Protein AF-A0A1V6FIC2-F1 (afdb_monomer_lite)

pLDDT: mean 84.52, std 10.53, range [38.22, 96.31]

Secondary structure (DSSP, 8-state):
-PPPHHHHHHHHHHHHH-SSGGGSPPPHHHHHHHHHHHHHHHHHHHTT-SSS--S-HHHHHHHHHHHHHT----S--TT-HHHHHHHHHHHHH--SS--HHHHHHHHHHHHHHHHTTSS----SSSHHHHHHHHHHT-SHHHHHHHHHHHHHHHHHTSTT---GGGHHHHHHHHHHHHHHHHS-S------HHHHHHHHS-HHHHHHHHSTTTHHHHHHHHHHHHHHHHHHHTT------SHHHHHHHHHHHHHHHHHHHHHHHS-S-PPPPB-GGG---EEEEETTEEEEEEPPBEESSSS--EEEEEEETTTTEEEEEEEPPEEE-SS-EEEPPEEEEHHHHSTT-SSEEEEEEEEETTEEEEEEEEEESEEEEETTEEE--SEEESS-EEEEES-STTSB--S-EEE-SSSEEEE-PPTT-EEE-SS-EEEEE-TTS--S-TTS-EEEEEEEEEEEEETTEEEEEEEEEEEEEEETTS--TTEEEEETTEEEEGGGS-EEE-SSEEEEE-GGGSPBTSEEEEEEEETTTTEEEEEEEEEE-TTEEEEESSSSB-TT---EEEEEETTEEEEEE--TT-SEEEEEETTEEEEEE--B-EEEETT---BSS-EEEEEEHHHH--TT-EEEEE-SS---S-EEEEEETTEEEEE---TTS-EEHHHHHHHTTTS-EEEEEEE-TTS--EEEEEEESS-EESS-SEEEETTEEEE--TTTEES-TT--EEEEEEETTSPPEEEEEE-SS-EEE-SPPSEEEEEEEEEE---TT---EEEEEEEEEEES-HHHHTTTTEEEEEEEEEEE--SSS--PEEEEEEEEEEEEEEEEEEEETTEEEEEEEEEEE-TT--EEE--EEE-TTS-EEE-PSEEEEEEETTEEEEEES--SS-TT---EE-EEETTTTEEE-----TTTTTTSPBEEEEEEEEEE--

Structure (mmCIF, N/CA/C/O backbone):
data_AF-A0A1V6FIC2-F1
#
_entry.id   AF-A0A1V6FIC2-F1
#
loop_
_atom_site.group_PDB
_atom_site.id
_atom_site.type_symbol
_atom_site.label_atom_id
_atom_site.label_alt_id
_atom_site.label_comp_id
_atom_site.label_asym_id
_atom_site.label_entity_id
_atom_site.label_seq_id
_atom_site.pdbx_PDB_ins_code
_atom_site.Cartn_x
_atom_site.Cartn_y
_atom_site.Cartn_z
_atom_site.occupancy
_atom_site.B_iso_or_equiv
_atom_site.auth_seq_id
_atom_site.auth_comp_id
_atom_site.auth_asym_id
_atom_site.auth_atom_id
_atom_site.pdbx_PDB_model_num
ATOM 1 N N . MET A 1 1 ? -20.358 25.275 -36.453 1.00 49.97 1 MET A N 1
ATOM 2 C CA . MET A 1 1 ? -19.365 24.511 -35.671 1.00 49.97 1 MET A CA 1
ATOM 3 C C . MET A 1 1 ? -20.076 23.957 -34.456 1.00 49.97 1 MET A C 1
ATOM 5 O O . MET A 1 1 ? -20.764 24.723 -33.791 1.00 49.97 1 MET A O 1
ATOM 9 N N . GLY A 1 2 ? -20.021 22.642 -34.256 1.00 59.41 2 GLY A N 1
ATOM 10 C CA . GLY A 1 2 ? -20.566 21.998 -33.062 1.00 59.41 2 GLY A CA 1
ATOM 11 C C . GLY A 1 2 ? -19.506 21.984 -31.970 1.00 59.41 2 GLY A C 1
ATOM 12 O O . GLY A 1 2 ? -18.333 21.806 -32.282 1.00 59.41 2 GLY A O 1
ATOM 13 N N . ILE A 1 3 ? -19.917 22.208 -30.724 1.00 74.62 3 ILE A N 1
ATOM 14 C CA . ILE A 1 3 ? -19.103 21.819 -29.572 1.00 74.62 3 ILE A CA 1
ATOM 15 C C . ILE A 1 3 ? -18.966 20.292 -29.580 1.00 74.62 3 ILE A C 1
ATOM 17 O O . ILE A 1 3 ? -19.874 19.606 -30.063 1.00 74.62 3 ILE A O 1
ATOM 21 N N . ASP A 1 4 ? -17.853 19.779 -29.066 1.00 79.81 4 ASP A N 1
ATOM 22 C CA . ASP A 1 4 ? -17.671 18.345 -28.866 1.00 79.81 4 ASP A CA 1
ATOM 23 C C . ASP A 1 4 ? -18.867 17.745 -28.097 1.00 79.81 4 ASP A C 1
ATOM 25 O O . ASP A 1 4 ? -19.362 18.316 -27.118 1.00 79.81 4 ASP A O 1
ATOM 29 N N . THR A 1 5 ? -19.372 16.611 -28.583 1.00 81.75 5 THR A N 1
ATOM 30 C CA . THR A 1 5 ? -20.510 15.892 -28.003 1.00 81.75 5 THR A CA 1
ATOM 31 C C . THR A 1 5 ? -20.245 15.454 -26.568 1.00 81.75 5 THR A C 1
ATOM 33 O O . THR A 1 5 ? -21.174 15.489 -25.755 1.00 81.75 5 THR A O 1
ATOM 36 N N . ASP A 1 6 ? -18.998 15.117 -26.236 1.00 85.31 6 ASP A N 1
ATOM 37 C CA . ASP A 1 6 ? -18.624 14.697 -24.885 1.00 85.31 6 ASP A CA 1
ATOM 38 C C . ASP A 1 6 ? -18.575 15.891 -23.923 1.00 85.31 6 ASP A C 1
ATOM 40 O O . ASP A 1 6 ? -19.150 15.833 -22.832 1.00 85.31 6 ASP A O 1
ATOM 44 N N . LEU A 1 7 ? -18.031 17.030 -24.364 1.00 87.19 7 LEU A N 1
ATOM 45 C CA . LEU A 1 7 ? -18.052 18.282 -23.599 1.00 87.19 7 LEU A CA 1
ATOM 46 C C . LEU A 1 7 ? -19.482 18.802 -23.366 1.00 87.19 7 LEU A C 1
ATOM 48 O O . LEU A 1 7 ? -19.816 19.236 -22.262 1.00 87.19 7 LEU A O 1
ATOM 52 N N . LEU A 1 8 ? -20.363 18.714 -24.370 1.00 86.50 8 LEU A N 1
ATOM 53 C CA . LEU A 1 8 ? -21.784 19.063 -24.227 1.00 86.50 8 LEU A CA 1
ATOM 54 C C . LEU A 1 8 ? -22.483 18.177 -23.191 1.00 86.50 8 LEU A C 1
ATOM 56 O O . LEU A 1 8 ? -23.294 18.668 -22.401 1.00 86.50 8 LEU A O 1
ATOM 60 N N . LYS A 1 9 ? -22.193 16.873 -23.207 1.00 89.12 9 LYS A N 1
ATOM 61 C CA . LYS A 1 9 ? -22.736 15.922 -22.237 1.00 89.12 9 LYS A CA 1
ATOM 62 C C . LYS A 1 9 ? -22.251 16.263 -20.829 1.00 89.12 9 LYS A C 1
ATOM 64 O O . LYS A 1 9 ? -23.088 16.454 -19.950 1.00 89.12 9 LYS A O 1
ATOM 69 N N . LYS A 1 10 ? -20.943 16.457 -20.642 1.00 91.44 10 LYS A N 1
ATOM 70 C CA . LYS A 1 10 ? -20.334 16.849 -19.362 1.00 91.44 10 LYS A CA 1
ATOM 71 C C . LYS A 1 10 ? -20.922 18.152 -18.816 1.00 91.44 10 LYS A C 1
ATOM 73 O O . LYS A 1 10 ? -21.268 18.230 -17.641 1.00 91.44 10 LYS A O 1
ATOM 78 N N . ALA A 1 11 ? -21.119 19.156 -19.670 1.00 87.12 11 ALA A N 1
ATOM 79 C CA . ALA A 1 11 ? -21.748 20.421 -19.298 1.00 87.12 11 ALA A CA 1
ATOM 80 C C . ALA A 1 11 ? -23.202 20.240 -18.813 1.00 87.12 11 ALA A C 1
ATOM 82 O O . ALA A 1 11 ? -23.622 20.829 -17.818 1.00 87.12 11 ALA A O 1
ATOM 83 N N . LYS A 1 12 ? -23.983 19.384 -19.478 1.00 87.31 12 LYS A N 1
ATOM 84 C CA . LYS A 1 12 ? -25.364 19.087 -19.062 1.00 87.31 12 LYS A CA 1
ATOM 85 C C . LYS A 1 12 ? -25.421 18.304 -17.757 1.00 87.31 12 LYS A C 1
ATOM 87 O O . LYS A 1 12 ? -26.247 18.612 -16.901 1.00 87.31 12 LYS A O 1
ATOM 92 N N . GLU A 1 13 ? -24.536 17.328 -17.592 1.00 89.88 13 GLU A N 1
ATOM 93 C CA . GLU A 1 13 ? -24.397 16.558 -16.356 1.00 89.88 13 GLU A CA 1
ATOM 94 C C . GLU A 1 13 ? -23.968 17.449 -15.182 1.00 89.88 13 GLU A C 1
ATOM 96 O O . GLU A 1 13 ? -24.482 17.283 -14.077 1.00 89.88 13 GLU A O 1
ATOM 101 N N . ALA A 1 14 ? -23.115 18.452 -15.423 1.00 90.12 14 ALA A N 1
ATOM 102 C CA . ALA A 1 14 ? -22.710 19.418 -14.407 1.00 90.12 14 ALA A CA 1
ATOM 103 C C . ALA A 1 14 ? -23.915 20.169 -13.816 1.00 90.12 14 ALA A C 1
ATOM 105 O O . ALA A 1 14 ? -24.054 20.212 -12.598 1.00 90.12 14 ALA A O 1
ATOM 106 N N . ILE A 1 15 ? -24.820 20.687 -14.655 1.00 89.81 15 ILE A N 1
ATOM 107 C CA . ILE A 1 15 ? -26.046 21.367 -14.194 1.00 89.81 15 ILE A CA 1
ATOM 108 C C . ILE A 1 15 ? -27.036 20.390 -13.548 1.00 89.81 15 ILE A C 1
ATOM 110 O O . ILE A 1 15 ? -27.720 20.750 -12.596 1.00 89.81 15 ILE A O 1
ATOM 114 N N . LEU A 1 16 ? -27.139 19.161 -14.061 1.00 87.06 16 LEU A N 1
ATOM 115 C CA . LEU A 1 16 ? -28.135 18.201 -13.585 1.00 87.06 16 LEU A CA 1
ATOM 116 C C . LEU A 1 16 ? -27.791 17.615 -12.210 1.00 87.06 16 LEU A C 1
ATOM 118 O O . LEU A 1 16 ? -28.689 17.413 -11.394 1.00 87.06 16 LEU A O 1
ATOM 122 N N . TYR A 1 17 ? -26.514 17.315 -11.969 1.00 86.50 17 TYR A N 1
ATOM 123 C CA . TYR A 1 17 ? -26.084 16.549 -10.798 1.00 86.50 17 TYR A CA 1
ATOM 124 C C . TYR A 1 17 ? -25.347 17.375 -9.739 1.00 86.50 17 TYR A C 1
ATOM 126 O O . TYR A 1 17 ? -25.217 16.902 -8.612 1.00 86.50 17 TYR A O 1
ATOM 134 N N . ASN A 1 18 ? -24.891 18.595 -10.050 1.00 87.62 18 ASN A N 1
ATOM 135 C CA . ASN A 1 18 ? -24.134 19.418 -9.104 1.00 87.62 18 ASN A CA 1
ATOM 136 C C . ASN A 1 18 ? -24.910 20.672 -8.718 1.00 87.62 18 ASN A C 1
ATOM 138 O O . ASN A 1 18 ? -25.251 21.507 -9.554 1.00 87.62 18 ASN A O 1
ATOM 142 N N . LYS A 1 19 ? -25.111 20.847 -7.411 1.00 87.31 19 LYS A N 1
ATOM 143 C CA . LYS A 1 19 ? -25.746 22.044 -6.851 1.00 87.31 19 LYS A CA 1
ATOM 144 C C . LYS A 1 19 ? -24.909 23.303 -7.096 1.00 87.31 19 LYS A C 1
ATOM 146 O O . LYS A 1 19 ? -25.444 24.345 -7.468 1.00 87.31 19 LYS A O 1
ATOM 151 N N . LEU A 1 20 ? -23.587 23.188 -6.953 1.00 92.38 20 LEU A N 1
ATOM 152 C CA . LEU A 1 20 ? -22.613 24.211 -7.324 1.00 92.38 20 LEU A CA 1
ATOM 153 C C . LEU A 1 20 ? -21.838 23.746 -8.556 1.00 92.38 20 LEU A C 1
ATOM 155 O O . LEU A 1 20 ? -20.833 23.056 -8.461 1.00 92.38 20 LEU A O 1
ATOM 159 N N . VAL A 1 21 ? -22.335 24.137 -9.728 1.00 92.25 21 VAL A N 1
ATOM 160 C CA . VAL A 1 21 ? -21.797 23.750 -11.046 1.00 92.25 21 VAL A CA 1
ATOM 161 C C . VAL A 1 21 ? -20.274 23.910 -11.184 1.00 92.25 21 VAL A C 1
ATOM 163 O O . VAL A 1 21 ? -19.641 23.079 -11.829 1.00 92.25 21 VAL A O 1
ATOM 166 N N . GLY A 1 22 ? -19.665 24.928 -10.564 1.00 90.06 22 GLY A N 1
ATOM 167 C CA . GLY A 1 22 ? -18.217 25.131 -10.637 1.00 90.06 22 GLY A CA 1
ATOM 168 C C . GLY A 1 22 ? -17.389 24.114 -9.850 1.00 90.06 22 GLY A C 1
ATOM 169 O O . GLY A 1 22 ? -16.169 24.153 -9.959 1.00 90.06 22 GLY A O 1
ATOM 170 N N . ASP A 1 23 ? -17.995 23.190 -9.101 1.00 93.38 23 ASP A N 1
ATOM 171 C CA . ASP A 1 23 ? -17.264 22.084 -8.470 1.00 93.38 23 ASP A CA 1
ATOM 172 C C . ASP A 1 23 ? -16.769 21.041 -9.491 1.00 93.38 23 ASP A C 1
ATOM 174 O O . ASP A 1 23 ? -15.808 20.308 -9.249 1.00 93.38 23 ASP A O 1
ATOM 178 N N . VAL A 1 24 ? -17.374 21.010 -10.682 1.00 92.94 24 VAL A N 1
ATOM 179 C CA . VAL A 1 24 ? -16.908 20.168 -11.786 1.00 92.94 24 VAL A CA 1
ATOM 180 C C . VAL A 1 24 ? -15.586 20.708 -12.335 1.00 92.94 24 VAL A C 1
ATOM 182 O O . VAL A 1 24 ? -15.445 21.899 -12.629 1.00 92.94 24 VAL A O 1
ATOM 185 N N . SER A 1 25 ? -14.612 19.811 -12.488 1.00 89.62 25 SER A N 1
ATOM 186 C CA . SER A 1 25 ? -13.312 20.119 -13.082 1.00 89.62 25 SER A CA 1
ATOM 187 C C . SER A 1 25 ? -13.376 20.035 -14.606 1.00 89.62 25 SER A C 1
ATOM 189 O O . SER A 1 25 ? -13.639 18.965 -15.168 1.00 89.62 25 SER A O 1
ATOM 191 N N . PHE A 1 26 ? -13.079 21.150 -15.265 1.00 90.06 26 PHE A N 1
ATOM 192 C CA . PHE A 1 26 ? -12.814 21.213 -16.700 1.00 90.06 26 PHE A CA 1
ATOM 193 C C . PHE A 1 26 ? -11.303 21.344 -16.927 1.00 90.06 26 PHE A C 1
ATOM 195 O O . PHE A 1 26 ? -10.626 22.046 -16.173 1.00 90.06 26 PHE A O 1
ATOM 202 N N . SER A 1 27 ? -10.762 20.618 -17.907 1.00 90.00 27 SER A N 1
ATOM 203 C CA . SER A 1 27 ? -9.370 20.770 -18.341 1.00 90.00 27 SER A CA 1
ATOM 204 C C . SER A 1 27 ? -9.163 22.123 -19.029 1.00 90.00 27 SER A C 1
ATOM 206 O O . SER A 1 27 ? -10.129 22.770 -19.434 1.00 90.00 27 SER A O 1
ATOM 208 N N . ASP A 1 28 ? -7.908 22.542 -19.198 1.00 90.31 28 ASP A N 1
ATOM 209 C CA . ASP A 1 28 ? -7.597 23.801 -19.888 1.00 90.31 28 ASP A CA 1
ATOM 210 C C . ASP A 1 28 ? -8.136 23.802 -21.335 1.00 90.31 28 ASP A C 1
ATOM 212 O O . ASP A 1 28 ? -8.700 24.796 -21.785 1.00 90.31 28 ASP A O 1
ATOM 216 N N . GLU A 1 29 ? -8.071 22.659 -22.028 1.00 91.88 29 GLU A N 1
ATOM 217 C CA . GLU A 1 29 ? -8.642 22.483 -23.371 1.00 91.88 29 GLU A CA 1
ATOM 218 C C . GLU A 1 29 ? -10.179 22.559 -23.364 1.00 91.88 29 GLU A C 1
ATOM 220 O O . GLU A 1 29 ? -10.789 23.223 -24.204 1.00 91.88 29 GLU A O 1
ATOM 225 N N . GLU A 1 30 ? -10.838 21.907 -22.401 1.00 93.00 30 GLU A N 1
ATOM 226 C CA . GLU A 1 30 ? -12.295 21.987 -22.253 1.00 93.00 30 GLU A CA 1
ATOM 227 C C . GLU A 1 30 ? -12.745 23.420 -21.934 1.00 93.00 30 GLU A C 1
ATOM 229 O O . GLU A 1 30 ? -13.739 23.891 -22.489 1.00 93.00 30 GLU A O 1
ATOM 2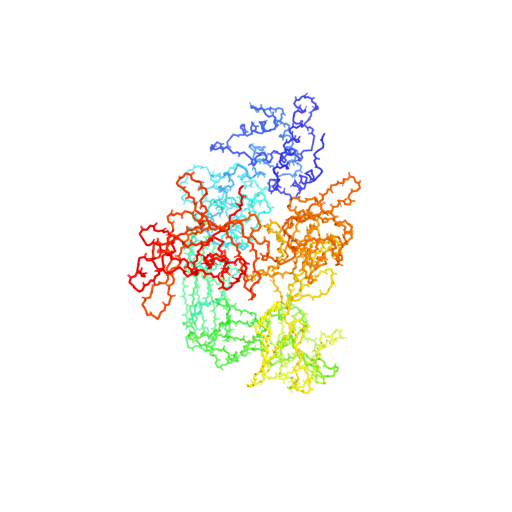34 N N . TYR A 1 31 ? -12.004 24.134 -21.082 1.00 93.19 31 TYR A N 1
ATOM 235 C CA . TYR A 1 31 ? -12.235 25.543 -20.775 1.00 93.19 31 TYR A CA 1
ATOM 236 C C . TYR A 1 31 ? -12.124 26.421 -22.025 1.00 93.19 31 TYR A C 1
ATOM 238 O O . TYR A 1 31 ? -13.046 27.190 -22.313 1.00 93.19 31 TYR A O 1
ATOM 246 N N . GLU A 1 32 ? -11.043 26.284 -22.797 1.00 92.56 32 GLU A N 1
ATOM 247 C CA . GLU A 1 32 ? -10.861 27.019 -24.051 1.00 92.56 32 GLU A CA 1
ATOM 248 C C . GLU A 1 32 ? -12.020 26.758 -25.021 1.00 92.56 32 GLU A C 1
ATOM 250 O O . GLU A 1 32 ? -12.569 27.702 -25.592 1.00 92.56 32 GLU A O 1
ATOM 255 N N . ASN A 1 33 ? -12.479 25.509 -25.130 1.00 92.88 33 ASN A N 1
ATOM 256 C CA . ASN A 1 33 ? -13.618 25.138 -25.969 1.00 92.88 33 ASN A CA 1
ATOM 257 C C . ASN A 1 33 ? -14.950 25.748 -25.492 1.00 92.88 33 ASN A C 1
ATOM 259 O O . ASN A 1 33 ? -15.752 26.201 -26.316 1.00 92.88 33 ASN A O 1
ATOM 263 N N . LEU A 1 34 ? -15.204 25.798 -24.179 1.00 93.50 34 LEU A N 1
ATOM 264 C CA . LEU A 1 34 ? -16.390 26.445 -23.597 1.00 93.50 34 LEU A CA 1
ATOM 265 C C . LEU A 1 34 ? -16.396 27.959 -23.864 1.00 93.50 34 LEU A C 1
ATOM 267 O O . LEU A 1 34 ? -17.427 28.534 -24.240 1.00 93.50 34 LEU A O 1
ATOM 271 N N . VAL A 1 35 ? -15.238 28.601 -23.692 1.00 93.69 35 VAL A N 1
ATOM 272 C CA . VAL A 1 35 ? -15.037 30.033 -23.950 1.00 93.69 35 VAL A CA 1
ATOM 273 C C . VAL A 1 35 ? -15.201 30.333 -25.435 1.00 93.69 35 VAL A C 1
ATOM 275 O O . VAL A 1 35 ? -15.936 31.253 -25.789 1.00 93.69 35 VAL A O 1
ATOM 278 N N . GLU A 1 36 ? -14.588 29.537 -26.309 1.00 93.38 36 GLU A N 1
ATOM 279 C CA . GLU A 1 36 ? -14.662 29.687 -27.762 1.00 93.38 36 GLU A CA 1
ATOM 280 C C . GLU A 1 36 ? -16.094 29.523 -28.278 1.00 93.38 36 GLU A C 1
ATOM 282 O O . GLU A 1 36 ? -16.580 30.353 -29.051 1.00 93.38 36 GLU A O 1
ATOM 287 N N . TYR A 1 37 ? -16.817 28.506 -27.800 1.00 93.50 37 TYR A N 1
ATOM 288 C CA . TYR A 1 37 ? -18.229 28.318 -28.129 1.00 93.50 37 TYR A CA 1
ATOM 289 C C . TYR A 1 37 ? -19.045 29.562 -27.763 1.00 93.50 37 TYR A C 1
ATOM 291 O O . TYR A 1 37 ? -19.743 30.137 -28.603 1.00 93.50 37 TYR A O 1
ATOM 299 N N . THR A 1 38 ? -18.908 30.023 -26.521 1.00 94.56 38 THR A N 1
ATOM 300 C CA . THR A 1 38 ? -19.624 31.199 -26.013 1.00 94.56 38 THR A CA 1
ATOM 301 C C . THR A 1 38 ? -19.240 32.459 -26.790 1.00 94.56 38 THR A C 1
ATOM 303 O O . THR A 1 38 ? -20.106 33.271 -27.134 1.00 94.56 38 THR A O 1
ATOM 306 N N . ARG A 1 39 ? -17.961 32.608 -27.155 1.00 93.69 39 ARG A N 1
ATOM 307 C CA . ARG A 1 39 ? -17.435 33.707 -27.971 1.00 93.69 39 ARG A CA 1
ATOM 308 C C . ARG A 1 39 ? -18.065 33.751 -29.357 1.00 93.69 39 ARG A C 1
ATOM 310 O O . ARG A 1 39 ? -18.512 34.819 -29.773 1.00 93.69 39 ARG A O 1
ATOM 317 N N . VAL A 1 40 ? -18.121 32.629 -30.075 1.00 92.25 40 VAL A N 1
ATOM 318 C CA . VAL A 1 40 ? -18.668 32.569 -31.444 1.00 92.25 40 VAL A CA 1
ATOM 319 C C . VAL A 1 40 ? -20.124 33.032 -31.476 1.00 92.25 40 VAL A C 1
ATOM 321 O O . VAL A 1 40 ? -20.498 33.856 -32.319 1.00 92.25 40 VAL A O 1
ATOM 324 N N . TYR A 1 41 ? -20.945 32.560 -30.536 1.00 92.75 41 TYR A N 1
ATOM 325 C CA . TYR A 1 41 ? -22.339 32.995 -30.435 1.00 92.75 41 TYR A CA 1
ATOM 326 C C . TYR A 1 41 ? -22.461 34.449 -29.974 1.00 92.75 41 TYR A C 1
ATOM 328 O O . TYR A 1 41 ? -23.287 35.183 -30.516 1.00 92.75 41 TYR A O 1
ATOM 336 N N . SER A 1 42 ? -21.599 34.899 -29.058 1.00 92.50 42 SER A N 1
ATOM 337 C CA . SER A 1 42 ? -21.566 36.294 -28.602 1.00 92.50 42 SER A CA 1
ATOM 338 C C . SER A 1 42 ? -21.244 37.265 -29.743 1.00 92.50 42 SER A C 1
ATOM 340 O O . SER A 1 42 ? -21.942 38.262 -29.920 1.00 92.50 42 SER A O 1
ATOM 342 N N . LEU A 1 43 ? -20.236 36.958 -30.568 1.00 90.50 43 LEU A N 1
ATOM 343 C CA . LEU A 1 43 ? -19.875 37.760 -31.742 1.00 90.50 43 LEU A CA 1
ATOM 344 C C . LEU A 1 43 ? -20.977 37.743 -32.806 1.00 90.50 43 LEU A C 1
ATOM 346 O O . LEU A 1 43 ? -21.287 38.781 -33.386 1.00 90.50 43 LEU A O 1
ATOM 350 N N . SER A 1 44 ? -21.600 36.585 -33.043 1.00 88.50 44 SER A N 1
ATOM 351 C CA . SER A 1 44 ? -22.717 36.462 -33.990 1.00 88.50 44 SER A CA 1
ATOM 352 C C . SER A 1 44 ? -23.905 37.331 -33.569 1.00 88.50 44 SER A C 1
ATOM 354 O O . SER A 1 44 ? -24.446 38.083 -34.381 1.00 88.50 44 SER A O 1
ATOM 356 N N . TYR A 1 45 ? -24.255 37.294 -32.282 1.00 90.06 45 TYR A N 1
ATOM 357 C CA . TYR A 1 45 ? -25.318 38.112 -31.708 1.00 90.06 45 TYR A CA 1
ATOM 358 C C . TYR A 1 45 ? -25.008 39.616 -31.800 1.00 90.06 45 TYR A C 1
ATOM 360 O O . TYR A 1 45 ? -25.865 40.402 -32.207 1.00 90.06 45 TYR A O 1
ATOM 368 N N . LEU A 1 46 ? -23.766 40.028 -31.518 1.00 88.19 46 LEU A N 1
ATOM 369 C CA . LEU A 1 46 ? -23.341 41.426 -31.663 1.00 88.19 46 LEU A CA 1
ATOM 370 C C . LEU A 1 46 ? -23.372 41.923 -33.116 1.00 88.19 46 LEU A C 1
ATOM 372 O O . LEU A 1 46 ? -23.734 43.075 -33.355 1.00 88.19 46 LEU A O 1
ATOM 376 N N . HIS A 1 47 ? -23.063 41.060 -34.087 1.00 86.81 47 HIS A N 1
ATOM 377 C CA . HIS A 1 47 ? -23.186 41.363 -35.518 1.00 86.81 47 HIS A CA 1
ATOM 378 C C . HIS A 1 47 ? -24.638 41.347 -36.036 1.00 86.81 47 HIS A C 1
ATOM 380 O O . HIS A 1 47 ? -24.863 41.521 -37.233 1.00 86.81 47 HIS A O 1
ATOM 386 N N . GLY A 1 48 ? -25.632 41.167 -35.158 1.00 80.44 48 GLY A N 1
ATOM 387 C CA . GLY A 1 48 ? -27.054 41.196 -35.509 1.00 80.44 48 GLY A CA 1
ATOM 388 C C . GLY A 1 48 ? -27.576 39.900 -36.131 1.00 80.44 48 GLY A C 1
ATOM 389 O O . GLY A 1 48 ? -28.650 39.898 -36.734 1.00 80.44 48 GLY A O 1
ATOM 390 N N . ILE A 1 49 ? -26.838 38.794 -36.002 1.00 74.94 49 ILE A N 1
ATOM 391 C CA . ILE A 1 49 ? -27.267 37.473 -36.466 1.00 74.94 49 ILE A CA 1
ATOM 392 C C . ILE A 1 49 ? -28.158 36.854 -35.377 1.00 74.94 49 ILE A C 1
ATOM 394 O O . ILE A 1 49 ? -27.681 36.147 -34.493 1.00 74.94 49 ILE A O 1
ATOM 398 N N . GLY A 1 50 ? -29.462 37.145 -35.441 1.00 72.25 50 GLY A N 1
ATOM 399 C CA . GLY A 1 50 ? -30.487 36.643 -34.513 1.00 72.25 50 GLY A CA 1
ATOM 400 C C . GLY A 1 50 ? -31.016 37.696 -33.530 1.00 72.25 50 GLY A C 1
ATOM 401 O O . GLY A 1 50 ? -30.389 38.726 -33.301 1.00 72.25 50 GLY A O 1
ATOM 402 N N . SER A 1 51 ? -32.201 37.448 -32.956 1.00 74.81 51 SER A N 1
ATOM 403 C CA . SER A 1 51 ? -32.841 38.343 -31.973 1.00 74.81 51 SER A CA 1
ATOM 404 C C . SER A 1 51 ? -32.505 38.010 -30.513 1.00 74.81 51 SER A C 1
ATOM 406 O O . SER A 1 51 ? -32.907 38.747 -29.620 1.00 74.81 51 SER A O 1
ATOM 408 N N . PHE A 1 52 ? -31.792 36.908 -30.270 1.00 82.00 52 PHE A N 1
ATOM 409 C CA . PHE A 1 52 ? -31.329 36.441 -28.961 1.00 82.00 52 PHE A CA 1
ATOM 410 C C . PHE A 1 52 ? -29.973 35.734 -29.111 1.00 82.00 52 PHE A C 1
ATOM 412 O O . PHE A 1 52 ? -29.587 35.364 -30.224 1.00 82.00 52 PHE A O 1
ATOM 419 N N . LEU A 1 53 ? -29.254 35.541 -28.000 1.00 88.12 53 LEU A N 1
ATOM 420 C CA . LEU A 1 53 ? -27.997 34.792 -27.991 1.00 88.12 53 LEU A CA 1
ATOM 421 C C . LEU A 1 53 ? -28.274 33.312 -28.308 1.00 88.12 53 LEU A C 1
ATOM 423 O O . LEU A 1 53 ? -28.883 32.609 -27.507 1.00 88.12 53 LEU A O 1
ATOM 427 N N . GLY A 1 54 ? -27.863 32.852 -29.493 1.00 84.44 54 GLY A N 1
ATOM 428 C CA . GLY A 1 54 ? -28.013 31.450 -29.901 1.00 84.44 54 GLY A CA 1
ATOM 429 C C . GLY A 1 54 ? -27.086 30.494 -29.137 1.00 84.44 54 GLY A C 1
ATOM 430 O O . GLY A 1 54 ? -26.187 30.932 -28.424 1.00 84.44 54 GLY A O 1
ATOM 431 N N . GLY A 1 55 ? -27.269 29.185 -29.321 1.00 87.50 55 GLY A N 1
ATOM 432 C CA . GLY A 1 55 ? -26.485 28.135 -28.649 1.00 87.50 55 GLY A CA 1
ATOM 433 C C . GLY A 1 55 ? -27.189 27.531 -27.425 1.00 87.50 55 GLY A C 1
ATOM 434 O O . GLY A 1 55 ? -28.341 27.857 -27.149 1.00 87.50 55 GLY A O 1
ATOM 435 N N . ASP A 1 56 ? -26.522 26.611 -26.721 1.00 90.19 56 ASP A N 1
ATOM 436 C CA . ASP A 1 56 ? -27.056 25.961 -25.512 1.00 90.19 56 ASP A CA 1
ATOM 437 C C . ASP A 1 56 ? -26.828 26.844 -24.271 1.00 90.19 56 ASP A C 1
ATOM 439 O O . ASP A 1 56 ? -25.691 27.178 -23.930 1.00 90.19 56 ASP A O 1
ATOM 443 N N . GLU A 1 57 ? -27.913 27.200 -23.578 1.00 90.50 57 GLU A N 1
ATOM 444 C CA . GLU A 1 57 ? -27.905 28.031 -22.363 1.00 90.50 57 GLU A CA 1
ATOM 445 C C . GLU A 1 57 ? -26.992 27.476 -21.258 1.00 90.50 57 GLU A C 1
ATOM 447 O O . GLU A 1 57 ? -26.362 28.243 -20.528 1.00 90.50 57 GLU A O 1
ATOM 452 N N . SER A 1 58 ? -26.885 26.146 -21.161 1.00 90.12 58 SER A N 1
ATOM 453 C CA . SER A 1 58 ? -26.069 25.455 -20.156 1.00 90.12 58 SER A CA 1
ATOM 454 C C . SER A 1 58 ? -24.584 25.733 -20.363 1.00 90.12 58 SER A C 1
ATOM 456 O O . SER A 1 58 ? -23.855 25.983 -19.406 1.00 90.12 58 SER A O 1
ATOM 458 N N . ILE A 1 59 ? -24.146 25.722 -21.626 1.00 92.12 59 ILE A N 1
ATOM 459 C CA . ILE A 1 59 ? -22.750 25.968 -21.993 1.00 92.12 59 ILE A CA 1
ATOM 460 C C . ILE A 1 59 ? -22.385 27.419 -21.710 1.00 92.12 59 ILE A C 1
ATOM 462 O O . ILE A 1 59 ? -21.351 27.670 -21.097 1.00 92.12 59 ILE A O 1
ATOM 466 N N . HIS A 1 60 ? -23.250 28.361 -22.095 1.00 94.31 60 HIS A N 1
ATOM 467 C CA . HIS A 1 60 ? -23.022 29.782 -21.827 1.00 94.31 60 HIS A CA 1
ATOM 468 C C . HIS A 1 60 ? -22.892 30.049 -20.328 1.00 94.31 60 HIS A C 1
ATOM 470 O O . HIS A 1 60 ? -21.993 30.770 -19.906 1.00 94.31 60 HIS A O 1
ATOM 476 N N . PHE A 1 61 ? -23.752 29.440 -19.505 1.00 95.62 61 PHE A N 1
ATOM 477 C CA . PHE A 1 61 ? -23.665 29.575 -18.053 1.00 95.62 61 PHE A CA 1
ATOM 478 C C . PHE A 1 61 ? -22.367 28.987 -17.485 1.00 95.62 61 PHE A C 1
ATOM 480 O O . PHE A 1 61 ? -21.686 29.658 -16.712 1.00 95.62 61 PHE A O 1
ATOM 487 N N . ILE A 1 62 ? -21.994 27.770 -17.890 1.00 95.12 62 ILE A N 1
ATOM 488 C CA . ILE A 1 62 ? -20.761 27.119 -17.427 1.00 95.12 62 ILE A CA 1
ATOM 489 C C . ILE A 1 62 ? -19.531 27.922 -17.838 1.00 95.12 62 ILE A C 1
ATOM 491 O O . ILE A 1 62 ? -18.667 28.160 -17.002 1.00 95.12 62 ILE A O 1
ATOM 495 N N . ALA A 1 63 ? -19.473 28.417 -19.073 1.00 95.00 63 ALA A N 1
ATOM 496 C CA . ALA A 1 63 ? -18.374 29.264 -19.521 1.00 95.00 63 ALA A CA 1
ATOM 497 C C . ALA A 1 63 ? -18.237 30.523 -18.648 1.00 95.00 63 ALA A C 1
ATOM 499 O O . ALA A 1 63 ? -17.128 30.885 -18.265 1.00 95.00 63 ALA A O 1
ATOM 500 N N . LEU A 1 64 ? -19.348 31.165 -18.264 1.00 96.31 64 LEU A N 1
ATOM 501 C CA . LEU A 1 64 ? -19.318 32.309 -17.344 1.00 96.31 64 LEU A CA 1
ATOM 502 C C . LEU A 1 64 ? -18.809 31.928 -15.945 1.00 96.31 64 LEU A C 1
ATOM 504 O O . LEU A 1 64 ? -18.071 32.709 -15.344 1.00 96.31 64 LEU A O 1
ATOM 508 N N . VAL A 1 65 ? -19.179 30.750 -15.431 1.00 95.69 65 VAL A N 1
ATOM 509 C CA . VAL A 1 65 ? -18.683 30.216 -14.149 1.00 95.69 65 VAL A CA 1
ATOM 510 C C . VAL A 1 65 ? -17.183 29.910 -14.225 1.00 95.69 65 VAL A C 1
ATOM 512 O O . VAL A 1 65 ? -16.436 30.303 -13.330 1.00 95.69 65 VAL A O 1
ATOM 515 N N . GLU A 1 66 ? -16.706 29.294 -15.307 1.00 94.19 66 GLU A N 1
ATOM 516 C CA . GLU A 1 66 ? -15.279 29.017 -15.502 1.00 94.19 66 GLU A CA 1
ATOM 517 C C . GLU A 1 66 ? -14.454 30.300 -15.672 1.00 94.19 66 GLU A C 1
ATOM 519 O O . GLU A 1 66 ? -13.374 30.432 -15.095 1.00 94.19 66 GLU A O 1
ATOM 524 N N . ILE A 1 67 ? -14.971 31.303 -16.389 1.00 93.69 67 ILE A N 1
ATOM 525 C CA . ILE A 1 67 ? -14.337 32.629 -16.465 1.00 93.69 67 ILE A CA 1
ATOM 526 C C . ILE A 1 67 ? -14.268 33.259 -15.067 1.00 93.69 67 ILE A C 1
ATOM 528 O O . ILE A 1 67 ? -13.249 33.841 -14.692 1.00 93.69 67 ILE A O 1
ATOM 532 N N . ALA A 1 68 ? -15.322 33.112 -14.262 1.00 92.25 68 ALA A N 1
ATOM 533 C CA . ALA A 1 68 ? -15.359 33.587 -12.884 1.00 92.25 68 ALA A CA 1
ATOM 534 C C . ALA A 1 68 ? -14.278 32.956 -11.988 1.00 92.25 68 ALA A C 1
ATOM 536 O O . ALA A 1 68 ? -13.685 33.677 -11.183 1.00 92.25 68 ALA A O 1
ATOM 537 N N . LYS A 1 69 ? -13.941 31.670 -12.165 1.00 91.31 69 LYS A N 1
ATOM 538 C CA . LYS A 1 69 ? -12.818 31.018 -11.454 1.00 91.31 69 LYS A CA 1
ATOM 539 C C . LYS A 1 69 ? -11.472 31.709 -11.711 1.00 91.31 69 LYS A C 1
ATOM 541 O O . LYS A 1 69 ? -10.605 31.739 -10.840 1.00 91.31 69 LYS A O 1
ATOM 546 N N . HIS A 1 70 ? -11.307 32.309 -12.891 1.00 87.38 70 HIS A N 1
ATOM 547 C CA . HIS A 1 70 ? -10.087 33.001 -13.312 1.00 87.38 70 HIS A CA 1
ATOM 548 C C . HIS A 1 70 ? -10.049 34.486 -12.916 1.00 87.38 70 HIS A C 1
ATOM 550 O O . HIS A 1 70 ? -9.061 35.176 -13.186 1.00 87.38 70 HIS A O 1
ATOM 556 N N . TRP A 1 71 ? -11.086 34.997 -12.247 1.00 85.06 71 TRP A N 1
ATOM 557 C CA . TRP A 1 71 ? -11.141 36.389 -11.817 1.00 85.06 71 TRP A CA 1
ATOM 558 C C . TRP A 1 71 ? -10.233 36.648 -10.604 1.00 85.06 71 TRP A C 1
ATOM 560 O O . TRP A 1 71 ? -10.547 36.299 -9.464 1.00 85.06 71 TRP A O 1
ATOM 570 N N . LYS A 1 72 ? -9.086 37.295 -10.853 1.00 66.94 72 LYS A N 1
ATOM 571 C CA . LYS A 1 72 ? -8.035 37.590 -9.862 1.00 66.94 72 LYS A CA 1
ATOM 572 C C . LYS A 1 72 ? -7.936 39.093 -9.565 1.00 66.94 72 LYS A C 1
ATOM 574 O O . LYS A 1 72 ? -6.913 39.707 -9.861 1.00 66.94 72 LYS A O 1
ATOM 579 N N . ARG A 1 73 ? -8.976 39.725 -9.007 1.00 63.31 73 ARG A N 1
ATOM 580 C CA . ARG A 1 73 ? -8.853 41.129 -8.561 1.00 63.31 73 ARG A CA 1
ATOM 581 C C . ARG A 1 73 ? -8.204 41.209 -7.173 1.00 63.31 73 ARG A C 1
ATOM 583 O O . ARG A 1 73 ? -8.560 40.454 -6.272 1.00 63.31 73 ARG A O 1
ATOM 590 N N . ILE A 1 74 ? -7.217 42.098 -7.043 1.00 47.66 74 ILE A N 1
ATOM 591 C CA . ILE A 1 74 ? -6.315 42.228 -5.883 1.00 47.66 74 ILE A CA 1
ATOM 592 C C . ILE A 1 74 ? -6.851 43.216 -4.825 1.00 47.66 74 ILE A C 1
ATOM 594 O O . ILE A 1 74 ? -6.440 43.108 -3.671 1.00 47.66 74 ILE A O 1
ATOM 598 N N . ASP A 1 75 ? -7.802 44.094 -5.168 1.00 51.50 75 ASP A N 1
ATOM 599 C CA . ASP A 1 75 ? -8.270 45.181 -4.289 1.00 51.50 75 ASP A CA 1
ATOM 600 C C . ASP A 1 75 ? -9.677 44.948 -3.700 1.00 51.50 75 ASP A C 1
ATOM 602 O O . ASP A 1 75 ? -10.562 44.398 -4.357 1.00 51.50 75 ASP A O 1
ATOM 606 N N . ASP A 1 76 ? -9.855 45.409 -2.456 1.00 48.75 76 ASP A N 1
ATOM 607 C CA . ASP A 1 76 ? -10.934 45.140 -1.481 1.00 48.75 76 ASP A CA 1
ATOM 608 C C . ASP A 1 76 ? -12.352 45.646 -1.815 1.00 48.75 76 ASP A C 1
ATOM 610 O O . ASP A 1 76 ? -13.237 45.614 -0.955 1.00 48.75 76 ASP A O 1
ATOM 614 N N . ASP A 1 77 ? -12.616 46.108 -3.035 1.00 57.75 77 ASP A N 1
ATOM 615 C CA . ASP A 1 77 ? -13.931 46.665 -3.350 1.00 57.75 77 ASP A CA 1
ATOM 616 C C . ASP A 1 77 ? -14.948 45.535 -3.589 1.00 57.75 77 ASP A C 1
ATOM 618 O O . ASP A 1 77 ? -14.995 44.934 -4.667 1.00 57.75 77 ASP A O 1
ATOM 622 N N . GLU A 1 78 ? -15.786 45.243 -2.581 1.00 54.69 78 GLU A N 1
ATOM 623 C CA . GLU A 1 78 ? -16.865 44.230 -2.626 1.00 54.69 78 GLU A CA 1
ATOM 624 C C . GLU A 1 78 ? -17.847 44.432 -3.793 1.00 54.69 78 GLU A C 1
ATOM 626 O O . GLU A 1 78 ? -18.697 43.579 -4.061 1.00 54.69 78 GLU A O 1
ATOM 631 N N . ASN A 1 79 ? -17.743 45.559 -4.500 1.00 56.34 79 ASN A N 1
ATOM 632 C CA . ASN A 1 79 ? -18.740 46.061 -5.417 1.00 56.34 79 ASN A CA 1
ATOM 633 C C . ASN A 1 79 ? -18.306 46.221 -6.884 1.00 56.34 79 ASN A C 1
ATOM 635 O O . ASN A 1 79 ? -19.083 46.790 -7.658 1.00 56.34 79 ASN A O 1
ATOM 639 N N . ASP A 1 80 ? -17.181 45.652 -7.316 1.00 71.88 80 ASP A N 1
ATOM 640 C CA . ASP A 1 80 ? -16.753 45.695 -8.727 1.00 71.88 80 ASP A CA 1
ATOM 641 C C . ASP A 1 80 ? -17.422 44.617 -9.597 1.00 71.88 80 ASP A C 1
ATOM 643 O O . ASP A 1 80 ? -16.798 43.681 -10.092 1.00 71.88 80 ASP A O 1
ATOM 647 N N . GLU A 1 81 ? -18.744 44.744 -9.749 1.00 79.44 81 GLU A N 1
ATOM 648 C CA . GLU A 1 81 ? -19.544 43.943 -10.689 1.00 79.44 81 GLU A CA 1
ATOM 649 C C . GLU A 1 81 ? -19.316 44.383 -12.146 1.00 79.44 81 GLU A C 1
ATOM 651 O O . GLU A 1 81 ? -19.031 43.571 -13.028 1.00 79.44 81 GLU A O 1
ATOM 656 N N . LYS A 1 82 ? -19.358 45.700 -12.400 1.00 81.38 82 LYS A N 1
ATOM 657 C CA . LYS A 1 82 ? -18.620 46.298 -13.534 1.00 81.38 82 LYS A CA 1
ATOM 658 C C . LYS A 1 82 ? -17.142 45.900 -13.357 1.00 81.38 82 LYS A C 1
ATOM 660 O O . LYS A 1 82 ? -16.813 45.467 -12.290 1.00 81.38 82 LYS A O 1
ATOM 665 N N . GLY A 1 83 ? -16.205 45.959 -14.284 1.00 84.50 83 GLY A N 1
ATOM 666 C CA . GLY A 1 83 ? -14.875 45.381 -13.983 1.00 84.50 83 GLY A CA 1
ATOM 667 C C . GLY A 1 83 ? -14.876 43.848 -14.068 1.00 84.50 83 GLY A C 1
ATOM 668 O O . GLY A 1 83 ? -14.278 43.356 -15.018 1.00 84.50 83 GLY A O 1
ATOM 669 N N . PHE A 1 84 ? -15.628 43.085 -13.256 1.00 88.31 84 PHE A N 1
ATOM 670 C CA . PHE A 1 84 ? -15.835 41.651 -13.550 1.00 88.31 84 PHE A CA 1
ATOM 671 C C . PHE A 1 84 ? -16.480 41.447 -14.924 1.00 88.31 84 PHE A C 1
ATOM 673 O O . PHE A 1 84 ? -15.948 40.733 -15.769 1.00 88.31 84 PHE A O 1
ATOM 680 N N . TRP A 1 85 ? -17.603 42.113 -15.202 1.00 90.69 85 TRP A N 1
ATOM 681 C CA . TRP A 1 85 ? -18.237 41.991 -16.518 1.00 90.69 85 TRP A CA 1
ATOM 682 C C . TRP A 1 85 ? -17.341 42.527 -17.639 1.00 90.69 85 TRP A C 1
ATOM 684 O O . TRP A 1 85 ? -17.363 41.989 -18.739 1.00 90.69 85 TRP A O 1
ATOM 694 N N . GLN A 1 86 ? -16.500 43.532 -17.365 1.00 89.56 86 GLN A N 1
ATOM 695 C CA . GLN A 1 86 ? -15.500 43.987 -18.341 1.00 89.56 86 GLN A CA 1
ATOM 696 C C . GLN A 1 86 ? -14.458 42.900 -18.618 1.00 89.56 86 GLN A C 1
ATOM 698 O O . GLN A 1 86 ? -14.074 42.704 -19.764 1.00 89.56 86 GLN A O 1
ATOM 703 N N . PHE A 1 87 ? -14.038 42.159 -17.596 1.00 89.94 87 PHE A N 1
ATOM 704 C CA . PHE A 1 87 ? -13.161 41.008 -17.750 1.00 89.94 87 PHE A CA 1
ATOM 705 C C . PHE A 1 87 ? -13.821 39.875 -18.528 1.00 89.94 87 PHE A C 1
ATOM 707 O O . PHE A 1 87 ? -13.192 39.333 -19.428 1.00 89.94 87 PHE A O 1
ATOM 714 N N . VAL A 1 88 ? -15.096 39.576 -18.272 1.00 92.50 88 VAL A N 1
ATOM 715 C CA . VAL A 1 88 ? -15.861 38.611 -19.075 1.00 92.50 88 VAL A CA 1
ATOM 716 C C . VAL A 1 88 ? -15.855 39.011 -20.553 1.00 92.50 88 VAL A C 1
ATOM 718 O O . VAL A 1 88 ? -15.539 38.186 -21.407 1.00 92.50 88 VAL A O 1
ATOM 721 N N . PHE A 1 89 ? -16.146 40.274 -20.878 1.00 93.25 89 PHE A N 1
ATOM 722 C CA . PHE A 1 89 ? -16.163 40.735 -22.272 1.00 93.25 89 PHE A CA 1
ATOM 723 C C . PHE A 1 89 ? -14.772 40.794 -22.900 1.00 93.25 89 PHE A C 1
ATOM 725 O O . PHE A 1 89 ? -14.614 40.440 -24.068 1.00 93.25 89 PHE A O 1
ATOM 732 N N . LYS A 1 90 ? -13.748 41.163 -22.133 1.00 90.75 90 LYS A N 1
ATOM 733 C CA . LYS A 1 90 ? -12.362 41.092 -22.588 1.00 90.75 90 LYS A CA 1
ATOM 734 C C . LYS A 1 90 ? -11.968 39.656 -22.933 1.00 90.75 90 LYS A C 1
ATOM 736 O O . LYS A 1 90 ? -11.407 39.431 -23.999 1.00 90.75 90 LYS A O 1
ATOM 741 N N . THR A 1 91 ? -12.306 38.697 -22.074 1.00 90.88 91 THR A N 1
ATOM 742 C CA . THR A 1 91 ? -11.992 37.275 -22.262 1.00 90.88 91 THR A CA 1
ATOM 743 C C . THR A 1 91 ? -12.765 36.671 -23.432 1.00 90.88 91 THR A C 1
ATOM 745 O O . THR A 1 91 ? -12.182 35.965 -24.245 1.00 90.88 91 THR A O 1
ATOM 748 N N . LEU A 1 92 ? -14.060 36.972 -23.561 1.00 91.56 92 LEU A N 1
ATOM 749 C CA . LEU A 1 92 ? -14.889 36.397 -24.619 1.00 91.56 92 LEU A CA 1
ATOM 750 C C . LEU A 1 92 ? -14.642 37.042 -25.979 1.00 91.56 92 LEU A C 1
ATOM 752 O O . LEU A 1 92 ? -14.557 36.334 -26.965 1.00 91.56 92 LEU A O 1
ATOM 756 N N . ILE A 1 93 ? -14.573 38.367 -26.079 1.00 89.44 93 ILE A N 1
ATOM 757 C CA . ILE A 1 93 ? -14.619 39.064 -27.378 1.00 89.44 93 ILE A CA 1
ATOM 758 C C . ILE A 1 93 ? -13.488 40.075 -27.579 1.00 89.44 93 ILE A C 1
ATOM 760 O O . ILE A 1 93 ? -13.483 40.788 -28.580 1.00 89.44 93 ILE A O 1
ATOM 764 N N . GLY A 1 94 ? -12.523 40.145 -26.658 1.00 84.69 94 GLY A N 1
ATOM 765 C CA . GLY A 1 94 ? -11.361 41.028 -26.775 1.00 84.69 94 GLY A CA 1
ATOM 766 C C . GLY A 1 94 ? -11.678 42.517 -26.614 1.00 84.69 94 GLY A C 1
ATOM 767 O O . GLY A 1 94 ? -10.870 43.350 -27.015 1.00 84.69 94 GLY A O 1
ATOM 768 N N . ILE A 1 95 ? -12.843 42.872 -26.058 1.00 81.81 95 ILE A N 1
ATOM 769 C CA . ILE A 1 95 ? -13.255 44.271 -25.884 1.00 81.81 95 ILE A CA 1
ATOM 770 C C . ILE A 1 95 ? -12.872 44.767 -24.487 1.00 81.81 95 ILE A C 1
ATOM 772 O O . ILE A 1 95 ? -13.376 44.271 -23.480 1.00 81.81 95 ILE A O 1
ATOM 776 N N . ASP A 1 96 ? -12.049 45.815 -24.433 1.00 74.38 96 ASP A N 1
ATOM 777 C CA . ASP A 1 96 ? -11.774 46.582 -23.215 1.00 74.38 96 ASP A CA 1
ATOM 778 C C . ASP A 1 96 ? -12.936 47.560 -22.941 1.00 74.38 96 ASP A C 1
ATOM 780 O O . ASP A 1 96 ? -12.873 48.754 -23.236 1.00 74.38 96 ASP A O 1
ATOM 784 N N . GLY A 1 97 ? -14.059 47.043 -22.431 1.00 79.88 97 GLY A N 1
ATOM 785 C CA . GLY A 1 97 ? -15.273 47.835 -22.229 1.00 79.88 97 GLY A CA 1
ATOM 786 C C . GLY A 1 97 ? -16.448 47.049 -21.651 1.00 79.88 97 GLY A C 1
ATOM 787 O O . GLY A 1 97 ? -16.368 45.847 -21.427 1.00 79.88 97 GLY A O 1
ATOM 788 N N . TYR A 1 98 ? -17.546 47.750 -21.363 1.00 84.50 98 TYR A N 1
ATOM 789 C CA . TYR A 1 98 ? -18.782 47.134 -20.874 1.00 84.50 98 TYR A CA 1
ATOM 790 C C . TYR A 1 98 ? -19.801 47.050 -22.011 1.00 84.50 98 TYR A C 1
ATOM 792 O O . TYR A 1 98 ? -20.222 48.092 -22.513 1.00 84.50 98 TYR A O 1
ATOM 800 N N . GLU A 1 99 ? -20.214 45.837 -22.388 1.00 89.50 99 GLU A N 1
ATOM 801 C CA . GLU A 1 99 ? -21.145 45.626 -23.497 1.00 89.50 99 GLU A CA 1
ATOM 802 C C . GLU A 1 99 ? -22.564 45.315 -23.007 1.00 89.50 99 GLU A C 1
ATOM 804 O O . GLU A 1 99 ? -22.867 44.234 -22.499 1.00 89.50 99 GLU A O 1
ATOM 809 N N . THR A 1 100 ? -23.460 46.290 -23.171 1.00 88.56 100 THR A N 1
ATOM 810 C CA . THR A 1 100 ? -24.793 46.263 -22.547 1.00 88.56 100 THR A CA 1
ATOM 811 C C . THR A 1 100 ? -25.693 45.181 -23.144 1.00 88.56 100 THR A C 1
ATOM 813 O O . THR A 1 100 ? -26.455 44.553 -22.407 1.00 88.56 100 THR A O 1
ATOM 816 N N . ARG A 1 101 ? -25.603 44.917 -24.457 1.00 88.69 101 ARG A N 1
ATOM 817 C CA . ARG A 1 101 ? -26.456 43.912 -25.115 1.00 88.69 101 ARG A CA 1
ATOM 818 C C . ARG A 1 101 ? -26.101 42.490 -24.689 1.00 88.69 101 ARG A C 1
ATOM 820 O O . ARG A 1 101 ? -26.995 41.673 -24.459 1.00 88.69 101 ARG A O 1
ATOM 827 N N . LEU A 1 102 ? -24.807 42.193 -24.566 1.00 90.44 102 LEU A N 1
ATOM 828 C CA . LEU A 1 102 ? -24.346 40.888 -24.089 1.00 90.44 102 LEU A CA 1
ATOM 829 C C . LEU A 1 102 ? -24.614 40.701 -22.603 1.00 90.44 102 LEU A C 1
ATOM 831 O O . LEU A 1 102 ? -25.085 39.635 -22.220 1.00 90.44 102 LEU A O 1
ATOM 835 N N . TYR A 1 103 ? -24.401 41.736 -21.783 1.00 92.62 103 TYR A N 1
ATOM 836 C CA . TYR A 1 103 ? -24.776 41.691 -20.370 1.00 92.62 103 TYR A CA 1
ATOM 837 C C . TYR A 1 103 ? -26.244 41.288 -20.198 1.00 92.62 103 TYR A C 1
ATOM 839 O O . TYR A 1 103 ? -26.533 40.319 -19.502 1.00 92.62 103 TYR A O 1
ATOM 847 N N . GLN A 1 104 ? -27.168 41.977 -20.880 1.00 91.44 104 GLN A N 1
ATOM 848 C CA . GLN A 1 104 ? -28.598 41.657 -20.808 1.00 91.44 104 GLN A CA 1
ATOM 849 C C . GLN A 1 104 ? -28.857 40.190 -21.166 1.00 91.44 104 GLN A C 1
ATOM 851 O O . GLN A 1 104 ? -29.460 39.472 -20.372 1.00 91.44 104 GLN A O 1
ATOM 856 N N . SER A 1 105 ? -28.280 39.721 -22.273 1.00 92.19 105 SER A N 1
ATOM 857 C CA . SER A 1 105 ? -28.458 38.346 -22.755 1.00 92.19 105 SER A CA 1
ATOM 858 C C . SER A 1 105 ? -27.946 37.295 -21.764 1.00 92.19 105 SER A C 1
ATOM 860 O O . SER A 1 105 ? -28.660 36.346 -21.448 1.00 92.19 105 SER A O 1
ATOM 862 N N . PHE A 1 106 ? -26.745 37.476 -21.207 1.00 95.25 106 PHE A N 1
ATOM 863 C CA . PHE A 1 106 ? -26.209 36.565 -20.193 1.00 95.25 106 PHE A CA 1
ATOM 864 C C . PHE A 1 106 ? -27.029 36.585 -18.906 1.00 95.25 106 PHE A C 1
ATOM 866 O O . PHE A 1 106 ? -27.300 35.532 -18.329 1.00 95.25 106 PHE A O 1
ATOM 873 N N . THR A 1 107 ? -27.477 37.762 -18.460 1.00 94.44 107 THR A N 1
ATOM 874 C CA . THR A 1 107 ? -28.341 37.828 -17.278 1.00 94.44 107 THR A CA 1
ATOM 875 C C . THR A 1 107 ? -29.696 37.175 -17.519 1.00 94.44 107 THR A C 1
ATOM 877 O O . THR A 1 107 ? -30.253 36.620 -16.580 1.00 94.44 107 THR A O 1
ATOM 880 N N . ASP A 1 108 ? -30.237 37.209 -18.737 1.00 93.00 108 ASP A N 1
ATOM 881 C CA . ASP A 1 108 ? -31.501 36.549 -19.070 1.00 93.00 108 ASP A CA 1
ATOM 882 C C . ASP A 1 108 ? -31.362 35.024 -19.073 1.00 93.00 108 ASP A C 1
ATOM 884 O O . ASP A 1 108 ? -32.231 34.351 -18.522 1.00 93.00 108 ASP A O 1
ATOM 888 N N . ILE A 1 109 ? -30.231 34.489 -19.548 1.00 94.31 109 ILE A N 1
ATOM 889 C CA . ILE A 1 109 ? -29.888 33.063 -19.405 1.00 94.31 109 ILE A CA 1
ATOM 890 C C . ILE A 1 109 ? -29.828 32.668 -17.925 1.00 94.31 109 ILE A C 1
ATOM 892 O O . ILE A 1 109 ? -30.478 31.708 -17.513 1.00 94.31 109 ILE A O 1
ATOM 896 N N . ILE A 1 110 ? -29.107 33.433 -17.095 1.00 95.06 110 ILE A N 1
ATOM 897 C CA . ILE A 1 110 ? -29.002 33.144 -15.656 1.00 95.06 110 ILE A CA 1
ATOM 898 C C . ILE A 1 110 ? -30.387 33.201 -14.986 1.00 95.06 110 ILE A C 1
ATOM 900 O O . ILE A 1 110 ? -30.724 32.305 -14.212 1.00 95.06 110 ILE A O 1
ATOM 904 N N . LYS A 1 111 ? -31.218 34.211 -15.299 1.00 94.19 111 LYS A N 1
ATOM 905 C CA . LYS A 1 111 ? -32.600 34.298 -14.786 1.00 94.19 111 LYS A CA 1
ATOM 906 C C . LYS A 1 111 ? -33.425 33.079 -15.202 1.00 94.19 111 LYS A C 1
ATOM 908 O O . LYS A 1 111 ? -34.148 32.537 -14.372 1.00 94.19 111 LYS A O 1
ATOM 913 N N . ALA A 1 112 ? -33.348 32.668 -16.469 1.00 92.75 112 ALA A N 1
ATOM 914 C CA . ALA A 1 112 ? -34.121 31.549 -16.999 1.00 92.75 112 ALA A CA 1
ATOM 915 C C . ALA A 1 112 ? -33.754 30.233 -16.299 1.00 92.75 112 ALA A C 1
ATOM 917 O O . ALA A 1 112 ? -34.642 29.516 -15.833 1.00 92.75 112 ALA A O 1
ATOM 918 N N . LEU A 1 113 ? -32.455 29.957 -16.143 1.00 92.31 113 LEU A N 1
ATOM 919 C CA . LEU A 1 113 ? -31.961 28.781 -15.423 1.00 92.31 113 LEU A CA 1
ATOM 920 C C . LEU A 1 113 ? -32.351 28.810 -13.937 1.00 92.31 113 LEU A C 1
ATOM 922 O O . LEU A 1 113 ? -32.789 27.788 -13.402 1.00 92.31 113 LEU A O 1
ATOM 926 N N . GLY A 1 114 ? -32.248 29.974 -13.288 1.00 90.69 114 GLY A N 1
ATOM 927 C CA . GLY A 1 114 ? -32.633 30.165 -11.888 1.00 90.69 114 GLY A CA 1
ATOM 928 C C . GLY A 1 114 ? -34.132 29.972 -11.645 1.00 90.69 114 GLY A C 1
ATOM 929 O O . GLY A 1 114 ? -34.524 29.206 -10.770 1.00 90.69 114 GLY A O 1
ATOM 930 N N . HIS A 1 115 ? -34.997 30.586 -12.460 1.00 88.94 115 HIS A N 1
ATOM 931 C CA . HIS A 1 115 ? -36.455 30.420 -12.355 1.00 88.94 115 HIS A CA 1
ATOM 932 C C . HIS A 1 115 ? -36.911 28.986 -12.651 1.00 88.94 115 HIS A C 1
ATOM 934 O O . HIS A 1 115 ? -37.884 28.515 -12.065 1.00 88.94 115 HIS A O 1
ATOM 940 N N . ALA A 1 116 ? -36.196 28.277 -13.528 1.00 89.06 116 ALA A N 1
ATOM 941 C CA . ALA A 1 116 ? -36.417 26.858 -13.779 1.00 89.06 116 ALA A CA 1
ATOM 942 C C . ALA A 1 116 ? -35.883 25.947 -12.654 1.00 89.06 116 ALA A C 1
ATOM 944 O O . ALA A 1 116 ? -36.000 24.729 -12.773 1.00 89.06 116 ALA A O 1
ATOM 945 N N . LYS A 1 117 ? -35.288 26.513 -11.591 1.00 87.94 117 LYS A N 1
ATOM 946 C CA . LYS A 1 117 ? -34.629 25.802 -10.481 1.00 87.94 117 LYS A CA 1
ATOM 947 C C . LYS A 1 117 ? -33.551 24.814 -10.940 1.00 87.94 117 LYS A C 1
ATOM 949 O O . LYS A 1 117 ? -33.309 23.808 -10.283 1.00 87.94 117 LYS A O 1
ATOM 954 N N . LYS A 1 118 ? -32.909 25.096 -12.078 1.00 88.44 118 LYS A N 1
ATOM 955 C CA . LYS A 1 118 ? -31.797 24.287 -12.602 1.00 88.44 118 LYS A CA 1
ATOM 956 C C . LYS A 1 118 ? -30.464 24.625 -11.938 1.00 88.44 118 LYS A C 1
ATOM 958 O O . LYS A 1 118 ? -29.551 23.816 -11.977 1.00 88.44 118 LYS A O 1
ATOM 963 N N . ILE A 1 119 ? -30.349 25.823 -11.372 1.00 91.75 119 ILE A N 1
ATOM 964 C CA . ILE A 1 119 ? -29.162 26.315 -10.669 1.00 91.75 119 ILE A CA 1
ATOM 965 C C . ILE A 1 119 ? -29.595 27.014 -9.383 1.00 91.75 119 ILE A C 1
ATOM 967 O O . ILE A 1 119 ? -30.731 27.491 -9.290 1.00 91.75 119 ILE A O 1
ATOM 971 N N . PHE A 1 120 ? -28.685 27.137 -8.420 1.00 91.44 120 PHE A N 1
ATOM 972 C CA . PHE A 1 120 ? -28.891 28.059 -7.313 1.00 91.44 120 PHE A CA 1
ATOM 973 C C . PHE A 1 120 ? -28.814 29.497 -7.815 1.00 91.44 120 PHE A C 1
ATOM 975 O O . PHE A 1 120 ? -27.911 29.880 -8.553 1.00 91.44 120 PHE A O 1
ATOM 982 N N . PHE A 1 121 ? -29.795 30.301 -7.427 1.00 91.12 121 PHE A N 1
ATOM 983 C CA . PHE A 1 121 ? -29.943 31.658 -7.920 1.00 91.12 121 PHE A CA 1
ATOM 984 C C . PHE A 1 121 ? -30.120 32.612 -6.752 1.00 91.12 121 PHE A C 1
ATOM 986 O O . PHE A 1 121 ? -30.999 32.437 -5.912 1.00 91.12 121 PHE A O 1
ATOM 993 N N . VAL A 1 122 ? -29.277 33.639 -6.710 1.00 88.06 122 VAL A N 1
ATOM 994 C CA . VAL A 1 122 ? -29.446 34.746 -5.770 1.00 88.06 122 VAL A CA 1
ATOM 995 C C . VAL A 1 122 ? -30.543 35.648 -6.329 1.00 88.06 122 VAL A C 1
ATOM 997 O O . VAL A 1 122 ? -30.450 36.072 -7.473 1.00 88.06 122 VAL A O 1
ATOM 1000 N N . ASP A 1 123 ? -31.589 35.954 -5.567 1.00 82.19 123 ASP A N 1
ATOM 1001 C CA . ASP A 1 123 ? -32.754 36.707 -6.059 1.00 82.19 123 ASP A CA 1
ATOM 1002 C C . ASP A 1 123 ? -32.764 38.193 -5.647 1.00 82.19 123 ASP A C 1
ATOM 1004 O O . ASP A 1 123 ? -33.523 38.992 -6.208 1.00 82.19 123 ASP A O 1
ATOM 1008 N N . HIS A 1 124 ? -31.854 38.595 -4.757 1.00 79.44 124 HIS A N 1
ATOM 1009 C CA . HIS A 1 124 ? -31.715 39.946 -4.211 1.00 79.44 124 HIS A CA 1
ATOM 1010 C C . HIS A 1 124 ? -30.319 40.555 -4.459 1.00 79.44 124 HIS A C 1
ATOM 1012 O O . HIS A 1 124 ? -29.369 39.882 -4.857 1.00 79.44 124 HIS A O 1
ATOM 1018 N N . GLY A 1 125 ? -30.189 41.873 -4.265 1.00 80.31 125 GLY A N 1
ATOM 1019 C CA . GLY A 1 125 ? -28.922 42.596 -4.439 1.00 80.31 125 GLY A CA 1
ATOM 1020 C C . GLY A 1 125 ? -28.308 42.446 -5.841 1.00 80.31 125 GLY A C 1
ATOM 1021 O O . GLY A 1 125 ? -29.008 42.488 -6.856 1.00 80.31 125 GLY A O 1
ATOM 1022 N N . LYS A 1 126 ? -26.983 42.260 -5.904 1.00 84.00 126 LYS A N 1
ATOM 1023 C CA . LYS A 1 126 ? -26.212 42.029 -7.144 1.00 84.00 126 LYS A CA 1
ATOM 1024 C C . LYS A 1 126 ? -26.329 40.583 -7.631 1.00 84.00 126 LYS A C 1
ATOM 1026 O O . LYS A 1 126 ? -25.336 39.873 -7.779 1.00 84.00 126 LYS A O 1
ATOM 1031 N N . LYS A 1 127 ? -27.563 40.140 -7.858 1.00 88.69 127 LYS A N 1
ATOM 1032 C CA . LYS A 1 127 ? -27.935 38.736 -8.070 1.00 88.69 127 LYS A CA 1
ATOM 1033 C C . LYS A 1 127 ? -27.125 37.963 -9.107 1.00 88.69 127 LYS A C 1
ATOM 1035 O O . LYS A 1 127 ? -26.686 36.856 -8.819 1.00 88.69 127 LYS A O 1
ATOM 1040 N N . PHE A 1 128 ? -26.905 38.514 -10.301 1.00 91.88 128 PHE A N 1
ATOM 1041 C CA . PHE A 1 128 ? -26.206 37.791 -11.378 1.00 91.88 128 PHE A CA 1
ATOM 1042 C C . PHE A 1 128 ? -24.732 37.587 -11.062 1.00 91.88 128 PHE A C 1
ATOM 1044 O O . PHE A 1 128 ? -24.207 36.486 -11.198 1.00 91.88 128 PHE A O 1
ATOM 1051 N N . TRP A 1 129 ? -24.094 38.647 -10.576 1.00 89.25 129 TRP A N 1
ATOM 1052 C CA . TRP A 1 129 ? -22.721 38.607 -10.106 1.00 89.25 129 TRP A CA 1
ATOM 1053 C C . TRP A 1 129 ? -22.547 37.635 -8.935 1.00 89.25 129 TRP A C 1
ATOM 1055 O O . TRP A 1 129 ? -21.696 36.750 -8.983 1.00 89.25 129 TRP A O 1
ATOM 1065 N N . ALA A 1 130 ? -23.401 37.754 -7.917 1.00 89.75 130 ALA A N 1
ATOM 1066 C CA . ALA A 1 130 ? -23.381 36.887 -6.745 1.00 89.75 130 ALA A CA 1
ATOM 1067 C C . ALA A 1 130 ? -23.610 35.414 -7.113 1.00 89.75 130 ALA A C 1
ATOM 1069 O O . ALA A 1 130 ? -22.916 34.549 -6.587 1.00 89.75 130 ALA A O 1
ATOM 1070 N N . THR A 1 131 ? -24.517 35.137 -8.057 1.00 93.62 131 THR A N 1
ATOM 1071 C CA . THR A 1 131 ? -24.786 33.783 -8.562 1.00 93.62 131 THR A CA 1
ATOM 1072 C C . THR A 1 131 ? -23.538 33.176 -9.206 1.00 93.62 131 THR A C 1
ATOM 1074 O O . THR A 1 131 ? -23.140 32.073 -8.841 1.00 93.62 131 THR A O 1
ATOM 1077 N N . LEU A 1 132 ? -22.865 33.903 -10.106 1.00 94.50 132 LEU A N 1
ATOM 1078 C CA . LEU A 1 132 ? -21.641 33.411 -10.750 1.00 94.50 132 LEU A CA 1
ATOM 1079 C C . LEU A 1 132 ? -20.505 33.187 -9.740 1.00 94.50 132 LEU A C 1
ATOM 1081 O O . LEU A 1 132 ? -19.844 32.153 -9.784 1.00 94.50 132 LEU A O 1
ATOM 1085 N N . MET A 1 133 ? -20.313 34.112 -8.795 1.00 91.81 133 MET A N 1
ATOM 1086 C CA . MET A 1 133 ? -19.306 33.980 -7.733 1.00 91.81 133 MET A CA 1
ATOM 1087 C C . MET A 1 133 ? -19.561 32.792 -6.808 1.00 91.81 133 MET A C 1
ATOM 1089 O O . MET A 1 133 ? -18.627 32.064 -6.479 1.00 91.81 133 MET A O 1
ATOM 1093 N N . MET A 1 134 ? -20.817 32.579 -6.414 1.00 92.94 134 MET A N 1
ATOM 1094 C CA . MET A 1 134 ? -21.234 31.447 -5.587 1.00 92.94 134 MET A CA 1
ATOM 1095 C C . MET A 1 134 ? -20.925 30.119 -6.281 1.00 92.94 134 MET A C 1
ATOM 1097 O O . MET A 1 134 ? -20.281 29.259 -5.689 1.00 92.94 134 MET A O 1
ATOM 1101 N N . HIS A 1 135 ? -21.321 29.977 -7.549 1.00 94.88 135 HIS A N 1
ATOM 1102 C CA . HIS A 1 135 ? -21.075 28.761 -8.321 1.00 94.88 135 HIS A CA 1
ATOM 1103 C C . HIS A 1 135 ? -19.590 28.500 -8.592 1.00 94.88 135 HIS A C 1
ATOM 1105 O O . HIS A 1 135 ? -19.200 27.342 -8.673 1.00 94.88 135 HIS A O 1
ATOM 1111 N N . ALA A 1 136 ? -18.774 29.546 -8.732 1.00 93.31 136 ALA A N 1
ATOM 1112 C CA . ALA A 1 136 ? -17.350 29.435 -9.047 1.00 93.31 136 ALA A CA 1
ATOM 1113 C C . ALA A 1 136 ? -16.432 29.310 -7.817 1.00 93.31 136 ALA A C 1
ATOM 1115 O O . ALA A 1 136 ? -15.219 29.224 -7.990 1.00 93.31 136 ALA A O 1
ATOM 1116 N N . PHE A 1 137 ? -16.967 29.364 -6.589 1.00 92.56 137 PHE A N 1
ATOM 1117 C CA . PHE A 1 137 ? -16.176 29.548 -5.358 1.00 92.56 137 PHE A CA 1
ATOM 1118 C C . PHE A 1 137 ? -15.233 30.764 -5.430 1.00 92.56 137 PHE A C 1
ATOM 1120 O O . PHE A 1 137 ? -14.144 30.781 -4.855 1.00 92.56 137 PHE A O 1
ATOM 1127 N N . ALA A 1 138 ? -15.650 31.793 -6.166 1.00 88.50 138 ALA A N 1
ATOM 1128 C CA . ALA A 1 138 ? -14.831 32.945 -6.499 1.00 88.50 138 ALA A CA 1
ATOM 1129 C C . ALA A 1 138 ? -15.245 34.186 -5.681 1.00 88.50 138 ALA A C 1
ATOM 1131 O O . ALA A 1 138 ? -16.388 34.294 -5.228 1.00 88.50 138 ALA A O 1
ATOM 1132 N N . PRO A 1 139 ? -14.336 35.160 -5.495 1.00 85.62 139 PRO A N 1
ATOM 1133 C CA . PRO A 1 139 ? -12.913 35.117 -5.850 1.00 85.62 139 PRO A CA 1
ATOM 1134 C C . PRO A 1 139 ? -12.117 34.158 -4.949 1.00 85.62 139 PRO A C 1
ATOM 1136 O O . PRO A 1 139 ? -12.519 33.896 -3.818 1.00 85.62 139 PRO A O 1
ATOM 1139 N N . ILE A 1 140 ? -10.941 33.705 -5.403 1.00 86.69 140 ILE A N 1
ATOM 1140 C CA . ILE A 1 140 ? -10.109 32.723 -4.673 1.00 86.69 140 ILE A CA 1
ATOM 1141 C C . ILE A 1 140 ? -9.797 33.138 -3.219 1.00 86.69 140 ILE A C 1
ATOM 1143 O O . ILE A 1 140 ? -9.779 32.315 -2.311 1.00 86.69 140 ILE A O 1
ATOM 1147 N N . ARG A 1 141 ? -9.632 34.442 -2.956 1.00 83.81 141 ARG A N 1
ATOM 1148 C CA . ARG A 1 141 ? -9.422 34.962 -1.592 1.00 83.81 141 ARG A CA 1
ATOM 1149 C C . ARG A 1 141 ? -10.633 34.761 -0.680 1.00 83.81 141 ARG A C 1
ATOM 1151 O O . ARG A 1 141 ? -10.459 34.545 0.510 1.00 83.81 141 ARG A O 1
ATOM 1158 N N . SER A 1 142 ? -11.845 34.823 -1.235 1.00 87.12 142 SER A N 1
ATOM 1159 C CA . SER A 1 142 ? -13.082 34.595 -0.485 1.00 87.12 142 SER A CA 1
ATOM 1160 C C . SER A 1 142 ? -13.171 33.152 -0.010 1.00 87.12 142 SER A C 1
ATOM 1162 O O . SER A 1 142 ? -13.536 32.913 1.139 1.00 87.12 142 SER A O 1
ATOM 1164 N N . ILE A 1 143 ? -12.858 32.193 -0.886 1.00 90.56 143 ILE A N 1
ATOM 1165 C CA . ILE A 1 143 ? -12.877 30.782 -0.503 1.00 90.56 143 ILE A CA 1
ATOM 1166 C C . ILE A 1 143 ? -11.720 30.457 0.442 1.00 90.56 143 ILE A C 1
ATOM 1168 O O . ILE A 1 143 ? -11.942 29.748 1.410 1.00 90.56 143 ILE A O 1
ATOM 1172 N N . TYR A 1 144 ? -10.538 31.061 0.280 1.00 90.69 144 TYR A N 1
ATOM 1173 C CA . TYR A 1 144 ? -9.441 30.900 1.246 1.00 90.69 144 TYR A CA 1
ATOM 1174 C C . TYR A 1 144 ? -9.795 31.447 2.633 1.00 90.69 144 TYR A C 1
ATOM 1176 O O . TYR A 1 144 ? -9.537 30.769 3.618 1.00 90.69 144 TYR A O 1
ATOM 1184 N N . ALA A 1 145 ? -10.470 32.599 2.725 1.00 88.62 145 ALA A N 1
ATOM 1185 C CA . ALA A 1 145 ? -10.965 33.113 4.005 1.00 88.62 145 ALA A CA 1
ATOM 1186 C C . ALA A 1 145 ? -11.972 32.153 4.668 1.00 88.62 145 ALA A C 1
ATOM 1188 O O . ALA A 1 145 ? -11.951 31.965 5.883 1.00 88.62 145 ALA A O 1
ATOM 1189 N N . PHE A 1 146 ? -12.825 31.503 3.869 1.00 92.25 146 PHE A N 1
ATOM 1190 C CA . PHE A 1 146 ? -13.707 30.440 4.350 1.00 92.25 146 PHE A CA 1
ATOM 1191 C C . PHE A 1 146 ? -12.921 29.204 4.825 1.00 92.25 146 PHE A C 1
ATOM 1193 O O . PHE A 1 146 ? -13.248 28.637 5.865 1.00 92.25 146 PHE A O 1
ATOM 1200 N N . LEU A 1 147 ? -11.861 28.794 4.124 1.00 93.88 147 LEU A N 1
ATOM 1201 C CA . LEU A 1 147 ? -11.006 27.682 4.559 1.00 93.88 147 LEU A CA 1
ATOM 1202 C C . LEU A 1 147 ? -10.243 28.012 5.850 1.00 93.88 147 LEU A C 1
ATOM 1204 O O . LEU A 1 147 ? -10.201 27.184 6.755 1.00 93.88 147 LEU A O 1
ATOM 1208 N N . ASP A 1 148 ? -9.723 29.234 5.985 1.00 90.38 148 ASP A N 1
ATOM 1209 C CA . ASP A 1 148 ? -9.072 29.705 7.212 1.00 90.38 148 ASP A CA 1
ATOM 1210 C C . ASP A 1 148 ? -10.054 29.752 8.394 1.00 90.38 148 ASP A C 1
ATOM 1212 O O . ASP A 1 148 ? -9.689 29.403 9.516 1.00 90.38 148 ASP A O 1
ATOM 1216 N N . LEU A 1 149 ? -11.315 30.138 8.162 1.00 89.94 149 LEU A N 1
ATOM 1217 C CA . LEU A 1 149 ? -12.379 30.043 9.167 1.00 89.94 149 LEU A CA 1
ATOM 1218 C C . LEU A 1 149 ? -12.566 28.592 9.645 1.00 89.94 149 LEU A C 1
ATOM 1220 O O . LEU A 1 149 ? -12.562 28.342 10.849 1.00 89.94 149 LEU A O 1
ATOM 1224 N N . ASN A 1 150 ? -12.687 27.636 8.719 1.00 92.12 150 ASN A N 1
ATOM 1225 C CA . ASN A 1 150 ? -12.842 26.218 9.062 1.00 92.12 150 ASN A CA 1
ATOM 1226 C C . ASN A 1 150 ? -11.602 25.663 9.777 1.00 92.12 150 ASN A C 1
ATOM 1228 O O . ASN A 1 150 ? -11.738 24.897 10.726 1.00 92.12 150 ASN A O 1
ATOM 1232 N N . TYR A 1 151 ? -10.395 26.071 9.379 1.00 90.25 151 TYR A N 1
ATOM 1233 C CA . TYR A 1 151 ? -9.161 25.671 10.056 1.00 90.25 151 TYR A CA 1
ATOM 1234 C C . TYR A 1 151 ? -9.082 26.197 11.491 1.00 90.25 151 TYR A C 1
ATOM 1236 O O . TYR A 1 151 ? -8.665 25.469 12.387 1.00 90.25 151 TYR A O 1
ATOM 1244 N N . ASN A 1 152 ? -9.524 27.432 11.737 1.00 87.50 152 ASN A N 1
ATOM 1245 C CA . ASN A 1 152 ? -9.569 27.980 13.091 1.00 87.50 152 ASN A CA 1
ATOM 1246 C C . ASN A 1 152 ? -10.543 27.204 13.982 1.00 87.50 152 ASN A C 1
ATOM 1248 O O . ASN A 1 152 ? -10.189 26.892 15.114 1.00 87.50 152 ASN A O 1
ATOM 1252 N N . ILE A 1 153 ? -11.715 26.823 13.465 1.00 87.94 153 ILE A N 1
ATOM 1253 C CA . ILE A 1 153 ? -12.644 25.929 14.176 1.00 87.94 153 ILE A CA 1
ATOM 1254 C C . ILE A 1 153 ? -11.970 24.571 14.424 1.00 87.94 153 ILE A C 1
ATOM 1256 O O . ILE A 1 153 ? -11.980 24.056 15.540 1.00 87.94 153 ILE A O 1
ATOM 1260 N N . TYR A 1 154 ? -11.311 24.013 13.406 1.00 87.75 154 TYR A N 1
ATOM 1261 C CA . TYR A 1 154 ? -10.593 22.745 13.516 1.00 87.75 154 TYR A CA 1
ATOM 1262 C C . TYR A 1 154 ? -9.521 22.762 14.621 1.00 87.75 154 TYR A C 1
ATOM 1264 O O . TYR A 1 154 ? -9.378 21.809 15.384 1.00 87.75 154 TYR A O 1
ATOM 1272 N N . ARG A 1 155 ? -8.795 23.872 14.744 1.00 84.75 155 ARG A N 1
ATOM 1273 C CA . ARG A 1 155 ? -7.730 24.080 15.729 1.00 84.75 155 ARG A CA 1
ATOM 1274 C C . ARG A 1 155 ? -8.253 24.399 17.130 1.00 84.75 155 ARG A C 1
ATOM 1276 O O . ARG A 1 155 ? -7.831 23.777 18.101 1.00 84.75 155 ARG A O 1
ATOM 1283 N N . ASN A 1 156 ? -9.120 25.402 17.246 1.00 80.88 156 ASN A N 1
ATOM 1284 C CA . ASN A 1 156 ? -9.494 25.997 18.531 1.00 80.88 156 ASN A CA 1
ATOM 1285 C C . ASN A 1 156 ? -10.616 25.217 19.223 1.00 80.88 156 ASN A C 1
ATOM 1287 O O . ASN A 1 156 ? -10.619 25.118 20.449 1.00 80.88 156 ASN A O 1
ATOM 1291 N N . ASP A 1 157 ? -11.541 24.651 18.446 1.00 80.62 157 ASP A N 1
ATOM 1292 C CA . ASP A 1 157 ? -12.727 23.961 18.954 1.00 80.62 157 ASP A CA 1
ATOM 1293 C C . ASP A 1 157 ? -12.610 22.449 18.842 1.00 80.62 157 ASP A C 1
ATOM 1295 O O . ASP A 1 157 ? -12.912 21.710 19.778 1.00 80.62 157 ASP A O 1
ATOM 1299 N N . LEU A 1 158 ? -12.127 21.976 17.699 1.00 81.75 158 LEU A N 1
ATOM 1300 C CA . LEU A 1 158 ? -12.103 20.550 17.406 1.00 81.75 158 LEU A CA 1
ATOM 1301 C C . LEU A 1 158 ? -10.815 19.850 17.857 1.00 81.75 158 LEU A C 1
ATOM 1303 O O . LEU A 1 158 ? -10.750 18.627 17.813 1.00 81.75 158 LEU A O 1
ATOM 1307 N N . ASP A 1 159 ? -9.828 20.609 18.334 1.00 78.12 159 ASP A N 1
ATOM 1308 C CA . ASP A 1 159 ? -8.522 20.118 18.792 1.00 78.12 159 ASP A CA 1
ATOM 1309 C C . ASP A 1 159 ? -7.821 19.211 17.772 1.00 78.12 159 ASP A C 1
ATOM 1311 O O . ASP A 1 159 ? -7.297 18.147 18.092 1.00 78.12 159 ASP A O 1
ATOM 1315 N N . PHE A 1 160 ? -7.850 19.640 16.510 1.00 83.06 160 PHE A N 1
ATOM 1316 C CA . PHE A 1 160 ? -7.297 18.913 15.373 1.00 83.06 160 PHE A CA 1
ATOM 1317 C C . PHE A 1 160 ? -7.897 17.516 15.173 1.00 83.06 160 PHE A C 1
ATOM 1319 O O . PHE A 1 160 ? -7.230 16.617 14.661 1.00 83.06 160 PHE A O 1
ATOM 1326 N N . ASN A 1 161 ? -9.167 17.320 15.533 1.00 81.75 161 ASN A N 1
ATOM 1327 C CA . ASN A 1 161 ? -9.863 16.072 15.261 1.00 81.75 161 ASN A CA 1
ATOM 1328 C C . ASN A 1 161 ? -11.327 16.302 14.879 1.00 81.75 161 ASN A C 1
ATOM 1330 O O . ASN A 1 161 ? -12.062 16.985 15.582 1.00 81.75 161 ASN A O 1
ATOM 1334 N N . TYR A 1 162 ? -11.752 15.730 13.755 1.00 85.19 162 TYR A N 1
ATOM 1335 C CA . TYR A 1 162 ? -13.111 15.890 13.245 1.00 85.19 162 TYR A CA 1
ATOM 1336 C C . TYR A 1 162 ? -13.716 14.549 12.846 1.00 85.19 162 TYR A C 1
ATOM 1338 O O . TYR A 1 162 ? -13.109 13.783 12.091 1.00 85.19 162 TYR A O 1
ATOM 1346 N N . THR A 1 163 ? -14.931 14.292 13.322 1.00 80.62 163 THR A N 1
ATOM 1347 C CA . THR A 1 163 ? -15.699 13.075 13.052 1.00 80.62 163 THR A CA 1
ATOM 1348 C C . THR A 1 163 ? -17.121 13.401 12.597 1.00 80.62 163 THR A C 1
ATOM 1350 O O . THR A 1 163 ? -17.600 14.523 12.743 1.00 80.62 163 THR A O 1
ATOM 1353 N N . ASP A 1 164 ? -17.854 12.401 12.104 1.00 77.06 164 ASP A N 1
ATOM 1354 C CA . ASP A 1 164 ? -19.280 12.550 11.779 1.00 77.06 164 ASP A CA 1
ATOM 1355 C C . ASP A 1 164 ? -20.138 13.013 12.968 1.00 77.06 164 ASP A C 1
ATOM 1357 O O . ASP A 1 164 ? -21.179 13.642 12.772 1.00 77.06 164 ASP A O 1
ATOM 1361 N N . SER A 1 165 ? -19.700 12.735 14.201 1.00 69.50 165 SER A N 1
ATOM 1362 C CA . SER A 1 165 ? -20.400 13.182 15.410 1.00 69.50 165 SER A CA 1
ATOM 1363 C C . SER A 1 165 ? -20.310 14.699 15.633 1.00 69.50 165 SER A C 1
ATOM 1365 O O . SER A 1 165 ? -21.147 15.270 16.328 1.00 69.50 165 SER A O 1
ATOM 1367 N N . ASP A 1 166 ? -19.370 15.370 14.962 1.00 78.38 166 ASP A N 1
ATOM 1368 C CA . ASP A 1 166 ? -19.142 16.814 15.028 1.00 78.38 166 ASP A CA 1
ATOM 1369 C C . ASP A 1 166 ? -19.943 17.595 13.960 1.00 78.38 166 ASP A C 1
ATOM 1371 O O . ASP A 1 166 ? -19.782 18.809 13.815 1.00 78.38 166 ASP A O 1
ATOM 1375 N N . LYS A 1 167 ? -20.837 16.944 13.195 1.00 82.19 167 LYS A N 1
ATOM 1376 C CA . LYS A 1 167 ? -21.682 17.607 12.175 1.00 82.19 167 LYS A CA 1
ATOM 1377 C C . LYS A 1 167 ? -22.492 18.782 12.729 1.00 82.19 167 LYS A C 1
ATOM 1379 O O . LYS A 1 167 ? -22.565 19.821 12.076 1.00 82.19 167 LYS A O 1
ATOM 1384 N N . GLY A 1 168 ? -23.016 18.663 13.952 1.00 82.19 168 GLY A N 1
ATOM 1385 C CA . GLY A 1 168 ? -23.760 19.744 14.615 1.00 82.19 168 GLY A CA 1
ATOM 1386 C C . GLY A 1 168 ? -22.934 21.020 14.836 1.00 82.19 168 GLY A C 1
ATOM 1387 O O . GLY A 1 168 ? -23.481 22.121 14.860 1.00 82.19 168 GLY A O 1
ATOM 1388 N N . ILE A 1 169 ? -21.601 20.916 14.900 1.00 84.44 169 ILE A N 1
ATOM 1389 C CA . ILE A 1 169 ? -20.713 22.082 15.024 1.00 84.44 169 ILE A CA 1
ATOM 1390 C C . ILE A 1 169 ? -20.732 22.920 13.740 1.00 84.44 169 ILE A C 1
ATOM 1392 O O . ILE A 1 169 ? -20.623 24.141 13.814 1.00 84.44 169 ILE A O 1
ATOM 1396 N N . CYS A 1 170 ? -20.951 22.312 12.570 1.00 89.19 170 CYS A N 1
ATOM 1397 C CA . CYS A 1 170 ? -21.095 23.052 11.311 1.00 89.19 170 CYS A CA 1
ATOM 1398 C C . CYS A 1 170 ? -22.371 23.909 11.302 1.00 89.19 170 CYS A 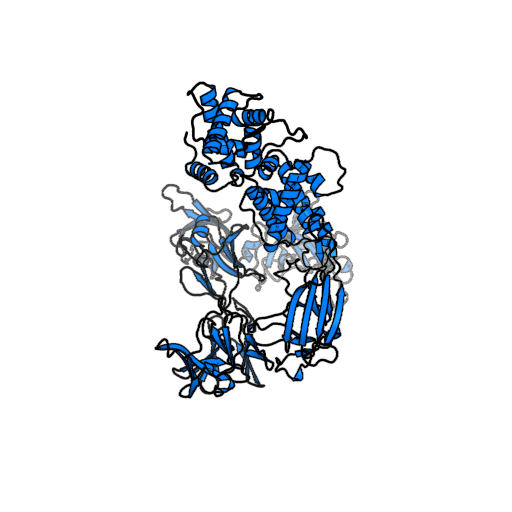C 1
ATOM 1400 O O . CYS A 1 170 ? -22.369 25.029 10.787 1.00 89.19 170 CYS A O 1
ATOM 1402 N N . GLU A 1 171 ? -23.456 23.421 11.905 1.00 88.25 171 GLU A N 1
ATOM 1403 C CA . GLU A 1 171 ? -24.696 24.188 12.064 1.00 88.25 171 GLU A CA 1
ATOM 1404 C C . GLU A 1 171 ? -24.478 25.374 13.011 1.00 88.25 171 GLU A C 1
ATOM 1406 O O . GLU A 1 171 ? -24.770 26.515 12.650 1.00 88.25 171 GLU A O 1
ATOM 1411 N N . LEU A 1 172 ? -23.864 25.132 14.175 1.00 84.38 172 LEU A N 1
ATOM 1412 C CA . LEU A 1 172 ? -23.514 26.182 15.139 1.00 84.38 172 LEU A CA 1
ATOM 1413 C C . LEU A 1 172 ? -22.579 27.237 14.532 1.00 84.38 172 LEU A C 1
ATOM 1415 O O . LEU A 1 172 ? -22.814 28.437 14.688 1.00 84.38 172 LEU A O 1
ATOM 1419 N N . ALA A 1 173 ? -21.555 26.806 13.793 1.00 86.56 173 ALA A N 1
ATOM 1420 C CA . ALA A 1 173 ? -20.645 27.693 13.080 1.00 86.56 173 ALA A CA 1
ATOM 1421 C C . ALA A 1 173 ? -21.383 28.535 12.028 1.00 86.56 173 ALA A C 1
ATOM 1423 O O . ALA A 1 173 ? -21.129 29.734 11.925 1.00 86.56 173 ALA A O 1
ATOM 1424 N N . THR A 1 174 ? -22.341 27.948 11.297 1.00 88.06 174 THR A N 1
ATOM 1425 C CA . THR A 1 174 ? -23.170 28.672 10.315 1.00 88.06 174 THR A CA 1
ATOM 1426 C C . THR A 1 174 ? -24.017 29.736 10.993 1.00 88.06 174 THR A C 1
ATOM 1428 O O . THR A 1 174 ? -24.056 30.872 10.528 1.00 88.06 174 THR A O 1
ATOM 1431 N N . ILE A 1 175 ? -24.671 29.396 12.107 1.00 85.81 175 ILE A N 1
ATOM 1432 C CA . ILE A 1 175 ? -25.496 30.338 12.872 1.00 85.81 175 ILE A CA 1
ATOM 1433 C C . ILE A 1 175 ? -24.644 31.529 13.315 1.00 85.81 175 ILE A C 1
ATOM 1435 O O . ILE A 1 175 ? -25.001 32.672 13.035 1.00 85.81 175 ILE A O 1
ATOM 1439 N N . ARG A 1 176 ? -23.472 31.277 13.916 1.00 82.62 176 ARG A N 1
ATOM 1440 C CA . ARG A 1 176 ? -22.541 32.341 14.330 1.00 82.62 176 ARG A CA 1
ATOM 1441 C C . ARG A 1 176 ? -22.040 33.177 13.158 1.00 82.62 176 ARG A C 1
ATOM 1443 O O . ARG A 1 176 ? -21.973 34.399 13.264 1.00 82.62 176 ARG A O 1
ATOM 1450 N N . PHE A 1 177 ? -21.724 32.539 12.037 1.00 85.44 177 PHE A N 1
ATOM 1451 C CA . PHE A 1 177 ? -21.322 33.223 10.814 1.00 85.44 177 PHE A CA 1
ATOM 1452 C C . PHE A 1 177 ? -22.425 34.173 10.314 1.00 85.44 177 PHE A C 1
ATOM 1454 O O . PHE A 1 177 ? -22.158 35.343 10.038 1.00 85.44 177 PHE A O 1
ATOM 1461 N N . CYS A 1 178 ? -23.679 33.713 10.265 1.00 84.81 178 CYS A N 1
ATOM 1462 C CA . CYS A 1 178 ? -24.829 34.532 9.880 1.00 84.81 178 CYS A CA 1
ATOM 1463 C C . CYS A 1 178 ? -25.084 35.688 10.860 1.00 84.81 178 CYS A C 1
ATOM 1465 O O . CYS A 1 178 ? -25.324 36.808 10.410 1.00 84.81 178 CYS A O 1
ATOM 1467 N N . GLU A 1 179 ? -24.991 35.451 12.173 1.00 83.25 179 GLU A N 1
ATOM 1468 C CA . GLU A 1 179 ? -25.128 36.491 13.205 1.00 83.25 179 GLU A CA 1
ATOM 1469 C C . GLU A 1 179 ? -24.101 37.616 13.017 1.00 83.25 179 GLU A C 1
ATOM 1471 O O . GLU A 1 179 ? -24.455 38.795 13.072 1.00 83.25 179 GLU A O 1
ATOM 1476 N N . ILE A 1 180 ? -22.838 37.266 12.745 1.00 81.31 180 ILE A N 1
ATOM 1477 C CA . ILE A 1 180 ? -21.766 38.242 12.508 1.00 81.31 180 ILE A CA 1
ATOM 1478 C C . ILE A 1 180 ? -22.071 39.079 11.262 1.00 81.31 180 ILE A C 1
ATOM 1480 O O . ILE A 1 180 ? -21.977 40.304 11.316 1.00 81.31 180 ILE A O 1
ATOM 1484 N N . LEU A 1 181 ? -22.496 38.445 10.165 1.00 77.62 181 LEU A N 1
ATOM 1485 C CA . LEU A 1 181 ? -22.827 39.144 8.918 1.00 77.62 181 LEU A CA 1
ATOM 1486 C C . LEU A 1 181 ? -24.056 40.059 9.028 1.00 77.62 181 LEU A C 1
ATOM 1488 O O . LEU A 1 181 ? -24.153 41.034 8.284 1.00 77.62 181 LEU A O 1
ATOM 1492 N N . GLN A 1 182 ? -24.999 39.740 9.915 1.00 74.56 182 GLN A N 1
ATOM 1493 C CA . GLN A 1 182 ? -26.214 40.528 10.139 1.00 74.56 182 GLN A CA 1
ATOM 1494 C C . GLN A 1 182 ? -26.031 41.631 11.191 1.00 74.56 182 GLN A C 1
ATOM 1496 O O . GLN A 1 182 ? -26.851 42.549 11.264 1.00 74.56 182 GLN A O 1
ATOM 1501 N N . SER A 1 183 ? -24.965 41.576 11.995 1.00 68.38 183 SER A N 1
ATOM 1502 C CA . SER A 1 183 ? -24.667 42.606 12.988 1.00 68.38 183 SER A CA 1
ATOM 1503 C C . SER A 1 183 ? -24.180 43.905 12.326 1.00 68.38 183 SER A C 1
ATOM 1505 O O . SER A 1 183 ? -23.219 43.927 11.557 1.00 68.38 183 SER A O 1
ATOM 1507 N N . SER A 1 184 ? -24.855 45.023 12.603 1.00 46.38 184 SER A N 1
ATOM 1508 C CA . SER A 1 184 ? -24.415 46.352 12.172 1.00 46.38 184 SER A CA 1
ATOM 1509 C C . SER A 1 184 ? -23.208 46.783 13.010 1.00 46.38 184 SER A C 1
ATOM 1511 O O . SER A 1 184 ? -23.367 47.003 14.206 1.00 46.38 184 SER A O 1
ATOM 1513 N N . VAL A 1 185 ? -22.033 46.865 12.374 1.00 46.50 185 VAL A N 1
ATOM 1514 C CA . VAL A 1 185 ? -20.739 47.409 12.848 1.00 46.50 185 VAL A CA 1
ATOM 1515 C C . VAL A 1 185 ? -20.787 48.086 14.227 1.00 46.50 185 VAL A C 1
ATOM 1517 O O . VAL A 1 185 ? -21.395 49.150 14.355 1.00 46.50 185 VAL A O 1
ATOM 1520 N N . GLY A 1 186 ? -20.057 47.550 15.218 1.00 43.09 186 GLY A N 1
ATOM 1521 C CA . GLY A 1 186 ? -19.706 48.367 16.385 1.00 43.09 186 GLY A CA 1
ATOM 1522 C C . GLY A 1 186 ? -19.357 47.720 17.723 1.00 43.09 186 GLY A C 1
ATOM 1523 O O . GLY A 1 186 ? -19.170 48.496 18.648 1.00 43.09 186 GLY A O 1
ATOM 1524 N N . ASP A 1 187 ? -19.227 46.399 17.868 1.00 38.56 187 ASP A N 1
ATOM 1525 C CA . ASP A 1 187 ? -18.661 45.834 19.105 1.00 38.56 187 ASP A CA 1
ATOM 1526 C C . ASP A 1 187 ? -17.363 45.088 18.802 1.00 38.56 187 ASP A C 1
ATOM 1528 O O . ASP A 1 187 ? -17.358 44.102 18.060 1.00 38.56 187 ASP A O 1
ATOM 1532 N N . ASP A 1 188 ? -16.268 45.578 19.391 1.00 45.00 188 ASP A N 1
ATOM 1533 C CA . ASP A 1 188 ? -14.983 44.891 19.513 1.00 45.00 188 ASP A CA 1
ATOM 1534 C C . ASP A 1 188 ? -15.218 43.475 20.055 1.00 45.00 188 ASP A C 1
ATOM 1536 O O . ASP A 1 188 ? -15.346 43.250 21.260 1.00 45.00 188 ASP A O 1
ATOM 1540 N N . LYS A 1 189 ? -15.294 42.492 19.158 1.00 43.78 189 LYS A N 1
ATOM 1541 C CA . LYS A 1 189 ? -15.290 41.079 19.523 1.00 43.78 189 LYS A CA 1
ATOM 1542 C C . LYS A 1 189 ? -13.998 40.461 19.029 1.00 43.78 189 LYS A C 1
ATOM 1544 O O . LYS A 1 189 ? -13.823 40.160 17.853 1.00 43.78 189 LYS A O 1
ATOM 1549 N N . THR A 1 190 ? -13.109 40.272 19.992 1.00 43.56 190 THR A N 1
ATOM 1550 C CA . THR A 1 190 ? -11.855 39.515 19.992 1.00 43.56 190 THR A CA 1
ATOM 1551 C C . THR A 1 190 ? -12.069 38.018 19.688 1.00 43.56 190 THR A C 1
ATOM 1553 O O . THR A 1 190 ? -11.662 37.167 20.472 1.00 43.56 190 THR A O 1
ATOM 1556 N N . ILE A 1 191 ? -12.756 37.677 18.590 1.00 48.34 191 ILE A N 1
ATOM 1557 C CA . ILE A 1 191 ? -13.085 36.297 18.183 1.00 48.34 191 ILE A CA 1
ATOM 1558 C C . ILE A 1 191 ? -12.453 36.021 16.809 1.00 48.34 191 ILE A C 1
ATOM 1560 O O . ILE A 1 191 ? -12.622 36.824 15.888 1.00 48.34 191 ILE A O 1
ATOM 1564 N N . SER A 1 192 ? -11.751 34.892 16.639 1.00 50.78 192 SER A N 1
ATOM 1565 C CA . SER A 1 192 ? -11.053 34.559 15.382 1.00 50.78 192 SER A CA 1
ATOM 1566 C C . SER A 1 192 ? -12.011 34.253 14.221 1.00 50.78 192 SER A C 1
ATOM 1568 O O . SER A 1 192 ? -11.697 34.536 13.062 1.00 50.78 192 SER A O 1
ATOM 1570 N N . ILE A 1 193 ? -13.227 33.778 14.526 1.00 58.69 193 ILE A N 1
ATOM 1571 C CA . ILE A 1 193 ? -14.332 33.663 13.561 1.00 58.69 193 ILE A CA 1
ATOM 1572 C C . ILE A 1 193 ? -14.645 35.031 12.932 1.00 58.69 193 ILE A C 1
ATOM 1574 O O . ILE A 1 193 ? -14.884 35.111 11.727 1.00 58.69 193 ILE A O 1
ATOM 1578 N N . GLY A 1 194 ? -14.586 36.125 13.700 1.00 54.59 194 GLY A N 1
ATOM 1579 C CA . GLY A 1 194 ? -14.909 37.471 13.223 1.00 54.59 194 GLY A CA 1
ATOM 1580 C C . GLY A 1 194 ? -13.973 37.968 12.119 1.00 54.59 194 GLY A C 1
ATOM 1581 O O . GLY A 1 194 ? -14.449 38.427 11.084 1.00 54.59 194 GLY A O 1
ATOM 1582 N N . SER A 1 195 ? -12.652 37.830 12.284 1.00 65.38 195 SER A N 1
ATOM 1583 C CA . SER A 1 195 ? -11.670 38.372 11.328 1.00 65.38 195 SER A CA 1
ATOM 1584 C C . SER A 1 195 ? -11.724 37.696 9.955 1.00 65.38 195 SER A C 1
ATOM 1586 O O . SER A 1 195 ? -11.647 38.380 8.935 1.00 65.38 195 SER A O 1
ATOM 1588 N N . ASN A 1 196 ? -11.917 36.373 9.913 1.00 71.38 196 ASN A N 1
ATOM 1589 C CA . ASN A 1 196 ? -12.013 35.626 8.653 1.00 71.38 196 ASN A CA 1
ATOM 1590 C C . ASN A 1 196 ? -13.398 35.759 8.000 1.00 71.38 196 ASN A C 1
ATOM 1592 O O . ASN A 1 196 ? -13.496 35.775 6.772 1.00 71.38 196 ASN A O 1
ATOM 1596 N N . THR A 1 197 ? -14.461 35.937 8.796 1.00 70.94 197 THR A N 1
ATOM 1597 C CA . THR A 1 197 ? -15.835 36.133 8.293 1.00 70.94 197 THR A CA 1
ATOM 1598 C C . THR A 1 197 ? -15.949 37.363 7.389 1.00 70.94 197 THR A C 1
ATOM 1600 O O . THR A 1 197 ? -16.592 37.296 6.340 1.00 70.94 197 THR A O 1
ATOM 1603 N N . TYR A 1 198 ? -15.264 38.465 7.717 1.00 71.88 198 TYR A N 1
ATOM 1604 C CA . TYR A 1 198 ? -15.244 39.656 6.857 1.00 71.88 198 TYR A CA 1
ATOM 1605 C C . TYR A 1 198 ? -14.525 39.424 5.516 1.00 71.88 198 TYR A C 1
ATOM 1607 O O . TYR A 1 198 ? -14.881 40.053 4.518 1.00 71.88 198 TYR A O 1
ATOM 1615 N N . GLY A 1 199 ? -13.569 38.490 5.459 1.00 75.00 199 GLY A N 1
ATOM 1616 C CA . GLY A 1 199 ? -12.866 38.108 4.230 1.00 75.00 199 GLY A CA 1
ATOM 1617 C C . GLY A 1 199 ? -13.721 37.305 3.240 1.00 75.00 199 GLY A C 1
ATOM 1618 O O . GLY A 1 199 ? -13.445 37.323 2.037 1.00 75.00 199 GLY A O 1
ATOM 1619 N N . VAL A 1 200 ? -14.782 36.644 3.717 1.00 83.50 200 VAL A N 1
ATOM 1620 C CA . VAL A 1 200 ? -15.742 35.914 2.875 1.00 83.50 200 VAL A CA 1
ATOM 1621 C C . VAL A 1 200 ? -16.614 36.915 2.116 1.00 83.50 200 VAL A C 1
ATOM 1623 O O . VAL A 1 200 ? -17.226 37.790 2.718 1.00 83.50 200 VAL A O 1
ATOM 1626 N N . ARG A 1 201 ? -16.681 36.802 0.786 1.00 84.62 201 ARG A N 1
ATOM 1627 C CA . ARG A 1 201 ? -17.327 37.760 -0.128 1.00 84.62 201 ARG A CA 1
ATOM 1628 C C . ARG A 1 201 ? -18.698 37.293 -0.615 1.00 84.62 201 ARG A C 1
ATOM 1630 O O . ARG A 1 201 ? -19.192 36.224 -0.263 1.00 84.62 201 ARG A O 1
ATOM 1637 N N . ILE A 1 202 ? -19.313 38.138 -1.444 1.00 83.56 202 ILE A N 1
ATOM 1638 C CA . ILE A 1 202 ? -20.727 38.100 -1.830 1.00 83.56 202 ILE A CA 1
ATOM 1639 C C . ILE A 1 202 ? -21.250 36.720 -2.265 1.00 83.56 202 ILE A C 1
ATOM 1641 O O . ILE A 1 202 ? -22.355 36.373 -1.866 1.00 83.56 202 ILE A O 1
ATOM 1645 N N . GLY A 1 203 ? -20.487 35.918 -3.018 1.00 86.19 203 GLY A N 1
ATOM 1646 C CA . GLY A 1 203 ? -20.926 34.587 -3.464 1.00 86.19 203 GLY A CA 1
ATOM 1647 C C . GLY A 1 203 ? -21.199 33.630 -2.298 1.00 86.19 203 GLY A C 1
ATOM 1648 O O . GLY A 1 203 ? -22.323 33.171 -2.113 1.00 86.19 203 GLY A O 1
ATOM 1649 N N . LEU A 1 204 ? -20.189 33.390 -1.459 1.00 88.56 204 LEU A N 1
ATOM 1650 C CA . LEU A 1 204 ? -20.299 32.502 -0.294 1.00 88.56 204 LEU A CA 1
ATOM 1651 C C . LEU A 1 204 ? -21.179 33.091 0.820 1.00 88.56 204 LEU A C 1
ATOM 1653 O O . LEU A 1 204 ? -21.877 32.342 1.498 1.00 88.56 204 LEU A O 1
ATOM 1657 N N . ARG A 1 205 ? -21.213 34.425 0.985 1.00 89.19 205 ARG A N 1
ATOM 1658 C CA . ARG A 1 205 ? -22.150 35.075 1.922 1.00 89.19 205 ARG A CA 1
ATOM 1659 C C . ARG A 1 205 ? -23.603 34.771 1.561 1.00 89.19 205 ARG A C 1
ATOM 1661 O O . ARG A 1 205 ? -24.385 34.435 2.442 1.00 89.19 205 ARG A O 1
ATOM 1668 N N . ASN A 1 206 ? -23.961 34.866 0.278 1.00 88.19 206 ASN A N 1
ATOM 1669 C CA . ASN A 1 206 ? -25.316 34.538 -0.172 1.00 88.19 206 ASN A CA 1
ATOM 1670 C C . ASN A 1 206 ? -25.625 33.048 -0.010 1.00 88.19 206 ASN A C 1
ATOM 1672 O O . ASN A 1 206 ? -26.747 32.720 0.364 1.00 88.19 206 ASN A O 1
ATOM 1676 N N . LEU A 1 207 ? -24.631 32.171 -0.209 1.00 90.69 207 LEU A N 1
ATOM 1677 C CA . LEU A 1 207 ? -24.785 30.737 0.044 1.00 90.69 207 LEU A CA 1
ATOM 1678 C C . LEU A 1 207 ? -25.210 30.462 1.498 1.00 90.69 207 LEU A C 1
ATOM 1680 O O . LEU A 1 207 ? -26.103 29.649 1.718 1.00 90.69 207 LEU A O 1
ATOM 1684 N N . ALA A 1 208 ? -24.624 31.173 2.469 1.00 89.19 208 ALA A N 1
ATOM 1685 C CA . ALA A 1 208 ? -24.949 31.037 3.891 1.00 89.19 208 ALA A CA 1
ATOM 1686 C C . ALA A 1 208 ? -26.264 31.724 4.309 1.00 89.19 208 ALA A C 1
ATOM 1688 O O . ALA A 1 208 ? -26.995 31.194 5.140 1.00 89.19 208 ALA A O 1
ATOM 1689 N N . LEU A 1 209 ? -26.549 32.922 3.781 1.00 87.38 209 LEU A N 1
ATOM 1690 C CA . LEU A 1 209 ? -27.664 33.766 4.237 1.00 87.38 209 LEU A CA 1
ATOM 1691 C C . LEU A 1 209 ? -29.021 33.404 3.616 1.00 87.38 209 LEU A C 1
ATOM 1693 O O . LEU A 1 209 ? -30.054 33.732 4.198 1.00 87.38 209 LEU A O 1
ATOM 1697 N N . ASN A 1 210 ? -29.045 32.769 2.442 1.00 84.44 210 ASN A N 1
ATOM 1698 C CA . ASN A 1 210 ? -30.289 32.364 1.794 1.00 84.44 210 ASN A CA 1
ATOM 1699 C C . ASN A 1 210 ? -30.757 31.000 2.331 1.00 84.44 210 ASN A C 1
ATOM 1701 O O . ASN A 1 210 ? -30.027 30.013 2.273 1.00 84.44 210 ASN A O 1
ATOM 1705 N N . SER A 1 211 ? -32.006 30.929 2.801 1.00 81.00 211 SER A N 1
ATOM 1706 C CA . SER A 1 211 ? -32.604 29.712 3.364 1.00 81.00 211 SER A CA 1
ATOM 1707 C C . SER A 1 211 ? -32.634 28.526 2.395 1.00 81.00 211 SER A C 1
ATOM 1709 O O . SER A 1 211 ? -32.570 27.385 2.839 1.00 81.00 211 SER A O 1
ATOM 1711 N N . GLU A 1 212 ? -32.721 28.765 1.080 1.00 82.38 212 GLU A N 1
ATOM 1712 C CA . GLU A 1 212 ? -32.705 27.683 0.082 1.00 82.38 212 GLU A CA 1
ATOM 1713 C C . GLU A 1 212 ? -31.306 27.066 -0.100 1.00 82.38 212 GLU A C 1
ATOM 1715 O O . GLU A 1 212 ? -31.194 25.910 -0.507 1.00 82.38 212 GLU A O 1
ATOM 1720 N N . THR A 1 213 ? -30.239 27.807 0.226 1.00 88.81 213 THR A N 1
ATOM 1721 C CA . THR A 1 213 ? -28.844 27.391 0.007 1.00 88.81 213 THR A CA 1
ATOM 1722 C C . THR A 1 213 ? -28.045 27.165 1.290 1.00 88.81 213 THR A C 1
ATOM 1724 O O . THR A 1 213 ? -26.969 26.577 1.229 1.00 88.81 213 THR A O 1
ATOM 1727 N N . GLN A 1 214 ? -28.553 27.573 2.455 1.00 90.06 214 GLN A N 1
ATOM 1728 C CA . GLN A 1 214 ? -27.844 27.495 3.738 1.00 90.06 214 GLN A CA 1
ATOM 1729 C C . GLN A 1 214 ? -27.395 26.068 4.090 1.00 90.06 214 GLN A C 1
ATOM 1731 O O . GLN A 1 214 ? -26.275 25.865 4.558 1.00 90.06 214 GLN A O 1
ATOM 1736 N N . ASN A 1 215 ? -28.222 25.062 3.790 1.00 90.81 215 ASN A N 1
ATOM 1737 C CA . ASN A 1 215 ? -27.851 23.653 3.965 1.00 90.81 215 ASN A CA 1
ATOM 1738 C C . ASN A 1 215 ? -26.631 23.256 3.121 1.00 90.81 215 ASN A C 1
ATOM 1740 O O . ASN A 1 215 ? -25.838 22.408 3.532 1.00 90.81 215 ASN A O 1
ATOM 1744 N N . GLU A 1 216 ? -26.453 23.874 1.953 1.00 92.00 216 GLU A N 1
ATOM 1745 C CA . GLU A 1 216 ? -25.269 23.649 1.128 1.00 92.00 216 GLU A CA 1
ATOM 1746 C C . GLU A 1 216 ? -24.024 24.283 1.751 1.00 92.00 216 GLU A C 1
ATOM 1748 O O . GLU A 1 216 ? -22.957 23.684 1.712 1.00 92.00 216 GLU A O 1
ATOM 1753 N N . PHE A 1 217 ? -24.154 25.446 2.395 1.00 92.94 217 PHE A N 1
ATOM 1754 C CA . PHE A 1 217 ? -23.051 26.057 3.140 1.00 92.94 217 PHE A CA 1
ATOM 1755 C C . PHE A 1 217 ? -22.602 25.183 4.325 1.00 92.94 217 PHE A C 1
ATOM 1757 O O . PHE A 1 217 ? -21.403 24.974 4.514 1.00 92.94 217 PHE A O 1
ATOM 1764 N N . ILE A 1 218 ? -23.550 24.601 5.071 1.00 93.00 218 ILE A N 1
ATOM 1765 C CA . ILE A 1 218 ? -23.264 23.625 6.142 1.00 93.00 218 ILE A CA 1
ATOM 1766 C C . ILE A 1 218 ? -22.546 22.396 5.567 1.00 93.00 218 ILE A C 1
ATOM 1768 O O . ILE A 1 218 ? -21.521 21.967 6.098 1.00 93.00 218 ILE A O 1
ATOM 1772 N N . THR A 1 219 ? -23.050 21.864 4.449 1.00 92.88 219 THR A N 1
ATOM 1773 C CA . THR A 1 219 ? -22.445 20.720 3.746 1.00 92.88 219 THR A CA 1
ATOM 1774 C C . THR A 1 219 ? -21.017 21.036 3.295 1.00 92.88 219 THR A C 1
ATOM 1776 O O . THR A 1 219 ? -20.125 20.199 3.426 1.00 92.88 219 THR A O 1
ATOM 1779 N N . LEU A 1 220 ? -20.776 22.260 2.818 1.00 93.69 220 LEU A N 1
ATOM 1780 C CA . LEU A 1 220 ? -19.460 22.728 2.400 1.00 93.69 220 LEU A CA 1
ATOM 1781 C C . LEU A 1 220 ? -18.480 22.791 3.581 1.00 93.69 220 LEU A C 1
ATOM 1783 O O . LEU A 1 220 ? -17.343 22.343 3.441 1.00 93.69 220 LEU A O 1
ATOM 1787 N N . MET A 1 221 ? -18.909 23.282 4.750 1.00 93.81 221 MET A N 1
ATOM 1788 C CA . MET A 1 221 ? -18.077 23.285 5.966 1.00 93.81 221 MET A CA 1
ATOM 1789 C C . MET A 1 221 ? -17.746 21.874 6.438 1.00 93.81 221 MET A C 1
ATOM 1791 O O . MET A 1 221 ? -16.580 21.569 6.676 1.00 93.81 221 MET A O 1
ATOM 1795 N N . HIS A 1 222 ? -18.741 20.989 6.488 1.00 93.81 222 HIS A N 1
ATOM 1796 C CA . HIS A 1 222 ? -18.529 19.588 6.839 1.00 93.81 222 HIS A CA 1
ATOM 1797 C C . HIS A 1 222 ? -17.487 18.936 5.918 1.00 93.81 222 HIS A C 1
ATOM 1799 O O . HIS A 1 222 ? -16.468 18.432 6.389 1.00 93.81 222 HIS A O 1
ATOM 1805 N N . ARG A 1 223 ? -17.673 19.058 4.596 1.00 93.25 223 ARG A N 1
ATOM 1806 C CA . ARG A 1 223 ? -16.729 18.553 3.588 1.00 93.25 223 ARG A CA 1
ATOM 1807 C C . ARG A 1 223 ? -15.327 19.151 3.756 1.00 93.25 223 ARG A C 1
ATOM 1809 O O . ARG A 1 223 ? -14.336 18.440 3.612 1.00 93.25 223 ARG A O 1
ATOM 1816 N N . THR A 1 224 ? -15.232 20.440 4.089 1.00 95.00 224 THR A N 1
ATOM 1817 C CA . THR A 1 224 ? -13.953 21.117 4.362 1.00 95.00 224 THR A CA 1
ATOM 1818 C C . THR A 1 224 ? -13.229 20.488 5.541 1.00 95.00 224 THR A C 1
ATOM 1820 O O . THR A 1 224 ? -12.062 20.121 5.417 1.00 95.00 224 THR A O 1
ATOM 1823 N N . LEU A 1 225 ? -13.915 20.356 6.678 1.00 93.94 225 LEU A N 1
ATOM 1824 C CA . LEU A 1 225 ? -13.345 19.822 7.911 1.00 93.94 225 LEU A CA 1
ATOM 1825 C C . LEU A 1 225 ? -12.914 18.364 7.742 1.00 93.94 225 LEU A C 1
ATOM 1827 O O . LEU A 1 225 ? -11.834 18.001 8.199 1.00 93.94 225 LEU A O 1
ATOM 1831 N N . GLU A 1 226 ? -13.679 17.547 7.013 1.00 92.50 226 GLU A N 1
ATOM 1832 C CA . GLU A 1 226 ? -13.276 16.177 6.678 1.00 92.50 226 GLU A CA 1
ATOM 1833 C C . GLU A 1 226 ? -11.970 16.123 5.877 1.00 92.50 226 GLU A C 1
ATOM 1835 O O . GLU A 1 226 ? -11.083 15.318 6.175 1.00 92.50 226 GLU A O 1
ATOM 1840 N N . ILE A 1 227 ? -11.837 16.969 4.851 1.00 92.62 227 ILE A N 1
ATOM 1841 C CA . ILE A 1 227 ? -10.638 17.002 4.006 1.00 92.62 227 ILE A CA 1
ATOM 1842 C C . ILE A 1 227 ? -9.446 17.532 4.805 1.00 92.62 227 ILE A C 1
ATOM 1844 O O . ILE A 1 227 ? -8.381 16.915 4.773 1.00 92.62 227 ILE A O 1
ATOM 1848 N N . ILE A 1 228 ? -9.622 18.617 5.567 1.00 92.31 228 ILE A N 1
ATOM 1849 C CA . ILE A 1 228 ? -8.594 19.145 6.475 1.00 92.31 228 ILE A CA 1
ATOM 1850 C C . ILE A 1 228 ? -8.152 18.061 7.461 1.00 92.31 228 ILE A C 1
ATOM 1852 O O . ILE A 1 228 ? -6.952 17.867 7.645 1.00 92.31 228 ILE A O 1
ATOM 1856 N N . ASN A 1 229 ? -9.087 17.298 8.031 1.00 90.44 229 ASN A N 1
ATOM 1857 C CA . ASN A 1 229 ? -8.778 16.229 8.975 1.00 90.44 229 ASN A CA 1
ATOM 1858 C C . ASN A 1 229 ? -7.939 15.113 8.337 1.00 90.44 229 ASN A C 1
ATOM 1860 O O . ASN A 1 229 ? -6.939 14.679 8.915 1.00 90.44 229 ASN A O 1
ATOM 1864 N N . LYS A 1 230 ? -8.283 14.694 7.112 1.00 88.75 230 LYS A N 1
ATOM 1865 C CA . LYS A 1 230 ? -7.491 13.729 6.328 1.00 88.75 230 LYS A CA 1
ATOM 1866 C C . LYS A 1 230 ? -6.083 14.255 6.041 1.00 88.75 230 LYS A C 1
ATOM 1868 O O . LYS A 1 230 ? -5.105 13.532 6.241 1.00 88.75 230 LYS A O 1
ATOM 1873 N N . LEU A 1 231 ? -5.968 15.517 5.622 1.00 88.19 231 LEU A N 1
ATOM 1874 C CA . LEU A 1 231 ? -4.691 16.172 5.318 1.00 88.19 231 LEU A CA 1
ATOM 1875 C C . LEU A 1 231 ? -3.813 16.343 6.572 1.00 88.19 231 LEU A C 1
ATOM 1877 O O . LEU A 1 231 ? -2.601 16.092 6.527 1.00 88.19 231 LEU A O 1
ATOM 1881 N N . PHE A 1 232 ? -4.405 16.706 7.713 1.00 85.62 232 PHE A N 1
ATOM 1882 C CA . PHE A 1 232 ? -3.704 16.848 8.989 1.00 85.62 232 PHE A CA 1
ATOM 1883 C C . PHE A 1 232 ? -3.162 15.507 9.499 1.00 85.62 232 PHE A C 1
ATOM 1885 O O . PHE A 1 232 ? -2.020 15.455 9.954 1.00 85.62 232 PHE A O 1
ATOM 1892 N N . HIS A 1 233 ? -3.896 14.410 9.316 1.00 80.81 233 HIS A N 1
ATOM 1893 C CA . HIS A 1 233 ? -3.462 13.063 9.706 1.00 80.81 233 HIS A CA 1
ATOM 1894 C C . HIS A 1 233 ? -2.649 12.322 8.629 1.00 80.81 233 HIS A C 1
ATOM 1896 O O . HIS A 1 233 ? -2.350 11.141 8.791 1.00 80.81 233 HIS A O 1
ATOM 1902 N N . LYS A 1 234 ? -2.262 12.998 7.535 1.00 79.06 234 LYS A N 1
ATOM 1903 C CA . LYS A 1 234 ? -1.507 12.420 6.402 1.00 79.06 234 LYS A CA 1
ATOM 1904 C C . LYS A 1 234 ? -2.180 11.185 5.779 1.00 79.06 234 LYS A C 1
ATOM 1906 O O . LYS A 1 234 ? -1.502 10.303 5.252 1.00 79.06 234 LYS A O 1
ATOM 1911 N N . GLN A 1 235 ? -3.508 11.117 5.824 1.00 77.94 235 GLN A N 1
ATOM 1912 C CA . GLN A 1 235 ? -4.261 10.070 5.141 1.00 77.94 235 GLN A CA 1
ATOM 1913 C C . GLN A 1 235 ? -4.203 10.299 3.626 1.00 77.94 235 GLN A C 1
ATOM 1915 O O . GLN A 1 235 ? -4.162 11.440 3.161 1.00 77.94 235 GLN A O 1
ATOM 1920 N N . LYS A 1 236 ? -4.212 9.216 2.838 1.00 74.06 236 LYS A N 1
ATOM 1921 C CA . LYS A 1 236 ? -4.266 9.323 1.375 1.00 74.06 236 LYS A CA 1
ATOM 1922 C C . LYS A 1 236 ? -5.603 9.936 0.960 1.00 74.06 236 LYS A C 1
ATOM 1924 O O . LYS A 1 236 ? -6.661 9.379 1.241 1.00 74.06 236 LYS A O 1
ATOM 1929 N N . CYS A 1 237 ? -5.543 11.072 0.283 1.00 75.94 237 CYS A N 1
ATOM 1930 C CA . CYS A 1 237 ? -6.690 11.753 -0.293 1.00 75.94 237 CYS A CA 1
ATOM 1931 C C . CYS A 1 237 ? -6.227 12.376 -1.614 1.00 75.94 237 CYS A C 1
ATOM 1933 O O . CYS A 1 237 ? -5.172 13.007 -1.645 1.00 75.94 237 CYS A O 1
ATOM 1935 N N . GLU A 1 238 ? -6.983 12.178 -2.690 1.00 79.31 238 GLU A N 1
ATOM 1936 C CA . GLU A 1 238 ? -6.724 12.786 -3.999 1.00 79.31 238 GLU A CA 1
ATOM 1937 C C . GLU A 1 238 ? -7.911 13.683 -4.365 1.00 79.31 238 GLU A C 1
ATOM 1939 O O . GLU A 1 238 ? -9.052 13.266 -4.138 1.00 79.31 238 GLU A O 1
ATOM 1944 N N . PRO A 1 239 ? -7.678 14.893 -4.908 1.00 84.88 239 PRO A N 1
ATOM 1945 C CA . PRO A 1 239 ? -8.753 15.817 -5.240 1.00 84.88 239 PRO A CA 1
ATOM 1946 C C . PRO A 1 239 ? -9.549 15.312 -6.449 1.00 84.88 239 PRO A C 1
ATOM 1948 O O . PRO A 1 239 ? -9.028 15.204 -7.557 1.00 84.88 239 PRO A O 1
ATOM 1951 N N . LYS A 1 240 ? -10.837 15.036 -6.246 1.00 87.06 240 LYS A N 1
ATOM 1952 C CA . LYS A 1 240 ? -11.784 14.549 -7.266 1.00 87.06 240 LYS A CA 1
ATOM 1953 C C . LYS A 1 240 ? -12.618 15.660 -7.902 1.00 87.06 240 LYS A C 1
ATOM 1955 O O . LYS A 1 240 ? -13.369 15.407 -8.838 1.00 87.06 240 LYS A O 1
ATOM 1960 N N . SER A 1 241 ? -12.513 16.880 -7.387 1.00 90.75 241 SER A N 1
ATOM 1961 C CA . SER A 1 241 ? -13.331 18.029 -7.783 1.00 90.75 241 SER A CA 1
ATOM 1962 C C . SER A 1 241 ? -12.528 19.326 -7.747 1.00 90.75 241 SER A C 1
ATOM 1964 O O . SER A 1 241 ? -11.434 19.381 -7.173 1.00 90.75 241 SER A O 1
ATOM 1966 N N . TYR A 1 242 ? -13.071 20.383 -8.351 1.00 91.50 242 TYR A N 1
ATOM 1967 C CA . TYR A 1 242 ? -12.442 21.698 -8.343 1.00 91.50 242 TYR A CA 1
ATOM 1968 C C . TYR A 1 242 ? -12.354 22.262 -6.922 1.00 91.50 242 TYR A C 1
ATOM 1970 O O . TYR A 1 242 ? -11.316 22.805 -6.541 1.00 91.50 242 TYR A O 1
ATOM 1978 N N . TYR A 1 243 ? -13.398 22.083 -6.109 1.00 93.31 243 TYR A N 1
ATOM 1979 C CA . TYR A 1 243 ? -13.394 22.548 -4.729 1.00 93.31 243 TYR A CA 1
ATOM 1980 C C . TYR A 1 243 ? -12.329 21.848 -3.877 1.00 93.31 243 TYR A C 1
ATOM 1982 O O . TYR A 1 243 ? -11.591 22.498 -3.137 1.00 93.31 243 TYR A O 1
ATOM 1990 N N . GLU A 1 244 ? -12.185 20.529 -4.026 1.00 93.50 244 GLU A N 1
ATOM 1991 C CA . GLU A 1 244 ? -11.112 19.786 -3.359 1.00 93.50 244 GLU A CA 1
ATOM 1992 C C . GLU A 1 244 ? -9.739 20.288 -3.799 1.00 93.50 244 GLU A C 1
ATOM 1994 O O . GLU A 1 244 ? -8.888 20.534 -2.950 1.00 93.50 244 GLU A O 1
ATOM 1999 N N . LYS A 1 245 ? -9.529 20.538 -5.096 1.00 92.00 245 LYS A N 1
ATOM 2000 C CA . LYS A 1 245 ? -8.270 21.109 -5.590 1.00 92.00 245 LYS A CA 1
ATOM 2001 C C . LYS A 1 245 ? -7.934 22.445 -4.910 1.00 92.00 245 LYS A C 1
ATOM 2003 O O . LYS A 1 245 ? -6.800 22.618 -4.474 1.00 92.00 245 LYS A O 1
ATOM 2008 N N . ILE A 1 246 ? -8.917 23.335 -4.725 1.00 92.19 246 ILE A N 1
ATOM 2009 C CA . ILE A 1 246 ? -8.744 24.595 -3.974 1.00 92.19 246 ILE A CA 1
ATOM 2010 C C . ILE A 1 246 ? -8.267 24.324 -2.540 1.00 92.19 246 ILE A C 1
ATOM 2012 O O . ILE A 1 246 ? -7.364 25.011 -2.064 1.00 92.19 246 ILE A O 1
ATOM 2016 N N . ILE A 1 247 ? -8.849 23.339 -1.844 1.00 94.25 247 ILE A N 1
ATOM 2017 C CA . ILE A 1 247 ? -8.443 22.991 -0.473 1.00 94.25 247 ILE A CA 1
ATOM 2018 C C . ILE A 1 247 ? -6.997 22.497 -0.446 1.00 94.25 247 ILE A C 1
ATOM 2020 O O . ILE A 1 247 ? -6.236 22.905 0.427 1.00 94.25 247 ILE A O 1
ATOM 2024 N N . PHE A 1 248 ? -6.599 21.651 -1.399 1.00 92.75 248 PHE A N 1
ATOM 2025 C CA . PHE A 1 248 ? -5.222 21.165 -1.494 1.00 92.75 248 PHE A CA 1
ATOM 2026 C C . PHE A 1 248 ? -4.239 22.308 -1.772 1.00 92.75 248 PHE A C 1
ATOM 2028 O O . PHE A 1 248 ? -3.226 22.407 -1.081 1.00 92.75 248 PHE A O 1
ATOM 2035 N N . ASP A 1 249 ? -4.553 23.199 -2.716 1.00 90.94 249 ASP A N 1
ATOM 2036 C CA . ASP A 1 249 ? -3.721 24.363 -3.042 1.00 90.94 249 ASP A CA 1
ATOM 2037 C C . ASP A 1 249 ? -3.588 25.314 -1.839 1.00 90.94 249 ASP A C 1
ATOM 2039 O O . ASP A 1 249 ? -2.492 25.779 -1.513 1.00 90.94 249 ASP A O 1
ATOM 2043 N N . TRP A 1 250 ? -4.687 25.574 -1.124 1.00 93.25 250 TRP A N 1
ATOM 2044 C CA . TRP A 1 250 ? -4.674 26.331 0.129 1.00 93.25 250 TRP A CA 1
ATOM 2045 C C . TRP A 1 250 ? -3.834 25.629 1.207 1.00 93.25 250 TRP A C 1
ATOM 2047 O O . TRP A 1 250 ? -2.987 26.266 1.834 1.00 93.25 250 TRP A O 1
ATOM 2057 N N . TRP A 1 251 ? -3.990 24.313 1.374 1.00 92.38 251 TRP A N 1
ATOM 2058 C CA . TRP A 1 251 ? -3.260 23.525 2.366 1.00 92.38 251 TRP A CA 1
ATOM 2059 C C . TRP A 1 251 ? -1.748 23.579 2.150 1.00 92.38 251 TRP A C 1
ATOM 2061 O O . TRP A 1 251 ? -1.011 23.767 3.117 1.00 92.38 251 TRP A O 1
ATOM 2071 N N . GLN A 1 252 ? -1.279 23.493 0.897 1.00 87.69 252 GLN A N 1
ATOM 2072 C CA . GLN A 1 252 ? 0.147 23.634 0.569 1.00 87.69 252 GLN A CA 1
ATOM 2073 C C . GLN A 1 252 ? 0.713 24.977 1.050 1.00 87.69 252 GLN A C 1
ATOM 2075 O O . GLN A 1 252 ? 1.804 25.019 1.618 1.00 87.69 252 GLN A O 1
ATOM 2080 N N . ASN A 1 253 ? -0.052 26.062 0.900 1.00 85.62 253 ASN A N 1
ATOM 2081 C CA . ASN A 1 253 ? 0.340 27.387 1.388 1.00 85.62 253 ASN A CA 1
ATOM 2082 C C . ASN A 1 253 ? 0.310 27.485 2.927 1.00 85.62 253 ASN A C 1
ATOM 2084 O O . ASN A 1 253 ? 1.070 28.258 3.509 1.00 85.62 253 ASN A O 1
ATOM 2088 N N . LYS A 1 254 ? -0.535 26.687 3.591 1.00 85.06 254 LYS A N 1
ATOM 2089 C CA . LYS A 1 254 ? -0.720 26.657 5.052 1.00 85.06 254 LYS A CA 1
ATOM 2090 C C . LYS A 1 254 ? 0.285 25.753 5.790 1.00 85.06 254 LYS A C 1
ATOM 2092 O O . LYS A 1 254 ? 0.408 25.843 7.010 1.00 85.06 254 LYS A O 1
ATOM 2097 N N . LEU A 1 255 ? 1.045 24.906 5.082 1.00 81.62 255 LEU A N 1
ATOM 2098 C CA . LEU A 1 255 ? 1.914 23.871 5.675 1.00 81.62 255 LEU A CA 1
ATOM 2099 C C . LEU A 1 255 ? 2.899 24.382 6.736 1.00 81.62 255 LEU A C 1
ATOM 2101 O O . LEU A 1 255 ? 3.154 23.677 7.711 1.00 81.62 255 LEU A O 1
ATOM 2105 N N . ALA A 1 256 ? 3.466 25.580 6.566 1.00 73.12 256 ALA A N 1
ATOM 2106 C CA . ALA A 1 256 ? 4.412 26.142 7.533 1.00 73.12 256 ALA A CA 1
ATOM 2107 C C . ALA A 1 256 ? 3.762 26.396 8.908 1.00 73.12 256 ALA A C 1
ATOM 2109 O O . ALA A 1 256 ? 4.362 26.083 9.936 1.00 73.12 256 ALA A O 1
ATOM 2110 N N . GLU A 1 257 ? 2.526 26.902 8.916 1.00 76.50 257 GLU A N 1
ATOM 2111 C CA . GLU A 1 257 ? 1.719 27.129 10.122 1.00 76.50 257 GLU A CA 1
ATOM 2112 C C . GLU A 1 257 ? 1.333 25.787 10.768 1.00 76.50 257 GLU A C 1
ATOM 2114 O O . GLU A 1 257 ? 1.613 25.556 11.945 1.00 76.50 257 GLU A O 1
ATOM 2119 N N . VAL A 1 258 ? 0.842 24.841 9.958 1.00 76.81 258 VAL A N 1
ATOM 2120 C CA . VAL A 1 258 ? 0.463 23.483 10.394 1.00 76.81 258 VAL A CA 1
ATOM 2121 C C . VAL A 1 258 ? 1.641 22.726 11.022 1.00 76.81 258 VAL A C 1
ATOM 2123 O O . VAL A 1 258 ? 1.474 22.001 12.001 1.00 76.81 258 VAL A O 1
ATOM 2126 N N . MET A 1 259 ? 2.856 22.866 10.480 1.00 71.38 259 MET A N 1
ATOM 2127 C CA . MET A 1 259 ? 4.052 22.219 11.036 1.00 71.38 259 MET A CA 1
ATOM 2128 C C . MET A 1 259 ? 4.438 22.763 12.413 1.00 71.38 259 MET A C 1
ATOM 2130 O O . MET A 1 259 ? 5.004 22.016 13.211 1.00 71.38 259 MET A O 1
ATOM 2134 N N . SER A 1 260 ? 4.156 24.036 12.694 1.00 69.12 260 SER A N 1
ATOM 2135 C CA . SER A 1 260 ? 4.333 24.605 14.030 1.00 69.12 260 SER A CA 1
ATOM 2136 C C . SER A 1 260 ? 3.298 24.032 14.995 1.00 69.12 260 SER A C 1
ATOM 2138 O O . SER A 1 260 ? 3.671 23.534 16.055 1.00 69.12 260 SER A O 1
ATOM 2140 N N . ASP A 1 261 ? 2.025 24.014 14.591 1.00 68.06 261 ASP A N 1
ATOM 2141 C CA . ASP A 1 261 ? 0.922 23.489 15.404 1.00 68.06 261 ASP A CA 1
ATOM 2142 C C . ASP A 1 261 ? 1.105 21.998 15.744 1.00 68.06 261 ASP A C 1
ATOM 2144 O O . ASP A 1 261 ? 0.924 21.593 16.892 1.00 68.06 261 ASP A O 1
ATOM 2148 N N . ARG A 1 262 ? 1.591 21.189 14.790 1.00 64.94 262 ARG A N 1
ATOM 2149 C CA . ARG A 1 262 ? 1.916 19.767 15.010 1.00 64.94 262 ARG A CA 1
ATOM 2150 C C . ARG A 1 262 ? 3.008 19.530 16.052 1.00 64.94 262 ARG A C 1
ATOM 2152 O O . ARG A 1 262 ? 3.001 18.495 16.707 1.00 64.94 262 ARG A O 1
ATOM 2159 N N . LYS A 1 263 ? 3.979 20.442 16.182 1.00 60.00 263 LYS A N 1
ATOM 2160 C CA . LYS A 1 263 ? 5.048 20.318 17.190 1.00 60.00 263 LYS A CA 1
ATOM 2161 C C . LYS A 1 263 ? 4.531 20.583 18.600 1.00 60.00 263 LYS A C 1
ATOM 2163 O O . LYS A 1 263 ? 5.092 20.050 19.550 1.00 60.00 263 LYS A O 1
ATOM 2168 N N . THR A 1 264 ? 3.490 21.402 18.736 1.00 55.66 264 THR A N 1
ATOM 2169 C CA . THR A 1 264 ? 2.861 21.697 20.029 1.00 55.66 264 THR A CA 1
ATOM 2170 C C . THR A 1 264 ? 1.860 20.629 20.471 1.00 55.66 264 THR A C 1
ATOM 2172 O O . THR A 1 264 ? 1.729 20.396 21.667 1.00 55.66 264 THR A O 1
ATOM 2175 N N . THR A 1 265 ? 1.201 19.926 19.546 1.00 55.50 265 THR A N 1
ATOM 2176 C CA . THR A 1 265 ? 0.215 18.864 19.835 1.00 55.50 265 THR A CA 1
ATOM 2177 C C . THR A 1 265 ? 0.858 17.480 19.991 1.00 55.50 265 THR A C 1
ATOM 2179 O O . THR A 1 265 ? 0.353 16.504 19.451 1.00 55.50 265 THR A O 1
ATOM 2182 N N . GLY A 1 266 ? 2.011 17.393 20.659 1.00 45.25 266 GLY A N 1
ATOM 2183 C CA . GLY A 1 266 ? 2.953 16.264 20.602 1.00 45.25 266 GLY A CA 1
ATOM 2184 C C . GLY A 1 266 ? 2.459 14.851 20.965 1.00 45.25 266 GLY A C 1
ATOM 2185 O O . GLY A 1 266 ? 3.273 13.942 20.873 1.00 45.25 266 GLY A O 1
ATOM 2186 N N . ASN A 1 267 ? 1.183 14.630 21.299 1.00 50.81 267 ASN A N 1
ATOM 2187 C CA . ASN A 1 267 ? 0.621 13.311 21.607 1.00 50.81 267 ASN A CA 1
ATOM 2188 C C . ASN A 1 267 ? -0.644 13.031 20.777 1.00 50.81 267 ASN A C 1
ATOM 2190 O O . ASN A 1 267 ? -1.431 13.936 20.498 1.00 50.81 267 ASN A O 1
ATOM 2194 N N . LYS A 1 268 ? -0.849 11.759 20.409 1.00 55.81 268 LYS A N 1
ATOM 2195 C CA . LYS A 1 268 ? -2.085 11.236 19.802 1.00 55.81 268 LYS A CA 1
ATOM 2196 C C . LYS A 1 268 ? -3.246 11.327 20.817 1.00 55.81 268 LYS A C 1
ATOM 2198 O O . LYS A 1 268 ? -3.617 10.318 21.400 1.00 55.81 268 LYS A O 1
ATOM 2203 N N . SER A 1 269 ? -3.806 12.511 21.060 1.00 60.84 269 SER A N 1
ATOM 2204 C CA . SER A 1 269 ? -5.025 12.625 21.877 1.00 60.84 269 SER A CA 1
ATOM 2205 C C . SER A 1 269 ? -6.186 11.937 21.157 1.00 60.84 269 SER A C 1
ATOM 2207 O O . SER A 1 269 ? -6.343 12.064 19.936 1.00 60.84 269 SER A O 1
ATOM 2209 N N . MET A 1 270 ? -7.021 11.219 21.901 1.00 69.50 270 MET A N 1
ATOM 2210 C CA . MET A 1 270 ? -8.259 10.652 21.388 1.00 69.50 270 MET A CA 1
ATOM 2211 C C . MET A 1 270 ? -9.197 11.755 20.872 1.00 69.50 270 MET A C 1
ATOM 2213 O O . MET A 1 270 ? -9.219 12.857 21.429 1.00 69.50 270 MET A O 1
ATOM 2217 N N . PRO A 1 271 ? -10.006 11.471 19.829 1.00 73.44 271 PRO A N 1
ATOM 2218 C CA . PRO A 1 271 ? -11.074 12.370 19.409 1.00 73.44 271 PRO A CA 1
ATOM 2219 C C . PRO A 1 271 ? -12.032 12.630 20.565 1.00 73.44 271 PRO A C 1
ATOM 2221 O O . PRO A 1 271 ? -12.406 11.707 21.294 1.00 73.44 271 PRO A O 1
ATOM 2224 N N . ALA A 1 272 ? -12.475 13.877 20.677 1.00 80.19 272 ALA A N 1
ATOM 2225 C CA . ALA A 1 272 ? -13.562 14.205 21.575 1.00 80.19 272 ALA A CA 1
ATOM 2226 C C . ALA A 1 272 ? -14.864 13.531 21.129 1.00 80.19 272 ALA A C 1
ATOM 2228 O O . ALA A 1 272 ? -15.139 13.415 19.935 1.00 80.19 272 ALA A O 1
ATOM 2229 N N . VAL A 1 273 ? -15.679 13.115 22.093 1.00 82.19 273 VAL A N 1
ATOM 2230 C CA . VAL A 1 273 ? -16.930 12.391 21.856 1.00 82.19 273 VAL A CA 1
ATOM 2231 C C . VAL A 1 273 ? -18.132 13.155 22.394 1.00 82.19 273 VAL A C 1
ATOM 2233 O O . VAL A 1 273 ? -18.053 13.882 23.382 1.00 82.19 273 VAL A O 1
ATOM 2236 N N . SER A 1 274 ? -19.287 12.965 21.760 1.00 81.88 274 SER A N 1
ATOM 2237 C CA . SER A 1 274 ? -20.574 13.393 22.317 1.00 81.88 274 SER A CA 1
ATOM 2238 C C . SER A 1 274 ? -20.962 12.547 23.535 1.00 81.88 274 SER A C 1
ATOM 2240 O O . SER A 1 274 ? -20.587 11.376 23.607 1.00 81.88 274 SER A O 1
ATOM 2242 N N . LYS A 1 275 ? -21.840 13.065 24.400 1.00 85.25 275 LYS A N 1
ATOM 2243 C CA . LYS A 1 275 ? -22.350 12.368 25.601 1.00 85.25 275 LYS A CA 1
ATOM 2244 C C . LYS A 1 275 ? -22.924 10.967 25.331 1.00 85.25 275 LYS A C 1
ATOM 2246 O O . LYS A 1 275 ? -22.776 10.072 26.150 1.00 85.25 275 LYS A O 1
ATOM 2251 N N . GLN A 1 276 ? -23.529 10.749 24.161 1.00 81.06 276 GLN A N 1
ATOM 2252 C CA . GLN A 1 276 ? -24.111 9.452 23.775 1.00 81.06 276 GLN A CA 1
ATOM 2253 C C . GLN A 1 276 ? -23.067 8.400 23.364 1.00 81.06 276 GLN A C 1
ATOM 2255 O O . GLN A 1 276 ? -23.366 7.212 23.343 1.00 81.06 276 GLN A O 1
ATOM 2260 N N . ASN A 1 277 ? -21.847 8.838 23.046 1.00 83.06 277 ASN A N 1
ATOM 2261 C CA . ASN A 1 277 ? -20.781 8.014 22.475 1.00 83.06 277 ASN A CA 1
ATOM 2262 C C . ASN A 1 277 ? -19.582 7.886 23.425 1.00 83.06 277 ASN A C 1
ATOM 2264 O O . ASN A 1 277 ? -18.480 7.554 22.990 1.00 83.06 277 ASN A O 1
ATOM 2268 N N . ILE A 1 278 ? -19.777 8.170 24.717 1.00 87.81 278 ILE A N 1
ATOM 2269 C CA . ILE A 1 278 ? -18.727 8.001 25.719 1.00 87.81 278 ILE A CA 1
ATOM 2270 C C . ILE A 1 278 ? -18.337 6.522 25.764 1.00 87.81 278 ILE A C 1
ATOM 2272 O O . ILE A 1 278 ? -19.152 5.646 26.054 1.00 87.81 278 ILE A O 1
ATOM 2276 N N . SER A 1 279 ? -17.068 6.244 25.477 1.00 86.81 279 SER A N 1
ATOM 2277 C CA . SER A 1 279 ? -16.495 4.907 25.565 1.00 86.81 279 SER A CA 1
ATOM 2278 C C . SER A 1 279 ? -15.145 4.980 26.257 1.00 86.81 279 SER A C 1
ATOM 2280 O O . SER A 1 279 ? -14.225 5.614 25.742 1.00 86.81 279 SER A O 1
ATOM 2282 N N . VAL A 1 280 ? -15.021 4.300 27.389 1.00 90.38 280 VAL A N 1
ATOM 2283 C CA . VAL A 1 280 ? -13.729 4.111 28.051 1.00 90.38 280 VAL A CA 1
ATOM 2284 C C . VAL A 1 280 ? -12.936 3.017 27.346 1.00 90.38 280 VAL A C 1
ATOM 2286 O O . VAL A 1 280 ? -13.522 2.032 26.879 1.00 90.38 280 VAL A O 1
ATOM 2289 N N . LYS A 1 281 ? -11.620 3.202 27.249 1.00 90.94 281 LYS A N 1
ATOM 2290 C CA . LYS A 1 281 ? -10.703 2.271 26.580 1.00 90.94 281 LYS A CA 1
ATOM 2291 C C . LYS A 1 281 ? -9.504 1.980 27.463 1.00 90.94 281 LYS A C 1
ATOM 2293 O O . LYS A 1 281 ? -9.158 2.797 28.309 1.00 90.94 281 LYS A O 1
ATOM 2298 N N . PHE A 1 282 ? -8.865 0.844 27.230 1.00 93.31 282 PHE A N 1
ATOM 2299 C CA . PHE A 1 282 ? -7.567 0.549 27.814 1.00 93.31 282 PHE A CA 1
ATOM 2300 C C . PHE A 1 282 ? -6.464 0.856 26.808 1.00 93.31 282 PHE A C 1
ATOM 2302 O O . PHE A 1 282 ? -6.600 0.550 25.620 1.00 93.31 282 PHE A O 1
ATOM 2309 N N . MET A 1 283 ? -5.378 1.455 27.283 1.00 92.25 283 MET A N 1
ATOM 2310 C CA . MET A 1 283 ? -4.202 1.756 26.476 1.00 92.25 283 MET A CA 1
ATOM 2311 C C . MET A 1 283 ? -2.945 1.377 27.244 1.00 92.25 283 MET A C 1
ATOM 2313 O O . MET A 1 283 ? -2.836 1.659 28.436 1.00 92.25 283 MET A O 1
ATOM 2317 N N . ARG A 1 284 ? -2.001 0.731 26.564 1.00 91.81 284 ARG A N 1
ATOM 2318 C CA . ARG A 1 284 ? -0.685 0.439 27.129 1.00 91.81 284 ARG A CA 1
ATOM 2319 C C . ARG A 1 284 ? 0.281 1.546 26.734 1.00 91.81 284 ARG A C 1
ATOM 2321 O O . ARG A 1 284 ? 0.437 1.819 25.549 1.00 91.81 284 ARG A O 1
ATOM 2328 N N . GLU A 1 285 ? 0.987 2.103 27.709 1.00 89.06 285 GLU A N 1
ATOM 2329 C CA . GLU A 1 285 ? 2.159 2.940 27.461 1.00 89.06 285 GLU A CA 1
ATOM 2330 C C . GLU A 1 285 ? 3.354 2.304 28.174 1.00 89.06 285 GLU A C 1
ATOM 2332 O O . GLU A 1 285 ? 3.436 2.291 29.402 1.00 89.06 285 GLU A O 1
ATOM 2337 N N . ASN A 1 286 ? 4.288 1.750 27.398 1.00 85.94 286 ASN A N 1
ATOM 2338 C CA . ASN A 1 286 ? 5.451 1.023 27.916 1.00 85.94 286 ASN A CA 1
ATOM 2339 C C . ASN A 1 286 ? 5.061 -0.128 28.873 1.00 85.94 286 ASN A C 1
ATOM 2341 O O . ASN A 1 286 ? 4.391 -1.080 28.475 1.00 85.94 286 ASN A O 1
ATOM 2345 N N . ASP A 1 287 ? 5.519 -0.083 30.115 1.00 88.62 287 ASP A N 1
ATOM 2346 C CA . ASP A 1 287 ? 5.321 -1.090 31.155 1.00 88.62 287 ASP A CA 1
ATOM 2347 C C . ASP A 1 287 ? 4.048 -0.870 31.989 1.00 88.62 287 ASP A C 1
ATOM 2349 O O . ASP A 1 287 ? 3.824 -1.595 32.957 1.00 88.62 287 ASP A O 1
ATOM 2353 N N . LYS A 1 288 ? 3.204 0.097 31.604 1.00 92.31 288 LYS A N 1
ATOM 2354 C CA . LYS A 1 288 ? 1.971 0.468 32.306 1.00 92.31 288 LYS A CA 1
ATOM 2355 C C . LYS A 1 288 ? 0.742 0.387 31.411 1.00 92.31 288 LYS A C 1
ATOM 2357 O O . LYS A 1 288 ? 0.826 0.503 30.186 1.00 92.31 288 LYS A O 1
ATOM 2362 N N . VAL A 1 289 ? -0.418 0.225 32.042 1.00 95.06 289 VAL A N 1
ATOM 2363 C CA . VAL A 1 289 ? -1.716 0.225 31.362 1.00 95.06 289 VAL A CA 1
ATOM 2364 C C . VAL A 1 289 ? -2.635 1.237 32.021 1.00 95.06 289 VAL A C 1
ATOM 2366 O O . VAL A 1 289 ? -2.764 1.282 33.241 1.00 95.06 289 VAL A O 1
ATOM 2369 N N . PHE A 1 290 ? -3.298 2.029 31.189 1.00 94.62 290 PHE A N 1
ATOM 2370 C CA . PHE A 1 290 ? -4.171 3.106 31.608 1.00 94.62 290 PHE A CA 1
ATOM 2371 C C . PHE A 1 290 ? -5.608 2.847 31.161 1.00 94.62 290 PHE A C 1
ATOM 2373 O O . PHE A 1 290 ? -5.869 2.416 30.034 1.00 94.62 290 PHE A O 1
ATOM 2380 N N . LEU A 1 291 ? -6.554 3.154 32.044 1.00 94.38 291 LEU A N 1
ATOM 2381 C CA . LEU A 1 291 ? -7.945 3.391 31.689 1.00 94.38 291 LEU A CA 1
ATOM 2382 C C . LEU A 1 291 ? -8.063 4.829 31.170 1.00 94.38 291 LEU A C 1
ATOM 2384 O O . LEU A 1 291 ? -7.814 5.786 31.903 1.00 94.38 291 LEU A O 1
ATOM 2388 N N . ILE A 1 292 ? -8.450 4.972 29.905 1.00 92.12 292 ILE A N 1
ATOM 2389 C CA . ILE A 1 292 ? -8.555 6.256 29.215 1.00 92.12 292 ILE A CA 1
ATOM 2390 C C . ILE A 1 292 ? -10.008 6.711 29.173 1.00 92.12 292 ILE A C 1
ATOM 2392 O O . ILE A 1 292 ? -10.887 6.018 28.641 1.00 92.12 292 ILE A O 1
ATOM 2396 N N . ILE A 1 293 ? -10.243 7.910 29.700 1.00 92.31 293 ILE A N 1
ATOM 2397 C CA . ILE A 1 293 ? -11.492 8.647 29.541 1.00 92.31 293 ILE A CA 1
ATOM 2398 C C . ILE A 1 293 ? -11.307 9.621 28.372 1.00 92.31 293 ILE A C 1
ATOM 2400 O O . ILE A 1 293 ? -10.452 10.508 28.461 1.00 92.31 293 ILE A O 1
ATOM 2404 N N . PRO A 1 294 ? -12.075 9.474 27.275 1.00 89.19 294 PRO A N 1
ATOM 2405 C CA . PRO A 1 294 ? -11.936 10.362 26.130 1.00 89.19 294 PRO A CA 1
ATOM 2406 C C . PRO A 1 294 ? -12.358 11.794 26.497 1.00 89.19 294 PRO A C 1
ATOM 2408 O O . PRO A 1 294 ? -13.183 11.974 27.396 1.00 89.19 294 PRO A O 1
ATOM 2411 N N . PRO A 1 295 ? -11.878 12.814 25.768 1.00 88.00 295 PRO A N 1
ATOM 2412 C CA . PRO A 1 295 ? -12.449 14.156 25.841 1.00 88.00 295 PRO A CA 1
ATOM 2413 C C . PRO A 1 295 ? -13.958 14.120 25.528 1.00 88.00 295 PRO A C 1
ATOM 2415 O O . PRO A 1 295 ? -14.375 13.481 24.566 1.00 88.00 295 PRO A O 1
ATOM 2418 N N . ILE A 1 296 ? -14.798 14.802 26.305 1.00 87.56 296 ILE A N 1
ATOM 2419 C CA . ILE A 1 296 ? -16.265 14.789 26.158 1.00 87.56 296 ILE A CA 1
ATOM 2420 C C . ILE A 1 296 ? -16.743 16.194 25.811 1.00 87.56 296 ILE A C 1
ATOM 2422 O O . ILE A 1 296 ? -16.440 17.141 26.536 1.00 87.56 296 ILE A O 1
ATOM 2426 N N . ARG A 1 297 ? -17.504 16.334 24.721 1.00 84.88 297 ARG A N 1
ATOM 2427 C CA . ARG A 1 297 ? -18.148 17.595 24.324 1.00 84.88 297 ARG A CA 1
ATOM 2428 C C . ARG A 1 297 ? -19.298 17.922 25.281 1.00 84.88 297 ARG A C 1
ATOM 2430 O O . ARG A 1 297 ? -20.170 17.083 25.518 1.00 84.88 297 ARG A O 1
ATOM 2437 N N . LEU A 1 298 ? -19.293 19.144 25.802 1.00 84.31 298 LEU A N 1
ATOM 2438 C CA . LEU A 1 298 ? -20.279 19.671 26.745 1.00 84.31 298 LEU A CA 1
ATOM 2439 C C . LEU A 1 298 ? -21.174 20.709 26.065 1.00 84.31 298 LEU A C 1
ATOM 2441 O O . LEU A 1 298 ? -20.741 21.407 25.147 1.00 84.31 298 LEU A O 1
ATOM 2445 N N . ASP A 1 299 ? -22.412 20.814 26.546 1.00 74.38 299 ASP A N 1
ATOM 2446 C CA . ASP A 1 299 ? -23.421 21.706 25.960 1.00 74.38 299 ASP A CA 1
ATOM 2447 C C . ASP A 1 299 ? -23.351 23.133 26.540 1.00 74.38 299 ASP A C 1
ATOM 2449 O O . ASP A 1 299 ? -23.746 24.094 25.879 1.00 74.38 299 ASP A O 1
ATOM 2453 N N . GLU A 1 300 ? -22.836 23.294 27.766 1.00 70.62 300 GLU A N 1
ATOM 2454 C CA . GLU A 1 300 ? -22.854 24.558 28.511 1.00 70.62 300 GLU A CA 1
ATOM 2455 C C . GLU A 1 300 ? -21.458 25.015 28.973 1.00 70.62 300 GLU A C 1
ATOM 2457 O O . GLU A 1 300 ? -20.521 24.229 29.100 1.00 70.62 300 GLU A O 1
ATOM 2462 N N . LYS A 1 301 ? -21.319 26.333 29.206 1.00 64.50 301 LYS A N 1
ATOM 2463 C CA . LYS A 1 301 ? -20.059 26.985 29.619 1.00 64.50 301 LYS A CA 1
ATOM 2464 C C . LYS A 1 301 ? -19.648 26.737 31.060 1.00 64.50 301 LYS A C 1
ATOM 2466 O O . LYS A 1 301 ? -18.455 26.689 31.347 1.00 64.50 301 LYS A O 1
ATOM 2471 N N . GLU A 1 302 ? -20.622 26.587 31.941 1.00 65.12 302 GLU A N 1
ATOM 2472 C CA . GLU A 1 302 ? -20.416 26.411 33.374 1.00 65.12 302 GLU A CA 1
ATOM 2473 C C . GLU A 1 302 ? -20.933 25.032 33.769 1.00 65.12 302 GLU A C 1
ATOM 2475 O O . GLU A 1 302 ? -22.024 24.874 34.312 1.00 65.12 302 GLU A O 1
ATOM 2480 N N . THR A 1 303 ? -20.147 24.016 33.428 1.00 73.25 303 THR A N 1
ATOM 2481 C CA . THR A 1 303 ? -20.511 22.620 33.645 1.00 73.25 303 THR A CA 1
ATOM 2482 C C . THR A 1 303 ? -19.467 21.956 34.528 1.00 73.25 303 THR A C 1
ATOM 2484 O O . THR A 1 303 ? -18.291 21.910 34.170 1.00 73.25 303 THR A O 1
ATOM 2487 N N . ASN A 1 304 ? -19.902 21.429 35.671 1.00 84.00 304 ASN A N 1
ATOM 2488 C CA . ASN A 1 304 ? -19.075 20.581 36.519 1.00 84.00 304 ASN A CA 1
ATOM 2489 C C . ASN A 1 304 ? -19.233 19.128 36.053 1.00 84.00 304 ASN A C 1
ATOM 2491 O O . ASN A 1 304 ? -20.355 18.612 36.012 1.00 84.00 304 ASN A O 1
ATOM 2495 N N . VAL A 1 305 ? -18.121 18.488 35.691 1.00 90.56 305 VAL A N 1
ATOM 2496 C CA . VAL A 1 305 ? -18.099 17.086 35.266 1.00 90.56 305 VAL A CA 1
ATOM 2497 C C . VAL A 1 305 ? -17.255 16.285 36.248 1.00 90.56 305 VAL A C 1
ATOM 2499 O O . VAL A 1 305 ? -16.062 16.541 36.383 1.00 90.56 305 VAL A O 1
ATOM 2502 N N . ILE A 1 306 ? -17.861 15.305 36.915 1.00 93.19 306 ILE A N 1
ATOM 2503 C CA . ILE A 1 306 ? -17.198 14.457 37.912 1.00 93.19 306 ILE A CA 1
ATOM 2504 C C . ILE A 1 306 ? -17.027 13.056 37.341 1.00 93.19 306 ILE A C 1
ATOM 2506 O O . ILE A 1 306 ? -18.000 12.434 36.911 1.00 93.19 306 ILE A O 1
ATOM 2510 N N . LEU A 1 307 ? -15.796 12.557 37.387 1.00 95.25 307 LEU A N 1
ATOM 2511 C CA . LEU A 1 307 ? -15.444 11.167 37.144 1.00 95.25 307 LEU A CA 1
ATOM 2512 C C . LEU A 1 307 ? -15.374 10.426 38.480 1.00 95.25 307 LEU A C 1
ATOM 2514 O O . LEU A 1 307 ? -14.693 10.868 39.404 1.00 95.25 307 LEU A O 1
ATOM 2518 N N . SER A 1 308 ? -16.025 9.271 38.570 1.00 94.81 308 SER A N 1
ATOM 2519 C CA . SER A 1 308 ? -15.925 8.365 39.712 1.00 94.81 308 SER A CA 1
ATOM 2520 C C . SER A 1 308 ? -15.606 6.945 39.249 1.00 94.81 308 SER A C 1
ATOM 2522 O O . SER A 1 308 ? -16.258 6.411 38.350 1.00 94.81 308 SER A O 1
ATOM 2524 N N . VAL A 1 309 ? -14.604 6.324 39.877 1.00 94.38 309 VAL A N 1
ATOM 2525 C CA . VAL A 1 309 ? -14.198 4.938 39.606 1.00 94.38 309 VAL A CA 1
ATOM 2526 C C . VAL A 1 309 ? -14.354 4.108 40.874 1.00 94.38 309 VAL A C 1
ATOM 2528 O O . VAL A 1 309 ? -13.798 4.428 41.931 1.00 94.38 309 VAL A O 1
ATOM 2531 N N . TYR A 1 310 ? -15.112 3.026 40.747 1.00 94.19 310 TYR A N 1
ATOM 2532 C CA . TYR A 1 310 ? -15.363 2.043 41.792 1.00 94.19 310 TYR A CA 1
ATOM 2533 C C . TYR A 1 310 ? -14.701 0.720 41.422 1.00 94.19 310 TYR A C 1
ATOM 2535 O O . TYR A 1 310 ? -14.623 0.375 40.242 1.00 94.19 310 TYR A O 1
ATOM 2543 N N . VAL A 1 311 ? -14.234 -0.014 42.428 1.00 91.00 311 VAL A N 1
ATOM 2544 C CA . VAL A 1 311 ? -13.437 -1.230 42.250 1.00 91.00 311 VAL A CA 1
ATOM 2545 C C . VAL A 1 311 ? -14.002 -2.387 43.063 1.00 91.00 311 VAL A C 1
ATOM 2547 O O . VAL A 1 311 ? -14.500 -2.200 44.179 1.00 91.00 311 VAL A O 1
ATOM 2550 N N . GLY A 1 312 ? -13.892 -3.587 42.496 1.00 85.06 312 GLY A N 1
ATOM 2551 C CA . GLY A 1 312 ? -14.297 -4.836 43.127 1.00 85.06 312 GLY A CA 1
ATOM 2552 C C . GLY A 1 312 ? -15.809 -5.065 43.092 1.00 85.06 312 GLY A C 1
ATOM 2553 O O . GLY A 1 312 ? -16.589 -4.264 42.578 1.00 85.06 312 GLY A O 1
ATOM 2554 N N . ILE A 1 313 ? -16.240 -6.199 43.646 1.00 77.75 313 ILE A N 1
ATOM 2555 C CA . ILE A 1 313 ? -17.652 -6.625 43.630 1.00 77.75 313 ILE A CA 1
ATOM 2556 C C . ILE A 1 313 ? -18.537 -5.706 44.491 1.00 77.75 313 ILE A C 1
ATOM 2558 O O . ILE A 1 313 ? -19.711 -5.516 44.176 1.00 77.75 313 ILE A O 1
ATOM 2562 N N . ASP A 1 314 ? -17.959 -5.103 45.532 1.00 79.06 314 ASP A N 1
ATOM 2563 C CA . ASP A 1 314 ? -18.654 -4.226 46.483 1.00 79.06 314 ASP A CA 1
ATOM 2564 C C . ASP A 1 314 ? -18.738 -2.754 46.026 1.00 79.06 314 ASP A C 1
ATOM 2566 O O . ASP A 1 314 ? -19.164 -1.906 46.810 1.00 79.06 314 ASP A O 1
ATOM 2570 N N . ASP A 1 315 ? -18.302 -2.424 44.801 1.00 83.44 315 ASP A N 1
ATOM 2571 C CA . ASP A 1 315 ? -18.217 -1.050 44.280 1.00 83.44 315 ASP A CA 1
ATOM 2572 C C . ASP A 1 315 ? -17.512 -0.089 45.264 1.00 83.44 315 ASP A C 1
ATOM 2574 O O . ASP A 1 315 ? -18.010 0.988 45.609 1.00 83.44 315 ASP A O 1
ATOM 2578 N N . LYS A 1 316 ? -16.317 -0.460 45.737 1.00 83.00 316 LYS A N 1
ATOM 2579 C CA . LYS A 1 316 ? -15.529 0.405 46.626 1.00 83.00 316 LYS A CA 1
ATOM 2580 C C . LYS A 1 316 ? -15.038 1.614 45.834 1.00 83.00 316 LYS A C 1
ATOM 2582 O O . LYS A 1 316 ? -14.249 1.464 44.905 1.00 83.00 316 LYS A O 1
ATOM 2587 N N . GLY A 1 317 ? -15.493 2.814 46.194 1.00 83.94 317 GLY A N 1
ATOM 2588 C CA . GLY A 1 317 ? -15.042 4.053 45.553 1.00 83.94 317 GLY A CA 1
ATOM 2589 C C . GLY A 1 317 ? -13.543 4.269 45.769 1.00 83.94 317 GLY A C 1
ATOM 2590 O O . GLY A 1 317 ? -13.104 4.383 46.914 1.00 83.94 317 GLY A O 1
ATOM 2591 N N . LYS A 1 318 ? -12.771 4.309 44.680 1.00 87.88 318 LYS A N 1
ATOM 2592 C CA . LYS A 1 318 ? -11.310 4.495 44.698 1.00 87.88 318 LYS A CA 1
ATOM 2593 C C . LYS A 1 318 ? -10.894 5.879 44.216 1.00 87.88 318 LYS A C 1
ATOM 2595 O O . LYS A 1 318 ? -10.011 6.480 44.817 1.00 87.88 318 LYS A O 1
ATOM 2600 N N . LEU A 1 319 ? -11.555 6.392 43.179 1.00 90.31 319 LEU A N 1
ATOM 2601 C CA . LEU A 1 319 ? -11.266 7.700 42.593 1.00 90.31 319 LEU A CA 1
ATOM 2602 C C . LEU A 1 319 ? -12.554 8.512 42.464 1.00 90.31 319 LEU A C 1
ATOM 2604 O O . LEU A 1 319 ? -13.584 7.982 42.047 1.00 90.31 319 LEU A O 1
ATOM 2608 N N . SER A 1 320 ? -12.481 9.799 42.796 1.00 91.75 320 SER A N 1
ATOM 2609 C CA . SER A 1 320 ? -13.513 10.779 42.469 1.00 91.75 320 SER A CA 1
ATOM 2610 C C . SER A 1 320 ? -12.857 12.133 42.228 1.00 91.75 320 SER A C 1
ATOM 2612 O O . SER A 1 320 ? -12.335 12.733 43.167 1.00 91.75 320 SER A O 1
ATOM 2614 N N . GLU A 1 321 ? -12.896 12.622 40.994 1.00 92.38 321 GLU A N 1
ATOM 2615 C CA . GLU A 1 321 ? -12.240 13.872 40.600 1.00 92.38 321 GLU A CA 1
ATOM 2616 C C . GLU A 1 321 ? -13.050 14.660 39.567 1.00 92.38 321 GLU A C 1
ATOM 2618 O O . GLU A 1 321 ? -13.873 14.107 38.836 1.00 92.38 321 GLU A O 1
ATOM 2623 N N . GLU A 1 322 ? -12.830 15.973 39.529 1.00 91.00 322 GLU A N 1
ATOM 2624 C CA . GLU A 1 322 ? -13.421 16.857 38.525 1.00 91.00 322 GLU A CA 1
ATOM 2625 C C . GLU A 1 322 ? -12.590 16.813 37.236 1.00 91.00 322 GLU A C 1
ATOM 2627 O O . GLU A 1 322 ? -11.373 17.011 37.258 1.00 91.00 322 GLU A O 1
ATOM 2632 N N . LEU A 1 323 ? -13.247 16.575 36.101 1.00 89.88 323 LEU A N 1
ATOM 2633 C CA . LEU A 1 323 ? -12.606 16.592 34.792 1.00 89.88 323 LEU A CA 1
ATOM 2634 C C . LEU A 1 323 ? -12.383 18.036 34.339 1.00 89.88 323 LEU A C 1
ATOM 2636 O O . LEU A 1 323 ? -13.328 18.785 34.090 1.00 89.88 323 LEU A O 1
ATOM 2640 N N . PHE A 1 324 ? -11.118 18.419 34.165 1.00 86.56 324 PHE A N 1
ATOM 2641 C CA . PHE A 1 324 ? -10.765 19.738 33.642 1.00 86.56 324 PHE A CA 1
ATOM 2642 C C . PHE A 1 324 ? -11.342 19.959 32.243 1.00 86.56 324 PHE A C 1
ATOM 2644 O O . PHE A 1 324 ? -11.264 19.078 31.392 1.00 86.56 324 PHE A O 1
ATOM 2651 N N . THR A 1 325 ? -11.837 21.164 31.965 1.00 85.50 325 THR A N 1
ATOM 2652 C CA . THR A 1 325 ? -12.382 21.532 30.653 1.00 85.50 325 THR A CA 1
ATOM 2653 C C . THR A 1 325 ? -11.444 22.455 29.869 1.00 85.50 325 THR A C 1
ATOM 2655 O O . THR A 1 325 ? -10.687 23.257 30.420 1.00 85.50 325 THR A O 1
ATOM 2658 N N . LYS A 1 326 ? -11.477 22.326 28.543 1.00 80.25 326 LYS A N 1
ATOM 2659 C CA . LYS A 1 326 ? -10.894 23.233 27.554 1.00 80.25 326 LYS A CA 1
ATOM 2660 C C . LYS A 1 326 ? -12.039 23.997 26.892 1.00 80.25 326 LYS A C 1
ATOM 2662 O O . LYS A 1 326 ? -12.976 23.388 26.376 1.00 80.25 326 LYS A O 1
ATOM 2667 N N . ILE A 1 327 ? -11.950 25.324 26.911 1.00 76.88 327 ILE A N 1
ATOM 2668 C CA . ILE A 1 327 ? -12.957 26.225 26.343 1.00 76.88 327 ILE A CA 1
ATOM 2669 C C . ILE A 1 327 ? -12.477 26.681 24.961 1.00 76.88 327 ILE A C 1
ATOM 2671 O O . ILE A 1 327 ? -11.475 27.390 24.866 1.00 76.88 327 ILE A O 1
ATOM 2675 N N . GLY A 1 328 ? -13.180 26.254 23.913 1.00 72.56 328 GLY A N 1
ATOM 2676 C CA . GLY A 1 328 ? -13.041 26.747 22.543 1.00 72.56 328 GLY A CA 1
ATOM 2677 C C . GLY A 1 328 ? -13.937 27.963 22.265 1.00 72.56 328 GLY A C 1
ATOM 2678 O O . GLY A 1 328 ? -14.562 28.527 23.170 1.00 72.56 328 GLY A O 1
ATOM 2679 N N . GLU A 1 329 ? -14.001 28.398 21.005 1.00 73.19 329 GLU A N 1
ATOM 2680 C CA . GLU A 1 329 ? -14.841 29.532 20.589 1.00 73.19 329 GLU A CA 1
ATOM 2681 C C . GLU A 1 329 ? -16.324 29.142 20.461 1.00 73.19 329 GLU A C 1
ATOM 2683 O O . GLU A 1 329 ? -17.212 29.921 20.824 1.00 73.19 329 GLU A O 1
ATOM 2688 N N . LEU A 1 330 ? -16.585 27.926 19.982 1.00 75.38 330 LEU A N 1
ATOM 2689 C CA . LEU A 1 330 ? -17.895 27.315 19.760 1.00 75.38 330 LEU A CA 1
ATOM 2690 C C . LEU A 1 330 ? -18.203 26.177 20.739 1.00 75.38 330 LEU A C 1
ATOM 2692 O O . LEU A 1 330 ? -19.371 25.950 21.041 1.00 75.38 330 LEU A O 1
ATOM 2696 N N . THR A 1 331 ? -17.185 25.459 21.213 1.00 76.44 331 THR A N 1
ATOM 2697 C CA . THR A 1 331 ? -17.349 24.202 21.958 1.00 76.44 331 THR A CA 1
ATOM 2698 C C . THR A 1 331 ? -16.566 24.185 23.258 1.00 76.44 331 THR A C 1
ATOM 2700 O O . THR A 1 331 ? -15.616 24.942 23.453 1.00 76.44 331 THR A O 1
ATOM 2703 N N . ILE A 1 332 ? -16.964 23.298 24.168 1.00 82.31 332 ILE A N 1
ATOM 2704 C CA . ILE A 1 332 ? -16.269 23.061 25.434 1.00 82.31 332 ILE A CA 1
ATOM 2705 C C . ILE A 1 332 ? -16.132 21.574 25.600 1.00 82.31 332 ILE A C 1
ATOM 2707 O O . ILE A 1 332 ? -17.050 20.817 25.292 1.00 82.31 332 ILE A O 1
ATOM 2711 N N . THR A 1 333 ? -14.948 21.158 26.019 1.00 85.50 333 THR A N 1
ATOM 2712 C CA . THR A 1 333 ? -14.587 19.745 26.015 1.00 85.50 333 THR A CA 1
ATOM 2713 C C . THR A 1 333 ? -13.825 19.421 27.277 1.00 85.50 333 THR A C 1
ATOM 2715 O O . THR A 1 333 ? -12.937 20.184 27.653 1.00 85.50 333 THR A O 1
ATOM 2718 N N . THR A 1 334 ? -14.134 18.313 27.942 1.00 88.38 334 THR A N 1
ATOM 2719 C CA . THR A 1 334 ? -13.252 17.809 29.003 1.00 88.38 334 THR A CA 1
ATOM 2720 C C . THR A 1 334 ? -11.891 17.441 28.413 1.00 88.38 334 THR A C 1
ATOM 2722 O O . THR A 1 334 ? -11.781 17.124 27.231 1.00 88.38 334 THR A O 1
ATOM 2725 N N . LYS A 1 335 ? -10.828 17.497 29.208 1.00 86.25 335 LYS A N 1
ATOM 2726 C CA . LYS A 1 335 ? -9.536 16.936 28.819 1.00 86.25 335 LYS A CA 1
ATOM 2727 C C . LYS A 1 335 ? -9.598 15.415 28.874 1.00 86.25 335 LYS A C 1
ATOM 2729 O O . LYS A 1 335 ? -10.385 14.847 29.627 1.00 86.25 335 LYS A O 1
ATOM 2734 N N . GLU A 1 336 ? -8.762 14.784 28.061 1.00 87.94 336 GLU A N 1
ATOM 2735 C CA . GLU A 1 336 ? -8.490 13.357 28.177 1.00 87.94 336 GLU A CA 1
ATOM 2736 C C . GLU A 1 336 ? -7.875 13.061 29.547 1.00 87.94 336 GLU A C 1
ATOM 2738 O O . GLU A 1 336 ? -6.964 13.772 29.983 1.00 87.94 336 GLU A O 1
ATOM 2743 N N . THR A 1 337 ? -8.366 12.013 30.204 1.00 90.44 337 THR A N 1
ATOM 2744 C CA . THR A 1 337 ? -7.872 11.577 31.514 1.00 90.44 337 THR A CA 1
ATOM 2745 C C . THR A 1 337 ? -7.334 10.163 31.409 1.00 90.44 337 THR A C 1
ATOM 2747 O O . THR A 1 337 ? -8.001 9.271 30.885 1.00 90.44 337 THR A O 1
ATOM 2750 N N . HIS A 1 338 ? -6.125 9.973 31.929 1.00 91.62 338 HIS A N 1
ATOM 2751 C CA . HIS A 1 338 ? -5.426 8.695 31.985 1.00 91.62 338 HIS A CA 1
ATOM 2752 C C . HIS A 1 338 ? -5.350 8.247 33.429 1.00 91.62 338 HIS A C 1
ATOM 2754 O O . HIS A 1 338 ? -4.900 9.007 34.285 1.00 91.62 338 HIS A O 1
ATOM 2760 N N . ILE A 1 339 ? -5.777 7.020 33.690 1.00 93.56 339 ILE A N 1
ATOM 2761 C CA . ILE A 1 339 ? -5.836 6.486 35.042 1.00 93.56 339 ILE A CA 1
ATOM 2762 C C . ILE A 1 339 ? -5.047 5.185 35.087 1.00 93.56 339 ILE A C 1
ATOM 2764 O O . ILE A 1 339 ? -5.398 4.243 34.378 1.00 93.56 339 ILE A O 1
ATOM 2768 N N . ASP A 1 340 ? -3.983 5.140 35.887 1.00 93.81 340 ASP A N 1
ATOM 2769 C CA . ASP A 1 340 ? -3.124 3.959 36.008 1.00 93.81 340 ASP A CA 1
ATOM 2770 C C . ASP A 1 340 ? -3.913 2.800 36.641 1.00 93.81 340 ASP A C 1
ATOM 2772 O O . ASP A 1 340 ? -4.471 2.921 37.737 1.00 93.81 340 ASP A O 1
ATOM 2776 N N . LEU A 1 341 ? -4.004 1.680 35.921 1.00 94.12 341 LEU A N 1
ATOM 2777 C CA . LEU A 1 341 ? -4.747 0.511 36.382 1.00 94.12 341 LEU A CA 1
ATOM 2778 C C . LEU A 1 341 ? -4.119 -0.126 37.616 1.00 94.12 341 LEU A C 1
ATOM 2780 O O . LEU A 1 341 ? -4.865 -0.569 38.490 1.00 94.12 341 LEU A O 1
ATOM 2784 N N . ASP A 1 342 ? -2.788 -0.148 37.710 1.00 91.88 342 ASP A N 1
ATOM 2785 C CA . ASP A 1 342 ? -2.096 -0.773 38.839 1.00 91.88 342 ASP A CA 1
ATOM 2786 C C . ASP A 1 342 ? -2.365 -0.008 40.142 1.00 91.88 342 ASP A C 1
ATOM 2788 O O . ASP A 1 342 ? -2.507 -0.623 41.199 1.00 91.88 342 ASP A O 1
ATOM 2792 N N . GLU A 1 343 ? -2.516 1.319 40.071 1.00 91.00 343 GLU A N 1
ATOM 2793 C CA . GLU A 1 343 ? -2.862 2.154 41.229 1.00 91.00 343 GLU A CA 1
ATOM 2794 C C . GLU A 1 343 ? -4.310 1.927 41.691 1.00 91.00 343 GLU A C 1
ATOM 2796 O O . GLU A 1 343 ? -4.595 1.861 42.890 1.00 91.00 343 GLU A O 1
ATOM 2801 N N . ILE A 1 344 ? -5.252 1.784 40.754 1.00 91.31 344 ILE A N 1
ATOM 2802 C CA . ILE A 1 344 ? -6.673 1.613 41.088 1.00 91.31 344 ILE A CA 1
ATOM 2803 C C . ILE A 1 344 ? -6.993 0.198 41.578 1.00 91.31 344 ILE A C 1
ATOM 2805 O O . ILE A 1 344 ? -7.796 0.041 42.507 1.00 91.31 344 ILE A O 1
ATOM 2809 N N . LEU A 1 345 ? -6.371 -0.818 40.980 1.00 91.44 345 LEU A N 1
ATOM 2810 C CA . LEU A 1 345 ? -6.609 -2.236 41.265 1.00 91.44 345 LEU A CA 1
ATOM 2811 C C . LEU A 1 345 ? -5.692 -2.800 42.357 1.00 91.44 345 LEU A C 1
ATOM 2813 O O . LEU A 1 345 ? -5.669 -4.010 42.574 1.00 91.44 345 LEU A O 1
ATOM 2817 N N . GLU A 1 346 ? -4.958 -1.947 43.077 1.00 86.88 346 GLU A N 1
ATOM 2818 C CA . GLU A 1 346 ? -4.091 -2.387 44.169 1.00 86.88 346 GLU A CA 1
ATOM 2819 C C . GLU A 1 346 ? -4.877 -3.212 45.208 1.00 86.88 346 GLU A C 1
ATOM 2821 O O . GLU A 1 346 ? -5.817 -2.720 45.851 1.00 86.88 346 GLU A O 1
ATOM 2826 N N . GLY A 1 347 ? -4.456 -4.470 45.381 1.00 83.00 347 GLY A N 1
ATOM 2827 C CA . GLY A 1 347 ? -5.043 -5.434 46.316 1.00 83.00 347 GLY A CA 1
ATOM 2828 C C . GLY A 1 347 ? -6.186 -6.287 45.754 1.00 83.00 347 GLY A C 1
ATOM 2829 O O . GLY A 1 347 ? -6.718 -7.114 46.493 1.00 83.00 347 GLY A O 1
ATOM 2830 N N . GLU A 1 348 ? -6.553 -6.115 44.484 1.00 87.62 348 GLU A N 1
ATOM 2831 C CA . GLU A 1 348 ? -7.535 -6.952 43.788 1.00 87.62 348 GLU A CA 1
ATOM 2832 C C . GLU A 1 348 ? -6.847 -8.087 43.011 1.00 87.62 348 GLU A C 1
ATOM 2834 O O . GLU A 1 348 ? -5.679 -7.988 42.642 1.00 87.62 348 GLU A O 1
ATOM 2839 N N . ASN A 1 349 ? -7.579 -9.170 42.742 1.00 85.62 349 ASN A N 1
ATOM 2840 C CA . ASN A 1 349 ? -7.106 -10.314 41.949 1.00 85.62 349 ASN A CA 1
ATOM 2841 C C . ASN A 1 349 ? -7.765 -10.408 40.562 1.00 85.62 349 ASN A C 1
ATOM 2843 O O . ASN A 1 349 ? -7.389 -11.250 39.755 1.00 85.62 349 ASN A O 1
ATOM 2847 N N . ARG A 1 350 ? -8.753 -9.553 40.274 1.00 88.31 350 ARG A N 1
ATOM 2848 C CA . ARG A 1 350 ? -9.493 -9.530 39.008 1.00 88.31 350 ARG A CA 1
ATOM 2849 C C . ARG A 1 350 ? -9.850 -8.102 38.610 1.00 88.31 350 ARG A C 1
ATOM 2851 O O . ARG A 1 350 ? -10.068 -7.244 39.466 1.00 88.31 350 ARG A O 1
ATOM 2858 N N . ILE A 1 351 ? -9.923 -7.832 37.308 1.00 92.38 351 ILE A N 1
ATOM 2859 C CA . ILE A 1 351 ? -10.174 -6.488 36.775 1.00 92.38 351 ILE A CA 1
ATOM 2860 C C . ILE A 1 351 ? -11.682 -6.223 36.810 1.00 92.38 351 ILE A C 1
ATOM 2862 O O . ILE A 1 351 ? -12.385 -6.408 35.815 1.00 92.38 351 ILE A O 1
ATOM 2866 N N . ILE A 1 352 ? -12.183 -5.798 37.972 1.00 92.31 352 ILE A N 1
ATOM 2867 C CA . ILE A 1 352 ? -13.588 -5.425 38.182 1.00 92.31 352 ILE A CA 1
ATOM 2868 C C . ILE A 1 352 ? -13.665 -3.931 38.494 1.00 92.31 352 ILE A C 1
ATOM 2870 O O . ILE A 1 352 ? -13.282 -3.489 39.577 1.00 92.31 352 ILE A O 1
ATOM 2874 N N . LEU A 1 353 ? -14.184 -3.158 37.541 1.00 93.81 353 LEU A N 1
ATOM 2875 C CA . LEU A 1 353 ? -14.278 -1.699 37.609 1.00 93.81 353 LEU A CA 1
ATOM 2876 C C . LEU A 1 353 ? -15.701 -1.238 37.294 1.00 93.81 353 LEU A C 1
ATOM 2878 O O . LEU A 1 353 ? -16.359 -1.791 36.416 1.00 93.81 353 LEU A O 1
ATOM 2882 N N . ARG A 1 354 ? -16.158 -0.157 37.921 1.00 94.56 354 ARG A N 1
ATOM 2883 C CA . ARG A 1 354 ? -17.321 0.613 37.465 1.00 94.56 354 ARG A CA 1
ATOM 2884 C C . ARG A 1 354 ? -16.914 2.065 37.288 1.00 94.56 354 ARG A C 1
ATOM 2886 O O . ARG A 1 354 ? -16.434 2.692 38.226 1.00 94.56 354 ARG A O 1
ATOM 2893 N N . VAL A 1 355 ? -17.111 2.587 36.084 1.00 95.06 355 VAL A N 1
ATOM 2894 C CA . VAL A 1 355 ? -16.804 3.975 35.733 1.00 95.06 355 VAL A CA 1
ATOM 2895 C C . VAL A 1 355 ? -18.107 4.744 35.603 1.00 95.06 355 VAL A C 1
ATOM 2897 O O . VAL A 1 355 ? -18.981 4.355 34.826 1.00 95.06 355 VAL A O 1
ATOM 2900 N N . GLU A 1 356 ? -18.224 5.835 36.349 1.00 95.38 356 GLU A N 1
ATOM 2901 C CA . GLU A 1 356 ? -19.358 6.750 36.331 1.00 95.38 356 GLU A CA 1
ATOM 2902 C C . GLU A 1 356 ? -18.875 8.160 35.986 1.00 95.38 356 GLU A C 1
ATOM 2904 O O . GLU A 1 356 ? -17.882 8.634 36.535 1.00 95.38 356 GLU A O 1
ATOM 2909 N N . ILE A 1 357 ? -19.572 8.831 35.070 1.00 95.06 357 ILE A N 1
ATOM 2910 C CA . ILE A 1 357 ? -19.343 10.243 34.760 1.00 95.06 357 ILE A CA 1
ATOM 2911 C C . ILE A 1 357 ? -20.662 10.974 34.957 1.00 95.06 357 ILE A C 1
ATOM 2913 O O . ILE A 1 357 ? -21.684 10.589 34.376 1.00 95.06 357 ILE A O 1
ATOM 2917 N N . SER A 1 358 ? -20.638 12.028 35.766 1.00 92.31 358 SER A N 1
ATOM 2918 C CA . SER A 1 358 ? -21.795 12.880 36.025 1.00 92.31 358 SER A CA 1
ATOM 2919 C C . SER A 1 358 ? -21.533 14.320 35.605 1.00 92.31 358 SER A C 1
ATOM 2921 O O . SER A 1 358 ? -20.428 14.830 35.745 1.00 92.31 358 SER A O 1
ATOM 2923 N N . GLU A 1 359 ? -22.564 14.968 35.081 1.00 90.44 359 GLU A N 1
ATOM 2924 C CA . GLU A 1 359 ? -22.576 16.356 34.638 1.00 90.44 359 GLU A CA 1
ATOM 2925 C C . GLU A 1 359 ? -23.608 17.117 35.473 1.00 90.44 359 GLU A C 1
ATOM 2927 O O . GLU A 1 359 ? -24.793 16.776 35.463 1.00 90.44 359 GLU A O 1
ATOM 2932 N N . ASN A 1 360 ? -23.170 18.116 36.243 1.00 88.00 360 ASN A N 1
ATOM 2933 C CA . ASN A 1 360 ? -24.026 18.889 37.152 1.00 88.00 360 ASN A CA 1
ATOM 2934 C C . ASN A 1 360 ? -24.902 17.995 38.067 1.00 88.00 360 ASN A C 1
ATOM 2936 O O . ASN A 1 360 ? -26.052 18.315 38.371 1.00 88.00 360 ASN A O 1
ATOM 2940 N N . GLY A 1 361 ? -24.362 16.843 38.485 1.00 84.00 361 GLY A N 1
ATOM 2941 C CA . GLY A 1 361 ? -25.038 15.851 39.329 1.00 84.00 361 GLY A CA 1
ATOM 2942 C C . GLY A 1 361 ? -25.923 14.836 38.592 1.00 84.00 361 GLY A C 1
ATOM 2943 O O . GLY A 1 361 ? -26.465 13.940 39.235 1.00 84.00 361 GLY A O 1
ATOM 2944 N N . SER A 1 362 ? -26.067 14.930 37.266 1.00 89.81 362 SER A N 1
ATOM 2945 C CA . SER A 1 362 ? -26.782 13.939 36.448 1.00 89.81 362 SER A CA 1
ATOM 2946 C C . SER A 1 362 ? -25.804 12.959 35.807 1.00 89.81 362 SER A C 1
ATOM 2948 O O . SER A 1 362 ? -24.850 13.376 35.160 1.00 89.81 362 SER A O 1
ATOM 2950 N N . ILE A 1 363 ? -26.028 11.653 35.954 1.00 91.94 363 ILE A N 1
ATOM 2951 C CA . ILE A 1 363 ? -25.153 10.627 35.365 1.00 91.94 363 ILE A CA 1
ATOM 2952 C C . ILE A 1 363 ? -25.324 10.620 33.841 1.00 91.94 363 ILE A C 1
ATOM 2954 O O . ILE A 1 363 ? -26.417 10.355 33.341 1.00 91.94 363 ILE A O 1
ATOM 2958 N N . ILE A 1 364 ? -24.234 10.872 33.116 1.00 91.88 364 ILE A N 1
ATOM 2959 C CA . ILE A 1 364 ? -24.185 10.837 31.646 1.00 91.88 364 ILE A CA 1
ATOM 2960 C C . ILE A 1 364 ? -23.519 9.564 31.112 1.00 91.88 364 ILE A C 1
ATOM 2962 O O . ILE A 1 364 ? -23.719 9.207 29.955 1.00 91.88 364 ILE A O 1
ATOM 2966 N N . PHE A 1 365 ? -22.762 8.850 31.950 1.00 94.75 365 PHE A N 1
ATOM 2967 C CA . PHE A 1 365 ? -22.147 7.570 31.610 1.00 94.75 365 PHE A CA 1
ATOM 2968 C C . PHE A 1 365 ? -22.018 6.682 32.848 1.00 94.75 365 PHE A C 1
ATOM 2970 O O . PHE A 1 365 ? -21.615 7.153 33.909 1.00 94.75 365 PHE A O 1
ATOM 2977 N N . ASN A 1 366 ? -22.338 5.395 32.710 1.00 93.62 366 ASN A N 1
ATOM 2978 C CA . ASN A 1 366 ? -22.142 4.390 33.752 1.00 93.62 366 ASN A CA 1
ATOM 2979 C C . ASN A 1 366 ? -21.862 3.032 33.101 1.00 93.62 366 ASN A C 1
ATOM 2981 O O . ASN A 1 366 ? -22.717 2.499 32.389 1.00 93.62 366 ASN A O 1
ATOM 2985 N N . LYS A 1 367 ? -20.666 2.479 33.320 1.00 93.44 367 LYS A N 1
ATOM 2986 C CA . LYS A 1 367 ? -20.256 1.195 32.743 1.00 93.44 367 LYS A CA 1
ATOM 2987 C C . LYS A 1 367 ? -19.493 0.354 33.754 1.00 93.44 367 LYS A C 1
ATOM 2989 O O . LYS A 1 367 ? -18.491 0.803 34.304 1.00 93.44 367 LYS A O 1
ATOM 2994 N N . LYS A 1 368 ? -19.938 -0.893 33.929 1.00 92.62 368 LYS A N 1
ATOM 2995 C CA . LYS A 1 368 ? -19.191 -1.935 34.638 1.00 92.62 368 LYS A CA 1
ATOM 2996 C C . LYS A 1 368 ? -18.307 -2.705 33.654 1.00 92.62 368 LYS A C 1
ATOM 2998 O O . LYS A 1 368 ? -18.730 -2.996 32.536 1.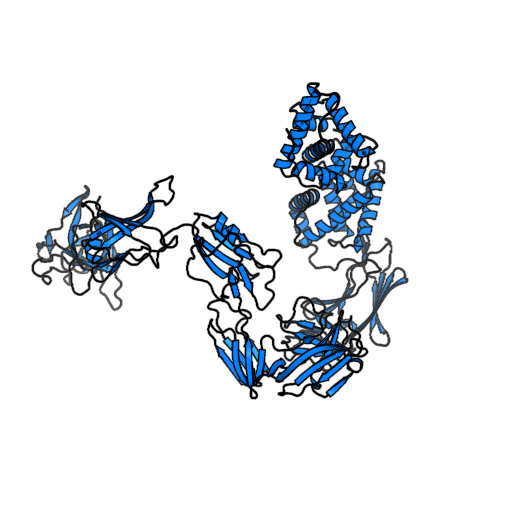00 92.62 368 LYS A O 1
ATOM 3003 N N . ILE A 1 369 ? -17.082 -2.996 34.065 1.00 91.94 369 ILE A N 1
ATOM 3004 C CA . ILE A 1 369 ? -16.068 -3.746 33.332 1.00 91.94 369 ILE A CA 1
ATOM 3005 C C . ILE A 1 369 ? -15.654 -4.910 34.225 1.00 91.94 369 ILE A C 1
ATOM 3007 O O . ILE A 1 369 ? -15.328 -4.699 35.389 1.00 91.94 369 ILE A O 1
ATOM 3011 N N . ASP A 1 370 ? -15.685 -6.113 33.668 1.00 90.88 370 ASP A N 1
ATOM 3012 C CA . ASP A 1 370 ? -15.239 -7.344 34.313 1.00 90.88 370 ASP A CA 1
ATOM 3013 C C . ASP A 1 370 ? -14.383 -8.100 33.298 1.00 90.88 370 ASP A C 1
ATOM 3015 O O . ASP A 1 370 ? -14.869 -8.455 32.219 1.00 90.88 370 ASP A O 1
ATOM 3019 N N . LYS A 1 371 ? -13.085 -8.222 33.580 1.00 89.69 371 LYS A N 1
ATOM 3020 C CA . LYS A 1 371 ? -12.115 -8.898 32.718 1.00 89.69 371 LYS A CA 1
ATOM 3021 C C . LYS A 1 371 ? -11.122 -9.698 33.559 1.00 89.69 371 LYS A C 1
ATOM 3023 O O . LYS A 1 371 ? -10.679 -9.256 34.615 1.00 89.69 371 LYS A O 1
ATOM 3028 N N . GLU A 1 372 ? -10.724 -10.851 33.040 1.00 89.81 372 GLU A N 1
ATOM 3029 C CA . GLU A 1 372 ? -9.602 -11.636 33.577 1.00 89.81 372 GLU A CA 1
ATOM 3030 C C . GLU A 1 372 ? -8.270 -11.046 33.133 1.00 89.81 372 GLU A C 1
ATOM 3032 O O . GLU A 1 372 ? -7.353 -10.867 33.925 1.00 89.81 372 GLU A O 1
ATOM 3037 N N . PHE A 1 373 ? -8.193 -10.694 31.849 1.00 93.00 373 PHE A N 1
ATOM 3038 C CA . PHE A 1 373 ? -7.007 -10.125 31.238 1.00 93.00 373 PHE A CA 1
ATOM 3039 C C . PHE A 1 373 ? -7.352 -9.180 30.086 1.00 93.00 373 PHE A C 1
ATOM 3041 O O . PHE A 1 373 ? -8.432 -9.239 29.479 1.00 93.00 373 PHE A O 1
ATOM 3048 N N . ILE A 1 374 ? -6.391 -8.325 29.744 1.00 94.00 374 ILE A N 1
ATOM 3049 C CA . ILE A 1 374 ? -6.464 -7.396 28.616 1.00 94.00 374 ILE A CA 1
ATOM 3050 C C . ILE A 1 374 ? -5.277 -7.673 27.693 1.00 94.00 374 ILE A C 1
ATOM 3052 O O . ILE A 1 374 ? -4.134 -7.697 28.137 1.00 94.00 374 ILE A O 1
ATOM 3056 N N . LEU A 1 375 ? -5.551 -7.910 26.412 1.00 94.25 375 LEU A N 1
ATOM 3057 C CA . LEU A 1 375 ? -4.536 -8.191 25.398 1.00 94.25 375 LEU A CA 1
ATOM 3058 C C . LEU A 1 375 ? -4.341 -6.951 24.522 1.00 94.25 375 LEU A C 1
ATOM 3060 O O . LEU A 1 375 ? -5.329 -6.316 24.162 1.00 94.25 375 LEU A O 1
ATOM 3064 N N . PHE A 1 376 ? -3.105 -6.636 24.151 1.00 93.94 376 PHE A N 1
ATOM 3065 C CA . PHE A 1 376 ? -2.733 -5.463 23.365 1.00 93.94 376 PHE A CA 1
ATOM 3066 C C . PHE A 1 376 ? -1.856 -5.841 22.169 1.00 93.94 376 PHE A C 1
ATOM 3068 O O . PHE A 1 376 ? -0.955 -6.673 22.291 1.00 93.94 376 PHE A O 1
ATOM 3075 N N . ASP A 1 377 ? -2.093 -5.181 21.036 1.00 89.88 377 ASP A N 1
ATOM 3076 C CA . ASP A 1 377 ? -1.132 -5.065 19.936 1.00 89.88 377 ASP A CA 1
ATOM 3077 C C . ASP A 1 377 ? -0.503 -3.678 20.037 1.00 89.88 377 ASP A C 1
ATOM 3079 O O . ASP A 1 377 ? -1.171 -2.655 19.856 1.00 89.88 377 ASP A O 1
ATOM 3083 N N . ASP A 1 378 ? 0.765 -3.658 20.429 1.00 88.31 378 ASP A N 1
ATOM 3084 C CA . ASP A 1 378 ? 1.470 -2.448 20.835 1.00 88.31 378 ASP A CA 1
ATOM 3085 C C . ASP A 1 378 ? 0.717 -1.646 21.922 1.00 88.31 378 ASP A C 1
ATOM 3087 O O . ASP A 1 378 ? 0.628 -2.112 23.059 1.00 88.31 378 ASP A O 1
ATOM 3091 N N . GLU A 1 379 ? 0.197 -0.454 21.619 1.00 87.81 379 GLU A N 1
ATOM 3092 C CA . GLU A 1 379 ? -0.521 0.415 22.571 1.00 87.81 379 GLU A CA 1
ATOM 3093 C C . GLU A 1 379 ? -2.016 0.054 22.698 1.00 87.81 379 GLU A C 1
ATOM 3095 O O . GLU A 1 379 ? -2.668 0.408 23.682 1.00 87.81 379 GLU A O 1
ATOM 3100 N N . SER A 1 380 ? -2.590 -0.628 21.698 1.00 86.25 380 SER A N 1
ATOM 3101 C CA . SER A 1 380 ? -4.045 -0.730 21.510 1.00 86.25 380 SER A CA 1
ATOM 3102 C C . SER A 1 380 ? -4.628 -2.049 22.003 1.00 86.25 380 SER A C 1
ATOM 3104 O O . SER A 1 380 ? -4.150 -3.124 21.647 1.00 86.25 380 SER A O 1
ATOM 3106 N N . GLU A 1 381 ? -5.718 -1.973 22.768 1.00 91.62 381 GLU A N 1
ATOM 3107 C CA . GLU A 1 381 ? -6.444 -3.151 23.243 1.00 91.62 381 GLU A CA 1
ATOM 3108 C C . GLU A 1 381 ? -7.077 -3.953 22.091 1.00 91.62 381 GLU A C 1
ATOM 3110 O O . GLU A 1 381 ? -7.804 -3.428 21.242 1.00 91.62 381 GLU A O 1
ATOM 3115 N N . LEU A 1 382 ? -6.877 -5.267 22.129 1.00 87.50 382 LEU A N 1
ATOM 3116 C CA . LEU A 1 382 ? -7.472 -6.243 21.233 1.00 87.50 382 LEU A CA 1
ATOM 3117 C C . LEU A 1 382 ? -8.748 -6.838 21.833 1.00 87.50 382 LEU A C 1
ATOM 3119 O O . LEU A 1 382 ? -8.737 -7.470 22.894 1.00 87.50 382 LEU A O 1
ATOM 3123 N N . GLN A 1 383 ? -9.854 -6.686 21.104 1.00 79.56 383 GLN A N 1
ATOM 3124 C CA . GLN A 1 383 ? -11.152 -7.274 21.461 1.00 79.56 383 GLN A CA 1
ATOM 3125 C C . GLN A 1 383 ? -11.418 -8.614 20.758 1.00 79.56 383 GLN A C 1
ATOM 3127 O O . GLN A 1 383 ? -12.224 -9.404 21.242 1.00 79.56 383 GLN A O 1
ATOM 3132 N N . SER A 1 384 ? -10.762 -8.877 19.620 1.00 75.75 384 SER A N 1
ATOM 3133 C CA . SER A 1 384 ? -10.945 -10.128 18.872 1.00 75.75 384 SER A CA 1
ATOM 3134 C C . SER A 1 384 ? -10.426 -11.335 19.668 1.00 75.75 384 SER A C 1
ATOM 3136 O O . SER A 1 384 ? -9.639 -11.212 20.608 1.00 75.75 384 SER A O 1
ATOM 3138 N N . GLN A 1 385 ? -10.920 -12.515 19.301 1.00 75.88 385 GLN A N 1
ATOM 3139 C CA . GLN A 1 385 ? -10.492 -13.806 19.846 1.00 75.88 385 GLN A CA 1
ATOM 3140 C C . GLN A 1 385 ? -9.523 -14.527 18.917 1.00 75.88 385 GLN A C 1
ATOM 3142 O O . GLN A 1 385 ? -8.937 -15.525 19.310 1.00 75.88 385 GLN A O 1
ATOM 3147 N N . ILE A 1 386 ? -9.357 -14.043 17.688 1.00 77.12 386 ILE A N 1
ATOM 3148 C CA . ILE A 1 386 ? -8.469 -14.644 16.700 1.00 77.12 386 ILE A CA 1
ATOM 3149 C C . ILE A 1 386 ? -7.457 -13.589 16.293 1.00 77.12 386 ILE A C 1
ATOM 3151 O O . ILE A 1 386 ? -7.828 -12.518 15.798 1.00 77.12 386 ILE A O 1
ATOM 3155 N N . HIS A 1 387 ? -6.187 -13.909 16.501 1.00 80.62 387 HIS A N 1
ATOM 3156 C CA . HIS A 1 387 ? -5.055 -13.052 16.189 1.00 80.62 387 HIS A CA 1
ATOM 3157 C C . HIS A 1 387 ? -3.984 -13.836 15.437 1.00 80.62 387 HIS A C 1
ATOM 3159 O O . HIS A 1 387 ? -3.972 -15.062 15.451 1.00 80.62 387 HIS A O 1
ATOM 3165 N N . LYS A 1 388 ? -3.111 -13.129 14.721 1.00 80.06 388 LYS A N 1
ATOM 3166 C CA . LYS A 1 388 ? -1.990 -13.762 14.021 1.00 80.06 388 LYS A CA 1
ATOM 3167 C C . LYS A 1 388 ? -0.880 -14.080 15.022 1.00 80.06 388 LYS A C 1
ATOM 3169 O O . LYS A 1 388 ? -0.868 -13.530 16.113 1.00 80.06 388 LYS A O 1
ATOM 3174 N N . GLU A 1 389 ? 0.084 -14.906 14.656 1.00 76.81 389 GLU A N 1
ATOM 3175 C CA . GLU A 1 389 ? 1.361 -14.939 15.376 1.00 76.81 389 GLU A CA 1
ATOM 3176 C C . GLU A 1 389 ? 2.089 -13.583 15.249 1.00 76.81 389 GLU A C 1
ATOM 3178 O O . GLU A 1 389 ? 2.431 -13.114 14.155 1.00 76.81 389 GLU A O 1
ATOM 3183 N N . ASN A 1 390 ? 2.263 -12.903 16.380 1.00 82.06 390 ASN A N 1
ATOM 3184 C CA . ASN A 1 390 ? 2.964 -11.627 16.501 1.00 82.06 390 ASN A CA 1
ATOM 3185 C C . ASN A 1 390 ? 3.435 -11.434 17.951 1.00 82.06 390 ASN A C 1
ATOM 3187 O O . ASN A 1 390 ? 3.129 -12.244 18.821 1.00 82.06 390 ASN A O 1
ATOM 3191 N N . ASN A 1 391 ? 4.160 -10.352 18.212 1.00 88.25 391 ASN A N 1
ATOM 3192 C CA . ASN A 1 391 ? 4.465 -9.903 19.564 1.00 88.25 391 ASN A CA 1
ATOM 3193 C C . ASN A 1 391 ? 3.264 -9.140 20.151 1.00 88.25 391 ASN A C 1
ATOM 3195 O O . ASN A 1 391 ? 2.876 -8.112 19.598 1.00 88.25 391 ASN A O 1
ATOM 3199 N N . TYR A 1 392 ? 2.710 -9.610 21.268 1.00 93.75 392 TYR A N 1
ATOM 3200 C CA . TYR A 1 392 ? 1.575 -8.986 21.957 1.00 93.75 392 TYR A CA 1
ATOM 3201 C C . TYR A 1 392 ? 1.906 -8.676 23.411 1.00 93.75 392 TYR A C 1
ATOM 3203 O O . TYR A 1 392 ? 2.789 -9.287 24.004 1.00 93.75 392 TYR A O 1
ATOM 3211 N N . PHE A 1 393 ? 1.141 -7.773 24.016 1.00 94.75 393 PHE A N 1
ATOM 3212 C CA . PHE A 1 393 ? 1.265 -7.462 25.437 1.00 94.75 393 PHE A CA 1
ATOM 3213 C C . PHE A 1 393 ? 0.006 -7.876 26.189 1.00 94.75 393 PHE A C 1
ATOM 3215 O O . PHE A 1 393 ? -1.110 -7.655 25.729 1.00 94.75 393 PHE A O 1
ATOM 3222 N N . LEU A 1 394 ? 0.184 -8.488 27.349 1.00 95.12 394 LEU A N 1
ATOM 3223 C CA . LEU A 1 394 ? -0.870 -9.027 28.192 1.00 95.12 394 LEU A CA 1
ATOM 3224 C C . LEU A 1 394 ? -0.850 -8.312 29.540 1.00 95.12 394 LEU A C 1
ATOM 3226 O O . LEU A 1 394 ? 0.184 -8.284 30.197 1.00 95.12 394 LEU A O 1
ATOM 3230 N N . TYR A 1 395 ? -1.992 -7.776 29.958 1.00 95.69 395 TYR A N 1
ATOM 3231 C CA . TYR A 1 395 ? -2.217 -7.283 31.312 1.00 95.69 395 TYR A CA 1
ATOM 3232 C C . TYR A 1 395 ? -3.077 -8.279 32.091 1.00 95.69 395 TYR A C 1
ATOM 3234 O O . TYR A 1 395 ? -4.195 -8.576 31.659 1.00 95.69 395 TYR A O 1
ATOM 3242 N N . SER A 1 396 ? -2.568 -8.786 33.213 1.00 93.69 396 SER A N 1
ATOM 3243 C CA . SER A 1 396 ? -3.295 -9.669 34.135 1.00 93.69 396 SER A CA 1
ATOM 3244 C C . SER A 1 396 ? -2.847 -9.421 35.573 1.00 93.69 396 SER A C 1
ATOM 3246 O O . SER A 1 396 ? -1.652 -9.268 35.814 1.00 93.69 396 SER A O 1
ATOM 3248 N N . LEU A 1 397 ? -3.797 -9.419 36.515 1.00 92.38 397 LEU A N 1
ATOM 3249 C CA . LEU A 1 397 ? -3.515 -9.336 37.956 1.00 92.38 397 LEU A CA 1
ATOM 3250 C C . LEU A 1 397 ? -3.074 -10.686 38.544 1.00 92.38 397 LEU A C 1
ATOM 3252 O O . LEU A 1 397 ? -2.364 -10.716 39.545 1.00 92.38 397 LEU A O 1
ATOM 3256 N N . ASP A 1 398 ? -3.468 -11.795 37.911 1.00 89.44 398 ASP A N 1
ATOM 3257 C CA . ASP A 1 398 ? -2.997 -13.136 38.243 1.00 89.44 398 ASP A CA 1
ATOM 3258 C C . ASP A 1 398 ? -2.703 -13.913 36.955 1.00 89.44 398 ASP A C 1
ATOM 3260 O O . ASP A 1 398 ? -3.587 -14.419 36.263 1.00 89.44 398 ASP A O 1
ATOM 3264 N N . ILE A 1 399 ? -1.425 -13.968 36.577 1.00 89.31 399 ILE A N 1
ATOM 3265 C CA . ILE A 1 399 ? -0.989 -14.713 35.391 1.00 89.31 399 ILE A CA 1
ATOM 3266 C C . ILE A 1 399 ? -1.073 -16.232 35.598 1.00 89.31 399 ILE A C 1
ATOM 3268 O O . ILE A 1 399 ? -1.102 -16.975 34.621 1.00 89.31 399 ILE A O 1
ATOM 3272 N N . SER A 1 400 ? -1.093 -16.705 36.850 1.00 86.69 400 SER A N 1
ATOM 3273 C CA . SER A 1 400 ? -1.040 -18.134 37.173 1.00 86.69 400 SER A CA 1
ATOM 3274 C C . SER A 1 400 ? -2.371 -18.852 36.957 1.00 86.69 400 SER A C 1
ATOM 3276 O O . SER A 1 400 ? -2.381 -20.064 36.747 1.00 86.69 400 SER A O 1
ATOM 3278 N N . GLU A 1 401 ? -3.474 -18.103 36.935 1.00 87.81 401 GLU A N 1
ATOM 3279 C CA . GLU A 1 401 ? -4.809 -18.603 36.590 1.00 87.81 401 GLU A CA 1
ATOM 3280 C C . GLU A 1 401 ? -5.039 -18.689 35.069 1.00 87.81 401 GLU A C 1
ATOM 3282 O O . GLU A 1 401 ? -6.030 -19.268 34.622 1.00 87.81 401 GLU A O 1
ATOM 3287 N N . LEU A 1 402 ? -4.118 -18.161 34.251 1.00 89.50 402 LEU A N 1
ATOM 3288 C CA . LEU A 1 402 ? -4.227 -18.173 32.793 1.00 89.50 402 LEU A CA 1
ATOM 3289 C C . LEU A 1 402 ? -3.407 -19.305 32.170 1.00 89.50 402 LEU A C 1
ATOM 3291 O O . LEU A 1 402 ? -2.251 -19.546 32.514 1.00 89.50 402 LEU A O 1
ATOM 3295 N N . ASN A 1 403 ? -3.974 -19.942 31.150 1.00 87.88 403 ASN A N 1
ATOM 3296 C CA . ASN A 1 403 ? -3.213 -20.760 30.215 1.00 87.88 403 ASN A CA 1
ATOM 3297 C C . ASN A 1 403 ? -2.609 -19.842 29.147 1.00 87.88 403 ASN A C 1
ATOM 3299 O O . ASN A 1 403 ? -3.345 -19.263 28.345 1.00 87.88 403 ASN A O 1
ATOM 3303 N N . THR A 1 404 ? -1.289 -19.681 29.156 1.00 89.94 404 THR A N 1
ATOM 3304 C CA . THR A 1 404 ? -0.566 -18.718 28.318 1.00 89.94 404 THR A CA 1
ATOM 3305 C C . THR A 1 404 ? 0.252 -19.408 27.218 1.00 89.94 404 THR A C 1
ATOM 3307 O O . THR A 1 404 ? 0.559 -20.598 27.314 1.00 89.94 404 THR A O 1
ATOM 3310 N N . PRO A 1 405 ? 0.625 -18.674 26.153 1.00 87.12 405 PRO A N 1
ATOM 3311 C CA . PRO A 1 405 ? 1.624 -19.134 25.190 1.00 87.12 405 PRO A CA 1
ATOM 3312 C C . PRO A 1 405 ? 2.965 -19.475 25.855 1.00 87.12 405 PRO A C 1
ATOM 3314 O O . PRO A 1 405 ? 3.323 -18.881 26.871 1.00 87.12 405 PRO A O 1
ATOM 3317 N N . GLU A 1 406 ? 3.747 -20.375 25.246 1.00 81.69 406 GLU A N 1
ATOM 3318 C CA . GLU A 1 406 ? 5.022 -20.846 25.820 1.00 81.69 406 GLU A CA 1
ATOM 3319 C C . GLU A 1 406 ? 6.030 -19.708 26.047 1.00 81.69 406 GLU A C 1
ATOM 3321 O O . GLU A 1 406 ? 6.823 -19.741 26.988 1.00 81.69 406 GLU A O 1
ATOM 3326 N N . ASN A 1 407 ? 6.010 -18.700 25.173 1.00 85.38 407 ASN A N 1
ATOM 3327 C CA . ASN A 1 407 ? 6.981 -17.619 25.167 1.00 85.38 407 ASN A CA 1
ATOM 3328 C C . ASN A 1 407 ? 6.407 -16.353 25.819 1.00 85.38 407 ASN A C 1
ATOM 3330 O O . ASN A 1 407 ? 5.790 -15.528 25.141 1.00 85.38 407 ASN A O 1
ATOM 3334 N N . ILE A 1 408 ? 6.607 -16.220 27.132 1.00 90.75 408 ILE A N 1
ATOM 3335 C CA . ILE A 1 408 ? 6.109 -15.112 27.955 1.00 90.75 408 ILE A CA 1
ATOM 3336 C C . ILE A 1 408 ? 7.216 -14.519 28.839 1.00 90.75 408 ILE A C 1
ATOM 3338 O O . ILE A 1 408 ? 7.981 -15.244 29.474 1.00 90.75 408 ILE A O 1
ATOM 3342 N N . PHE A 1 409 ? 7.270 -13.188 28.928 1.00 88.56 409 PHE A N 1
ATOM 3343 C CA . PHE A 1 409 ? 8.208 -12.455 29.786 1.00 88.56 409 PHE A CA 1
ATOM 3344 C C . PHE A 1 409 ? 7.514 -11.294 30.496 1.00 88.56 409 PHE A C 1
ATOM 3346 O O . PHE A 1 409 ? 6.819 -10.509 29.857 1.00 88.56 409 PHE A O 1
ATOM 3353 N N . ALA A 1 410 ? 7.733 -11.133 31.801 1.00 90.25 410 ALA A N 1
ATOM 3354 C CA . ALA A 1 410 ? 7.259 -9.955 32.527 1.00 90.25 410 ALA A CA 1
ATOM 3355 C C . ALA A 1 410 ? 8.057 -8.708 32.113 1.00 90.25 410 ALA A C 1
ATOM 3357 O O . ALA A 1 410 ? 9.288 -8.749 32.061 1.00 90.25 410 ALA A O 1
ATOM 3358 N N . ILE A 1 411 ? 7.358 -7.609 31.831 1.00 89.94 411 ILE A N 1
ATOM 3359 C CA . ILE A 1 411 ? 7.965 -6.312 31.482 1.00 89.94 411 ILE A CA 1
ATOM 3360 C C . ILE A 1 411 ? 7.555 -5.181 32.431 1.00 89.94 411 ILE A C 1
ATOM 3362 O O . ILE A 1 411 ? 8.238 -4.165 32.480 1.00 89.94 411 ILE A O 1
ATOM 3366 N N . GLY A 1 412 ? 6.476 -5.373 33.189 1.00 87.38 412 GLY A N 1
ATOM 3367 C CA . GLY A 1 412 ? 5.984 -4.468 34.226 1.00 87.38 412 GLY A CA 1
ATOM 3368 C C . GLY A 1 412 ? 5.411 -5.265 35.398 1.00 87.38 412 GLY A C 1
ATOM 3369 O O . GLY A 1 412 ? 5.631 -6.473 35.487 1.00 87.38 412 GLY A O 1
ATOM 3370 N N . ASN A 1 413 ? 4.669 -4.605 36.290 1.00 85.25 413 ASN A N 1
ATOM 3371 C CA . ASN A 1 413 ? 4.113 -5.255 37.483 1.00 85.25 413 ASN A CA 1
ATOM 3372 C C . ASN A 1 413 ? 3.070 -6.325 37.114 1.00 85.25 413 ASN A C 1
ATOM 3374 O O . ASN A 1 413 ? 3.211 -7.483 37.487 1.00 85.25 413 ASN A O 1
ATOM 3378 N N . ASN A 1 414 ? 2.087 -5.937 36.299 1.00 93.06 414 ASN A N 1
ATOM 3379 C CA . ASN A 1 414 ? 1.016 -6.805 35.801 1.00 93.06 414 ASN A CA 1
ATOM 3380 C C . ASN A 1 414 ? 1.021 -6.912 34.265 1.00 93.06 414 ASN A C 1
ATOM 3382 O O . ASN A 1 414 ? 0.037 -7.341 33.665 1.00 93.06 414 ASN A O 1
ATOM 3386 N N . VAL A 1 415 ? 2.116 -6.491 33.615 1.00 94.31 415 VAL A N 1
ATOM 3387 C CA . VAL A 1 415 ? 2.269 -6.467 32.152 1.00 94.31 415 VAL A CA 1
ATOM 3388 C C . VAL A 1 415 ? 3.315 -7.481 31.703 1.00 94.31 415 VAL A C 1
ATOM 3390 O O . VAL A 1 415 ? 4.464 -7.469 32.156 1.00 94.31 415 VAL A O 1
ATOM 3393 N N . TYR A 1 416 ? 2.936 -8.303 30.732 1.00 94.19 416 TYR A N 1
ATOM 3394 C CA . TYR A 1 416 ? 3.750 -9.360 30.153 1.00 94.19 416 TYR A CA 1
ATOM 3395 C C . TYR A 1 416 ? 3.841 -9.187 28.638 1.00 94.19 416 TYR A C 1
ATOM 3397 O O . TYR A 1 416 ? 2.858 -8.856 27.984 1.00 94.19 416 TYR A O 1
ATOM 3405 N N . ASN A 1 417 ? 5.012 -9.433 28.065 1.00 91.94 417 ASN A N 1
ATOM 3406 C CA . ASN A 1 417 ? 5.176 -9.613 26.631 1.00 91.94 417 ASN A CA 1
ATOM 3407 C C . ASN A 1 417 ? 4.984 -11.094 26.286 1.00 91.94 417 ASN A C 1
ATOM 3409 O O . ASN A 1 417 ? 5.600 -11.947 26.927 1.00 91.94 417 ASN A O 1
ATOM 3413 N N . ILE A 1 418 ? 4.161 -11.394 25.285 1.00 92.50 418 ILE A N 1
ATOM 3414 C CA . ILE A 1 418 ? 3.926 -12.749 24.785 1.00 92.50 418 ILE A CA 1
ATOM 3415 C C . ILE A 1 418 ? 4.251 -12.824 23.292 1.00 92.50 418 ILE A C 1
ATOM 3417 O O . ILE A 1 418 ? 3.876 -11.951 22.509 1.00 92.50 418 ILE A O 1
ATOM 3421 N N . CYS A 1 419 ? 4.907 -13.908 22.890 1.00 85.88 419 CYS A N 1
ATOM 3422 C CA . CYS A 1 419 ? 5.248 -14.194 21.496 1.00 85.88 419 CYS A CA 1
ATOM 3423 C C . CYS A 1 419 ? 4.610 -15.520 21.057 1.00 85.88 419 CYS A C 1
ATOM 3425 O O . CYS A 1 419 ? 5.329 -16.513 20.900 1.00 85.88 419 CYS A O 1
ATOM 3427 N N . PRO A 1 420 ? 3.274 -15.568 20.914 1.00 84.75 420 PRO A N 1
ATOM 3428 C CA . PRO A 1 420 ? 2.562 -16.776 20.538 1.00 84.75 420 PRO A CA 1
ATOM 3429 C C . PRO A 1 420 ? 2.914 -17.252 19.130 1.00 84.75 420 PRO A C 1
ATOM 3431 O O . PRO A 1 420 ? 3.010 -16.460 18.189 1.00 84.75 420 PRO A O 1
ATOM 3434 N N . LYS A 1 421 ? 3.024 -18.569 18.987 1.00 79.38 421 LYS A N 1
ATOM 3435 C CA . LYS A 1 421 ? 3.130 -19.270 17.703 1.00 79.38 421 LYS A CA 1
ATOM 3436 C C . LYS A 1 421 ? 1.750 -19.694 17.194 1.00 79.38 421 LYS A C 1
ATOM 3438 O O . LYS A 1 421 ? 0.821 -19.884 17.983 1.00 79.38 421 LYS A O 1
ATOM 3443 N N . ALA A 1 422 ? 1.618 -19.927 15.887 1.00 72.12 422 ALA A N 1
ATOM 3444 C CA . ALA A 1 422 ? 0.398 -20.502 15.323 1.00 72.12 422 ALA A CA 1
ATOM 3445 C C . ALA A 1 422 ? -0.038 -21.799 16.054 1.00 72.12 422 ALA A C 1
ATOM 3447 O O . ALA A 1 422 ? 0.770 -22.674 16.385 1.00 72.12 422 ALA A O 1
ATOM 3448 N N . GLY A 1 423 ? -1.337 -21.899 16.347 1.00 66.06 423 GLY A N 1
ATOM 3449 C CA . GLY A 1 423 ? -1.964 -23.005 17.077 1.00 66.06 423 GLY A CA 1
ATOM 3450 C C . GLY A 1 423 ? -1.928 -22.887 18.608 1.00 66.06 423 GLY A C 1
ATOM 3451 O O . GLY A 1 423 ? -2.570 -23.695 19.287 1.00 66.06 423 GLY A O 1
ATOM 3452 N N . GLU A 1 424 ? -1.207 -21.911 19.170 1.00 77.38 424 GLU A N 1
ATOM 3453 C CA . GLU A 1 424 ? -1.248 -21.612 20.607 1.00 77.38 424 GLU A CA 1
ATOM 3454 C C . GLU A 1 424 ? -2.501 -20.819 20.986 1.00 77.38 424 GLU A C 1
ATOM 3456 O O . GLU A 1 424 ? -3.155 -20.179 20.156 1.00 77.38 424 GLU A O 1
ATOM 3461 N N . THR A 1 425 ? -2.835 -20.860 22.274 1.00 81.25 425 THR A N 1
ATOM 3462 C CA . THR A 1 425 ? -3.990 -20.154 22.823 1.00 81.25 425 THR A CA 1
ATOM 3463 C C . THR A 1 425 ? -3.626 -19.431 24.106 1.00 81.25 425 THR A C 1
ATOM 3465 O O . THR A 1 425 ? -2.818 -19.930 24.882 1.00 81.25 425 THR A O 1
ATOM 3468 N N . LEU A 1 426 ? -4.281 -18.302 24.352 1.00 88.31 426 LEU A N 1
ATOM 3469 C CA . LEU A 1 426 ? -4.326 -17.636 25.649 1.00 88.31 426 LEU A CA 1
ATOM 3470 C C . LEU A 1 426 ? -5.744 -17.788 26.207 1.00 88.31 426 LEU A C 1
ATOM 3472 O O . LEU A 1 426 ? -6.687 -17.335 25.561 1.00 88.31 426 LEU A O 1
ATOM 3476 N N . SER A 1 427 ? -5.927 -18.412 27.369 1.00 84.50 427 SER A N 1
ATOM 3477 C CA . SER A 1 427 ? -7.264 -18.598 27.953 1.00 84.50 427 SER A CA 1
ATOM 3478 C C . SER A 1 427 ? -7.311 -18.430 29.468 1.00 84.50 427 SER A C 1
ATOM 3480 O O . SER A 1 427 ? -6.469 -18.998 30.158 1.00 84.50 427 SER A O 1
ATOM 3482 N N . GLY A 1 428 ? -8.332 -17.721 29.952 1.00 83.75 428 GLY A N 1
ATOM 3483 C CA . GLY A 1 428 ? -8.835 -17.768 31.331 1.00 83.75 428 GLY A CA 1
ATOM 3484 C C . GLY A 1 428 ? -10.174 -18.522 31.409 1.00 83.75 428 GLY A C 1
ATOM 3485 O O . GLY A 1 428 ? -10.483 -19.293 30.493 1.00 83.75 428 GLY A O 1
ATOM 3486 N N . GLU A 1 429 ? -10.960 -18.331 32.474 1.00 79.19 429 GLU A N 1
ATOM 3487 C CA . GLU A 1 429 ? -12.263 -18.997 32.651 1.00 79.19 429 GLU A CA 1
ATOM 3488 C C . GLU A 1 429 ? -13.314 -18.456 31.668 1.00 79.19 429 GLU A C 1
ATOM 3490 O O . GLU A 1 429 ? -14.058 -19.234 31.066 1.00 79.19 429 GLU A O 1
ATOM 3495 N N . ASP A 1 430 ? -13.333 -17.138 31.447 1.00 75.31 430 ASP A N 1
ATOM 3496 C CA . ASP A 1 430 ? -14.364 -16.450 30.658 1.00 75.31 430 ASP A CA 1
ATOM 3497 C C . ASP A 1 430 ? -13.922 -16.088 29.234 1.00 75.31 430 ASP A C 1
ATOM 3499 O O . ASP A 1 430 ? -14.755 -15.831 28.357 1.00 75.31 430 ASP A O 1
ATOM 3503 N N . ARG A 1 431 ? -12.609 -16.033 28.969 1.00 79.44 431 ARG A N 1
ATOM 3504 C CA . ARG A 1 431 ? -12.075 -15.586 27.672 1.00 79.44 431 ARG A CA 1
ATOM 3505 C C . ARG A 1 431 ? -10.977 -16.500 27.144 1.00 79.44 431 ARG A C 1
ATOM 3507 O O . ARG A 1 431 ? -9.976 -16.727 27.813 1.00 79.44 431 ARG A O 1
ATOM 3514 N N . LYS A 1 432 ? -11.099 -16.906 25.873 1.00 81.12 432 LYS A N 1
ATOM 3515 C CA . LYS A 1 432 ? -10.062 -17.623 25.113 1.00 81.12 432 LYS A CA 1
ATOM 3516 C C . LYS A 1 432 ? -9.712 -16.907 23.806 1.00 81.12 432 LYS A C 1
ATOM 3518 O O . LYS A 1 432 ? -10.588 -16.424 23.095 1.00 81.12 432 LYS A O 1
ATOM 3523 N N . VAL A 1 433 ? -8.419 -16.837 23.504 1.00 83.12 433 VAL A N 1
ATOM 3524 C CA . VAL A 1 433 ? -7.823 -16.228 22.312 1.00 83.12 433 VAL A CA 1
ATOM 3525 C C . VAL A 1 433 ? -6.977 -17.277 21.593 1.00 83.12 433 VAL A C 1
ATOM 3527 O O . VAL A 1 433 ? -6.173 -17.960 22.223 1.00 83.12 433 VAL A O 1
ATOM 3530 N N . PHE A 1 434 ? -7.148 -17.396 20.280 1.00 77.75 434 PHE A N 1
ATOM 3531 C CA . PHE A 1 434 ? -6.409 -18.294 19.399 1.00 77.75 434 PHE A CA 1
ATOM 3532 C C . PHE A 1 434 ? -5.443 -17.507 18.518 1.00 77.75 434 PHE A C 1
ATOM 3534 O O . PHE A 1 434 ? -5.818 -16.501 17.907 1.00 77.75 434 PHE A O 1
ATOM 3541 N N . PHE A 1 435 ? -4.216 -18.011 18.409 1.00 80.81 435 PHE A N 1
ATOM 3542 C CA . PHE A 1 435 ? -3.201 -17.468 17.519 1.00 80.81 435 PHE A CA 1
ATOM 3543 C C . PHE A 1 435 ? -3.069 -18.355 16.281 1.00 80.81 435 PHE A C 1
ATOM 3545 O O . PHE A 1 435 ? -2.885 -19.566 16.386 1.00 80.81 435 PHE A O 1
ATOM 3552 N N . ILE A 1 436 ? -3.204 -17.766 15.097 1.00 73.38 436 ILE A N 1
ATOM 3553 C CA . ILE A 1 436 ? -3.186 -18.471 13.809 1.00 73.38 436 ILE A CA 1
ATOM 3554 C C . ILE A 1 436 ? -2.080 -17.942 12.899 1.00 73.38 436 ILE A C 1
ATOM 3556 O O . ILE A 1 436 ? -1.565 -16.838 13.089 1.00 73.38 436 ILE A O 1
ATOM 3560 N N . ASP A 1 437 ? -1.720 -18.729 11.891 1.00 65.12 437 ASP A N 1
ATOM 3561 C CA . ASP A 1 437 ? -0.734 -18.319 10.895 1.00 65.12 437 ASP A CA 1
ATOM 3562 C C . ASP A 1 437 ? -1.228 -17.095 10.097 1.00 65.12 437 ASP A C 1
ATOM 3564 O O . ASP A 1 437 ? -2.424 -16.920 9.824 1.00 65.12 437 ASP A O 1
ATOM 3568 N N . LYS A 1 438 ? -0.290 -16.223 9.709 1.00 59.09 438 LYS A N 1
ATOM 3569 C CA . LYS A 1 438 ? -0.566 -15.001 8.942 1.00 59.09 438 LYS A CA 1
ATOM 3570 C C . LYS A 1 438 ? -1.245 -15.267 7.595 1.00 59.09 438 LYS A C 1
ATOM 3572 O O . LYS A 1 438 ? -1.948 -14.361 7.130 1.00 59.09 438 LYS A O 1
ATOM 3577 N N . SER A 1 439 ? -1.034 -16.446 7.011 1.00 51.53 439 SER A N 1
ATOM 3578 C CA . SER A 1 439 ? -1.560 -16.911 5.723 1.00 51.53 439 SER A CA 1
ATOM 3579 C C . SER A 1 439 ? -2.952 -17.544 5.798 1.00 51.53 439 SER A C 1
ATOM 3581 O O . SER A 1 439 ? -3.666 -17.551 4.800 1.00 51.53 439 SER A O 1
ATOM 3583 N N . SER A 1 440 ? -3.400 -17.975 6.981 1.00 50.75 440 SER A N 1
ATOM 3584 C CA . SER A 1 440 ? -4.713 -18.614 7.167 1.00 50.75 440 SER A CA 1
ATOM 3585 C C . SER A 1 440 ? -5.882 -17.624 7.249 1.00 50.75 440 SER A C 1
ATOM 3587 O O . SER A 1 440 ? -7.041 -18.034 7.295 1.00 50.75 440 SER A O 1
ATOM 3589 N N . ILE A 1 441 ? -5.615 -16.311 7.273 1.00 49.41 441 ILE A N 1
ATOM 3590 C CA . ILE A 1 441 ? -6.666 -15.283 7.271 1.00 49.41 441 ILE A CA 1
ATOM 3591 C C . ILE A 1 441 ? -7.008 -14.912 5.830 1.00 49.41 441 ILE A C 1
ATOM 3593 O O . ILE A 1 441 ? -6.551 -13.895 5.310 1.00 49.41 441 ILE A O 1
ATOM 3597 N N . GLY A 1 442 ? -7.841 -15.740 5.199 1.00 44.75 442 GLY A N 1
ATOM 3598 C CA . GLY A 1 442 ? -8.637 -15.319 4.051 1.00 44.75 442 GLY A CA 1
ATOM 3599 C C . GLY A 1 442 ? -9.588 -14.187 4.453 1.00 44.75 442 GLY A C 1
ATOM 3600 O O . GLY A 1 442 ? -10.040 -14.103 5.596 1.00 44.75 442 GLY A O 1
ATOM 3601 N N . THR A 1 443 ? -9.880 -13.296 3.513 1.00 38.22 443 THR A N 1
ATOM 3602 C CA . THR A 1 443 ? -10.499 -11.976 3.707 1.00 38.22 443 THR A CA 1
ATOM 3603 C C . THR A 1 443 ? -11.923 -11.952 4.269 1.00 38.22 443 THR A C 1
ATOM 3605 O O . THR A 1 443 ? -12.470 -10.865 4.387 1.00 38.22 443 THR A O 1
ATOM 3608 N N . ASN A 1 444 ? -12.517 -13.075 4.686 1.00 41.84 444 ASN A N 1
ATOM 3609 C CA . ASN A 1 444 ? -13.790 -13.098 5.407 1.00 41.84 444 ASN A CA 1
ATOM 3610 C C . ASN A 1 444 ? -13.870 -14.316 6.348 1.00 41.84 444 ASN A C 1
ATOM 3612 O O . ASN A 1 444 ? -14.101 -15.437 5.908 1.00 41.84 444 ASN A O 1
ATOM 3616 N N . GLN A 1 445 ? -13.750 -14.096 7.664 1.00 54.88 445 GLN A N 1
ATOM 3617 C CA . GLN A 1 445 ? -14.085 -15.078 8.715 1.00 54.88 445 GLN A CA 1
ATOM 3618 C C . GLN A 1 445 ? -15.614 -15.247 8.861 1.00 54.88 445 GLN A C 1
ATOM 3620 O O . GLN A 1 445 ? -16.163 -15.167 9.961 1.00 54.88 445 GLN A O 1
ATOM 3625 N N . THR A 1 446 ? -16.318 -15.398 7.738 1.00 53.56 446 THR A N 1
ATOM 3626 C CA . THR A 1 446 ? -17.783 -15.511 7.660 1.00 53.56 446 THR A CA 1
ATOM 3627 C C . THR A 1 446 ? -18.259 -16.944 7.472 1.00 53.56 446 THR A C 1
ATOM 3629 O O . THR A 1 446 ? -19.463 -17.173 7.496 1.00 53.56 446 THR A O 1
ATOM 3632 N N . ASP A 1 447 ? -17.338 -17.896 7.309 1.00 68.56 447 ASP A N 1
ATOM 3633 C CA . ASP A 1 447 ? -17.659 -19.278 6.964 1.00 68.56 447 ASP A CA 1
ATOM 3634 C C . ASP A 1 447 ? -17.308 -20.251 8.100 1.00 68.56 447 ASP A C 1
ATOM 3636 O O . ASP A 1 447 ? -16.325 -20.090 8.830 1.00 68.56 447 ASP A O 1
ATOM 3640 N N . LEU A 1 448 ? -18.136 -21.290 8.236 1.00 82.75 448 LEU A N 1
ATOM 3641 C CA . LEU A 1 448 ? -17.919 -22.412 9.149 1.00 82.75 448 LEU A CA 1
ATOM 3642 C C . LEU A 1 448 ? -16.607 -23.134 8.793 1.00 82.75 448 LEU A C 1
ATOM 3644 O O . LEU A 1 448 ? -16.483 -23.656 7.687 1.00 82.75 448 LEU A O 1
ATOM 3648 N N . SER A 1 449 ? -15.636 -23.175 9.708 1.00 83.00 449 SER A N 1
ATOM 3649 C CA . SER A 1 449 ? -14.280 -23.674 9.414 1.00 83.00 449 SER A CA 1
ATOM 3650 C C . SER A 1 449 ? -13.520 -24.150 10.658 1.00 83.00 449 SER A C 1
ATOM 3652 O O . SER A 1 449 ? -13.897 -23.835 11.789 1.00 83.00 449 SER A O 1
ATOM 3654 N N . PHE A 1 450 ? -12.442 -24.916 10.449 1.00 83.88 450 PHE A N 1
ATOM 3655 C CA . PHE A 1 450 ? -11.487 -25.255 11.507 1.00 83.88 450 PHE A CA 1
ATOM 3656 C C . PHE A 1 450 ? -10.348 -24.232 11.579 1.00 83.88 450 PHE A C 1
ATOM 3658 O O . PHE A 1 450 ? -9.907 -23.711 10.557 1.00 83.88 450 PHE A O 1
ATOM 3665 N N . LEU A 1 451 ? -9.845 -23.991 12.787 1.00 78.81 451 LEU A N 1
ATOM 3666 C CA . LEU A 1 451 ? -8.712 -23.121 13.088 1.00 78.81 451 LEU A CA 1
ATOM 3667 C C . LEU A 1 451 ? -7.607 -23.912 13.790 1.00 78.81 451 LEU A C 1
ATOM 3669 O O . LEU A 1 451 ? -7.895 -24.771 14.624 1.00 78.81 451 LEU A O 1
ATOM 3673 N N . GLY A 1 452 ? -6.352 -23.567 13.495 1.00 73.44 452 GLY A N 1
ATOM 3674 C CA . GLY A 1 452 ? -5.168 -24.153 14.138 1.00 73.44 452 GLY A CA 1
ATOM 3675 C C . GLY A 1 452 ? -4.483 -25.271 13.348 1.00 73.44 452 GLY A C 1
ATOM 3676 O O . GLY A 1 452 ? -3.575 -25.910 13.877 1.00 73.44 452 GLY A O 1
ATOM 3677 N N . ASN A 1 453 ? -4.888 -25.518 12.097 1.00 81.69 453 ASN A N 1
ATOM 3678 C CA . ASN A 1 453 ? -4.164 -26.439 11.225 1.00 81.69 453 ASN A CA 1
ATOM 3679 C C . ASN A 1 453 ? -2.795 -25.854 10.851 1.00 81.69 453 ASN A C 1
ATOM 3681 O O . ASN A 1 453 ? -2.650 -24.639 10.704 1.00 81.69 453 ASN A O 1
ATOM 3685 N N . LEU A 1 454 ? -1.808 -26.727 10.655 1.00 79.88 454 LEU A N 1
ATOM 3686 C CA . LEU A 1 454 ? -0.542 -26.355 10.044 1.00 79.88 454 LEU A CA 1
ATOM 3687 C C . LEU A 1 454 ? -0.811 -26.005 8.573 1.00 79.88 454 LEU A C 1
ATOM 3689 O O . LEU A 1 454 ? -1.272 -26.866 7.815 1.00 79.88 454 LEU A O 1
ATOM 3693 N N . PRO A 1 455 ? -0.576 -24.752 8.156 1.00 69.12 455 PRO A N 1
ATOM 3694 C CA . PRO A 1 455 ? -0.792 -24.363 6.775 1.00 69.12 455 PRO A CA 1
ATOM 3695 C C . PRO A 1 455 ? 0.211 -25.090 5.876 1.00 69.12 455 PRO A C 1
ATOM 3697 O O . PRO A 1 455 ? 1.329 -25.400 6.291 1.00 69.12 455 PRO A O 1
ATOM 3700 N N . TYR A 1 456 ? -0.205 -25.374 4.640 1.00 77.25 456 TYR A N 1
ATOM 3701 C CA . TYR A 1 456 ? 0.607 -26.062 3.628 1.00 77.25 456 TYR A CA 1
ATOM 3702 C C . TYR A 1 456 ? 1.029 -27.491 3.982 1.00 77.25 456 TYR A C 1
ATOM 3704 O O . TYR A 1 456 ? 1.860 -28.049 3.277 1.00 77.25 456 TYR A O 1
ATOM 3712 N N . CYS A 1 457 ? 0.488 -28.094 5.041 1.00 87.19 457 CYS A N 1
ATOM 3713 C CA . CYS A 1 457 ? 0.838 -29.446 5.451 1.00 87.19 457 CYS A CA 1
ATOM 3714 C C . CYS A 1 457 ? -0.396 -30.345 5.461 1.00 87.19 457 CYS A C 1
ATOM 3716 O O . CYS A 1 457 ? -1.354 -30.118 6.204 1.00 87.19 457 CYS A O 1
ATOM 3718 N N . GLU A 1 458 ? -0.332 -31.401 4.664 1.00 91.12 458 GLU A N 1
ATOM 3719 C CA . GLU A 1 458 ? -1.308 -32.481 4.656 1.00 91.12 458 GLU A CA 1
ATOM 3720 C C . GLU A 1 458 ? -0.619 -33.784 5.041 1.00 91.12 458 GLU A C 1
ATOM 3722 O O . GLU A 1 458 ? 0.575 -33.971 4.812 1.00 91.12 458 GLU A O 1
ATOM 3727 N N . TRP A 1 459 ? -1.363 -34.705 5.639 1.00 94.19 459 TRP A N 1
ATOM 3728 C CA . TRP A 1 459 ? -0.882 -36.059 5.867 1.00 94.19 459 TRP A CA 1
ATOM 3729 C C . TRP A 1 459 ? -1.666 -37.022 4.992 1.00 94.19 459 TRP A C 1
ATOM 3731 O O . TRP A 1 459 ? -2.896 -37.016 5.019 1.00 94.19 459 TRP A O 1
ATOM 3741 N N . CYS A 1 460 ? -0.948 -37.850 4.240 1.00 90.81 460 CYS A N 1
ATOM 3742 C CA . CYS A 1 460 ? -1.535 -38.789 3.297 1.00 90.81 460 CYS A CA 1
ATOM 3743 C C . CYS A 1 460 ? -1.112 -40.228 3.592 1.00 90.81 460 CYS A C 1
ATOM 3745 O O . CYS A 1 460 ? 0.077 -40.519 3.771 1.00 90.81 460 CYS A O 1
ATOM 3747 N N . LEU A 1 461 ? -2.083 -41.138 3.572 1.00 90.00 461 LEU A N 1
ATOM 3748 C CA . LEU A 1 461 ? -1.880 -42.584 3.592 1.00 90.00 461 LEU A CA 1
ATOM 3749 C C . LEU A 1 461 ? -2.893 -43.242 2.653 1.00 90.00 461 LEU A C 1
ATOM 3751 O O . LEU A 1 461 ? -4.097 -43.163 2.891 1.00 90.00 461 LEU A O 1
ATOM 3755 N N . ASP A 1 462 ? -2.396 -43.899 1.605 1.00 85.19 462 ASP A N 1
ATOM 3756 C CA . ASP A 1 462 ? -3.211 -44.455 0.519 1.00 85.19 462 ASP A CA 1
ATOM 3757 C C . ASP A 1 462 ? -4.161 -43.391 -0.077 1.00 85.19 462 ASP A C 1
ATOM 3759 O O . ASP A 1 462 ? -3.686 -42.388 -0.607 1.00 85.19 462 ASP A O 1
ATOM 3763 N N . ASP A 1 463 ? -5.479 -43.584 0.037 1.00 82.19 463 ASP A N 1
ATOM 3764 C CA . ASP A 1 463 ? -6.511 -42.654 -0.451 1.00 82.19 463 ASP A CA 1
ATOM 3765 C C . ASP A 1 463 ? -6.984 -41.644 0.623 1.00 82.19 463 ASP A C 1
ATOM 3767 O O . ASP A 1 463 ? -7.893 -40.848 0.377 1.00 82.19 463 ASP A O 1
ATOM 3771 N N . ILE A 1 464 ? -6.420 -41.684 1.838 1.00 85.81 464 ILE A N 1
ATOM 3772 C CA . ILE A 1 464 ? -6.804 -40.801 2.949 1.00 85.81 464 ILE A CA 1
ATOM 3773 C C . ILE A 1 464 ? -5.897 -39.573 2.956 1.00 85.81 464 ILE A C 1
ATOM 3775 O O . ILE A 1 464 ? -4.686 -39.705 3.122 1.00 85.81 464 ILE A O 1
ATOM 3779 N N . VAL A 1 465 ? -6.503 -38.387 2.854 1.00 88.50 465 VAL A N 1
ATOM 3780 C CA . VAL A 1 465 ? -5.839 -37.082 2.987 1.00 88.50 465 VAL A CA 1
ATOM 3781 C C . VAL A 1 465 ? -6.395 -36.369 4.216 1.00 88.50 465 VAL A C 1
ATOM 3783 O O . VAL A 1 465 ? -7.609 -36.201 4.346 1.00 88.50 465 VAL A O 1
ATOM 3786 N N . CYS A 1 466 ? -5.512 -35.959 5.122 1.00 90.38 466 CYS A N 1
ATOM 3787 C CA . CYS A 1 466 ? -5.865 -35.309 6.379 1.00 90.38 466 CYS A CA 1
ATOM 3788 C C . CYS A 1 466 ? -5.257 -33.911 6.472 1.00 90.38 466 CYS A C 1
ATOM 3790 O O . CYS A 1 466 ? -4.051 -33.744 6.282 1.00 90.38 466 CYS A O 1
ATOM 3792 N N . ALA A 1 467 ? -6.058 -32.934 6.902 1.00 88.62 467 ALA A N 1
ATOM 3793 C CA . ALA A 1 467 ? -5.515 -31.674 7.402 1.00 88.62 467 ALA A CA 1
ATOM 3794 C C . ALA A 1 467 ? -4.786 -31.916 8.735 1.00 88.62 467 ALA A C 1
ATOM 3796 O O . ALA A 1 467 ? -5.314 -32.591 9.625 1.00 88.62 467 ALA A O 1
ATOM 3797 N N . VAL A 1 468 ? -3.579 -31.368 8.878 1.00 89.44 468 VAL A N 1
ATOM 3798 C CA . VAL A 1 468 ? -2.711 -31.629 10.033 1.00 89.44 468 VAL A CA 1
ATOM 3799 C C . VAL A 1 468 ? -2.852 -30.531 11.080 1.00 89.44 468 VAL A C 1
ATOM 3801 O O . VAL A 1 468 ? -2.743 -29.350 10.768 1.00 89.44 468 VAL A O 1
ATOM 3804 N N . PHE A 1 469 ? -3.038 -30.912 12.339 1.00 89.12 469 PHE A N 1
ATOM 3805 C CA . PHE A 1 469 ? -3.042 -30.017 13.498 1.00 89.12 469 PHE A CA 1
ATOM 3806 C C . PHE A 1 469 ? -1.917 -30.421 14.447 1.00 89.12 469 PHE A C 1
ATOM 3808 O O . PHE A 1 469 ? -1.641 -31.610 14.590 1.00 89.12 469 PHE A O 1
ATOM 3815 N N . SER A 1 470 ? -1.275 -29.460 15.114 1.00 85.38 470 SER A N 1
ATOM 3816 C CA . SER A 1 470 ? -0.168 -29.753 16.042 1.00 85.38 470 SER A CA 1
ATOM 3817 C C . SER A 1 470 ? -0.438 -29.420 17.505 1.00 85.38 470 SER A C 1
ATOM 3819 O O . SER A 1 470 ? 0.292 -29.873 18.392 1.00 85.38 470 SER A O 1
ATOM 3821 N N . ARG A 1 471 ? -1.466 -28.609 17.766 1.00 80.62 471 ARG A N 1
ATOM 3822 C CA . ARG A 1 471 ? -1.786 -28.070 19.090 1.00 80.62 471 ARG A CA 1
ATOM 3823 C C . ARG A 1 471 ? -3.294 -28.073 19.313 1.00 80.62 471 ARG A C 1
ATOM 3825 O O . ARG A 1 471 ? -3.850 -29.124 19.608 1.00 80.62 471 ARG A O 1
ATOM 3832 N N . SER A 1 472 ? -3.941 -26.921 19.150 1.00 82.00 472 SER A N 1
ATOM 3833 C CA . SER A 1 472 ? -5.368 -26.742 19.421 1.00 82.00 472 SER A CA 1
ATOM 3834 C C . SER A 1 472 ? -6.189 -26.759 18.135 1.00 82.00 472 SER A C 1
ATOM 3836 O O . SER A 1 472 ? -5.745 -26.263 17.101 1.00 82.00 472 SER A O 1
ATOM 3838 N N . ILE A 1 473 ? -7.406 -27.288 18.220 1.00 86.50 473 ILE A N 1
ATOM 3839 C CA . ILE A 1 473 ? -8.370 -27.385 17.125 1.00 86.50 473 ILE A CA 1
ATOM 3840 C C . ILE A 1 473 ? -9.582 -26.533 17.494 1.00 86.50 473 ILE A C 1
ATOM 3842 O O . ILE A 1 473 ? -10.404 -26.912 18.332 1.00 86.50 473 ILE A O 1
ATOM 3846 N N . GLY A 1 474 ? -9.684 -25.365 16.866 1.00 85.00 474 GLY A N 1
ATOM 3847 C CA . GLY A 1 474 ? -10.849 -24.495 16.983 1.00 85.00 474 GLY A CA 1
ATOM 3848 C C . GLY A 1 474 ? -11.884 -24.822 15.910 1.00 85.00 474 GLY A C 1
ATOM 3849 O O . GLY A 1 474 ? -11.530 -24.982 14.747 1.00 85.00 474 GLY A O 1
ATOM 3850 N N . LEU A 1 475 ? -13.162 -24.885 16.267 1.00 87.75 475 LEU A N 1
ATOM 3851 C CA . LEU A 1 475 ? -14.283 -24.896 15.330 1.00 87.75 475 LEU A CA 1
ATOM 3852 C C . LEU A 1 475 ? -14.965 -23.526 15.369 1.00 87.75 475 LEU A C 1
ATOM 3854 O O . LEU A 1 475 ? -15.561 -23.147 16.379 1.00 87.75 475 LEU A O 1
ATOM 3858 N N . LEU A 1 476 ? -14.873 -22.791 14.264 1.00 86.44 476 LEU A N 1
ATOM 3859 C CA . LEU A 1 476 ? -15.450 -21.464 14.105 1.00 86.44 476 LEU A CA 1
ATOM 3860 C C . LEU A 1 476 ? -16.841 -21.566 13.480 1.00 86.44 476 LEU A C 1
ATOM 3862 O O . LEU A 1 476 ? -16.966 -22.013 12.342 1.00 86.44 476 LEU A O 1
ATOM 3866 N N . ILE A 1 477 ? -17.875 -21.119 14.192 1.00 87.12 477 ILE A N 1
ATOM 3867 C CA . ILE A 1 477 ? -19.262 -21.085 13.710 1.00 87.12 477 ILE A CA 1
ATOM 3868 C C . ILE A 1 477 ? -19.732 -19.628 13.594 1.00 87.12 477 ILE A C 1
ATOM 3870 O O . ILE A 1 477 ? -19.829 -18.948 14.611 1.00 87.12 477 ILE A O 1
ATOM 3874 N N . PRO A 1 478 ? -20.063 -19.131 12.394 1.00 85.12 478 PRO A N 1
ATOM 3875 C CA . PRO A 1 478 ? -20.642 -17.799 12.204 1.00 85.12 478 PRO A CA 1
ATOM 3876 C C . PRO A 1 478 ? -21.924 -17.553 13.027 1.00 85.12 478 PRO A C 1
ATOM 3878 O O . PRO A 1 478 ? -22.753 -18.452 13.189 1.00 85.12 478 PRO A O 1
ATOM 3881 N N . ASN A 1 479 ? -22.108 -16.330 13.539 1.00 82.06 479 ASN A N 1
ATOM 3882 C CA . ASN A 1 479 ? -23.230 -15.966 14.424 1.00 82.06 479 ASN A CA 1
ATOM 3883 C C . ASN A 1 479 ? -24.608 -16.059 13.744 1.00 82.06 479 ASN A C 1
ATOM 3885 O O . ASN A 1 479 ? -25.619 -16.219 14.429 1.00 82.06 479 ASN A O 1
ATOM 3889 N N . ASP A 1 480 ? -24.665 -15.981 12.414 1.00 82.50 480 ASP A N 1
ATOM 3890 C CA . ASP A 1 480 ? -25.880 -16.162 11.613 1.00 82.50 480 ASP A CA 1
ATOM 3891 C C . ASP A 1 480 ? -26.317 -17.637 11.506 1.00 82.50 480 ASP A C 1
ATOM 3893 O O . ASP A 1 480 ? -27.464 -17.928 11.145 1.00 82.50 480 ASP A O 1
ATOM 3897 N N . ILE A 1 481 ? -25.448 -18.586 11.870 1.00 84.38 481 ILE A N 1
ATOM 3898 C CA . ILE A 1 481 ? -25.794 -20.002 11.972 1.00 84.38 481 ILE A CA 1
ATOM 3899 C C . ILE A 1 481 ? -26.331 -20.297 13.380 1.00 84.38 481 ILE A C 1
ATOM 3901 O O . ILE A 1 481 ? -25.631 -20.219 14.390 1.00 84.38 481 ILE A O 1
ATOM 3905 N N . SER A 1 482 ? -27.602 -20.701 13.449 1.00 82.88 482 SER A N 1
ATOM 3906 C CA . SER A 1 482 ? -28.201 -21.175 14.700 1.00 82.88 482 SER A CA 1
ATOM 3907 C C . SER A 1 482 ? -27.539 -22.474 15.165 1.00 82.88 482 SER A C 1
ATOM 3909 O O . SER A 1 482 ? -27.430 -23.419 14.386 1.00 82.88 482 SER A O 1
ATOM 3911 N N . LEU A 1 483 ? -27.161 -22.532 16.447 1.00 85.88 483 LEU A N 1
ATOM 3912 C CA . LEU A 1 483 ? -26.642 -23.749 17.084 1.00 85.88 483 LEU A CA 1
ATOM 3913 C C . LEU A 1 483 ? -27.718 -24.830 17.252 1.00 85.88 483 LEU A C 1
ATOM 3915 O O . LEU A 1 483 ? -27.405 -26.018 17.345 1.00 85.88 483 LEU A O 1
ATOM 3919 N N . ASN A 1 484 ? -28.993 -24.434 17.262 1.00 83.50 484 ASN A N 1
ATOM 3920 C CA . ASN A 1 484 ? -30.095 -25.361 17.453 1.00 83.50 484 ASN A CA 1
ATOM 3921 C C . ASN A 1 484 ? -30.154 -26.373 16.297 1.00 83.50 484 ASN A C 1
ATOM 3923 O O . ASN A 1 484 ? -30.216 -26.008 15.122 1.00 83.50 484 ASN A O 1
ATOM 3927 N N . GLY A 1 485 ? -30.131 -27.663 16.632 1.00 82.00 485 GLY A N 1
ATOM 3928 C CA . GLY A 1 485 ? -30.126 -28.749 15.654 1.00 82.00 485 GLY A CA 1
ATOM 3929 C C . GLY A 1 485 ? -28.790 -28.964 14.932 1.00 82.00 485 GLY A C 1
ATOM 3930 O O . GLY A 1 485 ? -28.764 -29.767 13.995 1.00 82.00 485 GLY A O 1
ATOM 3931 N N . LEU A 1 486 ? -27.702 -28.294 15.340 1.00 90.88 486 LEU A N 1
ATOM 3932 C CA . LEU A 1 486 ? -26.349 -28.625 14.891 1.00 90.88 486 LEU A CA 1
ATOM 3933 C C . LEU A 1 486 ? -25.744 -29.753 15.723 1.00 90.88 486 LEU A C 1
ATOM 3935 O O . LEU A 1 486 ? -25.822 -29.780 16.954 1.00 90.88 486 LEU A O 1
ATOM 3939 N N . VAL A 1 487 ? -25.098 -30.678 15.026 1.00 91.25 487 VAL A N 1
ATOM 3940 C CA . VAL A 1 487 ? -24.447 -31.842 15.615 1.00 91.25 487 VAL A CA 1
ATOM 3941 C C . VAL A 1 487 ? -23.058 -31.986 15.013 1.00 91.25 487 VAL A C 1
ATOM 3943 O O . VAL A 1 487 ? -22.901 -31.928 13.795 1.00 91.25 487 VAL A O 1
ATOM 3946 N N . LEU A 1 488 ? -22.071 -32.190 15.877 1.00 91.56 488 LEU A N 1
ATOM 3947 C CA . LEU A 1 488 ? -20.710 -32.550 15.514 1.00 91.56 488 LEU A CA 1
ATOM 3948 C C . LEU A 1 488 ? -20.586 -34.074 15.560 1.00 91.56 488 LEU A C 1
ATOM 3950 O O . LEU A 1 488 ? -20.873 -34.696 16.585 1.00 91.56 488 LEU A O 1
ATOM 3954 N N . PHE A 1 489 ? -20.164 -34.671 14.456 1.00 90.62 489 PHE A N 1
ATOM 3955 C CA . PHE A 1 489 ? -19.748 -36.063 14.392 1.00 90.62 489 PHE A CA 1
ATOM 3956 C C . PHE A 1 489 ? -18.230 -36.120 14.328 1.00 90.62 489 PHE A C 1
ATOM 3958 O O . PHE A 1 489 ? -17.633 -35.477 13.469 1.00 90.62 489 PHE A O 1
ATOM 3965 N N . VAL A 1 490 ? -17.633 -36.889 15.231 1.00 90.31 490 VAL A N 1
ATOM 3966 C CA . VAL A 1 490 ? -16.215 -37.254 15.229 1.00 90.31 490 VAL A CA 1
ATOM 3967 C C . VAL A 1 490 ? -16.178 -38.761 14.985 1.00 90.31 490 VAL A C 1
ATOM 3969 O O . VAL A 1 490 ? -16.483 -39.549 15.882 1.00 90.31 490 VAL A O 1
ATOM 3972 N N . ASP A 1 491 ? -15.954 -39.154 13.734 1.00 88.69 491 ASP A N 1
ATOM 3973 C CA . ASP A 1 491 ? -16.284 -40.469 13.181 1.00 88.69 491 ASP A CA 1
ATOM 3974 C C . ASP A 1 491 ? -17.718 -40.901 13.541 1.00 88.69 491 ASP A C 1
ATOM 3976 O O . ASP A 1 491 ? -18.701 -40.332 13.064 1.00 88.69 491 ASP A O 1
ATOM 3980 N N . ASN A 1 492 ? -17.850 -41.901 14.417 1.00 82.69 492 ASN A N 1
ATOM 3981 C CA . ASN A 1 492 ? -19.131 -42.444 14.867 1.00 82.69 492 ASN A CA 1
ATOM 3982 C C . ASN A 1 492 ? -19.650 -41.779 16.153 1.00 82.69 492 ASN A C 1
ATOM 3984 O O . ASN A 1 492 ? -20.767 -42.072 16.591 1.00 82.69 492 ASN A O 1
ATOM 3988 N N . ASN A 1 493 ? -18.865 -40.896 16.776 1.00 87.94 493 ASN A N 1
ATOM 3989 C CA . ASN A 1 493 ? -19.231 -40.232 18.020 1.00 87.94 493 ASN A CA 1
ATOM 3990 C C . ASN A 1 493 ? -20.040 -38.969 17.733 1.00 87.94 493 ASN A C 1
ATOM 3992 O O . ASN A 1 493 ? -19.578 -38.051 17.062 1.00 87.94 493 ASN A O 1
ATOM 3996 N N . ARG A 1 494 ? -21.261 -38.920 18.270 1.00 89.12 494 ARG A N 1
ATOM 3997 C CA . ARG A 1 494 ? -22.210 -37.821 18.076 1.00 89.12 494 ARG A CA 1
ATOM 3998 C C . ARG A 1 494 ? -22.194 -36.861 19.263 1.00 89.12 494 ARG A C 1
ATOM 4000 O O . ARG A 1 494 ? -22.450 -37.284 20.389 1.00 89.12 494 ARG A O 1
ATOM 4007 N N . MET A 1 495 ? -22.020 -35.568 19.001 1.00 88.81 495 MET A N 1
ATOM 4008 C CA . MET A 1 495 ? -22.002 -34.503 20.007 1.00 88.81 495 MET A CA 1
ATOM 4009 C C . MET A 1 495 ? -22.945 -33.360 19.616 1.00 88.81 495 MET A C 1
ATOM 4011 O O . MET A 1 495 ? -22.955 -32.906 18.475 1.00 88.81 495 MET A O 1
ATOM 4015 N N . ILE A 1 496 ? -23.766 -32.891 20.557 1.00 87.81 496 ILE A N 1
ATOM 4016 C CA . ILE A 1 496 ? -24.645 -31.734 20.336 1.00 87.81 496 ILE A CA 1
ATOM 4017 C C . ILE A 1 496 ? -23.820 -30.470 20.577 1.00 87.81 496 ILE A C 1
ATOM 4019 O O . ILE A 1 496 ? -23.317 -30.282 21.682 1.00 87.81 496 ILE A O 1
ATOM 4023 N N . ILE A 1 497 ? -23.698 -29.611 19.560 1.00 86.44 497 ILE A N 1
ATOM 4024 C CA . ILE A 1 497 ? -22.832 -28.421 19.626 1.00 86.44 497 ILE A CA 1
ATOM 4025 C C . ILE A 1 497 ? -23.349 -27.404 20.648 1.00 86.44 497 ILE A C 1
ATOM 4027 O O . ILE A 1 497 ? -22.562 -26.823 21.381 1.00 86.44 497 ILE A O 1
ATOM 4031 N N . ASP A 1 498 ? -24.670 -27.253 20.756 1.00 81.88 498 ASP A N 1
ATOM 4032 C CA . ASP A 1 498 ? -25.330 -26.351 21.715 1.00 81.88 498 ASP A CA 1
ATOM 4033 C C . ASP A 1 498 ? -24.996 -26.662 23.192 1.00 81.88 498 ASP A C 1
ATOM 4035 O O . ASP A 1 498 ? -25.188 -25.828 24.068 1.00 81.88 498 ASP A O 1
ATOM 4039 N N . GLY A 1 499 ? -24.483 -27.865 23.480 1.00 75.94 499 GLY A N 1
ATOM 4040 C CA . GLY A 1 499 ? -24.045 -28.269 24.818 1.00 75.94 499 GLY A CA 1
ATOM 4041 C C . GLY A 1 499 ? -22.545 -28.107 25.078 1.00 75.94 499 GLY A C 1
ATOM 4042 O O . GLY A 1 499 ? -22.089 -28.485 26.156 1.00 75.94 499 GLY A O 1
ATOM 4043 N N . LEU A 1 500 ? -21.770 -27.617 24.107 1.00 81.75 500 LEU A N 1
ATOM 4044 C CA . LEU A 1 500 ? -20.329 -27.422 24.248 1.00 81.75 500 LEU A CA 1
ATOM 4045 C C . LEU A 1 500 ? -20.014 -25.995 24.711 1.00 81.75 500 LEU A C 1
ATOM 4047 O O . LEU A 1 500 ? -20.672 -25.056 24.260 1.00 81.75 500 LEU A O 1
ATOM 4051 N N . PRO A 1 501 ? -19.001 -25.810 25.578 1.00 76.69 501 PRO A N 1
ATOM 4052 C CA . PRO A 1 501 ? -18.537 -24.478 25.928 1.00 76.69 501 PRO A CA 1
ATOM 4053 C C . PRO A 1 501 ? -17.975 -23.791 24.679 1.00 76.69 501 PRO A C 1
ATOM 4055 O O . PRO A 1 501 ? -17.234 -24.395 23.900 1.00 76.69 501 PRO A O 1
ATOM 4058 N N . PHE A 1 502 ? -18.331 -22.524 24.498 1.00 79.12 502 PHE A N 1
ATOM 4059 C CA . PHE A 1 502 ? -17.817 -21.689 23.419 1.00 79.12 502 PHE A CA 1
ATOM 4060 C C . PHE A 1 502 ? -17.532 -20.285 23.922 1.00 79.12 502 PHE A C 1
ATOM 4062 O O . PHE A 1 502 ? -18.116 -19.828 24.904 1.00 79.12 502 PHE A O 1
ATOM 4069 N N . THR A 1 503 ? -16.655 -19.590 23.211 1.00 69.06 503 THR A N 1
ATOM 4070 C CA . THR A 1 503 ? -16.418 -18.162 23.410 1.00 69.06 503 THR A CA 1
ATOM 4071 C C . THR A 1 503 ? -17.132 -17.389 22.299 1.00 69.06 503 THR A C 1
ATOM 4073 O O . THR A 1 503 ? -17.069 -17.769 21.127 1.00 69.06 503 THR A O 1
ATOM 4076 N N . GLU A 1 504 ? -17.879 -16.343 22.658 1.00 71.62 504 GLU A N 1
ATOM 4077 C CA . GLU A 1 504 ? -18.665 -15.542 21.710 1.00 71.62 504 GLU A CA 1
ATOM 4078 C C . GLU A 1 504 ? -17.835 -14.361 21.196 1.00 71.62 504 GLU A C 1
ATOM 4080 O O . GLU A 1 504 ? -17.410 -13.507 21.973 1.00 71.62 504 GLU A O 1
ATOM 4085 N N . GLY A 1 505 ? -17.544 -14.339 19.897 1.00 65.44 505 GLY A N 1
ATOM 4086 C CA . GLY A 1 505 ? -16.865 -13.253 19.195 1.00 65.44 505 GLY A CA 1
ATOM 4087 C C . GLY A 1 505 ? -17.846 -12.308 18.493 1.00 65.44 505 GLY A C 1
ATOM 4088 O O . GLY A 1 505 ? -19.053 -12.548 18.451 1.00 65.44 505 GLY A O 1
ATOM 4089 N N . ASN A 1 506 ? -17.326 -11.233 17.885 1.00 62.72 506 ASN A N 1
ATOM 4090 C CA . ASN A 1 506 ? -18.157 -10.198 17.244 1.00 62.72 506 ASN A CA 1
ATOM 4091 C C . ASN A 1 506 ? -19.150 -10.773 16.215 1.00 62.72 506 ASN A C 1
ATOM 4093 O O . ASN A 1 506 ? -20.321 -10.402 16.215 1.00 62.72 506 ASN A O 1
ATOM 4097 N N . ASN A 1 507 ? -18.689 -11.698 15.363 1.00 72.31 507 ASN A N 1
ATOM 4098 C CA . ASN A 1 507 ? -19.484 -12.286 14.277 1.00 72.31 507 ASN A CA 1
ATOM 4099 C C . ASN A 1 507 ? -19.480 -13.826 14.282 1.00 72.31 507 ASN A C 1
ATOM 4101 O O . ASN A 1 507 ? -19.978 -14.437 13.337 1.00 72.31 507 ASN A O 1
ATOM 4105 N N . ASN A 1 508 ? -18.908 -14.466 15.300 1.00 81.00 508 ASN A N 1
ATOM 4106 C CA . ASN A 1 508 ? -18.723 -15.913 15.344 1.00 81.00 508 ASN A CA 1
ATOM 4107 C C . ASN A 1 508 ? -18.724 -16.461 16.778 1.00 81.00 508 ASN A C 1
ATOM 4109 O O . ASN A 1 508 ? -18.581 -15.723 17.747 1.00 81.00 508 ASN A O 1
ATOM 4113 N N . LYS A 1 509 ? -18.870 -17.778 16.890 1.00 83.94 509 LYS A N 1
ATOM 4114 C CA . LYS A 1 509 ? -18.744 -18.580 18.106 1.00 83.94 509 LYS A CA 1
ATOM 4115 C C . LYS A 1 509 ? -17.614 -19.565 17.896 1.00 83.94 509 LYS A C 1
ATOM 4117 O O . LYS A 1 509 ? -17.584 -20.258 16.877 1.00 83.94 509 LYS A O 1
ATOM 4122 N N . LEU A 1 510 ? -16.698 -19.623 18.849 1.00 81.81 510 LEU A N 1
ATOM 4123 C CA . LEU A 1 510 ? -15.510 -20.453 18.758 1.00 81.81 510 LEU A CA 1
ATOM 4124 C C . LEU A 1 510 ? -15.569 -21.578 19.787 1.00 81.81 510 LEU A C 1
ATOM 4126 O O . LEU A 1 510 ? -15.636 -21.328 20.989 1.00 81.81 510 LEU A O 1
ATOM 4130 N N . PHE A 1 511 ? -15.541 -22.813 19.294 1.00 86.19 511 PHE A N 1
ATOM 4131 C CA . PHE A 1 511 ? -15.543 -24.031 20.098 1.00 86.19 511 PHE A CA 1
ATOM 4132 C C . PHE A 1 511 ? -14.147 -24.649 20.081 1.00 86.19 511 PHE A C 1
ATOM 4134 O O . PHE A 1 511 ? -13.563 -24.815 19.013 1.00 86.19 511 PHE A O 1
ATOM 4141 N N . ASP A 1 512 ? -13.621 -25.030 21.240 1.00 83.81 512 ASP A N 1
ATOM 4142 C CA . ASP A 1 512 ? -12.418 -25.860 21.311 1.00 83.81 512 ASP A CA 1
ATOM 4143 C C . ASP A 1 512 ? -12.828 -27.332 21.299 1.00 83.81 512 ASP A C 1
ATOM 4145 O O . ASP A 1 512 ? -13.511 -27.799 22.212 1.00 83.81 512 ASP A O 1
ATOM 4149 N N . ILE A 1 513 ? -12.429 -28.050 20.250 1.00 87.38 513 ILE A N 1
ATOM 4150 C CA . ILE A 1 513 ? -12.739 -29.473 20.086 1.00 87.38 513 ILE A CA 1
ATOM 4151 C C . ILE A 1 513 ? -11.503 -30.366 20.241 1.00 87.38 513 ILE A C 1
ATOM 4153 O O . ILE A 1 513 ? -11.565 -31.558 19.955 1.00 87.38 513 ILE A O 1
ATOM 4157 N N . THR A 1 514 ? -10.370 -29.817 20.688 1.00 86.12 514 THR A N 1
ATOM 4158 C CA . THR A 1 514 ? -9.079 -30.525 20.737 1.00 86.12 514 THR A CA 1
ATOM 4159 C C . THR A 1 514 ? -9.166 -31.815 21.549 1.00 86.12 514 THR A C 1
ATOM 4161 O O . THR A 1 514 ? -8.731 -32.869 21.099 1.00 86.12 514 THR A O 1
ATOM 4164 N N . SER A 1 515 ? -9.781 -31.753 22.734 1.00 84.25 515 SER A N 1
ATOM 4165 C CA . SER A 1 515 ? -9.892 -32.897 23.653 1.00 84.25 515 SER A CA 1
ATOM 4166 C C . SER A 1 515 ? -10.758 -34.050 23.130 1.00 84.25 515 SER A C 1
ATOM 4168 O O . SER A 1 515 ? -10.726 -35.147 23.682 1.00 84.25 515 SER A O 1
ATOM 4170 N N . GLN A 1 516 ? -11.552 -33.799 22.088 1.00 86.62 516 GLN A N 1
ATOM 4171 C CA . GLN A 1 516 ? -12.458 -34.758 21.467 1.00 86.62 516 GLN A CA 1
ATOM 4172 C C . GLN A 1 516 ? -11.780 -35.536 20.333 1.00 86.62 516 GLN A C 1
ATOM 4174 O O . GLN A 1 516 ? -12.348 -36.522 19.864 1.00 86.62 516 GLN A O 1
ATOM 4179 N N . ILE A 1 517 ? -10.594 -35.104 19.888 1.00 89.44 517 ILE A N 1
ATOM 4180 C CA . ILE A 1 517 ? -9.886 -35.687 18.749 1.00 89.44 517 ILE A CA 1
ATOM 4181 C C . ILE A 1 517 ? -8.762 -36.611 19.248 1.00 89.44 517 ILE A C 1
ATOM 4183 O O . ILE A 1 517 ? -7.898 -36.163 20.007 1.00 89.44 517 ILE A O 1
ATOM 4187 N N . PRO A 1 518 ? -8.742 -37.897 18.848 1.00 89.19 518 PRO A N 1
ATOM 4188 C CA . PRO A 1 518 ? -7.635 -38.791 19.163 1.00 89.19 518 PRO A CA 1
ATOM 4189 C C . PRO A 1 518 ? -6.326 -38.318 18.517 1.00 89.19 518 PRO A C 1
ATOM 4191 O O . PRO A 1 518 ? -6.287 -37.782 17.410 1.00 89.19 518 PRO A O 1
ATOM 4194 N N . ILE A 1 519 ? -5.233 -38.530 19.245 1.00 90.25 519 ILE A N 1
ATOM 4195 C CA . ILE A 1 519 ? -3.880 -38.167 18.824 1.00 90.25 519 ILE A CA 1
ATOM 4196 C C . ILE A 1 519 ? -3.333 -39.236 17.870 1.00 90.25 519 ILE A C 1
ATOM 4198 O O . ILE A 1 519 ? -3.491 -40.426 18.125 1.00 90.25 519 ILE A O 1
ATOM 4202 N N . ASN A 1 520 ? -2.610 -38.814 16.829 1.00 88.94 520 ASN A N 1
ATOM 4203 C CA . ASN A 1 520 ? -1.928 -39.670 15.850 1.00 88.94 520 ASN A CA 1
ATOM 4204 C C . ASN A 1 520 ? -2.849 -40.602 15.039 1.00 88.94 520 ASN A C 1
ATOM 4206 O O . ASN A 1 520 ? -2.361 -41.553 14.424 1.00 88.94 520 ASN A O 1
ATOM 4210 N N . GLU A 1 521 ? -4.151 -40.328 15.004 1.00 89.94 521 GLU A N 1
ATOM 4211 C CA . GLU A 1 521 ? -5.138 -41.107 14.256 1.00 89.94 521 GLU A CA 1
ATOM 4212 C C . GLU A 1 521 ? -5.923 -40.187 13.305 1.00 89.94 521 GLU A C 1
ATOM 4214 O O . GLU A 1 521 ? -6.291 -39.078 13.703 1.00 89.94 521 GLU A O 1
ATOM 4219 N N . PRO A 1 522 ? -6.156 -40.596 12.042 1.00 91.19 522 PRO A N 1
ATOM 4220 C CA . PRO A 1 522 ? -6.987 -39.839 11.115 1.00 91.19 522 PRO A CA 1
ATOM 4221 C C . PRO A 1 522 ? -8.463 -39.981 11.496 1.00 91.19 522 PRO A C 1
ATOM 4223 O O . PRO A 1 522 ? -8.951 -41.089 11.707 1.00 91.19 522 PRO A O 1
ATOM 4226 N N . VAL A 1 523 ? -9.176 -38.858 11.552 1.00 92.62 523 VAL A N 1
ATOM 4227 C CA . VAL A 1 523 ? -10.553 -38.787 12.057 1.00 92.62 523 VAL A CA 1
ATOM 4228 C C . VAL A 1 523 ? -11.409 -37.983 11.100 1.00 92.62 523 VAL A C 1
ATOM 4230 O O . VAL A 1 523 ? -11.039 -36.875 10.701 1.00 92.62 523 VAL A O 1
ATOM 4233 N N . LYS A 1 524 ? -12.580 -38.510 10.745 1.00 91.69 524 LYS A N 1
ATOM 4234 C CA . LYS A 1 524 ? -13.560 -37.787 9.940 1.00 91.69 524 LYS A CA 1
ATOM 4235 C C . LYS A 1 524 ? -14.421 -36.905 10.839 1.00 91.69 524 LYS A C 1
ATOM 4237 O O . LYS A 1 524 ? -15.101 -37.404 11.732 1.00 91.69 524 LYS A O 1
ATOM 4242 N N . ILE A 1 525 ? -14.450 -35.602 10.575 1.00 92.31 525 ILE A N 1
ATOM 4243 C CA . ILE A 1 525 ? -15.292 -34.655 11.306 1.00 92.31 525 ILE A CA 1
ATOM 4244 C C . ILE A 1 525 ? -16.375 -34.093 10.399 1.00 92.31 525 ILE A C 1
ATOM 4246 O O . ILE A 1 525 ? -16.090 -33.526 9.345 1.00 92.31 525 ILE A O 1
ATOM 4250 N N . VAL A 1 526 ? -17.626 -34.204 10.849 1.00 90.56 526 VAL A N 1
ATOM 4251 C CA . VAL A 1 526 ? -18.793 -33.686 10.132 1.00 90.56 526 VAL A CA 1
ATOM 4252 C C . VAL A 1 526 ? -19.625 -32.785 11.036 1.00 90.56 526 VAL A C 1
ATOM 4254 O O . VAL A 1 526 ? -20.114 -33.219 12.078 1.00 90.56 526 VAL A O 1
ATOM 4257 N N . VAL A 1 527 ? -19.860 -31.544 10.614 1.00 91.44 527 VAL A N 1
ATOM 4258 C CA . VAL A 1 527 ? -20.856 -30.658 11.233 1.00 91.44 527 VAL A CA 1
ATOM 4259 C C . VAL A 1 527 ? -22.150 -30.766 10.436 1.00 91.44 527 VAL A C 1
ATOM 4261 O O . VAL A 1 527 ? -22.240 -30.282 9.310 1.00 91.44 527 VAL A O 1
ATOM 4264 N N . PHE A 1 528 ? -23.172 -31.394 11.011 1.00 90.00 528 PHE A N 1
ATOM 4265 C CA . PHE A 1 528 ? -24.459 -31.627 10.357 1.00 90.00 528 PHE A CA 1
ATOM 4266 C C . PHE A 1 528 ? -25.550 -30.711 10.916 1.00 90.00 528 PHE A C 1
ATOM 4268 O O . PHE A 1 528 ? -25.687 -30.559 12.130 1.00 90.00 528 PHE A O 1
ATOM 4275 N N . SER A 1 529 ? -26.371 -30.137 10.035 1.00 89.81 529 SER A N 1
ATOM 4276 C CA . SER A 1 529 ? -27.553 -29.364 10.419 1.00 89.81 529 SER A CA 1
ATOM 4277 C C . SER A 1 529 ? -28.820 -30.175 10.197 1.00 89.81 529 SER A C 1
ATOM 4279 O O . SER A 1 529 ? -29.245 -30.355 9.059 1.00 89.81 529 SER A O 1
ATOM 4281 N N . HIS A 1 530 ? -29.478 -30.597 11.280 1.00 86.25 530 HIS A N 1
ATOM 4282 C CA . HIS A 1 530 ? -30.773 -31.284 11.197 1.00 86.25 530 HIS A CA 1
ATOM 4283 C C . HIS A 1 530 ? -31.905 -30.373 10.709 1.00 86.25 530 HIS A C 1
ATOM 4285 O O . HIS A 1 530 ? -32.874 -30.858 10.138 1.00 86.25 530 HIS A O 1
ATOM 4291 N N . LEU A 1 531 ? -31.787 -29.056 10.903 1.00 85.31 531 LEU A N 1
ATOM 4292 C CA . LEU A 1 531 ? -32.773 -28.095 10.400 1.00 85.31 531 LEU A CA 1
ATOM 4293 C C . LEU A 1 531 ? -32.690 -27.918 8.879 1.00 85.31 531 LEU A C 1
ATOM 4295 O O . LEU A 1 531 ? -33.714 -27.727 8.229 1.00 85.31 531 LEU A O 1
ATOM 4299 N N . LYS A 1 532 ? -31.474 -27.957 8.319 1.00 84.56 532 LYS A N 1
ATOM 4300 C CA . LYS A 1 532 ? -31.224 -27.822 6.873 1.00 84.56 532 LYS A CA 1
ATOM 4301 C C . LYS A 1 532 ? -31.080 -29.172 6.157 1.00 84.56 532 LYS A C 1
ATOM 4303 O O . LYS A 1 532 ? -30.894 -29.171 4.945 1.00 84.56 532 LYS A O 1
ATOM 4308 N N . ASP A 1 533 ? -31.120 -30.270 6.911 1.00 87.00 533 ASP A N 1
ATOM 4309 C CA . ASP A 1 533 ? -30.880 -31.652 6.479 1.00 87.00 533 ASP A CA 1
ATOM 4310 C C . ASP A 1 533 ? -29.646 -31.811 5.570 1.00 87.00 533 ASP A C 1
ATOM 4312 O O . ASP A 1 533 ? -29.702 -32.384 4.483 1.00 87.00 533 ASP A O 1
ATOM 4316 N N . LYS A 1 534 ? -28.513 -31.226 5.983 1.00 89.62 534 LYS A N 1
ATOM 4317 C CA . LYS A 1 534 ? -27.258 -31.289 5.218 1.00 89.62 534 LYS A CA 1
ATOM 4318 C C . LYS A 1 534 ? -26.014 -31.167 6.093 1.00 89.62 534 LYS A C 1
ATOM 4320 O O . LYS A 1 534 ? -26.046 -30.523 7.146 1.00 89.62 534 LYS A O 1
ATOM 4325 N N . SER A 1 535 ? -24.905 -31.721 5.598 1.00 86.50 535 SER A N 1
ATOM 4326 C CA . SER A 1 535 ? -23.567 -31.415 6.112 1.00 86.50 535 SER A CA 1
ATOM 4327 C C . SER A 1 535 ? -23.200 -29.969 5.771 1.00 86.50 535 SER A C 1
ATOM 4329 O O . SER A 1 535 ? -23.429 -29.510 4.649 1.00 86.50 535 SER A O 1
ATOM 4331 N N . LEU A 1 536 ? -22.690 -29.244 6.762 1.00 87.12 536 LEU A N 1
ATOM 4332 C CA . LEU A 1 536 ? -22.166 -27.888 6.620 1.00 87.12 536 LEU A CA 1
ATOM 4333 C C . LEU A 1 536 ? -20.634 -27.870 6.545 1.00 87.12 536 LEU A C 1
ATOM 4335 O O . LEU A 1 536 ? -20.086 -26.946 5.957 1.00 87.12 536 LEU A O 1
ATOM 4339 N N . LEU A 1 537 ? -19.971 -28.873 7.126 1.00 88.88 537 LEU A N 1
ATOM 4340 C CA . LEU A 1 537 ? -18.521 -29.065 7.113 1.00 88.88 537 LEU A CA 1
ATOM 4341 C C . LEU A 1 537 ? -18.249 -30.571 7.137 1.00 88.88 537 LEU A C 1
ATOM 4343 O O . LEU A 1 537 ? -18.872 -31.274 7.931 1.00 88.88 537 LEU A O 1
ATOM 4347 N N . ASP A 1 538 ? -17.363 -31.060 6.275 1.00 89.44 538 ASP A N 1
ATOM 4348 C CA . ASP A 1 538 ? -16.975 -32.473 6.190 1.00 89.44 538 ASP A CA 1
ATOM 4349 C C . ASP A 1 538 ? -15.493 -32.552 5.802 1.00 89.44 538 ASP A C 1
ATOM 4351 O O . ASP A 1 538 ? -15.155 -32.399 4.628 1.00 89.44 538 ASP A O 1
ATOM 4355 N N . ASN A 1 539 ? -14.623 -32.756 6.795 1.00 88.88 539 ASN A N 1
ATOM 4356 C CA . ASN A 1 539 ? -13.178 -32.845 6.598 1.00 88.88 539 ASN A CA 1
ATOM 4357 C C . ASN A 1 539 ? -12.611 -34.037 7.375 1.00 88.88 539 ASN A C 1
ATOM 4359 O O . ASN A 1 539 ? -13.076 -34.359 8.468 1.00 88.88 539 ASN A O 1
ATOM 4363 N N . THR A 1 540 ? -11.535 -34.626 6.863 1.00 91.00 540 THR A N 1
ATOM 4364 C CA . THR A 1 540 ? -10.707 -35.565 7.624 1.00 91.00 540 THR A CA 1
ATOM 4365 C C . THR A 1 540 ? -9.497 -34.822 8.180 1.00 91.00 540 THR A C 1
ATOM 4367 O O . THR A 1 540 ? -8.842 -34.062 7.463 1.00 91.00 540 THR A O 1
ATOM 4370 N N . ILE A 1 541 ? -9.217 -34.998 9.469 1.00 92.19 541 ILE A N 1
ATOM 4371 C CA . ILE A 1 541 ? -8.123 -34.312 10.160 1.00 92.19 541 ILE A CA 1
ATOM 4372 C C . ILE A 1 541 ? -7.257 -35.298 10.941 1.00 92.19 541 ILE A C 1
ATOM 4374 O O . ILE A 1 541 ? -7.687 -36.410 11.243 1.00 92.19 541 ILE A O 1
ATOM 4378 N N . ILE A 1 542 ? -6.046 -34.876 11.298 1.00 92.50 542 ILE A N 1
ATOM 4379 C CA . ILE A 1 542 ? -5.152 -35.621 12.185 1.00 92.50 542 ILE A CA 1
ATOM 4380 C C . ILE A 1 542 ? -4.427 -34.667 13.137 1.00 92.50 542 ILE A C 1
ATOM 4382 O O . ILE A 1 542 ? -3.984 -33.590 12.735 1.00 92.50 542 ILE A O 1
ATOM 4386 N N . LEU A 1 543 ? -4.309 -35.062 14.406 1.00 91.69 543 LEU A N 1
ATOM 4387 C CA . LEU A 1 543 ? -3.605 -34.300 15.435 1.00 91.69 543 LEU A CA 1
ATOM 4388 C C . LEU A 1 543 ? -2.240 -34.941 15.722 1.00 91.69 543 LEU A C 1
ATOM 4390 O O . LEU A 1 543 ? -2.179 -36.049 16.255 1.00 91.69 543 LEU A O 1
ATOM 4394 N N . PHE A 1 544 ? -1.158 -34.228 15.406 1.00 91.31 544 PHE A N 1
ATOM 4395 C CA . PHE A 1 544 ? 0.235 -34.588 15.692 1.00 91.31 544 PHE A CA 1
ATOM 4396 C C . PHE A 1 544 ? 0.852 -33.620 16.713 1.00 91.31 544 PHE A C 1
ATOM 4398 O O . PHE A 1 544 ? 1.451 -32.611 16.330 1.00 91.31 544 PHE A O 1
ATOM 4405 N N . PRO A 1 545 ? 0.732 -33.899 18.024 1.00 84.31 545 PRO A N 1
ATOM 4406 C CA . PRO A 1 545 ? 1.271 -33.035 19.063 1.00 84.31 545 PRO A CA 1
ATOM 4407 C C . PRO A 1 545 ? 2.767 -32.785 18.883 1.00 84.31 545 PRO A C 1
ATOM 4409 O O . PRO A 1 545 ? 3.530 -33.716 18.624 1.00 84.31 545 PRO A O 1
ATOM 4412 N N . LYS A 1 546 ? 3.196 -31.538 19.105 1.00 83.06 546 LYS A N 1
ATOM 4413 C CA . LYS A 1 546 ? 4.610 -31.114 19.024 1.00 83.06 546 LYS A CA 1
ATOM 4414 C C . LYS A 1 546 ? 5.243 -31.250 17.631 1.00 83.06 546 LYS A C 1
ATOM 4416 O O . LYS A 1 546 ? 6.467 -31.335 17.532 1.00 83.06 546 LYS A O 1
ATOM 4421 N N . LEU A 1 547 ? 4.431 -31.283 16.578 1.00 87.88 547 LEU A N 1
ATOM 4422 C CA . LEU A 1 547 ? 4.891 -31.092 15.207 1.00 87.88 547 LEU A CA 1
ATOM 4423 C C . LEU A 1 547 ? 4.989 -29.590 14.901 1.00 87.88 547 LEU A C 1
ATOM 4425 O O . LEU A 1 547 ? 4.014 -28.861 15.068 1.00 87.88 547 LEU A O 1
ATOM 4429 N N . ASP A 1 548 ? 6.143 -29.139 14.426 1.00 84.88 548 ASP A N 1
ATOM 4430 C CA . ASP A 1 548 ? 6.376 -27.762 13.981 1.00 84.88 548 ASP A CA 1
ATOM 4431 C C . ASP A 1 548 ? 7.109 -27.766 12.634 1.00 84.88 548 ASP A C 1
ATOM 4433 O O . ASP A 1 548 ? 7.998 -28.593 12.401 1.00 84.88 548 ASP A O 1
ATOM 4437 N N . ILE A 1 549 ? 6.724 -26.862 11.734 1.00 85.94 549 ILE A N 1
ATOM 4438 C CA . ILE A 1 549 ? 7.285 -26.748 10.381 1.00 85.94 549 ILE A CA 1
ATOM 4439 C C . ILE A 1 549 ? 7.703 -25.298 10.171 1.00 85.94 549 ILE A C 1
ATOM 4441 O O . ILE A 1 549 ? 6.864 -24.407 10.090 1.00 85.94 549 ILE A O 1
ATOM 4445 N N . GLY A 1 550 ? 9.009 -25.066 10.059 1.00 85.69 550 GLY A N 1
ATOM 4446 C CA . GLY A 1 550 ? 9.578 -23.747 9.809 1.00 85.69 550 GLY A CA 1
ATOM 4447 C C . GLY A 1 550 ? 10.178 -23.650 8.414 1.00 85.69 550 GLY A C 1
ATOM 4448 O O . GLY A 1 550 ? 11.088 -24.403 8.079 1.00 85.69 550 GLY A O 1
ATOM 4449 N N . PHE A 1 551 ? 9.723 -22.691 7.616 1.00 86.31 551 PHE A N 1
ATOM 4450 C CA . PHE A 1 551 ? 10.378 -22.324 6.361 1.00 86.31 551 PHE A CA 1
ATOM 4451 C C . PHE A 1 551 ? 11.501 -21.309 6.625 1.00 86.31 551 PHE A C 1
ATOM 4453 O O . PHE A 1 551 ? 11.344 -20.394 7.433 1.00 86.31 551 PHE A O 1
ATOM 4460 N N . SER A 1 552 ? 12.631 -21.428 5.923 1.00 86.50 552 SER A N 1
ATOM 4461 C CA . SER A 1 552 ? 13.726 -20.441 5.970 1.00 86.50 552 SER A CA 1
ATOM 4462 C C . SER A 1 552 ? 13.298 -19.038 5.528 1.00 86.50 552 SER A C 1
ATOM 4464 O O . SER A 1 552 ? 13.877 -18.044 5.968 1.00 86.50 552 SER A O 1
ATOM 4466 N N . LYS A 1 553 ? 12.289 -18.946 4.655 1.00 82.25 553 LYS A N 1
ATOM 4467 C CA . LYS A 1 553 ? 11.691 -17.699 4.184 1.00 82.25 553 LYS A CA 1
ATOM 4468 C C . LYS A 1 553 ? 10.170 -17.840 4.122 1.00 82.25 553 LYS A C 1
ATOM 4470 O O . LYS A 1 553 ? 9.672 -18.912 3.801 1.00 82.25 553 LYS A O 1
ATOM 4475 N N . PRO A 1 554 ? 9.420 -16.750 4.346 1.00 76.25 554 PRO A N 1
ATOM 4476 C CA . PRO A 1 554 ? 7.963 -16.775 4.228 1.00 76.25 554 PRO A CA 1
ATOM 4477 C C . PRO A 1 554 ? 7.476 -16.963 2.781 1.00 76.25 554 PRO A C 1
ATOM 4479 O O . PRO A 1 554 ? 6.353 -17.402 2.575 1.00 76.25 554 PRO A O 1
ATOM 4482 N N . LEU A 1 555 ? 8.296 -16.610 1.784 1.00 83.69 555 LEU A N 1
ATOM 4483 C CA . LEU A 1 555 ? 8.000 -16.721 0.352 1.00 83.69 555 LEU A CA 1
ATOM 4484 C C . LEU A 1 555 ? 9.281 -16.988 -0.409 1.00 83.69 555 LEU A C 1
ATOM 4486 O O . LEU A 1 555 ? 10.290 -16.336 -0.127 1.00 83.69 555 LEU A O 1
ATOM 4490 N N . TYR A 1 556 ? 9.189 -17.875 -1.391 1.00 87.88 556 TYR A N 1
ATOM 4491 C CA . TYR A 1 556 ? 10.307 -18.265 -2.237 1.00 87.88 556 TYR A CA 1
ATOM 4492 C C . TYR A 1 556 ? 10.121 -17.774 -3.672 1.00 87.88 556 TYR A C 1
ATOM 4494 O O . TYR A 1 556 ? 9.035 -17.905 -4.246 1.00 87.88 556 TYR A O 1
ATOM 4502 N N . TYR A 1 557 ? 11.190 -17.228 -4.251 1.00 89.31 557 TYR A N 1
ATOM 4503 C CA . TYR A 1 557 ? 11.294 -16.868 -5.664 1.00 89.31 557 TYR A CA 1
ATOM 4504 C C . TYR A 1 557 ? 12.752 -16.965 -6.147 1.00 89.31 557 TYR A C 1
ATOM 4506 O O . TYR A 1 557 ? 13.666 -16.471 -5.489 1.00 89.31 557 TYR A O 1
ATOM 4514 N N . GLY A 1 558 ? 12.987 -17.573 -7.311 1.00 86.75 558 GLY A N 1
ATOM 4515 C CA . GLY A 1 558 ? 14.323 -17.668 -7.909 1.00 86.75 558 GLY A CA 1
ATOM 4516 C C . GLY A 1 558 ? 15.320 -18.477 -7.075 1.00 86.75 558 GLY A C 1
ATOM 4517 O O . GLY A 1 558 ? 15.045 -19.609 -6.668 1.00 86.75 558 GLY A O 1
ATOM 4518 N N . ASP A 1 559 ? 16.491 -17.892 -6.823 1.00 83.31 559 ASP A N 1
ATOM 4519 C CA . ASP A 1 559 ? 17.639 -18.541 -6.169 1.00 83.31 559 ASP A CA 1
ATOM 4520 C C . ASP A 1 559 ? 17.639 -18.407 -4.638 1.00 83.31 559 ASP A C 1
ATOM 4522 O O . ASP A 1 559 ? 18.685 -18.443 -3.989 1.00 83.31 559 ASP A O 1
ATOM 4526 N N . ASP A 1 560 ? 16.462 -18.237 -4.036 1.00 83.50 560 ASP A N 1
ATOM 4527 C CA . ASP A 1 560 ? 16.323 -18.195 -2.584 1.00 83.50 560 ASP A CA 1
ATOM 4528 C C . ASP A 1 560 ? 16.890 -19.455 -1.897 1.00 83.50 560 ASP A C 1
ATOM 4530 O O . ASP A 1 560 ? 16.838 -20.561 -2.436 1.00 83.50 560 ASP A O 1
ATOM 4534 N N . GLU A 1 561 ? 17.402 -19.296 -0.669 1.00 82.38 561 GLU A N 1
ATOM 4535 C CA . GLU A 1 561 ? 17.870 -20.415 0.159 1.00 82.38 561 GLU A CA 1
ATOM 4536 C C . GLU A 1 561 ? 16.690 -21.306 0.582 1.00 82.38 561 GLU A C 1
ATOM 4538 O O . GLU A 1 561 ? 15.903 -20.936 1.454 1.00 82.38 561 GLU A O 1
ATOM 4543 N N . LYS A 1 562 ? 16.579 -22.483 -0.038 1.00 86.69 562 LYS A N 1
ATOM 4544 C CA . LYS A 1 562 ? 15.449 -23.423 0.059 1.00 86.69 562 LYS A CA 1
ATOM 4545 C C . LYS A 1 562 ? 15.659 -24.450 1.164 1.00 86.69 562 LYS A C 1
ATOM 4547 O O . LYS A 1 562 ? 16.256 -25.506 0.948 1.00 86.69 562 LYS A O 1
ATOM 4552 N N . LYS A 1 563 ? 15.179 -24.114 2.361 1.00 89.31 563 LYS A N 1
ATOM 4553 C CA . LYS A 1 563 ? 15.311 -24.949 3.554 1.00 89.31 563 LYS A CA 1
ATOM 4554 C C . LYS A 1 563 ? 14.040 -24.941 4.402 1.00 89.31 563 LYS A C 1
ATOM 4556 O O . LYS A 1 563 ? 13.458 -23.888 4.653 1.00 89.31 563 LYS A O 1
ATOM 4561 N N . ILE A 1 564 ? 13.638 -26.129 4.848 1.00 90.38 564 ILE A N 1
ATOM 4562 C CA . ILE A 1 564 ? 12.533 -26.368 5.776 1.00 90.38 564 ILE A CA 1
ATOM 4563 C C . ILE A 1 564 ? 13.109 -27.104 6.975 1.00 90.38 564 ILE A C 1
ATOM 4565 O O . ILE A 1 564 ? 13.847 -28.080 6.826 1.00 90.38 564 ILE A O 1
ATOM 4569 N N . THR A 1 565 ? 12.741 -26.643 8.158 1.00 90.12 565 THR A N 1
ATOM 4570 C CA . THR A 1 565 ? 13.054 -27.273 9.431 1.00 90.12 565 THR A CA 1
ATOM 4571 C C . THR A 1 565 ? 11.792 -27.943 9.954 1.00 90.12 565 THR A C 1
ATOM 4573 O O . THR A 1 565 ? 10.824 -27.274 10.309 1.00 90.12 565 THR A O 1
ATOM 4576 N N . LEU A 1 566 ? 11.807 -29.269 10.001 1.00 90.94 566 LEU A N 1
ATOM 4577 C CA . LEU A 1 566 ? 10.758 -30.088 10.591 1.00 90.94 566 LEU A CA 1
ATOM 4578 C C . LEU A 1 566 ? 11.161 -30.435 12.024 1.00 90.94 566 LEU A C 1
ATOM 4580 O O . LEU A 1 566 ? 12.198 -31.066 12.228 1.00 90.94 566 LEU A O 1
ATOM 4584 N N . THR A 1 567 ? 10.350 -30.057 13.006 1.00 87.38 567 THR A N 1
ATOM 4585 C CA . THR A 1 567 ? 10.585 -30.387 14.417 1.00 87.38 567 THR A CA 1
ATOM 4586 C C . THR A 1 567 ? 9.470 -31.292 14.918 1.00 87.38 567 THR A C 1
ATOM 4588 O O . THR A 1 567 ? 8.293 -30.979 14.767 1.00 87.38 567 THR A O 1
ATOM 4591 N N . ILE A 1 568 ? 9.840 -32.437 15.488 1.00 86.00 568 ILE A N 1
ATOM 4592 C CA . ILE A 1 568 ? 8.917 -33.428 16.042 1.00 86.00 568 ILE A CA 1
ATOM 4593 C C . ILE A 1 568 ? 9.367 -33.711 17.474 1.00 86.00 568 ILE A C 1
ATOM 4595 O O . ILE A 1 568 ? 10.340 -34.429 17.713 1.00 86.00 568 ILE A O 1
ATOM 4599 N N . GLY A 1 569 ? 8.663 -33.136 18.448 1.00 82.19 569 GLY A N 1
ATOM 4600 C CA . GLY A 1 569 ? 9.078 -33.220 19.846 1.00 82.19 569 GLY A CA 1
ATOM 4601 C C . GLY A 1 569 ? 10.398 -32.482 20.083 1.00 82.19 569 GLY A C 1
ATOM 4602 O O . GLY A 1 569 ? 10.443 -31.264 19.960 1.00 82.19 569 GLY A O 1
ATOM 4603 N N . GLU A 1 570 ? 11.452 -33.212 20.452 1.00 80.31 570 GLU A N 1
ATOM 4604 C CA . GLU A 1 570 ? 12.798 -32.649 20.673 1.00 80.31 570 GLU A CA 1
ATOM 4605 C C . GLU A 1 570 ? 13.731 -32.834 19.464 1.00 80.31 570 GLU A C 1
ATOM 4607 O O . GLU A 1 570 ? 14.819 -32.260 19.423 1.00 80.31 570 GLU A O 1
ATOM 4612 N N . GLU A 1 571 ? 13.324 -33.627 18.471 1.00 85.69 571 GLU A N 1
ATOM 4613 C CA . GLU A 1 571 ? 14.124 -33.872 17.276 1.00 85.69 571 GLU A CA 1
ATOM 4614 C C . GLU A 1 571 ? 13.822 -32.824 16.206 1.00 85.69 571 GLU A C 1
ATOM 4616 O O . GLU A 1 571 ? 12.663 -32.520 15.924 1.00 85.69 571 GLU A O 1
ATOM 4621 N N . SER A 1 572 ? 14.871 -32.299 15.574 1.00 89.06 572 SER A N 1
ATOM 4622 C CA . SER A 1 572 ? 14.762 -31.357 14.462 1.00 89.06 572 SER A CA 1
ATOM 4623 C C . SER A 1 572 ? 15.531 -31.878 13.254 1.00 89.06 572 SER A C 1
ATOM 4625 O O . SER A 1 572 ? 16.645 -32.393 13.385 1.00 89.06 572 SER A O 1
ATOM 4627 N N . LYS A 1 573 ? 14.927 -31.766 12.071 1.00 91.81 573 LYS A N 1
ATOM 4628 C CA . LYS A 1 573 ? 15.490 -32.227 10.805 1.00 91.81 573 LYS A CA 1
ATOM 4629 C C . LYS A 1 573 ? 15.345 -31.161 9.733 1.00 91.81 573 LYS A C 1
ATOM 4631 O O . LYS A 1 573 ? 14.285 -30.568 9.568 1.00 91.81 573 LYS A O 1
ATOM 4636 N N . GLU A 1 574 ? 16.405 -30.981 8.960 1.00 92.00 574 GLU A N 1
ATOM 4637 C CA . GLU A 1 574 ? 16.430 -30.040 7.845 1.00 92.00 574 GLU A CA 1
ATOM 4638 C C . GLU A 1 574 ? 16.211 -30.775 6.522 1.00 92.00 574 GLU A C 1
ATOM 4640 O O . GLU A 1 574 ? 16.831 -31.809 6.256 1.00 92.00 574 GLU A O 1
ATOM 4645 N N . LEU A 1 575 ? 15.315 -30.238 5.698 1.00 91.38 575 LEU A N 1
ATOM 4646 C CA . LEU A 1 575 ? 14.993 -30.723 4.362 1.00 91.38 575 LEU A CA 1
ATOM 4647 C C . LEU A 1 575 ? 15.266 -29.602 3.351 1.00 91.38 575 LEU A C 1
ATOM 4649 O O . LEU A 1 575 ? 14.967 -28.435 3.610 1.00 91.38 575 LEU A O 1
ATOM 4653 N N . MET A 1 576 ? 15.838 -29.967 2.205 1.00 88.50 576 MET A N 1
ATOM 4654 C CA . MET A 1 576 ? 16.139 -29.060 1.092 1.00 88.50 576 MET A CA 1
ATOM 4655 C C . MET A 1 576 ? 15.424 -29.538 -0.173 1.00 88.50 576 MET A C 1
ATOM 4657 O O . MET A 1 576 ? 15.138 -30.731 -0.301 1.00 88.50 576 MET A O 1
ATOM 4661 N N . TRP A 1 577 ? 15.157 -28.616 -1.095 1.00 90.00 577 TRP A N 1
ATOM 4662 C CA . TRP A 1 577 ? 14.489 -28.881 -2.373 1.00 90.00 577 TRP A CA 1
ATOM 4663 C C . TRP A 1 577 ? 15.056 -28.000 -3.493 1.00 90.00 577 TRP A C 1
ATOM 4665 O O . TRP A 1 577 ? 15.788 -27.038 -3.237 1.00 90.00 577 TRP A O 1
ATOM 4675 N N . ASP A 1 578 ? 14.709 -28.329 -4.735 1.00 84.88 578 ASP A N 1
ATOM 4676 C CA . ASP A 1 578 ? 15.039 -27.543 -5.929 1.00 84.88 578 ASP A CA 1
ATOM 4677 C C . ASP A 1 578 ? 13.814 -26.798 -6.506 1.00 84.88 578 ASP A C 1
ATOM 4679 O O . ASP A 1 578 ? 12.680 -27.032 -6.101 1.00 84.88 578 ASP A O 1
ATOM 4683 N N . ASN A 1 579 ? 14.022 -25.890 -7.472 1.00 78.88 579 ASN A N 1
ATOM 4684 C CA . ASN A 1 579 ? 12.928 -25.097 -8.063 1.00 78.88 579 ASN A CA 1
ATOM 4685 C C . ASN A 1 579 ? 11.900 -25.904 -8.867 1.00 78.88 579 ASN A C 1
ATOM 4687 O O . ASN A 1 579 ? 10.853 -25.354 -9.203 1.00 78.88 579 ASN A O 1
ATOM 4691 N N . SER A 1 580 ? 12.157 -27.175 -9.173 1.00 79.44 580 SER A N 1
ATOM 4692 C CA . SER A 1 580 ? 11.194 -28.022 -9.879 1.00 79.44 580 SER A CA 1
ATOM 4693 C C . SER A 1 580 ? 10.137 -28.623 -8.949 1.00 79.44 580 SER A C 1
ATOM 4695 O O . SER A 1 580 ? 9.074 -29.034 -9.411 1.00 79.44 580 SER A O 1
ATOM 4697 N N . GLN A 1 581 ? 10.402 -28.662 -7.641 1.00 85.00 581 GLN A N 1
ATOM 4698 C CA . GLN A 1 581 ? 9.506 -29.251 -6.651 1.00 85.00 581 GLN A CA 1
ATOM 4699 C C . GLN A 1 581 ? 8.495 -28.216 -6.151 1.00 85.00 581 GLN A C 1
ATOM 4701 O O . GLN A 1 581 ? 8.878 -27.135 -5.722 1.00 85.00 581 GLN A O 1
ATOM 4706 N N . SER A 1 582 ? 7.202 -28.550 -6.156 1.00 83.56 582 SER A N 1
ATOM 4707 C CA . SER A 1 582 ? 6.150 -27.743 -5.511 1.00 83.56 582 SER A CA 1
ATOM 4708 C C . SER A 1 582 ? 5.854 -28.176 -4.075 1.00 83.56 582 SER A C 1
ATOM 4710 O O . SER A 1 582 ? 5.229 -27.430 -3.324 1.00 83.56 582 SER A O 1
ATOM 4712 N N . GLU A 1 583 ? 6.307 -29.372 -3.696 1.00 89.50 583 GLU A N 1
ATOM 4713 C CA . GLU A 1 583 ? 6.030 -30.017 -2.416 1.00 89.50 583 GLU A CA 1
ATOM 4714 C C . GLU A 1 583 ? 7.263 -30.776 -1.911 1.00 89.50 583 GLU A C 1
ATOM 4716 O O . GLU A 1 583 ? 8.051 -31.318 -2.692 1.00 89.50 583 GLU A O 1
ATOM 4721 N N . VAL A 1 584 ? 7.399 -30.861 -0.588 1.00 91.06 584 VAL A N 1
ATOM 4722 C CA . VAL A 1 584 ? 8.371 -31.709 0.105 1.00 91.06 584 VAL A CA 1
ATOM 4723 C C . VAL A 1 584 ? 7.623 -32.828 0.818 1.00 91.06 584 VAL A C 1
ATOM 4725 O O . VAL A 1 584 ? 6.730 -32.575 1.623 1.00 91.06 584 VAL A O 1
ATOM 4728 N N . ILE A 1 585 ? 8.006 -34.073 0.535 1.00 90.62 585 ILE A N 1
ATOM 4729 C CA . ILE A 1 585 ? 7.366 -35.264 1.102 1.00 90.62 585 ILE A CA 1
ATOM 4730 C C . ILE A 1 585 ? 8.253 -35.842 2.208 1.00 90.62 585 ILE A C 1
ATOM 4732 O O . ILE A 1 585 ? 9.429 -36.137 1.981 1.00 90.62 585 ILE A O 1
ATOM 4736 N N . TYR A 1 586 ? 7.685 -36.042 3.398 1.00 92.12 586 TYR A N 1
ATOM 4737 C CA . TYR A 1 586 ? 8.380 -36.609 4.552 1.00 92.12 586 TYR A CA 1
ATOM 4738 C C . TYR A 1 586 ? 7.606 -37.784 5.179 1.00 92.12 586 TYR A C 1
ATOM 4740 O O . TYR A 1 586 ? 6.500 -37.578 5.679 1.00 92.12 586 TYR A O 1
ATOM 4748 N N . PRO A 1 587 ? 8.165 -39.008 5.224 1.00 90.56 587 PRO A N 1
ATOM 4749 C CA . PRO A 1 587 ? 7.499 -40.153 5.850 1.00 90.56 587 PRO A CA 1
ATOM 4750 C C . PRO A 1 587 ? 7.294 -39.963 7.362 1.00 90.56 587 PRO A C 1
ATOM 4752 O O . PRO A 1 587 ? 8.260 -39.755 8.099 1.00 90.56 587 PRO A O 1
ATOM 4755 N N . TYR A 1 588 ? 6.050 -40.076 7.842 1.00 90.62 588 TYR A N 1
ATOM 4756 C CA . TYR A 1 588 ? 5.704 -39.920 9.259 1.00 90.62 588 TYR A CA 1
ATOM 4757 C C . TYR A 1 588 ? 4.414 -40.662 9.651 1.00 90.62 588 TYR A C 1
ATOM 4759 O O . TYR A 1 588 ? 3.415 -40.631 8.931 1.00 90.62 588 TYR A O 1
ATOM 4767 N N . ASN A 1 589 ? 4.432 -41.310 10.823 1.00 86.38 589 ASN A N 1
ATOM 4768 C CA . ASN A 1 589 ? 3.302 -42.041 11.418 1.00 86.38 589 ASN A CA 1
ATOM 4769 C C . ASN A 1 589 ? 2.560 -42.974 10.433 1.00 86.38 589 ASN A C 1
ATOM 4771 O O . ASN A 1 589 ? 1.347 -42.900 10.277 1.00 86.38 589 ASN A O 1
ATOM 4775 N N . SER A 1 590 ? 3.302 -43.852 9.751 1.00 86.06 590 SER A N 1
ATOM 4776 C CA . SER A 1 590 ? 2.822 -44.799 8.718 1.00 86.06 590 SER A CA 1
ATOM 4777 C C . SER A 1 590 ? 2.396 -44.197 7.372 1.00 86.06 590 SER A C 1
ATOM 4779 O O . SER A 1 590 ? 2.294 -44.953 6.413 1.00 86.06 590 SER A O 1
ATOM 4781 N N . GLY A 1 591 ? 2.207 -42.879 7.276 1.00 91.12 591 GLY A N 1
ATOM 4782 C CA . GLY A 1 591 ? 1.925 -42.156 6.031 1.00 91.12 591 GLY A CA 1
ATOM 4783 C C . GLY A 1 591 ? 3.040 -41.182 5.650 1.00 91.12 591 GLY A C 1
ATOM 4784 O O . GLY A 1 591 ? 4.195 -41.345 6.053 1.00 91.12 591 GLY A O 1
ATOM 4785 N N . ASN A 1 592 ? 2.691 -40.150 4.885 1.00 92.44 592 ASN A N 1
ATOM 4786 C CA . ASN A 1 592 ? 3.603 -39.090 4.463 1.00 92.44 592 ASN A CA 1
ATOM 4787 C C . ASN A 1 592 ? 3.024 -37.711 4.789 1.00 92.44 592 ASN A C 1
ATOM 4789 O O . ASN A 1 592 ? 1.874 -37.436 4.460 1.00 92.44 592 ASN A O 1
ATOM 4793 N N . LEU A 1 593 ? 3.836 -36.835 5.380 1.00 92.25 593 LEU A N 1
ATOM 4794 C CA . LEU A 1 593 ? 3.583 -35.397 5.390 1.00 92.25 593 LEU A CA 1
ATOM 4795 C C . LEU A 1 593 ? 3.899 -34.846 3.997 1.00 92.25 593 LEU A C 1
ATOM 4797 O O . LEU A 1 593 ? 5.014 -35.023 3.505 1.00 92.25 593 LEU A O 1
ATOM 4801 N N . ILE A 1 594 ? 2.925 -34.192 3.379 1.00 91.50 594 ILE A N 1
ATOM 4802 C CA . ILE A 1 594 ? 3.047 -33.467 2.119 1.00 91.50 594 ILE A CA 1
ATOM 4803 C C . ILE A 1 594 ? 3.059 -31.982 2.463 1.00 91.50 594 ILE A C 1
ATOM 4805 O O . ILE A 1 594 ? 2.051 -31.428 2.899 1.00 91.50 594 ILE A O 1
ATOM 4809 N N . ILE A 1 595 ? 4.222 -31.352 2.313 1.00 90.19 595 ILE A N 1
ATOM 4810 C CA . ILE A 1 595 ? 4.450 -29.954 2.678 1.00 90.19 595 ILE A CA 1
ATOM 4811 C C . ILE A 1 595 ? 4.533 -29.125 1.395 1.00 90.19 595 ILE A C 1
ATOM 4813 O O . ILE A 1 595 ? 5.540 -29.173 0.691 1.00 90.19 595 ILE A O 1
ATOM 4817 N N . SER A 1 596 ? 3.486 -28.366 1.083 1.00 87.81 596 SER A N 1
ATOM 4818 C CA . SER A 1 596 ? 3.450 -27.438 -0.052 1.00 87.81 596 SER A CA 1
ATOM 4819 C C . SER A 1 596 ? 4.403 -26.261 0.168 1.00 87.81 596 SER A C 1
ATOM 4821 O O . SER A 1 596 ? 4.445 -25.662 1.241 1.00 87.81 596 SER A O 1
ATOM 4823 N N . ILE A 1 597 ? 5.175 -25.903 -0.856 1.00 88.06 597 ILE A N 1
ATOM 4824 C CA . ILE A 1 597 ? 6.160 -24.821 -0.767 1.00 88.06 597 ILE A CA 1
ATOM 4825 C C . ILE A 1 597 ? 5.491 -23.479 -1.122 1.00 88.06 597 ILE A C 1
ATOM 4827 O O . ILE A 1 597 ? 4.864 -23.374 -2.182 1.00 88.06 597 ILE A O 1
ATOM 4831 N N . PRO A 1 598 ? 5.646 -22.422 -0.298 1.00 87.56 598 PRO A N 1
ATOM 4832 C CA . PRO A 1 598 ? 5.033 -21.118 -0.540 1.00 87.56 598 PRO A CA 1
ATOM 4833 C C . PRO A 1 598 ? 5.795 -20.328 -1.623 1.00 87.56 598 PRO A C 1
ATOM 4835 O O . PRO A 1 598 ? 6.557 -19.401 -1.334 1.00 87.56 598 PRO A O 1
ATOM 4838 N N . TYR A 1 599 ? 5.600 -20.695 -2.891 1.00 88.19 599 TYR A N 1
ATOM 4839 C CA . TYR A 1 599 ? 6.207 -20.021 -4.042 1.00 88.19 599 TYR A CA 1
ATOM 4840 C C . TYR A 1 599 ? 5.419 -18.804 -4.516 1.00 88.19 599 TYR A C 1
ATOM 4842 O O . TYR A 1 599 ? 4.209 -18.876 -4.712 1.00 88.19 599 TYR A O 1
ATOM 4850 N N . LEU A 1 600 ? 6.132 -17.727 -4.846 1.00 89.44 600 LEU A N 1
ATOM 4851 C CA . LEU A 1 600 ? 5.609 -16.728 -5.772 1.00 89.44 600 LEU A CA 1
ATOM 4852 C C . LEU A 1 600 ? 5.704 -17.279 -7.190 1.00 89.44 600 LEU A C 1
ATOM 4854 O O . LEU A 1 600 ? 6.789 -17.659 -7.631 1.00 89.44 600 LEU A O 1
ATOM 4858 N N . ARG A 1 601 ? 4.589 -17.284 -7.916 1.00 90.88 601 ARG A N 1
ATOM 4859 C CA . ARG A 1 601 ? 4.537 -17.800 -9.281 1.00 90.88 601 ARG A CA 1
ATOM 4860 C C . ARG A 1 601 ? 3.965 -16.772 -10.238 1.00 90.88 601 ARG A C 1
ATOM 4862 O O . ARG A 1 601 ? 3.123 -15.956 -9.872 1.00 90.88 601 ARG A O 1
ATOM 4869 N N . TRP A 1 602 ? 4.398 -16.826 -11.486 1.00 93.00 602 TRP A N 1
ATOM 4870 C CA . TRP A 1 602 ? 3.845 -16.009 -12.555 1.00 93.00 602 TRP A CA 1
ATOM 4871 C C . TRP A 1 602 ? 3.664 -16.825 -13.831 1.00 93.00 602 TRP A C 1
ATOM 4873 O O . TRP A 1 602 ? 4.378 -17.797 -14.069 1.00 93.00 602 TRP A O 1
ATOM 4883 N N . ARG A 1 603 ? 2.686 -16.450 -14.652 1.00 93.00 603 ARG A N 1
ATOM 4884 C CA . ARG A 1 603 ? 2.473 -17.044 -15.978 1.00 93.00 603 ARG A CA 1
ATOM 4885 C C . ARG A 1 603 ? 1.856 -16.044 -16.933 1.00 93.00 603 ARG A C 1
ATOM 4887 O O . ARG A 1 603 ? 1.186 -15.101 -16.519 1.00 93.00 603 ARG A O 1
ATOM 4894 N N . ILE A 1 604 ? 2.015 -16.299 -18.223 1.00 92.31 604 ILE A N 1
ATOM 4895 C CA . ILE A 1 604 ? 1.435 -15.475 -19.283 1.00 92.31 604 ILE A CA 1
ATOM 4896 C C . ILE A 1 604 ? 0.411 -16.313 -20.044 1.00 92.31 604 ILE A C 1
ATOM 4898 O O . ILE A 1 604 ? 0.697 -17.447 -20.425 1.00 92.31 604 ILE A O 1
ATOM 4902 N N . ASN A 1 605 ? -0.781 -15.762 -20.281 1.00 89.06 605 ASN A N 1
ATOM 4903 C CA . ASN A 1 605 ? -1.828 -16.375 -21.112 1.00 89.06 605 ASN A CA 1
ATOM 4904 C C . ASN A 1 605 ? -2.216 -17.810 -20.706 1.00 89.06 605 ASN A C 1
ATOM 4906 O O . ASN A 1 605 ? -2.509 -18.641 -21.563 1.00 89.06 605 ASN A O 1
ATOM 4910 N N . GLY A 1 606 ? -2.189 -18.120 -19.405 1.00 84.12 606 GLY A N 1
ATOM 4911 C CA . GLY A 1 606 ? -2.536 -19.452 -18.903 1.00 84.12 606 GLY A CA 1
ATOM 4912 C C . GLY A 1 606 ? -1.540 -20.563 -19.265 1.00 84.12 606 GLY A C 1
ATOM 4913 O O . GLY A 1 606 ? -1.892 -21.733 -19.128 1.00 84.12 606 GLY A O 1
ATOM 4914 N N . LYS A 1 607 ? -0.324 -20.215 -19.716 1.00 88.56 607 LYS A N 1
ATOM 4915 C CA . LYS A 1 607 ? 0.796 -21.154 -19.908 1.00 88.56 607 LYS A CA 1
ATOM 4916 C C . LYS A 1 607 ? 1.317 -21.681 -18.551 1.00 88.56 607 LYS A C 1
ATOM 4918 O O . LYS A 1 607 ? 0.665 -21.528 -17.515 1.00 88.56 607 LYS A O 1
ATOM 4923 N N . GLU A 1 608 ? 2.473 -22.339 -18.561 1.00 89.31 608 GLU A N 1
ATOM 4924 C CA . GLU A 1 608 ? 3.112 -22.894 -17.362 1.00 89.31 608 GLU A CA 1
ATOM 4925 C C . GLU A 1 608 ? 3.432 -21.818 -16.312 1.00 89.31 608 GLU A C 1
ATOM 4927 O O . GLU A 1 608 ? 3.671 -20.654 -16.637 1.00 89.31 608 GLU A O 1
ATOM 4932 N N . TRP A 1 609 ? 3.396 -22.219 -15.038 1.00 90.50 609 TRP A N 1
ATOM 4933 C CA . TRP A 1 609 ? 3.781 -21.367 -13.918 1.00 90.50 609 TRP A CA 1
ATOM 4934 C C . TRP A 1 609 ? 5.298 -21.354 -13.757 1.00 90.50 609 TRP A C 1
ATOM 4936 O O . TRP A 1 609 ? 5.926 -22.407 -13.682 1.00 90.50 609 TRP A O 1
ATOM 4946 N N . HIS A 1 610 ? 5.860 -20.161 -13.617 1.00 90.50 610 HIS A N 1
ATOM 4947 C CA . HIS A 1 610 ? 7.270 -19.935 -13.339 1.00 90.50 610 HIS A CA 1
ATOM 4948 C C . HIS A 1 610 ? 7.438 -19.397 -11.920 1.00 90.50 610 HIS A C 1
ATOM 4950 O O . HIS A 1 610 ? 6.709 -18.496 -11.510 1.00 90.50 610 HIS A O 1
ATOM 4956 N N . ASN A 1 611 ? 8.404 -19.928 -11.177 1.00 89.75 611 ASN A N 1
ATOM 4957 C CA . ASN A 1 611 ? 8.777 -19.491 -9.826 1.00 89.75 611 ASN A CA 1
ATOM 4958 C C . ASN A 1 611 ? 10.135 -18.763 -9.791 1.00 89.75 611 ASN A C 1
ATOM 4960 O O . ASN A 1 611 ? 10.698 -18.541 -8.720 1.00 89.75 611 ASN A O 1
ATOM 4964 N N . GLU A 1 612 ? 10.654 -18.381 -10.958 1.00 90.06 612 GLU A N 1
ATOM 4965 C CA . GLU A 1 612 ? 11.917 -17.666 -11.143 1.00 90.06 612 GLU A CA 1
ATOM 4966 C C . GLU A 1 612 ? 11.873 -16.761 -12.385 1.00 90.06 612 GLU A C 1
ATOM 4968 O O . GLU A 1 612 ? 10.901 -16.775 -13.146 1.00 90.06 612 GLU A O 1
ATOM 4973 N N . SER A 1 613 ? 12.916 -15.946 -12.569 1.00 89.31 613 SER A N 1
ATOM 4974 C CA . SER A 1 613 ? 13.043 -15.057 -13.728 1.00 89.31 613 SER A CA 1
ATOM 4975 C C . SER A 1 613 ? 13.327 -15.850 -15.002 1.00 89.31 613 SER A C 1
ATOM 4977 O O . SER A 1 613 ? 14.191 -16.724 -15.028 1.00 89.31 613 SER A O 1
ATOM 4979 N N . TYR A 1 614 ? 12.658 -15.489 -16.094 1.00 87.00 614 TYR A N 1
ATOM 4980 C CA . TYR A 1 614 ? 12.934 -16.035 -17.413 1.00 87.00 614 TYR A CA 1
ATOM 4981 C C . TYR A 1 614 ? 14.088 -15.272 -18.067 1.00 87.00 614 TYR A C 1
ATOM 4983 O O . TYR A 1 614 ? 13.933 -14.135 -18.514 1.00 87.00 614 TYR A O 1
ATOM 4991 N N . ASN A 1 615 ? 15.259 -15.909 -18.118 1.00 74.56 615 ASN A N 1
ATOM 4992 C CA . ASN A 1 615 ? 16.518 -15.262 -18.507 1.00 74.56 615 ASN A CA 1
ATOM 4993 C C . ASN A 1 615 ? 16.732 -15.123 -20.027 1.00 74.56 615 ASN A C 1
ATOM 4995 O O . ASN A 1 615 ? 17.752 -14.582 -20.450 1.00 74.56 615 ASN A O 1
ATOM 4999 N N . TYR A 1 616 ? 15.791 -15.586 -20.855 1.00 82.75 616 TYR A N 1
ATOM 5000 C CA . TYR A 1 616 ? 15.862 -15.451 -22.311 1.00 82.75 616 TYR A CA 1
ATOM 5001 C C . TYR A 1 616 ? 15.007 -14.283 -22.805 1.00 82.75 616 TYR A C 1
ATOM 5003 O O . TYR A 1 616 ? 13.848 -14.140 -22.412 1.00 82.75 616 TYR A O 1
ATOM 5011 N N . ILE A 1 617 ? 15.569 -13.477 -23.708 1.00 87.88 617 ILE A N 1
ATOM 5012 C CA . ILE A 1 617 ? 14.866 -12.353 -24.334 1.00 87.88 617 ILE A CA 1
ATOM 5013 C C . ILE A 1 617 ? 13.868 -12.898 -25.354 1.00 87.88 617 ILE A C 1
ATOM 5015 O O . ILE A 1 617 ? 14.246 -13.517 -26.348 1.00 87.88 617 ILE A O 1
ATOM 5019 N N . GLN A 1 618 ? 12.582 -12.654 -25.122 1.00 88.56 618 GLN A N 1
ATOM 5020 C CA . GLN A 1 618 ? 11.517 -13.167 -25.977 1.00 88.56 618 GLN A CA 1
ATOM 5021 C C . GLN A 1 618 ? 11.176 -12.179 -27.094 1.00 88.56 618 GLN A C 1
ATOM 5023 O O . GLN A 1 618 ? 11.069 -10.970 -26.874 1.00 88.56 618 GLN A O 1
ATOM 5028 N N . TRP A 1 619 ? 10.962 -12.688 -28.308 1.00 90.75 619 TRP A N 1
ATOM 5029 C CA . TRP A 1 619 ? 10.452 -11.877 -29.411 1.00 90.75 619 TRP A CA 1
ATOM 5030 C C . TRP A 1 619 ? 8.941 -11.685 -29.268 1.00 90.75 619 TRP A C 1
ATOM 5032 O O . TRP A 1 619 ? 8.195 -12.653 -29.140 1.00 90.75 619 TRP A O 1
ATOM 5042 N N . TYR A 1 620 ? 8.467 -10.438 -29.312 1.00 88.69 620 TYR A N 1
ATOM 5043 C CA . TYR A 1 620 ? 7.087 -10.156 -28.917 1.00 88.69 620 TYR A CA 1
ATOM 5044 C C . TYR A 1 620 ? 6.008 -10.681 -29.885 1.00 88.69 620 TYR A C 1
ATOM 5046 O O . TYR A 1 620 ? 4.941 -11.083 -29.438 1.00 88.69 620 TYR A O 1
ATOM 5054 N N . LYS A 1 621 ? 6.247 -10.695 -31.206 1.00 85.81 621 LYS A N 1
ATOM 5055 C CA . LYS A 1 621 ? 5.195 -11.001 -32.203 1.00 85.81 621 LYS A CA 1
ATOM 5056 C C . LYS A 1 621 ? 4.575 -12.408 -32.092 1.00 85.81 621 LYS A C 1
ATOM 5058 O O . LYS A 1 621 ? 3.348 -12.488 -32.166 1.00 85.81 621 LYS A O 1
ATOM 5063 N N . PRO A 1 622 ? 5.350 -13.505 -31.974 1.00 80.56 622 PRO A N 1
ATOM 5064 C CA . PRO A 1 622 ? 4.775 -14.848 -31.903 1.00 80.56 622 PRO A CA 1
ATOM 5065 C C . PRO A 1 622 ? 4.105 -15.138 -30.554 1.00 80.56 622 PRO A C 1
ATOM 5067 O O . PRO A 1 622 ? 3.065 -15.790 -30.534 1.00 80.56 622 PRO A O 1
ATOM 5070 N N . ASP A 1 623 ? 4.665 -14.636 -29.450 1.00 76.62 623 ASP A N 1
ATOM 5071 C CA . ASP A 1 623 ? 4.281 -15.056 -28.096 1.00 76.62 623 ASP A CA 1
ATOM 5072 C C . ASP A 1 623 ? 3.378 -14.068 -27.348 1.00 76.62 623 ASP A C 1
ATOM 5074 O O . ASP A 1 623 ? 2.706 -14.453 -26.385 1.00 76.62 623 ASP A O 1
ATOM 5078 N N . PHE A 1 624 ? 3.317 -12.810 -27.797 1.00 87.81 624 PHE A N 1
ATOM 5079 C CA . PHE A 1 624 ? 2.554 -11.750 -27.149 1.00 87.81 624 PHE A CA 1
ATOM 5080 C C . PHE A 1 624 ? 1.584 -11.100 -28.132 1.00 87.81 624 PHE A C 1
ATOM 5082 O O . PHE A 1 624 ? 1.970 -10.403 -29.068 1.00 87.81 624 PHE A O 1
ATOM 5089 N N . HIS A 1 625 ? 0.289 -11.282 -27.899 1.00 88.00 625 HIS A N 1
ATOM 5090 C CA . HIS A 1 625 ? -0.766 -10.588 -28.633 1.00 88.00 625 HIS A CA 1
ATOM 5091 C C . HIS A 1 625 ? -1.246 -9.377 -27.823 1.00 88.00 625 HIS A C 1
ATOM 5093 O O . HIS A 1 625 ? -0.935 -9.255 -26.640 1.00 88.00 625 HIS A O 1
ATOM 5099 N N . SER A 1 626 ? -2.020 -8.474 -28.428 1.00 85.75 626 SER A N 1
ATOM 5100 C CA . SER A 1 626 ? -2.511 -7.267 -27.739 1.00 85.75 626 SER A CA 1
ATOM 5101 C C . SER A 1 626 ? -3.347 -7.572 -26.488 1.00 85.75 626 SER A C 1
ATOM 5103 O O . SER A 1 626 ? -3.353 -6.780 -25.554 1.00 85.75 626 SER A O 1
ATOM 5105 N N . GLY A 1 627 ? -4.001 -8.735 -26.440 1.00 88.31 627 GLY A N 1
ATOM 5106 C CA . GLY A 1 627 ? -4.740 -9.224 -25.273 1.00 88.31 627 GLY A CA 1
ATOM 5107 C C . GLY A 1 627 ? -3.928 -10.102 -24.318 1.00 88.31 627 GLY A C 1
ATOM 5108 O O . GLY A 1 627 ? -4.536 -10.846 -23.555 1.00 88.31 627 GLY A O 1
ATOM 5109 N N . SER A 1 628 ? -2.592 -10.108 -24.394 1.00 92.06 628 SER A N 1
ATOM 5110 C CA . SER A 1 628 ? -1.775 -10.920 -23.489 1.00 92.06 628 SER A CA 1
ATOM 5111 C C . SER A 1 628 ? -1.869 -10.436 -22.042 1.00 92.06 628 SER A C 1
ATOM 5113 O O . SER A 1 628 ? -1.707 -9.245 -21.769 1.00 92.06 628 SER A O 1
ATOM 5115 N N . ILE A 1 629 ? -2.054 -11.381 -21.122 1.00 93.31 629 ILE A N 1
ATOM 5116 C CA . ILE A 1 629 ? -2.260 -11.133 -19.695 1.00 93.31 629 ILE A CA 1
ATOM 5117 C C . ILE A 1 629 ? -1.188 -11.858 -18.882 1.00 93.31 629 ILE A C 1
ATOM 5119 O O . ILE A 1 629 ? -0.914 -13.039 -19.112 1.00 93.31 629 ILE A O 1
ATOM 5123 N N . LEU A 1 630 ? -0.623 -11.153 -17.905 1.00 94.81 630 LEU A N 1
ATOM 5124 C CA . LEU A 1 630 ? 0.240 -11.708 -16.870 1.00 94.81 630 LEU A CA 1
ATOM 5125 C C . LEU A 1 630 ? -0.581 -11.981 -15.606 1.00 94.81 630 LEU A C 1
ATOM 5127 O O . LEU A 1 630 ? -1.288 -11.109 -15.091 1.00 94.81 630 LEU A O 1
ATOM 5131 N N . GLU A 1 631 ? -0.450 -13.200 -15.100 1.00 93.62 631 GLU A N 1
ATOM 5132 C CA . GLU A 1 631 ? -1.049 -13.662 -13.853 1.00 93.62 631 GLU A CA 1
ATOM 5133 C C . GLU A 1 631 ? 0.044 -13.877 -12.815 1.00 93.62 631 GLU A C 1
ATOM 5135 O O . GLU A 1 631 ? 1.080 -14.467 -13.124 1.00 93.62 631 GLU A O 1
ATOM 5140 N N . ILE A 1 632 ? -0.208 -13.408 -11.596 1.00 91.56 632 ILE A N 1
ATOM 5141 C CA . ILE A 1 632 ? 0.642 -13.630 -10.429 1.00 91.56 632 ILE A CA 1
ATOM 5142 C C . ILE A 1 632 ? -0.146 -14.487 -9.448 1.00 91.56 632 ILE A C 1
ATOM 5144 O O . ILE A 1 632 ? -1.307 -14.195 -9.165 1.00 91.56 632 ILE A O 1
ATOM 5148 N N . ASP A 1 633 ? 0.496 -15.525 -8.939 1.00 87.31 633 ASP A N 1
ATOM 5149 C CA . ASP A 1 633 ? -0.019 -16.392 -7.895 1.00 87.31 633 ASP A CA 1
ATOM 5150 C C . ASP A 1 633 ? 0.913 -16.340 -6.685 1.00 87.31 633 ASP A C 1
ATOM 5152 O O . ASP A 1 633 ? 2.139 -16.305 -6.816 1.00 87.31 633 ASP A O 1
ATOM 5156 N N . SER A 1 634 ? 0.313 -16.267 -5.504 1.00 82.81 634 SER A N 1
ATOM 5157 C CA . SER A 1 634 ? 1.024 -16.096 -4.246 1.00 82.81 634 SER A CA 1
ATOM 5158 C C . SER A 1 634 ? 0.293 -16.838 -3.130 1.00 82.81 634 SER A C 1
ATOM 5160 O O . SER A 1 634 ? -0.933 -16.746 -3.052 1.00 82.81 634 SER A O 1
ATOM 5162 N N . PRO A 1 635 ? 1.027 -17.506 -2.224 1.00 71.62 635 PRO A N 1
ATOM 5163 C CA . PRO A 1 635 ? 0.462 -18.235 -1.089 1.00 71.62 635 PRO A CA 1
ATOM 5164 C C . PRO A 1 635 ? -0.207 -17.315 -0.057 1.00 71.62 635 PRO A C 1
ATOM 5166 O O . PRO A 1 635 ? -1.002 -17.768 0.757 1.00 71.62 635 PRO A O 1
ATOM 5169 N N . TYR A 1 636 ? 0.092 -16.015 -0.081 1.00 70.62 636 TYR A N 1
ATOM 5170 C CA . TYR A 1 636 ? -0.534 -15.021 0.786 1.00 70.62 636 TYR A CA 1
ATOM 5171 C C . TYR A 1 636 ? -0.875 -13.738 0.026 1.00 70.62 636 TYR A C 1
ATOM 5173 O O . TYR A 1 636 ? -0.286 -13.442 -1.019 1.00 70.62 636 TYR A O 1
ATOM 5181 N N . ASP A 1 637 ? -1.811 -12.961 0.577 1.00 69.12 637 ASP A N 1
ATOM 5182 C CA . ASP A 1 637 ? -2.181 -11.649 0.046 1.00 69.12 637 ASP A CA 1
ATOM 5183 C C . ASP A 1 637 ? -0.967 -10.706 0.081 1.00 69.12 637 ASP A C 1
ATOM 5185 O O . ASP A 1 637 ? -0.436 -10.365 1.141 1.00 69.12 637 ASP A O 1
ATOM 5189 N N . LEU A 1 638 ? -0.503 -10.319 -1.108 1.00 71.00 638 LEU A N 1
ATOM 5190 C CA . LEU A 1 638 ? 0.653 -9.445 -1.305 1.00 71.00 638 LEU A CA 1
ATOM 5191 C C . LEU A 1 638 ? 0.308 -7.956 -1.135 1.00 71.00 638 LEU A C 1
ATOM 5193 O O . LEU A 1 638 ? 1.190 -7.102 -1.264 1.00 71.00 638 LEU A O 1
ATOM 5197 N N . GLY A 1 639 ? -0.962 -7.626 -0.879 1.00 73.19 639 GLY A N 1
ATOM 5198 C CA . GLY A 1 639 ? -1.474 -6.266 -0.958 1.00 73.19 639 GLY A CA 1
ATOM 5199 C C . GLY A 1 639 ? -1.431 -5.730 -2.393 1.00 73.19 639 GLY A C 1
ATOM 5200 O O . GLY A 1 639 ? -1.476 -6.480 -3.368 1.00 73.19 639 GLY A O 1
ATOM 5201 N N . LYS A 1 640 ? -1.327 -4.401 -2.546 1.00 79.94 640 LYS A N 1
ATOM 5202 C CA . LYS A 1 640 ? -1.243 -3.776 -3.876 1.00 79.94 640 LYS A CA 1
ATOM 5203 C C . LYS A 1 640 ? 0.138 -4.020 -4.497 1.00 79.94 640 LYS A C 1
ATOM 5205 O O . LYS A 1 640 ? 1.092 -3.300 -4.194 1.00 79.94 640 LYS A O 1
ATOM 5210 N N . VAL A 1 641 ? 0.222 -5.001 -5.391 1.00 86.44 641 VAL A N 1
ATOM 5211 C CA . VAL A 1 641 ? 1.398 -5.252 -6.234 1.00 86.44 641 VAL A CA 1
ATOM 5212 C C . VAL A 1 641 ? 1.396 -4.347 -7.464 1.00 86.44 641 VAL A C 1
ATOM 5214 O O . VAL A 1 641 ? 0.342 -3.998 -7.994 1.00 86.44 641 VAL A O 1
ATOM 5217 N N . ILE A 1 642 ? 2.585 -3.950 -7.917 1.00 90.06 642 ILE A N 1
ATOM 5218 C CA . ILE A 1 642 ? 2.767 -3.100 -9.101 1.00 90.06 642 ILE A CA 1
ATOM 5219 C C . ILE A 1 642 ? 3.717 -3.809 -10.057 1.00 90.06 642 ILE A C 1
ATOM 5221 O O . ILE A 1 642 ? 4.799 -4.237 -9.652 1.00 90.06 642 ILE A O 1
ATOM 5225 N N . LEU A 1 643 ? 3.342 -3.896 -11.329 1.00 95.19 643 LEU A N 1
ATOM 5226 C CA . LEU A 1 643 ? 4.240 -4.347 -12.383 1.00 95.19 643 LEU A CA 1
ATOM 5227 C C . LEU A 1 643 ? 4.975 -3.129 -12.951 1.00 95.19 643 LEU A C 1
ATOM 5229 O O . LEU A 1 643 ? 4.358 -2.126 -13.288 1.00 95.19 643 LEU A O 1
ATOM 5233 N N . ILE A 1 644 ? 6.296 -3.190 -13.034 1.00 94.81 644 ILE A N 1
ATOM 5234 C CA . ILE A 1 644 ? 7.139 -2.129 -13.581 1.00 94.81 644 ILE A CA 1
ATOM 5235 C C . ILE A 1 644 ? 7.722 -2.633 -14.894 1.00 94.81 644 ILE A C 1
ATOM 5237 O O . ILE A 1 644 ? 8.379 -3.671 -14.920 1.00 94.81 644 ILE A O 1
ATOM 5241 N N . ALA A 1 645 ? 7.503 -1.886 -15.969 1.00 94.62 645 ALA A N 1
ATOM 5242 C CA . ALA A 1 645 ? 8.133 -2.110 -17.258 1.00 94.62 645 ALA A CA 1
ATOM 5243 C C . ALA A 1 645 ? 9.218 -1.050 -17.482 1.00 94.62 645 ALA A C 1
ATOM 5245 O O . ALA A 1 645 ? 8.933 0.147 -17.453 1.00 94.62 645 ALA A O 1
ATOM 5246 N N . ILE A 1 646 ? 10.465 -1.475 -17.693 1.00 93.06 646 ILE A N 1
ATOM 5247 C CA . ILE A 1 646 ? 11.572 -0.571 -18.029 1.00 93.06 646 ILE A CA 1
ATOM 5248 C C . ILE A 1 646 ? 11.825 -0.638 -19.530 1.00 93.06 646 ILE A C 1
ATOM 5250 O O . ILE A 1 646 ? 12.164 -1.701 -20.045 1.00 93.06 646 ILE A O 1
ATOM 5254 N N . VAL A 1 647 ? 11.690 0.500 -20.210 1.00 90.62 647 VAL A N 1
ATOM 5255 C CA . VAL A 1 647 ? 11.876 0.656 -21.657 1.00 90.62 647 VAL A CA 1
ATOM 5256 C C . VAL A 1 647 ? 12.760 1.871 -21.913 1.00 90.62 647 VAL A C 1
ATOM 5258 O O . VAL A 1 647 ? 12.436 2.967 -21.464 1.00 90.62 647 VAL A O 1
ATOM 5261 N N . ALA A 1 648 ? 13.874 1.697 -22.632 1.00 83.38 648 ALA A N 1
ATOM 5262 C CA . ALA A 1 648 ? 14.795 2.790 -22.981 1.00 83.38 648 ALA A CA 1
ATOM 5263 C C . ALA A 1 648 ? 15.147 3.706 -21.781 1.00 83.38 648 ALA A C 1
ATOM 5265 O O . ALA A 1 648 ? 15.033 4.929 -21.864 1.00 83.38 648 ALA A O 1
ATOM 5266 N N . GLU A 1 649 ? 15.519 3.091 -20.650 1.00 79.75 649 GLU A N 1
ATOM 5267 C CA . GLU A 1 649 ? 15.866 3.752 -19.375 1.00 79.75 649 GLU A CA 1
ATOM 5268 C C . GLU A 1 649 ? 14.712 4.492 -18.664 1.00 79.75 649 GLU A C 1
ATOM 5270 O O . GLU A 1 649 ? 14.928 5.151 -17.645 1.00 79.75 649 GLU A O 1
ATOM 5275 N N . LYS A 1 650 ? 13.469 4.360 -19.139 1.00 87.25 650 LYS A N 1
ATOM 5276 C CA . LYS A 1 650 ? 12.266 4.872 -18.466 1.00 87.25 650 LYS A CA 1
ATOM 5277 C C . LYS A 1 650 ? 11.488 3.736 -17.822 1.00 87.25 650 LYS A C 1
ATOM 5279 O O . LYS A 1 650 ? 11.291 2.695 -18.438 1.00 87.25 650 LYS A O 1
ATOM 5284 N N . ALA A 1 651 ? 11.027 3.952 -16.594 1.00 90.44 651 ALA A N 1
ATOM 5285 C CA . ALA A 1 651 ? 10.174 3.012 -15.880 1.00 90.44 651 ALA A CA 1
ATOM 5286 C C . ALA A 1 651 ? 8.710 3.464 -15.954 1.00 90.44 651 ALA A C 1
ATOM 5288 O O . ALA A 1 651 ? 8.390 4.586 -15.561 1.00 90.44 651 ALA A O 1
ATOM 5289 N N . GLU A 1 652 ? 7.831 2.578 -16.409 1.00 92.06 652 GLU A N 1
ATOM 5290 C CA . GLU A 1 652 ? 6.382 2.763 -16.398 1.00 92.06 652 GLU A CA 1
ATOM 5291 C C . GLU A 1 652 ? 5.734 1.718 -15.485 1.00 92.06 652 GLU A C 1
ATOM 5293 O O . GLU A 1 652 ? 6.108 0.545 -15.490 1.00 92.06 652 GLU A O 1
ATOM 5298 N N . SER A 1 653 ? 4.781 2.151 -14.661 1.00 91.19 653 SER A N 1
ATOM 5299 C CA . SER A 1 653 ? 4.036 1.273 -13.759 1.00 91.19 653 SER A CA 1
ATOM 5300 C C . SER A 1 653 ? 2.711 0.852 -14.382 1.00 91.19 653 SER A C 1
ATOM 5302 O O . SER A 1 653 ? 1.926 1.698 -14.803 1.00 91.19 653 SER A O 1
ATOM 5304 N N . LEU A 1 654 ? 2.445 -0.446 -14.361 1.00 91.31 654 LEU A N 1
ATOM 5305 C CA . LEU A 1 654 ? 1.206 -1.085 -14.771 1.00 91.31 654 LEU A CA 1
ATOM 5306 C C . LEU A 1 654 ? 0.483 -1.565 -13.504 1.00 91.31 654 LEU A C 1
ATOM 5308 O O . LEU A 1 654 ? 1.048 -2.310 -12.697 1.00 91.31 654 LEU A O 1
ATOM 5312 N N . ASP A 1 655 ? -0.755 -1.110 -13.319 1.00 86.19 655 ASP A N 1
ATOM 5313 C CA . ASP A 1 655 ? -1.638 -1.555 -12.237 1.00 86.19 655 ASP A CA 1
ATOM 5314 C C . ASP A 1 655 ? -2.422 -2.813 -12.652 1.00 86.19 655 ASP A C 1
ATOM 5316 O O . ASP A 1 655 ? -2.594 -3.104 -13.838 1.00 86.19 655 ASP A O 1
ATOM 5320 N N . GLN A 1 656 ? -2.917 -3.559 -11.662 1.00 87.88 656 GLN A N 1
ATOM 5321 C CA . GLN A 1 656 ? -3.822 -4.683 -11.903 1.00 87.88 656 GLN A CA 1
ATOM 5322 C C . GLN A 1 656 ? -5.184 -4.191 -12.411 1.00 87.88 656 GLN A C 1
ATOM 5324 O O . GLN A 1 656 ? -5.713 -3.176 -11.951 1.00 87.88 656 GLN A O 1
ATOM 5329 N N . ASN A 1 657 ? -5.788 -4.954 -13.318 1.00 84.75 657 ASN A N 1
ATOM 5330 C CA . ASN A 1 657 ? -7.171 -4.760 -13.733 1.00 84.75 657 ASN A CA 1
ATOM 5331 C C . ASN A 1 657 ? -8.160 -5.239 -12.650 1.00 84.75 657 ASN A C 1
ATOM 5333 O O . ASN A 1 657 ? -7.776 -5.770 -11.607 1.00 84.75 657 ASN A O 1
ATOM 5337 N N . SER A 1 658 ? -9.463 -5.088 -12.903 1.00 80.06 658 SER A N 1
ATOM 5338 C CA . SER A 1 658 ? -10.526 -5.472 -11.956 1.00 80.06 658 SER A CA 1
ATOM 5339 C C . SER A 1 658 ? -10.549 -6.963 -11.588 1.00 80.06 658 SER A C 1
ATOM 5341 O O . SER A 1 658 ? -11.176 -7.328 -10.598 1.00 80.06 658 SER A O 1
ATOM 5343 N N . SER A 1 659 ? -9.864 -7.818 -12.355 1.00 78.81 659 SER A N 1
ATOM 5344 C CA . SER A 1 659 ? -9.705 -9.250 -12.072 1.00 78.81 659 SER A CA 1
ATOM 5345 C C . SER A 1 659 ? -8.400 -9.602 -11.346 1.00 78.81 659 SER A C 1
ATOM 5347 O O . SER A 1 659 ? -8.116 -10.782 -11.154 1.00 78.81 659 SER A O 1
ATOM 5349 N N . GLY A 1 660 ? -7.591 -8.607 -10.960 1.00 81.81 660 GLY A N 1
ATOM 5350 C CA . GLY A 1 660 ? -6.304 -8.818 -10.291 1.00 81.81 660 GLY A CA 1
ATOM 5351 C C . GLY A 1 660 ? -5.160 -9.231 -11.229 1.00 81.81 660 GLY A C 1
ATOM 5352 O O . GLY A 1 660 ? -4.119 -9.685 -10.759 1.00 81.81 660 GLY A O 1
ATOM 5353 N N . LYS A 1 661 ? -5.323 -9.088 -12.550 1.00 90.12 661 LYS A N 1
ATOM 5354 C CA . LYS A 1 661 ? -4.323 -9.480 -13.561 1.00 90.12 661 LYS A CA 1
ATOM 5355 C C . LYS A 1 661 ? -3.699 -8.257 -14.239 1.00 90.12 661 LYS A C 1
ATOM 5357 O O . LYS A 1 661 ? -4.262 -7.169 -14.158 1.00 90.12 661 LYS A O 1
ATOM 5362 N N . PHE A 1 662 ? -2.563 -8.422 -14.919 1.00 93.62 662 PHE A N 1
ATOM 5363 C CA . PHE A 1 662 ? -1.897 -7.326 -15.635 1.00 93.62 662 PHE A CA 1
ATOM 5364 C C . PHE A 1 662 ? -2.048 -7.466 -17.150 1.00 93.62 662 PHE A C 1
ATOM 5366 O O . PHE A 1 662 ? -1.616 -8.461 -17.736 1.00 93.62 662 PHE A O 1
ATOM 5373 N N . ASP A 1 663 ? -2.600 -6.437 -17.788 1.00 92.31 663 ASP A N 1
ATOM 5374 C CA . ASP A 1 663 ? -2.760 -6.365 -19.240 1.00 92.31 663 ASP A CA 1
ATOM 5375 C C . ASP A 1 663 ? -1.449 -5.886 -19.889 1.00 92.31 663 ASP A C 1
ATOM 5377 O O . ASP A 1 663 ? -1.212 -4.696 -20.091 1.00 92.31 663 ASP A O 1
ATOM 5381 N N . ILE A 1 664 ? -0.553 -6.832 -20.179 1.00 94.12 664 ILE A N 1
ATOM 5382 C CA . ILE A 1 664 ? 0.793 -6.545 -20.704 1.00 94.12 664 ILE A CA 1
ATOM 5383 C C . ILE A 1 664 ? 0.835 -6.452 -22.234 1.00 94.12 664 ILE A C 1
ATOM 5385 O O . ILE A 1 664 ? 1.725 -5.811 -22.790 1.00 94.12 664 ILE A O 1
ATOM 5389 N N . GLY A 1 665 ? -0.115 -7.083 -22.928 1.00 91.75 665 GLY A N 1
ATOM 5390 C CA . GLY A 1 665 ? -0.127 -7.176 -24.387 1.00 91.75 665 GLY A CA 1
ATOM 5391 C C . GLY A 1 665 ? -0.197 -5.814 -25.072 1.00 91.75 665 GLY A C 1
ATOM 5392 O O . GLY A 1 665 ? 0.650 -5.490 -25.904 1.00 91.75 665 GLY A O 1
ATOM 5393 N N . GLU A 1 666 ? -1.173 -4.987 -24.699 1.00 90.00 666 GLU A N 1
ATOM 5394 C CA . GLU A 1 666 ? -1.356 -3.654 -25.279 1.00 90.00 666 GLU A CA 1
ATOM 5395 C C . GLU A 1 666 ? -0.136 -2.760 -25.025 1.00 90.00 666 GLU A C 1
ATOM 5397 O O . GLU A 1 666 ? 0.296 -2.032 -25.920 1.00 90.00 666 GLU A O 1
ATOM 5402 N N . PHE A 1 667 ? 0.457 -2.857 -23.832 1.00 92.50 667 PHE A N 1
ATOM 5403 C CA . PHE A 1 667 ? 1.672 -2.127 -23.486 1.00 92.50 667 PHE A CA 1
ATOM 5404 C C . PHE A 1 667 ? 2.841 -2.510 -24.400 1.00 92.50 667 PHE A C 1
ATOM 5406 O O . PHE A 1 667 ? 3.451 -1.635 -25.007 1.00 92.50 667 PHE A O 1
ATOM 5413 N N . ILE A 1 668 ? 3.121 -3.808 -24.557 1.00 93.56 668 ILE A N 1
ATOM 5414 C CA . ILE A 1 668 ? 4.223 -4.295 -25.401 1.00 93.56 668 ILE A CA 1
ATOM 5415 C C . ILE A 1 668 ? 4.040 -3.837 -26.856 1.00 93.56 668 ILE A C 1
ATOM 5417 O O . ILE A 1 668 ? 4.984 -3.342 -27.469 1.00 93.56 668 ILE A O 1
ATOM 5421 N N . HIS A 1 669 ? 2.823 -3.946 -27.403 1.00 90.56 669 HIS A N 1
ATOM 5422 C CA . HIS A 1 669 ? 2.531 -3.556 -28.791 1.00 90.56 669 HIS A CA 1
ATOM 5423 C C . HIS A 1 669 ? 2.610 -2.040 -29.030 1.00 90.56 669 HIS A C 1
ATOM 5425 O O . HIS A 1 669 ? 2.981 -1.621 -30.123 1.00 90.56 669 HIS A O 1
ATOM 5431 N N . LYS A 1 670 ? 2.336 -1.200 -28.020 1.00 90.12 670 LYS A N 1
ATOM 5432 C CA . LYS A 1 670 ? 2.551 0.260 -28.107 1.00 90.12 670 LYS A CA 1
ATOM 5433 C C . LYS A 1 670 ? 4.028 0.644 -28.223 1.00 90.12 670 LYS A C 1
ATOM 5435 O O . LYS A 1 670 ? 4.332 1.712 -28.745 1.00 90.12 670 LYS A O 1
ATOM 5440 N N . GLN A 1 671 ? 4.929 -0.220 -27.763 1.00 89.56 671 GLN A N 1
ATOM 5441 C CA . GLN A 1 671 ? 6.375 -0.002 -27.771 1.00 89.56 671 GLN A CA 1
ATOM 5442 C C . GLN A 1 671 ? 7.056 -0.640 -28.999 1.00 89.56 671 GLN A C 1
ATOM 5444 O O . GLN A 1 671 ? 8.240 -0.979 -28.938 1.00 89.56 671 GLN A O 1
ATOM 5449 N N . GLU A 1 672 ? 6.342 -0.850 -30.113 1.00 87.94 672 GLU A N 1
ATOM 5450 C CA . GLU A 1 672 ? 6.914 -1.443 -31.332 1.00 87.94 672 GLU A CA 1
ATOM 5451 C C . GLU A 1 672 ? 8.162 -0.669 -31.808 1.00 87.94 672 GLU A C 1
ATOM 5453 O O . GLU A 1 672 ? 8.165 0.558 -31.901 1.00 87.94 672 GLU A O 1
ATOM 5458 N N . ASN A 1 673 ? 9.236 -1.402 -32.131 1.00 85.62 673 ASN A N 1
ATOM 5459 C CA . ASN A 1 673 ? 10.538 -0.884 -32.570 1.00 85.62 673 ASN A CA 1
ATOM 5460 C C . ASN A 1 673 ? 11.315 -0.033 -31.544 1.00 85.62 673 ASN A C 1
ATOM 5462 O O . ASN A 1 673 ? 12.298 0.611 -31.923 1.00 85.62 673 ASN A O 1
ATOM 5466 N N . VAL A 1 674 ? 10.939 -0.051 -30.261 1.00 87.38 674 VAL A N 1
ATOM 5467 C CA . VAL A 1 674 ? 11.625 0.728 -29.214 1.00 87.38 674 VAL A CA 1
ATOM 5468 C C . VAL A 1 674 ? 12.862 0.008 -28.660 1.00 87.38 674 VAL A C 1
ATOM 5470 O O . VAL A 1 674 ? 13.887 0.659 -28.461 1.00 87.38 674 VAL A O 1
ATOM 5473 N N . GLY A 1 675 ? 12.830 -1.318 -28.476 1.00 88.44 675 GLY A N 1
ATOM 5474 C CA . GLY A 1 675 ? 13.974 -2.075 -27.950 1.00 88.44 675 GLY A CA 1
ATOM 5475 C C . GLY A 1 675 ? 13.572 -3.195 -26.996 1.00 88.44 675 GLY A C 1
ATOM 5476 O O . GLY A 1 675 ? 12.578 -3.876 -27.221 1.00 88.44 675 GLY A O 1
ATOM 5477 N N . GLU A 1 676 ? 14.367 -3.404 -25.950 1.00 92.38 676 GLU A N 1
ATOM 5478 C CA . GLU A 1 676 ? 14.068 -4.354 -24.876 1.00 92.38 676 GLU A CA 1
ATOM 5479 C C . GLU A 1 676 ? 13.200 -3.718 -23.784 1.00 92.38 676 GLU A C 1
ATOM 5481 O O . GLU A 1 676 ? 13.324 -2.532 -23.467 1.00 92.38 676 GLU A O 1
ATOM 5486 N N . ILE A 1 677 ? 12.328 -4.540 -23.209 1.00 93.75 677 ILE A N 1
ATOM 5487 C CA . ILE A 1 677 ? 11.408 -4.220 -22.127 1.00 93.75 677 ILE A CA 1
ATOM 5488 C C . ILE A 1 677 ? 11.676 -5.199 -20.989 1.00 93.75 677 ILE A C 1
ATOM 5490 O O . ILE A 1 677 ? 11.497 -6.407 -21.157 1.00 93.75 677 ILE A O 1
ATOM 5494 N N . PHE A 1 678 ? 12.058 -4.679 -19.826 1.00 94.00 678 PHE A N 1
ATOM 5495 C CA . PHE A 1 678 ? 12.271 -5.477 -18.619 1.00 94.00 678 PHE A CA 1
ATOM 5496 C C . PHE A 1 678 ? 11.029 -5.411 -17.741 1.00 94.00 678 PHE A C 1
ATOM 5498 O O . PHE A 1 678 ? 10.650 -4.323 -17.305 1.00 94.00 678 PHE A O 1
ATOM 5505 N N . PHE A 1 679 ? 10.418 -6.559 -17.456 1.00 95.12 679 PHE A N 1
ATOM 5506 C CA . PHE A 1 679 ? 9.277 -6.644 -16.549 1.00 95.12 679 PHE A CA 1
ATOM 5507 C C . PHE A 1 679 ? 9.729 -7.040 -15.144 1.00 95.12 679 PHE A C 1
ATOM 5509 O O . PHE A 1 679 ? 10.350 -8.084 -14.939 1.00 95.12 679 PHE A O 1
ATOM 5516 N N . LEU A 1 680 ? 9.395 -6.196 -14.170 1.00 94.44 680 LEU A N 1
ATOM 5517 C CA . LEU A 1 680 ? 9.747 -6.334 -12.760 1.00 94.44 680 LEU A CA 1
ATOM 5518 C C . LEU A 1 680 ? 8.478 -6.296 -11.906 1.00 94.44 680 LEU A C 1
ATOM 5520 O O . LEU A 1 680 ? 7.659 -5.391 -12.053 1.00 94.44 680 LEU A O 1
ATOM 5524 N N . LEU A 1 681 ? 8.328 -7.217 -10.960 1.00 93.88 681 LEU A N 1
ATOM 5525 C CA . LEU A 1 681 ? 7.248 -7.183 -9.979 1.00 93.88 681 LEU A CA 1
ATOM 5526 C C . LEU A 1 681 ? 7.702 -6.459 -8.712 1.00 93.88 681 LEU A C 1
ATOM 5528 O O . LEU A 1 681 ? 8.667 -6.863 -8.063 1.00 93.88 681 LEU A O 1
ATOM 5532 N N . LYS A 1 682 ? 6.975 -5.413 -8.320 1.00 90.69 682 LYS A N 1
ATOM 5533 C CA . LYS A 1 682 ? 7.177 -4.702 -7.058 1.00 90.69 682 LYS A CA 1
ATOM 5534 C C . LYS A 1 682 ? 6.102 -5.094 -6.049 1.00 90.69 682 LYS A C 1
ATOM 5536 O O . LYS A 1 682 ? 4.929 -4.753 -6.206 1.00 90.69 682 LYS A O 1
ATOM 5541 N N . ILE A 1 683 ? 6.545 -5.755 -4.985 1.00 85.88 683 ILE A N 1
ATOM 5542 C CA . ILE A 1 683 ? 5.762 -6.037 -3.777 1.00 85.88 683 ILE A CA 1
ATOM 5543 C C . ILE A 1 683 ? 6.092 -4.953 -2.733 1.00 85.88 683 ILE A C 1
ATOM 5545 O O . ILE A 1 683 ? 7.252 -4.529 -2.667 1.00 85.88 683 ILE A O 1
ATOM 5549 N N . PRO A 1 684 ? 5.121 -4.468 -1.932 1.00 76.88 684 PRO A N 1
ATOM 5550 C CA . PRO A 1 684 ? 5.389 -3.525 -0.847 1.00 76.88 684 PRO A CA 1
ATOM 5551 C C . PRO A 1 684 ? 6.550 -3.982 0.047 1.00 76.88 684 PRO A C 1
ATOM 5553 O O . PRO A 1 684 ? 6.658 -5.160 0.371 1.00 76.88 684 PRO A O 1
ATOM 5556 N N . GLU A 1 685 ? 7.430 -3.044 0.413 1.00 72.25 685 GLU A N 1
ATOM 5557 C CA . GLU A 1 685 ? 8.569 -3.266 1.328 1.00 72.25 685 GLU A CA 1
ATOM 5558 C C . GLU A 1 685 ? 9.622 -4.298 0.865 1.00 72.25 685 GLU A C 1
ATOM 5560 O O . GLU A 1 685 ? 10.590 -4.551 1.580 1.00 72.25 685 GLU A O 1
ATOM 5565 N N . LYS A 1 686 ? 9.502 -4.840 -0.356 1.00 76.56 686 LYS A N 1
ATOM 5566 C CA . LYS A 1 686 ? 10.498 -5.720 -0.984 1.00 76.56 686 LYS A CA 1
ATOM 5567 C C . LYS A 1 686 ? 11.174 -5.055 -2.188 1.00 76.56 686 LYS A C 1
ATOM 5569 O O . LYS A 1 686 ? 10.651 -4.123 -2.803 1.00 76.56 686 LYS A O 1
ATOM 5574 N N . ILE A 1 687 ? 12.361 -5.552 -2.530 1.00 82.94 687 ILE A N 1
ATOM 5575 C CA . ILE A 1 687 ? 13.094 -5.161 -3.742 1.00 82.94 687 ILE A CA 1
ATOM 5576 C C . ILE A 1 687 ? 12.324 -5.683 -4.974 1.00 82.94 687 ILE A C 1
ATOM 5578 O O . ILE A 1 687 ? 11.809 -6.802 -4.914 1.00 82.94 687 ILE A O 1
ATOM 5582 N N . PRO A 1 688 ? 12.220 -4.912 -6.078 1.00 87.56 688 PRO A N 1
ATOM 5583 C CA . PRO A 1 688 ? 11.587 -5.391 -7.305 1.00 87.56 688 PRO A CA 1
ATOM 5584 C C . PRO A 1 688 ? 12.253 -6.662 -7.846 1.00 87.56 688 PRO A C 1
ATOM 5586 O O . PRO A 1 688 ? 13.477 -6.736 -7.929 1.00 87.56 688 PRO A O 1
ATOM 5589 N N . MET A 1 689 ? 11.443 -7.643 -8.239 1.00 90.19 689 MET A N 1
ATOM 5590 C CA . MET A 1 689 ? 11.896 -8.950 -8.724 1.00 90.19 689 MET A CA 1
ATOM 5591 C C . MET A 1 689 ? 11.730 -9.047 -10.239 1.00 90.19 689 MET A C 1
ATOM 5593 O O . MET A 1 689 ? 10.663 -8.726 -10.757 1.00 90.19 689 MET A O 1
ATOM 5597 N N . GLY A 1 690 ? 12.765 -9.492 -10.955 1.00 92.44 690 GLY A N 1
ATOM 5598 C CA . GLY A 1 690 ? 12.705 -9.708 -12.407 1.00 92.44 690 GLY A CA 1
ATOM 5599 C C . GLY A 1 690 ? 11.785 -10.865 -12.770 1.00 92.44 690 GLY A C 1
ATOM 5600 O O . GLY A 1 690 ? 11.872 -11.919 -12.145 1.00 92.44 690 GLY A O 1
ATOM 5601 N N . LEU A 1 691 ? 10.910 -10.658 -13.758 1.00 94.56 691 LEU A N 1
ATOM 5602 C CA . LEU A 1 691 ? 10.029 -11.696 -14.295 1.00 94.56 691 LEU A CA 1
ATOM 5603 C C . LEU A 1 691 ? 10.542 -12.208 -15.643 1.00 94.56 691 LEU A C 1
ATOM 5605 O O . LEU A 1 691 ? 10.883 -13.375 -15.760 1.00 94.56 691 LEU A O 1
ATOM 5609 N N . PHE A 1 692 ? 10.594 -11.351 -16.664 1.00 93.62 692 PHE A N 1
ATOM 5610 C CA . PHE A 1 692 ? 11.028 -11.715 -18.017 1.00 93.62 692 PHE A CA 1
ATOM 5611 C C . PHE A 1 692 ? 11.407 -10.468 -18.830 1.00 93.62 692 PHE A C 1
ATOM 5613 O O . PHE A 1 692 ? 11.091 -9.335 -18.449 1.00 93.62 692 PHE A O 1
ATOM 5620 N N . ILE A 1 693 ? 12.076 -10.686 -19.966 1.00 93.00 693 ILE A N 1
ATOM 5621 C CA . ILE A 1 693 ? 12.507 -9.634 -20.894 1.00 93.00 693 ILE A CA 1
ATOM 5622 C C . ILE A 1 693 ? 11.857 -9.873 -22.258 1.00 93.00 693 ILE A C 1
ATOM 5624 O O . ILE A 1 693 ? 11.886 -10.986 -22.787 1.00 93.00 693 ILE A O 1
ATOM 5628 N N . VAL A 1 694 ? 11.292 -8.820 -22.847 1.00 93.44 694 VAL A N 1
ATOM 5629 C CA . VAL A 1 694 ? 10.691 -8.851 -24.188 1.00 93.44 694 VAL A CA 1
ATOM 5630 C C . VAL A 1 694 ? 11.415 -7.870 -25.090 1.00 93.44 694 VAL A C 1
ATOM 5632 O O . VAL A 1 694 ? 11.667 -6.741 -24.691 1.00 93.44 694 VAL A O 1
ATOM 5635 N N . SER A 1 695 ? 11.698 -8.257 -26.329 1.00 92.38 695 SER A N 1
ATOM 5636 C CA . SER A 1 695 ? 12.201 -7.333 -27.341 1.00 92.38 695 SER A CA 1
ATOM 5637 C C . SER A 1 695 ? 11.127 -6.983 -28.364 1.00 92.38 695 SER A C 1
ATOM 5639 O O . SER A 1 695 ? 10.480 -7.866 -28.932 1.00 92.38 695 SER A O 1
ATOM 5641 N N . THR A 1 696 ? 10.966 -5.686 -28.622 1.00 92.31 696 THR A N 1
ATOM 5642 C CA . THR A 1 696 ? 10.073 -5.114 -29.639 1.00 92.31 696 THR A CA 1
ATOM 5643 C C . THR A 1 696 ? 10.802 -4.632 -30.888 1.00 92.31 696 THR A C 1
ATOM 5645 O O . THR A 1 696 ? 10.162 -4.198 -31.849 1.00 92.31 696 THR A O 1
ATOM 5648 N N . LYS A 1 697 ? 12.136 -4.722 -30.897 1.00 90.56 697 LYS A N 1
ATOM 5649 C CA . LYS A 1 697 ? 12.994 -4.354 -32.022 1.00 90.56 697 LYS A CA 1
ATOM 5650 C C . LYS A 1 697 ? 13.956 -5.486 -32.338 1.00 90.56 697 LYS A C 1
ATOM 5652 O O . LYS A 1 697 ? 14.674 -5.960 -31.464 1.00 90.56 697 LYS A O 1
ATOM 5657 N N . GLU A 1 698 ? 14.009 -5.875 -33.603 1.00 90.62 698 GLU A N 1
ATOM 5658 C CA . GLU A 1 698 ? 14.933 -6.916 -34.038 1.00 90.62 698 GLU A CA 1
ATOM 5659 C C . GLU A 1 698 ? 16.384 -6.462 -33.850 1.00 90.62 698 GLU A C 1
ATOM 5661 O O . GLU A 1 698 ? 16.748 -5.348 -34.242 1.00 90.62 698 GLU A O 1
ATOM 5666 N N . HIS A 1 699 ? 17.213 -7.317 -33.260 1.00 90.69 699 HIS A N 1
ATOM 5667 C CA . HIS A 1 699 ? 18.624 -7.031 -33.015 1.00 90.69 699 HIS A CA 1
ATOM 5668 C C . HIS A 1 699 ? 19.405 -8.320 -32.725 1.00 90.69 699 HIS A C 1
ATOM 5670 O O . HIS A 1 699 ? 18.825 -9.386 -32.510 1.00 90.69 699 HIS A O 1
ATOM 5676 N N . PHE A 1 700 ? 20.733 -8.206 -32.722 1.00 89.50 700 PHE A N 1
ATOM 5677 C CA . PHE A 1 700 ? 21.614 -9.246 -32.205 1.00 89.50 700 PHE A CA 1
ATOM 5678 C C . PHE A 1 700 ? 22.064 -8.889 -30.788 1.00 89.50 700 PHE A C 1
ATOM 5680 O O . PHE A 1 700 ? 22.552 -7.782 -30.568 1.00 89.50 700 PHE A O 1
ATOM 5687 N N . ILE A 1 701 ? 21.928 -9.831 -29.857 1.00 85.38 701 ILE A N 1
ATOM 5688 C CA . ILE A 1 701 ? 22.385 -9.711 -28.466 1.00 85.38 701 ILE A CA 1
ATOM 5689 C C . ILE A 1 701 ? 23.922 -9.727 -28.419 1.00 85.38 701 ILE A C 1
ATOM 5691 O O . ILE A 1 701 ? 24.536 -8.986 -27.659 1.00 85.38 701 ILE A O 1
ATOM 5695 N N . ASN A 1 702 ? 24.549 -10.550 -29.267 1.00 83.81 702 ASN A N 1
ATOM 5696 C CA . ASN A 1 702 ? 26.000 -10.716 -29.390 1.00 83.81 702 ASN A CA 1
ATOM 5697 C C . ASN A 1 702 ? 26.413 -10.842 -30.865 1.00 83.81 702 ASN A C 1
ATOM 5699 O O . ASN A 1 702 ? 25.565 -11.042 -31.731 1.00 83.81 702 ASN A O 1
ATOM 5703 N N . ILE A 1 703 ? 27.717 -10.757 -31.165 1.00 88.25 703 ILE A N 1
ATOM 5704 C CA . ILE A 1 703 ? 28.224 -10.956 -32.532 1.00 88.25 703 ILE A CA 1
ATOM 5705 C C . ILE A 1 703 ? 27.823 -12.353 -33.059 1.00 88.25 703 ILE A C 1
ATOM 5707 O O . ILE A 1 703 ? 28.217 -13.360 -32.472 1.00 88.25 703 ILE A O 1
ATOM 5711 N N . PRO A 1 704 ? 27.077 -12.450 -34.175 1.00 90.00 704 PRO A N 1
ATOM 5712 C CA . PRO A 1 704 ? 26.571 -13.725 -34.697 1.00 90.00 704 PRO A CA 1
ATOM 5713 C C . PRO A 1 704 ? 27.595 -14.459 -35.576 1.00 90.00 704 PRO A C 1
ATOM 5715 O O . PRO A 1 704 ? 27.224 -15.205 -36.478 1.00 90.00 704 PRO A O 1
ATOM 5718 N N . ILE A 1 705 ? 28.891 -14.203 -35.387 1.00 91.06 705 ILE A N 1
ATOM 5719 C CA . ILE A 1 705 ? 29.963 -14.812 -36.179 1.00 91.06 705 ILE A CA 1
ATOM 5720 C C . ILE A 1 705 ? 31.057 -15.294 -35.236 1.00 91.06 705 ILE A C 1
ATOM 5722 O O . ILE A 1 705 ? 31.525 -14.540 -34.382 1.00 91.06 705 ILE A O 1
ATOM 5726 N N . VAL A 1 706 ? 31.489 -16.540 -35.414 1.00 90.88 706 VAL A N 1
ATOM 5727 C CA . VAL A 1 706 ? 32.519 -17.174 -34.587 1.00 90.88 706 VAL A CA 1
ATOM 5728 C C . VAL A 1 706 ? 33.585 -17.807 -35.474 1.00 90.88 706 VAL A C 1
ATOM 5730 O O . VAL A 1 706 ? 33.269 -18.541 -36.407 1.00 90.88 706 VAL A O 1
ATOM 5733 N N . TYR A 1 707 ? 34.858 -17.559 -35.165 1.00 89.06 707 TYR A N 1
ATOM 5734 C CA . TYR A 1 707 ? 35.978 -18.292 -35.754 1.00 89.06 707 TYR A CA 1
ATOM 5735 C C . TYR A 1 707 ? 36.363 -19.452 -34.831 1.00 89.06 707 TYR A C 1
ATOM 5737 O O . TYR A 1 707 ? 36.748 -19.239 -33.683 1.00 89.06 707 TYR A O 1
ATOM 5745 N N . SER A 1 708 ? 36.240 -20.688 -35.313 1.00 85.50 708 SER A N 1
ATOM 5746 C CA . SER A 1 708 ? 36.634 -21.888 -34.566 1.00 85.50 708 SER A CA 1
ATOM 5747 C C . SER A 1 708 ? 37.077 -22.988 -35.527 1.00 85.50 708 SER A C 1
ATOM 5749 O O . SER A 1 708 ? 36.591 -23.055 -36.652 1.00 85.50 708 SER A O 1
ATOM 5751 N N . ASN A 1 709 ? 38.020 -23.842 -35.116 1.00 83.81 709 ASN A N 1
ATOM 5752 C CA . ASN A 1 709 ? 38.524 -24.951 -35.943 1.00 83.81 709 ASN A CA 1
ATOM 5753 C C . ASN A 1 709 ? 38.953 -24.531 -37.365 1.00 83.81 709 ASN A C 1
ATOM 5755 O O . ASN A 1 709 ? 38.657 -25.220 -38.339 1.00 83.81 709 ASN A O 1
ATOM 5759 N N . SER A 1 710 ? 39.625 -23.380 -37.481 1.00 83.31 710 SER A N 1
ATOM 5760 C CA . SER A 1 710 ? 40.080 -22.809 -38.759 1.00 83.31 710 SER A CA 1
ATOM 5761 C C . SER A 1 710 ? 38.973 -22.463 -39.762 1.00 83.31 710 SER A C 1
ATOM 5763 O O . SER A 1 710 ? 39.244 -22.316 -40.951 1.00 83.31 710 SER A O 1
ATOM 5765 N N . LYS A 1 711 ? 37.734 -22.307 -39.289 1.00 88.88 711 LYS A N 1
ATOM 5766 C CA . LYS A 1 711 ? 36.547 -21.993 -40.087 1.00 88.88 711 LYS A CA 1
ATOM 5767 C C . LYS A 1 711 ? 35.757 -20.855 -39.447 1.00 88.88 711 LYS A C 1
ATOM 5769 O O . LYS A 1 711 ? 35.858 -20.610 -38.243 1.00 88.88 711 LYS A O 1
ATOM 5774 N N . VAL A 1 712 ? 34.975 -20.154 -40.260 1.00 90.75 712 VAL A N 1
ATOM 5775 C CA . VAL A 1 712 ? 34.084 -19.078 -39.815 1.00 90.75 712 VAL A CA 1
ATOM 5776 C C . VAL A 1 712 ? 32.655 -19.603 -39.834 1.00 90.75 712 VAL A C 1
ATOM 5778 O O . VAL A 1 712 ? 32.217 -20.155 -40.837 1.00 90.75 712 VAL A O 1
ATOM 5781 N N . PHE A 1 713 ? 31.926 -19.425 -38.738 1.00 91.06 713 PHE A N 1
ATOM 5782 C CA . PHE A 1 713 ? 30.539 -19.860 -38.599 1.00 91.06 713 PHE A CA 1
ATOM 5783 C C . PHE A 1 713 ? 29.627 -18.667 -38.355 1.00 91.06 713 PHE A C 1
ATOM 5785 O O . PHE A 1 713 ? 29.906 -17.833 -37.493 1.00 91.06 713 PHE A O 1
ATOM 5792 N N . TRP A 1 714 ? 28.532 -18.620 -39.099 1.00 92.81 714 TRP A N 1
ATOM 5793 C CA . TRP A 1 714 ? 27.349 -17.827 -38.812 1.00 92.81 714 TRP A CA 1
ATOM 5794 C C . TRP A 1 714 ? 26.547 -18.526 -37.712 1.00 92.81 714 TRP A C 1
ATOM 5796 O O . TRP A 1 714 ? 26.241 -19.706 -37.855 1.00 92.81 714 TRP A O 1
ATOM 5806 N N . LYS A 1 715 ? 26.259 -17.819 -36.613 1.00 91.62 715 LYS A N 1
ATOM 5807 C CA . LYS A 1 715 ? 25.582 -18.344 -35.414 1.00 91.62 715 LYS A CA 1
ATOM 5808 C C . LYS A 1 715 ? 24.456 -17.434 -34.911 1.00 91.62 715 LYS A C 1
ATOM 5810 O O . LYS A 1 715 ? 24.583 -16.805 -33.854 1.00 91.62 715 LYS A O 1
ATOM 5815 N N . PRO A 1 716 ? 23.367 -17.289 -35.680 1.00 89.44 716 PRO A N 1
ATOM 5816 C CA . PRO A 1 716 ? 22.257 -16.400 -35.351 1.00 89.44 716 PRO A CA 1
ATOM 5817 C C . PRO A 1 716 ? 21.266 -17.000 -34.347 1.00 89.44 716 PRO A C 1
ATOM 5819 O O . PRO A 1 716 ? 20.472 -16.247 -33.792 1.00 89.44 716 PRO A O 1
ATOM 5822 N N . GLU A 1 717 ? 21.251 -18.319 -34.137 1.00 84.75 717 GLU A N 1
ATOM 5823 C CA . GLU A 1 717 ? 20.187 -18.996 -33.383 1.00 84.75 717 GLU A CA 1
ATOM 5824 C C . GLU A 1 717 ? 20.107 -18.485 -31.937 1.00 84.75 717 GLU A C 1
ATOM 5826 O O . GLU A 1 717 ? 19.042 -18.039 -31.499 1.00 84.75 717 GLU A O 1
ATOM 5831 N N . ASP A 1 718 ? 21.267 -18.424 -31.280 1.00 80.75 718 ASP A N 1
ATOM 5832 C CA . ASP A 1 718 ? 21.439 -17.980 -29.891 1.00 80.75 718 ASP A CA 1
ATOM 5833 C C . ASP A 1 718 ? 21.637 -16.465 -29.742 1.00 80.75 718 ASP A C 1
ATOM 5835 O O . ASP A 1 718 ? 21.679 -15.935 -28.631 1.00 80.75 718 ASP A O 1
ATOM 5839 N N . THR A 1 719 ? 21.827 -15.748 -30.851 1.00 87.44 719 THR A N 1
ATOM 5840 C CA . THR A 1 719 ? 22.232 -14.336 -30.825 1.00 87.44 719 THR A CA 1
ATOM 5841 C C . THR A 1 719 ? 21.188 -13.399 -31.412 1.00 87.44 719 THR A C 1
ATOM 5843 O O . THR A 1 719 ? 21.189 -12.226 -31.051 1.00 87.44 719 THR A O 1
ATOM 5846 N N . PHE A 1 720 ? 20.295 -13.870 -32.287 1.00 90.75 720 PHE A N 1
ATOM 5847 C CA . PHE A 1 720 ? 19.286 -13.045 -32.947 1.00 90.75 720 PHE A CA 1
ATOM 5848 C C . PHE A 1 720 ? 17.915 -13.122 -32.274 1.00 90.75 720 PHE A C 1
ATOM 5850 O O . PHE A 1 720 ? 17.257 -14.174 -32.262 1.00 90.75 720 PHE A O 1
ATOM 5857 N N . THR A 1 721 ? 17.424 -11.954 -31.865 1.00 90.00 721 THR A N 1
ATOM 5858 C CA . THR A 1 721 ? 16.061 -11.755 -31.371 1.00 90.00 721 THR A CA 1
ATOM 5859 C C . THR A 1 721 ? 15.241 -11.048 -32.446 1.00 90.00 721 THR A C 1
ATOM 5861 O O . THR A 1 721 ? 15.477 -9.876 -32.738 1.00 90.00 721 THR A O 1
ATOM 5864 N N . GLY A 1 722 ? 14.279 -11.748 -33.053 1.00 89.44 722 GLY A N 1
ATOM 5865 C CA . GLY A 1 722 ? 13.464 -11.198 -34.138 1.00 89.44 722 GLY A CA 1
ATOM 5866 C C . GLY A 1 722 ? 12.691 -12.243 -34.943 1.00 89.44 722 GLY A C 1
ATOM 5867 O O . GLY A 1 722 ? 12.540 -13.391 -34.521 1.00 89.44 722 GLY A O 1
ATOM 5868 N N . ASP A 1 723 ? 12.205 -11.850 -36.123 1.00 86.88 723 ASP A N 1
ATOM 5869 C CA . ASP A 1 723 ? 11.514 -12.749 -37.050 1.00 86.88 723 ASP A CA 1
ATOM 5870 C C . ASP A 1 723 ? 12.488 -13.775 -37.651 1.00 86.88 723 ASP A C 1
ATOM 5872 O O . ASP A 1 723 ? 13.371 -13.436 -38.442 1.00 86.88 723 ASP A O 1
ATOM 5876 N N . LYS A 1 724 ? 12.288 -15.055 -37.315 1.00 85.94 724 LYS A N 1
ATOM 5877 C CA . LYS A 1 724 ? 13.143 -16.170 -37.756 1.00 85.94 724 LYS A CA 1
ATOM 5878 C C . LYS A 1 724 ? 13.108 -16.427 -39.270 1.00 85.94 724 LYS A C 1
ATOM 5880 O O . LYS A 1 724 ? 13.942 -17.163 -39.782 1.00 85.94 724 LYS A O 1
ATOM 5885 N N . SER A 1 725 ? 12.182 -15.810 -40.007 1.00 84.38 725 SER A N 1
ATOM 5886 C CA . SER A 1 725 ? 12.134 -15.864 -41.476 1.00 84.38 725 SER A CA 1
ATOM 5887 C C . SER A 1 725 ? 12.930 -14.743 -42.159 1.00 84.38 725 SER A C 1
ATOM 5889 O O . SER A 1 725 ? 12.679 -14.413 -43.320 1.00 84.38 725 SER A O 1
ATOM 5891 N N . ARG A 1 726 ? 13.822 -14.063 -41.435 1.00 86.06 726 ARG A N 1
ATOM 5892 C CA . ARG A 1 726 ? 14.662 -12.995 -41.979 1.00 86.06 726 ARG A CA 1
ATOM 5893 C C . ARG A 1 726 ? 15.922 -13.557 -42.640 1.00 86.06 726 ARG A C 1
ATOM 5895 O O . ARG A 1 726 ? 16.524 -14.508 -42.157 1.00 86.06 726 ARG A O 1
ATOM 5902 N N . GLU A 1 727 ? 16.314 -12.918 -43.739 1.00 89.25 727 GLU A N 1
ATOM 5903 C CA . GLU A 1 727 ? 17.573 -13.183 -44.433 1.00 89.25 727 GLU A CA 1
ATOM 5904 C C . GLU A 1 727 ? 18.558 -12.032 -44.219 1.00 89.25 727 GLU A C 1
ATOM 5906 O O . GLU A 1 727 ? 18.193 -10.853 -44.278 1.00 89.25 727 GLU A O 1
ATOM 5911 N N . PHE A 1 728 ? 19.821 -12.373 -44.016 1.00 92.19 728 PHE A N 1
ATOM 5912 C CA . PHE A 1 728 ? 20.914 -11.457 -43.756 1.00 92.19 728 PHE A CA 1
ATOM 5913 C C . PHE A 1 728 ? 21.939 -11.483 -44.890 1.00 92.19 728 PHE A C 1
ATOM 5915 O O . PHE A 1 728 ? 22.120 -12.459 -45.625 1.00 92.19 728 PHE A O 1
ATOM 5922 N N . GLN A 1 729 ? 22.634 -10.361 -45.009 1.00 92.06 729 GLN A N 1
ATOM 5923 C CA . GLN A 1 729 ? 23.844 -10.204 -45.783 1.00 92.06 729 GLN A CA 1
ATOM 5924 C C . GLN A 1 729 ? 24.949 -9.756 -44.835 1.00 92.06 729 GLN A C 1
ATOM 5926 O O . GLN A 1 729 ? 24.822 -8.732 -44.163 1.00 92.06 729 GLN A O 1
ATOM 5931 N N . ILE A 1 730 ? 26.058 -10.482 -44.830 1.00 92.44 730 ILE A N 1
ATOM 5932 C CA . ILE A 1 730 ? 27.265 -10.066 -44.125 1.00 92.44 730 ILE A CA 1
ATOM 5933 C C . ILE A 1 730 ? 28.233 -9.540 -45.157 1.00 92.44 730 ILE A C 1
ATOM 5935 O O . ILE A 1 730 ? 28.428 -10.137 -46.218 1.00 92.44 730 ILE A O 1
ATOM 5939 N N . THR A 1 731 ? 28.845 -8.412 -44.843 1.00 92.06 731 THR A N 1
ATOM 5940 C CA . THR A 1 731 ? 29.886 -7.853 -45.679 1.00 92.06 731 THR A CA 1
ATOM 5941 C C . THR A 1 731 ? 31.188 -7.757 -44.913 1.00 92.06 731 THR A C 1
ATOM 5943 O O . THR A 1 731 ? 31.232 -7.132 -43.860 1.00 92.06 731 THR A O 1
ATOM 5946 N N . PHE A 1 732 ? 32.225 -8.370 -45.469 1.00 90.81 732 PHE A N 1
ATOM 5947 C CA . PHE A 1 732 ? 33.580 -8.431 -44.956 1.00 90.81 732 PHE A CA 1
ATOM 5948 C C . PHE A 1 732 ? 34.452 -7.468 -45.762 1.00 90.81 732 PHE A C 1
ATOM 5950 O O . PHE A 1 732 ? 34.497 -7.524 -46.993 1.00 90.81 732 PHE A O 1
ATOM 5957 N N . LYS A 1 733 ? 35.141 -6.561 -45.073 1.00 89.00 733 LYS A N 1
ATOM 5958 C CA . LYS A 1 733 ? 36.106 -5.648 -45.685 1.00 89.00 733 LYS A CA 1
ATOM 5959 C C . LYS A 1 733 ? 37.449 -5.763 -44.979 1.00 89.00 733 LYS A C 1
ATOM 5961 O O . LYS A 1 733 ? 37.620 -5.222 -43.885 1.00 89.00 733 LYS A O 1
ATOM 5966 N N . ARG A 1 734 ? 38.398 -6.434 -45.628 1.00 83.75 734 ARG A N 1
ATOM 5967 C CA . ARG A 1 734 ? 39.811 -6.436 -45.239 1.00 83.75 734 ARG A CA 1
ATOM 5968 C C . ARG A 1 734 ? 40.485 -5.166 -45.755 1.00 83.75 734 ARG A C 1
ATOM 5970 O O . ARG A 1 734 ? 40.039 -4.539 -46.718 1.00 83.75 734 ARG A O 1
ATOM 5977 N N . THR A 1 735 ? 41.529 -4.711 -45.073 1.00 70.81 735 THR A N 1
ATOM 5978 C CA . THR A 1 735 ? 42.250 -3.503 -45.493 1.00 70.81 735 THR A CA 1
ATOM 5979 C C . THR A 1 735 ? 42.908 -3.710 -46.855 1.00 70.81 735 THR A C 1
ATOM 5981 O O . THR A 1 735 ? 43.703 -4.623 -47.008 1.00 70.81 735 THR A O 1
ATOM 5984 N N . GLY A 1 736 ? 42.679 -2.789 -47.797 1.00 67.31 736 GLY A N 1
ATOM 5985 C CA . GLY A 1 736 ? 43.373 -2.788 -49.092 1.00 67.31 736 GLY A CA 1
ATOM 5986 C C . GLY A 1 736 ? 42.827 -3.801 -50.101 1.00 67.31 736 GLY A C 1
ATOM 5987 O O . GLY A 1 736 ? 43.294 -3.820 -51.235 1.00 67.31 736 GLY A O 1
ATOM 5988 N N . GLU A 1 737 ? 41.822 -4.579 -49.706 1.00 77.50 737 GLU A N 1
ATOM 5989 C CA . GLU A 1 737 ? 41.126 -5.544 -50.551 1.00 77.50 737 GLU A CA 1
ATOM 5990 C C . GLU A 1 737 ? 39.701 -5.084 -50.868 1.00 77.50 737 GLU A C 1
ATOM 5992 O O . GLU A 1 737 ? 39.126 -4.212 -50.199 1.00 77.50 737 GLU A O 1
ATOM 5997 N N . ASP A 1 738 ? 39.138 -5.691 -51.912 1.00 76.69 738 ASP A N 1
ATOM 5998 C CA . ASP A 1 738 ? 37.747 -5.496 -52.284 1.00 76.69 738 ASP A CA 1
ATOM 5999 C C . ASP A 1 738 ? 36.798 -6.103 -51.245 1.00 76.69 738 ASP A C 1
ATOM 6001 O O . ASP A 1 738 ? 37.118 -7.000 -50.468 1.00 76.69 738 ASP A O 1
ATOM 6005 N N . MET A 1 739 ? 35.588 -5.562 -51.223 1.00 83.12 739 MET A N 1
ATOM 6006 C CA . MET A 1 739 ? 34.550 -5.954 -50.284 1.00 83.12 739 MET A CA 1
ATOM 6007 C C . MET A 1 739 ? 33.957 -7.316 -50.677 1.00 83.12 739 MET A C 1
ATOM 6009 O O . MET A 1 739 ? 33.398 -7.453 -51.766 1.00 83.12 739 MET A O 1
ATOM 6013 N N . GLN A 1 740 ? 34.013 -8.302 -49.780 1.00 86.69 740 GLN A N 1
ATOM 6014 C CA . GLN A 1 740 ? 33.388 -9.615 -49.968 1.00 86.69 740 GLN A CA 1
ATOM 6015 C C . GLN A 1 740 ? 32.039 -9.650 -49.248 1.00 86.69 740 GLN A C 1
ATOM 6017 O O . GLN A 1 740 ? 31.941 -9.285 -48.079 1.00 86.69 740 GLN A O 1
ATOM 6022 N N . SER A 1 741 ? 30.978 -10.082 -49.930 1.00 87.00 741 SER A N 1
ATOM 6023 C CA . SER A 1 741 ? 29.639 -10.178 -49.334 1.00 87.00 741 SER A CA 1
ATOM 6024 C C . SER A 1 741 ? 29.082 -11.591 -49.421 1.00 87.00 741 SER A C 1
ATOM 6026 O O . SER A 1 741 ? 29.040 -12.157 -50.513 1.00 87.00 741 SER A O 1
ATOM 6028 N N . VAL A 1 742 ? 28.566 -12.097 -48.307 1.00 89.81 742 VAL A N 1
ATOM 6029 C CA . VAL A 1 742 ? 27.810 -13.351 -48.222 1.00 89.81 742 VAL A CA 1
ATOM 6030 C C . VAL A 1 742 ? 26.336 -12.987 -48.072 1.00 89.81 742 VAL A C 1
ATOM 6032 O O . VAL A 1 742 ? 25.992 -12.165 -47.224 1.00 89.81 742 VAL A O 1
ATOM 6035 N N . LYS A 1 743 ? 25.473 -13.534 -48.930 1.00 88.38 743 LYS A N 1
ATOM 6036 C CA . LYS A 1 743 ? 24.037 -13.210 -49.004 1.00 88.38 743 LYS A CA 1
ATOM 6037 C C . LYS A 1 743 ? 23.195 -14.464 -48.796 1.00 88.38 743 LYS A C 1
ATOM 6039 O O . LYS A 1 743 ? 23.653 -15.549 -49.133 1.00 88.38 743 LYS A O 1
ATOM 6044 N N . GLY A 1 744 ? 21.953 -14.278 -48.350 1.00 84.56 744 GLY A N 1
ATOM 6045 C CA . GLY A 1 744 ? 20.979 -15.364 -48.198 1.00 84.56 744 GLY A CA 1
ATOM 6046 C C . GLY A 1 744 ? 21.145 -16.162 -46.905 1.00 84.56 744 GLY A C 1
ATOM 6047 O O . GLY A 1 744 ? 20.677 -17.290 -46.833 1.00 84.56 744 GLY A O 1
ATOM 6048 N N . LEU A 1 745 ? 21.812 -15.586 -45.900 1.00 89.50 745 LEU A N 1
ATOM 6049 C CA . LEU A 1 745 ? 22.016 -16.224 -44.601 1.00 89.50 745 LEU A CA 1
ATOM 6050 C C . LEU A 1 745 ? 20.724 -16.137 -43.789 1.00 89.50 745 LEU A C 1
ATOM 6052 O O . LEU A 1 745 ? 20.201 -15.044 -43.584 1.00 89.50 745 LEU A O 1
ATOM 6056 N N . ASN A 1 746 ? 20.194 -17.267 -43.345 1.00 89.44 746 ASN A N 1
ATOM 6057 C CA . ASN A 1 746 ? 18.951 -17.336 -42.570 1.00 89.44 746 ASN A CA 1
ATOM 6058 C C . ASN A 1 746 ? 19.245 -17.325 -41.052 1.00 89.44 746 ASN A C 1
ATOM 6060 O O . ASN A 1 746 ? 20.344 -16.975 -40.633 1.00 89.44 746 ASN A O 1
ATOM 6064 N N . CYS A 1 747 ? 18.269 -17.671 -40.208 1.00 86.69 747 CYS A N 1
ATOM 6065 C CA . CYS A 1 747 ? 18.451 -17.777 -38.754 1.00 86.69 747 CYS A CA 1
ATOM 6066 C C . CYS A 1 747 ? 18.988 -19.143 -38.266 1.00 86.69 747 CYS A C 1
ATOM 6068 O O . CYS A 1 747 ? 18.791 -19.460 -37.097 1.00 86.69 747 CYS A O 1
ATOM 6070 N N . ASN A 1 748 ? 19.665 -19.921 -39.115 1.00 87.88 748 ASN A N 1
ATOM 6071 C CA . ASN A 1 748 ? 20.314 -21.185 -38.756 1.00 87.88 748 ASN A CA 1
ATOM 6072 C C . ASN A 1 748 ? 21.842 -21.059 -38.797 1.00 87.88 748 ASN A C 1
ATOM 6074 O O . ASN A 1 748 ? 22.387 -20.191 -39.482 1.00 87.88 748 ASN A O 1
ATOM 6078 N N . ASP A 1 749 ? 22.520 -21.965 -38.096 1.00 88.94 749 ASP A N 1
ATOM 6079 C CA . ASP A 1 749 ? 23.977 -22.061 -38.109 1.00 88.94 749 ASP A CA 1
ATOM 6080 C C . ASP A 1 749 ? 24.501 -22.518 -39.482 1.00 88.94 749 ASP A C 1
ATOM 6082 O O . ASP A 1 749 ? 24.103 -23.562 -40.004 1.00 88.94 749 ASP A O 1
ATOM 6086 N N . GLU A 1 750 ? 25.431 -21.755 -40.059 1.00 90.12 750 GLU A N 1
ATOM 6087 C CA . GLU A 1 750 ? 26.008 -22.029 -41.383 1.00 90.12 750 GLU A CA 1
ATOM 6088 C C . GLU A 1 750 ? 27.519 -21.727 -41.410 1.00 90.12 750 GLU A C 1
ATOM 6090 O O . GLU A 1 750 ? 28.008 -20.818 -40.738 1.00 90.12 750 GLU A O 1
ATOM 6095 N N . GLU A 1 751 ? 28.292 -22.493 -42.185 1.00 90.50 751 GLU A N 1
ATOM 6096 C CA . GLU A 1 751 ? 29.722 -22.229 -42.396 1.00 90.50 751 GLU A CA 1
ATOM 6097 C C . GLU A 1 751 ? 29.919 -21.180 -43.501 1.00 90.50 751 GLU A C 1
ATOM 6099 O O . GLU A 1 751 ? 29.321 -21.265 -44.573 1.00 90.50 751 GLU A O 1
ATOM 6104 N N . ILE A 1 752 ? 30.787 -20.198 -43.252 1.00 90.56 752 ILE A N 1
ATOM 6105 C CA . ILE A 1 752 ? 31.195 -19.191 -44.230 1.00 90.56 752 ILE A CA 1
ATOM 6106 C C . ILE A 1 752 ? 32.564 -19.575 -44.792 1.00 90.56 752 ILE A C 1
ATOM 6108 O O . ILE A 1 752 ? 33.585 -19.492 -44.106 1.00 90.56 752 ILE A O 1
ATOM 6112 N N . GLU A 1 753 ? 32.583 -19.959 -46.065 1.00 85.25 753 GLU A N 1
ATOM 6113 C CA . GLU A 1 753 ? 33.803 -20.336 -46.777 1.00 85.25 753 GLU A CA 1
ATOM 6114 C C . GLU A 1 753 ? 34.467 -19.146 -47.495 1.00 85.25 753 GLU A C 1
ATOM 6116 O O . GLU A 1 753 ? 33.829 -18.149 -47.841 1.00 85.25 753 GLU A O 1
ATOM 6121 N N . GLY A 1 754 ? 35.767 -19.283 -47.777 1.00 81.12 754 GLY A N 1
ATOM 6122 C CA . GLY A 1 754 ? 36.497 -18.364 -48.657 1.00 81.12 754 GLY A CA 1
ATOM 6123 C C . GLY A 1 754 ? 36.936 -17.049 -48.012 1.00 81.12 754 GLY A C 1
ATOM 6124 O O . GLY A 1 754 ? 37.096 -16.066 -48.730 1.00 81.12 754 GLY A O 1
ATOM 6125 N N . LEU A 1 755 ? 37.117 -17.020 -46.688 1.00 85.44 755 LEU A N 1
ATOM 6126 C CA . LEU A 1 755 ? 37.747 -15.911 -45.965 1.00 85.44 755 LEU A CA 1
ATOM 6127 C C . LEU A 1 755 ? 39.191 -16.275 -45.605 1.00 85.44 755 LEU A C 1
ATOM 6129 O O . LEU A 1 755 ? 39.439 -17.306 -44.981 1.00 85.44 755 LEU A O 1
ATOM 6133 N N . GLU A 1 756 ? 40.143 -15.422 -45.977 1.00 84.44 756 GLU A N 1
ATOM 6134 C CA . GLU A 1 756 ? 41.548 -15.568 -45.578 1.00 84.44 756 GLU A CA 1
ATOM 6135 C C . GLU A 1 756 ? 41.783 -15.091 -44.136 1.00 84.44 756 GLU A C 1
ATOM 6137 O O . GLU A 1 756 ? 40.999 -14.301 -43.605 1.00 84.44 756 GLU A O 1
ATOM 6142 N N . GLU A 1 757 ? 42.888 -15.513 -43.505 1.00 86.12 757 GLU A N 1
ATOM 6143 C CA . GLU A 1 757 ? 43.274 -14.978 -42.193 1.00 86.12 757 GLU A CA 1
ATOM 6144 C C . GLU A 1 757 ? 43.505 -13.455 -42.275 1.00 86.12 757 GLU A C 1
ATOM 6146 O O . GLU A 1 757 ? 44.274 -12.966 -43.108 1.00 86.12 757 GLU A O 1
ATOM 6151 N N . GLY A 1 758 ? 42.862 -12.683 -41.402 1.00 85.00 758 GLY A N 1
ATOM 6152 C CA . GLY A 1 758 ? 42.929 -11.226 -41.435 1.00 85.00 758 GLY A CA 1
ATOM 6153 C C . GLY A 1 758 ? 42.000 -10.534 -40.445 1.00 85.00 758 GLY A C 1
ATOM 6154 O O . GLY A 1 758 ? 41.105 -11.148 -39.857 1.00 85.00 758 GLY A O 1
ATOM 6155 N N . LEU A 1 759 ? 42.200 -9.222 -40.302 1.00 84.94 759 LEU A N 1
ATOM 6156 C CA . LEU A 1 759 ? 41.277 -8.321 -39.621 1.00 84.94 759 LEU A CA 1
ATOM 6157 C C . LEU A 1 759 ? 40.255 -7.757 -40.618 1.00 84.94 759 LEU A C 1
ATOM 6159 O O . LEU A 1 759 ? 40.609 -7.069 -41.583 1.00 84.94 759 LEU A O 1
ATOM 6163 N N . TYR A 1 760 ? 38.978 -8.012 -40.356 1.00 87.62 760 TYR A N 1
ATOM 6164 C CA . TYR A 1 760 ? 37.867 -7.581 -41.194 1.00 87.62 760 TYR A CA 1
ATOM 6165 C C . TYR A 1 760 ? 36.998 -6.568 -40.465 1.00 87.62 760 TYR A C 1
ATOM 6167 O O . TYR A 1 760 ? 36.592 -6.792 -39.328 1.00 87.62 760 TYR A O 1
ATOM 6175 N N . LYS A 1 761 ? 36.614 -5.505 -41.174 1.00 89.06 761 LYS A N 1
ATOM 6176 C CA . LYS A 1 761 ? 35.422 -4.737 -40.813 1.00 89.06 761 LYS A CA 1
ATOM 6177 C C . LYS A 1 761 ? 34.203 -5.475 -41.326 1.00 89.06 761 LYS A C 1
ATOM 6179 O O . LYS A 1 761 ? 34.094 -5.704 -42.534 1.00 89.06 761 LYS A O 1
ATOM 6184 N N . ILE A 1 762 ? 33.309 -5.838 -40.419 1.00 92.62 762 ILE A N 1
ATOM 6185 C CA . ILE A 1 762 ? 32.081 -6.547 -40.743 1.00 92.62 762 ILE A CA 1
ATOM 6186 C C . ILE A 1 762 ? 30.873 -5.634 -40.626 1.00 92.62 762 ILE A C 1
ATOM 6188 O O . ILE A 1 762 ? 30.768 -4.806 -39.721 1.00 92.62 762 ILE A O 1
ATOM 6192 N N . LYS A 1 763 ? 29.937 -5.814 -41.552 1.00 92.44 763 LYS A N 1
ATOM 6193 C CA . LYS A 1 763 ? 28.637 -5.155 -41.528 1.00 92.44 763 LYS A CA 1
ATOM 6194 C C . LYS A 1 763 ? 27.550 -6.161 -41.859 1.00 92.44 763 LYS A C 1
ATOM 6196 O O . LYS A 1 763 ? 27.575 -6.753 -42.938 1.00 92.44 763 LYS A O 1
ATOM 6201 N N . ILE A 1 764 ? 26.603 -6.328 -40.944 1.00 93.00 764 ILE A N 1
ATOM 6202 C CA . ILE A 1 764 ? 25.465 -7.234 -41.100 1.00 93.00 764 ILE A CA 1
ATOM 6203 C C . ILE A 1 764 ? 24.246 -6.397 -41.453 1.00 93.00 764 ILE A C 1
ATOM 6205 O O . ILE A 1 764 ? 23.852 -5.500 -40.703 1.00 93.00 764 ILE A O 1
ATOM 6209 N N . THR A 1 765 ? 23.657 -6.678 -42.608 1.00 91.62 765 THR A N 1
ATOM 6210 C CA . THR A 1 765 ? 22.483 -5.972 -43.109 1.00 91.62 765 THR A CA 1
ATOM 6211 C C . THR A 1 765 ? 21.371 -6.930 -43.498 1.00 91.62 765 THR A C 1
ATOM 6213 O O . THR A 1 765 ? 21.609 -8.094 -43.794 1.00 91.62 765 THR A O 1
ATOM 6216 N N . SER A 1 766 ? 20.143 -6.432 -43.544 1.00 88.69 766 SER A N 1
ATOM 6217 C CA . SER A 1 766 ? 19.001 -7.136 -44.128 1.00 88.69 766 SER A CA 1
ATOM 6218 C C . SER A 1 766 ? 18.188 -6.154 -44.970 1.00 88.69 766 SER A C 1
ATOM 6220 O O . SER A 1 766 ? 18.229 -4.944 -44.729 1.00 88.69 766 SER A O 1
ATOM 6222 N N . GLN A 1 767 ? 17.494 -6.651 -45.993 1.00 81.19 767 GLN A N 1
ATOM 6223 C CA . GLN A 1 767 ? 16.531 -5.836 -46.731 1.00 81.19 767 GLN A CA 1
ATOM 6224 C C . GLN A 1 767 ? 15.212 -5.819 -45.965 1.00 81.19 767 GLN A C 1
ATOM 6226 O O . GLN A 1 767 ? 14.726 -6.869 -45.543 1.00 81.19 767 GLN A O 1
ATOM 6231 N N . ASP A 1 768 ? 14.630 -4.633 -45.795 1.00 66.94 768 ASP A N 1
ATOM 6232 C CA . ASP A 1 768 ? 13.301 -4.520 -45.206 1.00 66.94 768 ASP A CA 1
ATOM 6233 C C . ASP A 1 768 ? 12.278 -5.315 -46.044 1.00 66.94 768 ASP A C 1
ATOM 6235 O O . ASP A 1 768 ? 12.287 -5.281 -47.278 1.00 66.94 768 ASP A O 1
ATOM 6239 N N . LYS A 1 769 ? 11.390 -6.051 -45.365 1.00 61.38 769 LYS A N 1
ATOM 6240 C CA . LYS A 1 769 ? 10.334 -6.867 -45.991 1.00 61.38 769 LYS A CA 1
ATOM 6241 C C . LYS A 1 769 ? 9.207 -6.009 -46.573 1.00 61.38 769 LYS A C 1
ATOM 6243 O O . LYS A 1 769 ? 8.304 -6.529 -47.229 1.00 61.38 769 LYS A O 1
ATOM 6248 N N . ASN A 1 770 ? 9.224 -4.703 -46.323 1.00 58.50 770 ASN A N 1
ATOM 6249 C CA . ASN A 1 770 ? 8.181 -3.795 -46.758 1.00 58.50 770 ASN A CA 1
ATOM 6250 C C . ASN A 1 770 ? 8.200 -3.613 -48.290 1.00 58.50 770 ASN A C 1
ATOM 6252 O O . ASN A 1 770 ? 9.113 -3.009 -48.853 1.00 58.50 770 ASN A O 1
ATOM 6256 N N . MET A 1 771 ? 7.158 -4.093 -48.983 1.00 50.62 771 MET A N 1
ATOM 6257 C CA . MET A 1 771 ? 7.068 -4.060 -50.457 1.00 50.62 771 MET A CA 1
ATOM 6258 C C . MET A 1 771 ? 7.163 -2.648 -51.068 1.00 50.62 771 MET A C 1
ATOM 6260 O O . MET A 1 771 ? 7.423 -2.515 -52.264 1.00 50.62 771 MET A O 1
ATOM 6264 N N . PHE A 1 772 ? 6.983 -1.597 -50.263 1.00 52.25 772 PHE A N 1
ATOM 6265 C CA . PHE A 1 772 ? 6.974 -0.199 -50.702 1.00 52.25 772 PHE A CA 1
ATOM 6266 C C . PHE A 1 772 ? 8.268 0.572 -50.387 1.00 52.25 772 PHE A C 1
ATOM 6268 O O . PHE A 1 772 ? 8.447 1.679 -50.896 1.00 52.25 772 PHE A O 1
ATOM 6275 N N . LYS A 1 773 ? 9.189 -0.000 -49.596 1.00 53.50 773 LYS A N 1
ATOM 6276 C CA . LYS A 1 773 ? 10.477 0.610 -49.235 1.00 53.50 773 LYS A CA 1
ATOM 6277 C C . LYS A 1 773 ? 11.573 -0.453 -49.157 1.00 53.50 773 LYS A C 1
ATOM 6279 O O . LYS A 1 773 ? 11.642 -1.218 -48.208 1.00 53.50 773 LYS A O 1
ATOM 6284 N N . LYS A 1 774 ? 12.481 -0.454 -50.137 1.00 59.22 774 LYS A N 1
ATOM 6285 C CA . LYS A 1 774 ? 13.728 -1.237 -50.082 1.00 59.22 774 LYS A CA 1
ATOM 6286 C C . LYS A 1 774 ? 14.780 -0.488 -49.262 1.00 59.22 774 LYS A C 1
ATOM 6288 O O . LYS A 1 774 ? 15.777 -0.021 -49.810 1.00 59.22 774 LYS A O 1
ATOM 6293 N N . GLU A 1 775 ? 14.527 -0.304 -47.973 1.00 72.38 775 GLU A N 1
ATOM 6294 C CA . GLU A 1 775 ? 15.533 0.231 -47.054 1.00 72.38 775 GLU A CA 1
ATOM 6295 C C . GLU A 1 775 ? 16.438 -0.916 -46.568 1.00 72.38 775 GLU A C 1
ATOM 6297 O O . GLU A 1 775 ? 15.982 -2.029 -46.304 1.00 72.38 775 GLU A O 1
ATOM 6302 N N . ILE A 1 776 ? 17.750 -0.665 -46.526 1.00 81.94 776 ILE A N 1
ATOM 6303 C CA . ILE A 1 776 ? 18.738 -1.614 -46.001 1.00 81.94 776 ILE A CA 1
ATOM 6304 C C . ILE A 1 776 ? 18.904 -1.314 -44.515 1.00 81.94 776 ILE A C 1
ATOM 6306 O O . ILE A 1 776 ? 19.393 -0.244 -44.151 1.00 81.94 776 ILE A O 1
ATOM 6310 N N . ILE A 1 777 ? 18.526 -2.264 -43.666 1.00 86.25 777 ILE A N 1
ATOM 6311 C CA . ILE A 1 777 ? 18.655 -2.154 -42.213 1.00 86.25 777 ILE A CA 1
ATOM 6312 C C . ILE A 1 777 ? 20.026 -2.699 -41.809 1.00 86.25 777 ILE A C 1
ATOM 6314 O O . ILE A 1 777 ? 20.416 -3.780 -42.252 1.00 86.25 777 ILE A O 1
ATOM 6318 N N . VAL A 1 778 ? 20.760 -1.955 -40.979 1.00 89.50 778 VAL A N 1
ATOM 6319 C CA . VAL A 1 778 ? 22.042 -2.386 -40.402 1.00 89.50 778 VAL A CA 1
ATOM 6320 C C . VAL A 1 778 ? 21.788 -2.940 -39.007 1.00 89.50 778 VAL A C 1
ATOM 6322 O O . VAL A 1 778 ? 21.281 -2.227 -38.146 1.00 89.50 778 VAL A O 1
ATOM 6325 N N . PHE A 1 779 ? 22.143 -4.203 -38.801 1.00 89.06 779 PHE A N 1
ATOM 6326 C CA . PHE A 1 779 ? 21.947 -4.919 -37.542 1.00 89.06 779 PHE A CA 1
ATOM 6327 C C . PHE A 1 779 ? 23.192 -4.917 -36.659 1.00 89.06 779 PHE A C 1
ATOM 6329 O O . PHE A 1 779 ? 23.079 -4.939 -35.438 1.00 89.06 779 PHE A O 1
ATOM 6336 N N . TYR A 1 780 ? 24.373 -4.896 -37.276 1.00 89.31 780 TYR A N 1
ATOM 6337 C CA . TYR A 1 780 ? 25.651 -4.929 -36.577 1.00 89.31 780 TYR A CA 1
ATOM 6338 C C . TYR A 1 780 ? 26.753 -4.321 -37.452 1.00 89.31 780 TYR A C 1
ATOM 6340 O O . TYR A 1 780 ? 26.780 -4.547 -38.667 1.00 89.31 780 TYR A O 1
ATOM 6348 N N . GLU A 1 781 ? 27.678 -3.592 -36.832 1.00 90.75 781 GLU A N 1
ATOM 6349 C CA . GLU A 1 781 ? 28.919 -3.114 -37.444 1.00 90.75 781 GLU A CA 1
ATOM 6350 C C . GLU A 1 781 ? 30.051 -3.222 -36.415 1.00 90.75 781 GLU A C 1
ATOM 6352 O O . GLU A 1 781 ? 29.894 -2.791 -35.273 1.00 90.75 781 GLU A O 1
ATOM 6357 N N . GLY A 1 782 ? 31.173 -3.828 -36.798 1.00 88.00 782 GLY A N 1
ATOM 6358 C CA . GLY A 1 782 ? 32.282 -4.082 -35.878 1.00 88.00 782 GLY A CA 1
ATOM 6359 C C . GLY A 1 782 ? 33.491 -4.714 -36.557 1.00 88.00 782 GLY A C 1
ATOM 6360 O O . GLY A 1 782 ? 33.510 -4.886 -37.777 1.00 88.00 782 GLY A O 1
ATOM 6361 N N . ASP A 1 783 ? 34.494 -5.064 -35.757 1.00 87.06 783 ASP A N 1
ATOM 6362 C CA . ASP A 1 783 ? 35.706 -5.736 -36.220 1.00 87.06 783 ASP A CA 1
ATOM 6363 C C . ASP A 1 783 ? 35.641 -7.238 -35.902 1.00 87.06 783 ASP A C 1
ATOM 6365 O O . ASP A 1 783 ? 35.183 -7.645 -34.833 1.00 87.06 783 ASP A O 1
ATOM 6369 N N . PHE A 1 784 ? 36.117 -8.068 -36.825 1.00 88.44 784 PHE A N 1
ATOM 6370 C CA . PHE A 1 784 ? 36.168 -9.521 -36.683 1.00 88.44 784 PHE A CA 1
ATOM 6371 C C . PHE A 1 784 ? 37.516 -10.054 -37.165 1.00 88.44 784 PHE A C 1
ATOM 6373 O O . PHE A 1 784 ? 38.022 -9.638 -38.208 1.00 88.44 784 PHE A O 1
ATOM 6380 N N . ILE A 1 785 ? 38.099 -10.979 -36.403 1.00 87.19 785 ILE A N 1
ATOM 6381 C CA . ILE A 1 785 ? 39.390 -11.589 -36.726 1.00 87.19 785 ILE A CA 1
ATOM 6382 C C . ILE A 1 785 ? 39.154 -13.010 -37.226 1.00 87.19 785 ILE A C 1
ATOM 6384 O O . ILE A 1 785 ? 38.572 -13.835 -36.523 1.00 87.19 785 ILE A O 1
ATOM 6388 N N . VAL A 1 786 ? 39.663 -13.295 -38.422 1.00 87.19 786 VAL A N 1
ATOM 6389 C CA . VAL A 1 786 ? 39.786 -14.651 -38.962 1.00 87.19 786 VAL A CA 1
ATOM 6390 C C . VAL A 1 786 ? 41.234 -15.081 -38.762 1.00 87.19 786 VAL A C 1
ATOM 6392 O O . VAL A 1 786 ? 42.143 -14.429 -39.269 1.00 87.19 786 VAL A O 1
ATOM 6395 N N . GLY A 1 787 ? 41.473 -16.153 -38.010 1.00 84.75 787 GLY A N 1
ATOM 6396 C CA . GLY A 1 787 ? 42.824 -16.597 -37.656 1.00 84.75 787 GLY A CA 1
ATOM 6397 C C . GLY A 1 787 ? 43.178 -16.349 -36.189 1.00 84.75 787 GLY A C 1
ATOM 6398 O O . GLY A 1 787 ? 42.315 -16.126 -35.341 1.00 84.75 787 GLY A O 1
ATOM 6399 N N . ARG A 1 788 ? 44.474 -16.426 -35.874 1.00 80.62 788 ARG A N 1
ATOM 6400 C CA . ARG A 1 788 ? 44.982 -16.163 -34.520 1.00 80.62 788 ARG A CA 1
ATOM 6401 C C . ARG A 1 788 ? 44.984 -14.663 -34.229 1.00 80.62 788 ARG A C 1
ATOM 6403 O O . ARG A 1 788 ? 45.554 -13.892 -35.000 1.00 80.62 788 ARG A O 1
ATOM 6410 N N . LYS A 1 789 ? 44.371 -14.256 -33.116 1.00 81.88 789 LYS A N 1
ATOM 6411 C CA . LYS A 1 789 ? 44.217 -12.847 -32.711 1.00 81.88 789 LYS A CA 1
ATOM 6412 C C . LYS A 1 789 ? 45.559 -12.120 -32.614 1.00 81.88 789 LYS A C 1
ATOM 6414 O O . LYS A 1 789 ? 45.661 -10.958 -32.999 1.00 81.88 789 LYS A O 1
ATOM 6419 N N . GLU A 1 790 ? 46.582 -12.820 -32.151 1.00 84.25 790 GLU A N 1
ATOM 6420 C CA . GLU A 1 790 ? 47.930 -12.315 -31.906 1.00 84.25 790 GLU A CA 1
ATOM 6421 C C . GLU A 1 790 ? 48.605 -11.875 -33.214 1.00 84.25 790 GLU A C 1
ATOM 6423 O O . GLU A 1 790 ? 49.256 -10.837 -33.259 1.00 84.25 790 GLU A O 1
ATOM 6428 N N . LYS A 1 791 ? 48.358 -12.572 -34.334 1.00 83.12 791 LYS A N 1
ATOM 6429 C CA . LYS A 1 791 ? 48.917 -12.191 -35.646 1.00 83.12 791 LYS A CA 1
ATOM 6430 C C . LYS A 1 791 ? 48.476 -10.800 -36.110 1.00 83.12 791 LYS A C 1
ATOM 6432 O O . LYS A 1 791 ? 49.230 -10.131 -36.811 1.00 83.12 791 LYS A O 1
ATOM 6437 N N . PHE A 1 792 ? 47.270 -10.380 -35.730 1.00 82.75 792 PHE A N 1
ATOM 6438 C CA . PHE A 1 792 ? 46.621 -9.172 -36.250 1.00 82.75 792 PHE A CA 1
ATOM 6439 C C . PHE A 1 792 ? 46.490 -8.050 -35.213 1.00 82.75 792 PHE A C 1
ATOM 6441 O O . PHE A 1 792 ? 46.103 -6.936 -35.562 1.00 82.75 792 PHE A O 1
ATOM 6448 N N . ARG A 1 793 ? 46.840 -8.299 -33.942 1.00 81.62 793 ARG A N 1
ATOM 6449 C CA . ARG A 1 793 ? 46.654 -7.359 -32.821 1.00 81.62 793 ARG A CA 1
ATOM 6450 C C . ARG A 1 793 ? 47.230 -5.965 -33.083 1.00 81.62 793 ARG A C 1
ATOM 6452 O O . ARG A 1 793 ? 46.585 -4.968 -32.758 1.00 81.62 793 ARG A O 1
ATOM 6459 N N . PHE A 1 794 ? 48.438 -5.906 -33.645 1.00 83.88 794 PHE A N 1
ATOM 6460 C CA . PHE A 1 794 ? 49.164 -4.659 -33.909 1.00 83.88 794 PHE A CA 1
ATOM 6461 C C . PHE A 1 794 ? 49.177 -4.261 -35.387 1.00 83.88 794 PHE A C 1
ATOM 6463 O O . PHE A 1 794 ? 49.958 -3.397 -35.795 1.00 83.88 794 PHE A O 1
ATOM 6470 N N . GLU A 1 795 ? 48.303 -4.854 -36.204 1.00 77.94 795 GLU A N 1
ATOM 6471 C CA . GLU A 1 795 ? 48.140 -4.424 -37.585 1.00 77.94 795 GLU A CA 1
ATOM 6472 C C . GLU A 1 795 ? 47.697 -2.953 -37.603 1.00 77.94 795 GLU A C 1
ATOM 6474 O O . GLU A 1 795 ? 46.708 -2.563 -36.987 1.00 77.94 795 GLU A O 1
ATOM 6479 N N . LYS A 1 796 ? 48.485 -2.111 -38.275 1.00 76.19 796 LYS A N 1
ATOM 6480 C CA . LYS A 1 796 ? 48.369 -0.645 -38.277 1.00 76.19 796 LYS A CA 1
ATOM 6481 C C . LYS A 1 796 ? 48.500 0.067 -36.919 1.00 76.19 796 LYS A C 1
ATOM 6483 O O . LYS A 1 796 ? 48.098 1.226 -36.796 1.00 76.19 796 LYS A O 1
ATOM 6488 N N . LYS A 1 797 ? 49.118 -0.570 -35.932 1.00 86.69 797 LYS A N 1
ATOM 6489 C CA . LYS A 1 797 ? 49.449 0.060 -34.654 1.00 86.69 797 LYS A CA 1
ATOM 6490 C C . LYS A 1 797 ? 50.954 0.072 -34.417 1.00 86.69 797 LYS A C 1
ATOM 6492 O O . LYS A 1 797 ? 51.713 -0.715 -34.984 1.00 86.69 797 LYS A O 1
ATOM 6497 N N . GLN A 1 798 ? 51.372 0.976 -33.547 1.00 91.75 798 GLN A N 1
ATOM 6498 C CA . GLN A 1 798 ? 52.709 1.052 -32.972 1.00 91.75 798 GLN A CA 1
ATOM 6499 C C . GLN A 1 798 ? 52.597 1.154 -31.450 1.00 91.75 798 GLN A C 1
ATOM 6501 O O . GLN A 1 798 ? 51.594 1.634 -30.917 1.00 91.75 798 GLN A O 1
ATOM 6506 N N . LEU A 1 799 ? 53.630 0.717 -30.738 1.00 94.00 799 LEU A N 1
ATOM 6507 C CA . LEU A 1 799 ? 53.673 0.809 -29.278 1.00 94.00 799 LEU A CA 1
ATOM 6508 C C . LEU A 1 799 ? 54.437 2.065 -28.892 1.00 94.00 799 LEU A C 1
ATOM 6510 O O . LEU A 1 799 ? 55.591 2.199 -29.281 1.00 94.00 799 LEU A O 1
ATOM 6514 N N . GLN A 1 800 ? 53.840 2.966 -28.114 1.00 93.75 800 GLN A N 1
ATOM 6515 C CA . GLN A 1 800 ? 54.587 4.041 -27.458 1.00 93.75 800 GLN A CA 1
ATOM 6516 C C . GLN A 1 800 ? 55.039 3.577 -26.083 1.00 93.75 800 GLN A C 1
ATOM 6518 O O . GLN A 1 800 ? 54.207 3.206 -25.256 1.00 93.75 800 GLN A O 1
ATOM 6523 N N . ILE A 1 801 ? 56.338 3.667 -25.818 1.00 94.31 801 ILE A N 1
ATOM 6524 C CA . ILE A 1 801 ? 56.910 3.362 -24.510 1.00 94.31 801 ILE A CA 1
ATOM 6525 C C . ILE A 1 801 ? 56.739 4.576 -23.595 1.00 94.31 801 ILE A C 1
ATOM 6527 O O . ILE A 1 801 ? 57.099 5.698 -23.948 1.00 94.31 801 ILE A O 1
ATOM 6531 N N . ILE A 1 802 ? 56.175 4.338 -22.415 1.00 92.56 802 ILE A N 1
ATOM 6532 C CA . ILE A 1 802 ? 55.786 5.371 -21.451 1.00 92.56 802 ILE A CA 1
ATOM 6533 C C . ILE A 1 802 ? 56.813 5.468 -20.322 1.00 92.56 802 ILE A C 1
ATOM 6535 O O . ILE A 1 802 ? 57.223 6.560 -19.933 1.00 92.56 802 ILE A O 1
ATOM 6539 N N . SER A 1 803 ? 57.215 4.326 -19.770 1.00 90.94 803 SER A N 1
ATOM 6540 C CA . SER A 1 803 ? 58.149 4.264 -18.648 1.00 90.94 803 SER A CA 1
ATOM 6541 C C . SER A 1 803 ? 58.858 2.918 -18.584 1.00 90.94 803 SER A C 1
ATOM 6543 O O . SER A 1 803 ? 58.389 1.925 -19.144 1.00 90.94 803 SER A O 1
ATOM 6545 N N . ALA A 1 804 ? 59.993 2.898 -17.890 1.00 90.88 804 ALA A N 1
ATOM 6546 C CA . ALA A 1 804 ? 60.817 1.714 -17.698 1.00 90.88 804 ALA A CA 1
ATOM 6547 C C . ALA A 1 804 ? 60.803 1.271 -16.233 1.00 90.88 804 ALA A C 1
ATOM 6549 O O . ALA A 1 804 ? 61.065 2.069 -15.335 1.00 90.88 804 ALA A O 1
ATOM 6550 N N . GLY A 1 805 ? 60.476 0.007 -15.993 1.00 87.56 805 GLY A N 1
ATOM 6551 C CA . GLY A 1 805 ? 60.514 -0.644 -14.692 1.00 87.56 805 GLY A CA 1
ATOM 6552 C C . GLY A 1 805 ? 61.890 -1.250 -14.443 1.00 87.56 805 GLY A C 1
ATOM 6553 O O . GLY A 1 805 ? 62.328 -2.119 -15.195 1.00 87.56 805 GLY A O 1
ATOM 6554 N N . THR A 1 806 ? 62.563 -0.796 -13.388 1.00 82.62 806 THR A N 1
ATOM 6555 C CA . THR A 1 806 ? 63.888 -1.293 -12.987 1.00 82.62 806 THR A CA 1
ATOM 6556 C C . THR A 1 806 ? 63.835 -1.829 -11.562 1.00 82.62 806 THR A C 1
ATOM 6558 O O . THR A 1 806 ? 63.246 -1.174 -10.697 1.00 82.62 806 THR A O 1
ATOM 6561 N N . GLU A 1 807 ? 64.485 -2.958 -11.291 1.00 71.56 807 GLU A N 1
ATOM 6562 C CA . GLU A 1 807 ? 64.661 -3.464 -9.925 1.00 71.56 807 GLU A CA 1
ATOM 6563 C C . GLU A 1 807 ? 65.790 -2.725 -9.188 1.00 71.56 807 GLU A C 1
ATOM 6565 O O . GLU A 1 807 ? 66.840 -2.408 -9.754 1.00 71.56 807 GLU A O 1
ATOM 6570 N N . LEU A 1 808 ? 65.581 -2.458 -7.898 1.00 55.03 808 LEU A N 1
ATOM 6571 C CA . LEU A 1 808 ? 66.612 -1.992 -6.971 1.00 55.03 808 LEU A CA 1
ATOM 6572 C C . LEU A 1 808 ? 67.021 -3.183 -6.104 1.00 55.03 808 LEU A C 1
ATOM 6574 O O . LEU A 1 808 ? 66.303 -3.568 -5.188 1.00 55.03 808 LEU A O 1
ATOM 6578 N N . ASN A 1 809 ? 68.178 -3.779 -6.380 1.00 44.75 809 ASN A N 1
ATOM 6579 C CA . ASN A 1 809 ? 68.691 -4.849 -5.532 1.00 44.75 809 ASN A CA 1
ATOM 6580 C C . ASN A 1 809 ? 69.158 -4.266 -4.187 1.00 44.75 809 ASN A C 1
ATOM 6582 O O . ASN A 1 809 ? 70.225 -3.655 -4.141 1.00 44.75 809 ASN A O 1
ATOM 6586 N N . MET A 1 810 ? 68.372 -4.464 -3.120 1.00 40.22 810 MET A N 1
ATOM 6587 C CA . MET A 1 810 ? 68.831 -4.937 -1.803 1.00 40.22 810 MET A CA 1
ATOM 6588 C C . MET A 1 810 ? 67.657 -5.577 -1.030 1.00 40.22 810 MET A C 1
ATOM 6590 O O . MET A 1 810 ? 66.803 -4.870 -0.512 1.00 40.22 810 MET A O 1
ATOM 6594 N N . CYS A 1 811 ? 67.703 -6.911 -0.922 1.00 39.41 811 CYS A N 1
ATOM 6595 C CA . CYS A 1 811 ? 66.966 -7.792 0.001 1.00 39.41 811 CYS A 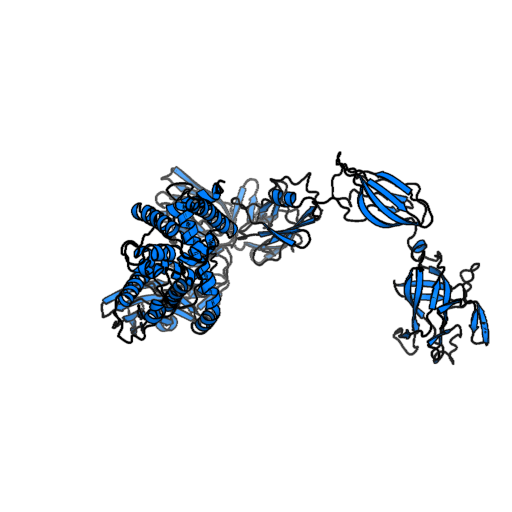CA 1
ATOM 6596 C C . CYS A 1 811 ? 65.439 -7.964 -0.184 1.00 39.41 811 CYS A C 1
ATOM 6598 O O . CYS A 1 811 ? 64.651 -7.078 0.109 1.00 39.41 811 CYS A O 1
ATOM 6600 N N . GLU A 1 812 ? 65.065 -9.187 -0.590 1.00 44.62 812 GLU A N 1
ATOM 6601 C CA . GLU A 1 812 ? 63.840 -9.937 -0.237 1.00 44.62 812 GLU A CA 1
ATOM 6602 C C . GLU A 1 812 ? 62.513 -9.150 -0.165 1.00 44.62 812 GLU A C 1
ATOM 6604 O O . GLU A 1 812 ? 61.822 -9.161 0.848 1.00 44.62 812 GLU A O 1
ATOM 6609 N N . ASN A 1 813 ? 62.169 -8.465 -1.260 1.00 43.66 813 ASN A N 1
ATOM 6610 C CA . ASN A 1 813 ? 60.818 -8.286 -1.827 1.00 43.66 813 ASN A CA 1
ATOM 6611 C C . ASN A 1 813 ? 60.960 -7.366 -3.054 1.00 43.66 813 ASN A C 1
ATOM 6613 O O . ASN A 1 813 ? 61.202 -6.169 -2.921 1.00 43.66 813 ASN A O 1
ATOM 6617 N N . THR A 1 814 ? 60.894 -7.926 -4.264 1.00 52.81 814 THR A N 1
ATOM 6618 C CA . THR A 1 814 ? 61.203 -7.228 -5.526 1.00 52.81 814 THR A CA 1
ATOM 6619 C C . THR A 1 814 ? 60.090 -6.257 -5.935 1.00 52.81 814 THR A C 1
ATOM 6621 O O . THR A 1 814 ? 59.208 -6.599 -6.721 1.00 52.81 814 THR A O 1
ATOM 6624 N N . GLU A 1 815 ? 60.118 -5.027 -5.418 1.00 62.19 815 GLU A N 1
ATOM 6625 C CA . GLU A 1 815 ? 59.312 -3.926 -5.958 1.00 62.19 815 GLU A CA 1
ATOM 6626 C C . GLU A 1 815 ? 59.936 -3.371 -7.251 1.00 62.19 815 GLU A C 1
ATOM 6628 O O . GLU A 1 815 ? 61.097 -2.954 -7.287 1.00 62.19 815 GLU A O 1
ATOM 6633 N N . ILE A 1 816 ? 59.146 -3.335 -8.329 1.00 75.62 816 ILE A N 1
ATOM 6634 C CA . ILE A 1 816 ? 59.530 -2.714 -9.604 1.00 75.62 816 ILE A CA 1
ATOM 6635 C C . ILE A 1 816 ? 59.271 -1.206 -9.520 1.00 75.62 816 ILE A C 1
ATOM 6637 O O . ILE A 1 816 ? 58.122 -0.766 -9.426 1.00 75.62 816 ILE A O 1
ATOM 6641 N N . TYR A 1 817 ? 60.325 -0.398 -9.645 1.00 80.75 817 TYR A N 1
ATOM 6642 C CA . TYR A 1 817 ? 60.205 1.060 -9.682 1.00 80.75 817 TYR A CA 1
ATOM 6643 C C . TYR A 1 817 ? 60.089 1.561 -11.123 1.00 80.75 817 TYR A C 1
ATOM 6645 O O . TYR A 1 817 ? 61.003 1.388 -11.932 1.00 80.75 817 TYR A O 1
ATOM 6653 N N . TRP A 1 818 ? 58.970 2.217 -11.436 1.00 88.12 818 TRP A N 1
ATOM 6654 C CA . TRP A 1 818 ? 58.705 2.796 -12.755 1.00 88.12 818 TRP A CA 1
ATOM 6655 C C . TRP A 1 818 ? 59.359 4.170 -12.902 1.00 88.12 818 TRP A C 1
ATOM 6657 O O . TRP A 1 818 ? 59.014 5.109 -12.186 1.00 88.12 818 TRP A O 1
ATOM 6667 N N . LYS A 1 819 ? 60.267 4.307 -13.868 1.00 86.25 819 LYS A N 1
ATOM 6668 C CA . LYS A 1 819 ? 60.986 5.547 -14.172 1.00 86.25 819 LYS A CA 1
ATOM 6669 C C . LYS A 1 819 ? 60.499 6.165 -15.488 1.00 86.25 819 LYS A C 1
ATOM 6671 O O . LYS A 1 819 ? 60.351 5.436 -16.472 1.00 86.25 819 LYS A O 1
ATOM 6676 N N . PRO A 1 820 ? 60.252 7.486 -15.539 1.00 87.56 820 PRO A N 1
ATOM 6677 C CA . PRO A 1 820 ? 59.836 8.158 -16.766 1.00 87.56 820 PRO A CA 1
ATOM 6678 C C . PRO A 1 820 ? 60.973 8.194 -17.794 1.00 87.56 820 PRO A C 1
ATOM 6680 O O . PRO A 1 820 ? 62.152 8.147 -17.435 1.00 87.56 820 PRO A O 1
ATOM 6683 N N . LEU A 1 821 ? 60.611 8.298 -19.070 1.00 88.25 821 LEU A N 1
ATOM 6684 C CA . LEU A 1 821 ? 61.547 8.498 -20.174 1.00 88.25 821 LEU A CA 1
ATOM 6685 C C . LEU A 1 821 ? 61.405 9.935 -20.690 1.00 88.25 821 LEU A C 1
ATOM 6687 O O . LEU A 1 821 ? 60.295 10.370 -20.990 1.00 88.25 821 LEU A O 1
ATOM 6691 N N . GLU A 1 822 ? 62.509 10.675 -20.796 1.00 84.31 822 GLU A N 1
ATOM 6692 C CA . GLU A 1 822 ? 62.497 12.037 -21.360 1.00 84.31 822 GLU A CA 1
ATOM 6693 C C . GLU A 1 822 ? 62.323 12.023 -22.884 1.00 84.31 822 GLU A C 1
ATOM 6695 O O . GLU A 1 822 ? 61.679 12.898 -23.461 1.00 84.31 822 GLU A O 1
ATOM 6700 N N . SER A 1 823 ? 62.885 11.012 -23.548 1.00 84.06 823 SER A N 1
ATOM 6701 C CA . SER A 1 823 ? 62.711 10.806 -24.988 1.00 84.06 823 SER A CA 1
ATOM 6702 C C . SER A 1 823 ? 61.465 9.971 -25.275 1.00 84.06 823 SER A C 1
ATOM 6704 O O . SER A 1 823 ? 61.162 9.023 -24.551 1.00 84.06 823 SER A O 1
ATOM 6706 N N . GLN A 1 824 ? 60.764 10.283 -26.367 1.00 89.94 824 GLN A N 1
ATOM 6707 C CA . GLN A 1 824 ? 59.613 9.494 -26.802 1.00 89.94 824 GLN A CA 1
ATOM 6708 C C . GLN A 1 824 ? 60.078 8.322 -27.664 1.00 89.94 824 GLN A C 1
ATOM 6710 O O . GLN A 1 824 ? 60.578 8.532 -28.772 1.00 89.94 824 GLN A O 1
ATOM 6715 N N . TYR A 1 825 ? 59.892 7.106 -27.153 1.00 93.94 825 TYR A N 1
ATOM 6716 C CA . TYR A 1 825 ? 60.245 5.867 -27.838 1.00 93.94 825 TYR A CA 1
ATOM 6717 C C . TYR A 1 825 ? 59.006 5.158 -28.363 1.00 93.94 825 TYR A C 1
ATOM 6719 O O . TYR A 1 825 ? 57.967 5.121 -27.700 1.00 93.94 825 TYR A O 1
ATOM 6727 N N . PHE A 1 826 ? 59.148 4.559 -29.536 1.00 94.12 826 PHE A N 1
ATOM 6728 C CA . PHE A 1 826 ? 58.093 3.818 -30.199 1.00 94.12 826 PHE A CA 1
ATOM 6729 C C . PHE A 1 826 ? 58.642 2.540 -30.825 1.00 94.12 826 PHE A C 1
ATOM 6731 O O . PHE A 1 826 ? 59.810 2.486 -31.208 1.00 94.12 826 PHE A O 1
ATOM 6738 N N . ILE A 1 827 ? 57.784 1.535 -30.964 1.00 94.12 827 ILE A N 1
ATOM 6739 C CA . ILE A 1 827 ? 58.074 0.308 -31.701 1.00 94.12 827 ILE A CA 1
ATOM 6740 C C . ILE A 1 827 ? 57.048 0.184 -32.821 1.00 94.12 827 ILE A C 1
ATOM 6742 O O . ILE A 1 827 ? 55.849 0.090 -32.551 1.00 94.12 827 ILE A O 1
ATOM 6746 N N . ASP A 1 828 ? 57.523 0.204 -34.064 1.00 91.94 828 ASP A N 1
ATOM 6747 C CA . ASP A 1 828 ? 56.704 0.018 -35.263 1.00 91.94 828 ASP A CA 1
ATOM 6748 C C . ASP A 1 828 ? 57.084 -1.267 -36.017 1.00 91.94 828 ASP A C 1
ATOM 6750 O O . ASP A 1 828 ? 58.018 -1.977 -35.633 1.00 91.94 828 ASP A O 1
ATOM 6754 N N . ASN A 1 829 ? 56.336 -1.584 -37.080 1.00 88.44 829 ASN A N 1
ATOM 6755 C CA . ASN A 1 829 ? 56.539 -2.780 -37.910 1.00 88.44 829 ASN A CA 1
ATOM 6756 C C . ASN A 1 829 ? 56.525 -4.101 -37.114 1.00 88.44 829 ASN A C 1
ATOM 6758 O O . ASN A 1 829 ? 57.350 -4.981 -37.357 1.00 88.44 829 ASN A O 1
ATOM 6762 N N . LEU A 1 830 ? 55.596 -4.225 -36.161 1.00 90.62 830 LEU A N 1
ATOM 6763 C CA . LEU A 1 830 ? 55.449 -5.412 -35.317 1.00 90.62 830 LEU A CA 1
ATOM 6764 C C . LEU A 1 830 ? 54.967 -6.615 -36.135 1.00 90.62 830 LEU A C 1
ATOM 6766 O O . LEU A 1 830 ? 53.947 -6.542 -36.818 1.00 90.62 830 LEU A O 1
ATOM 6770 N N . GLN A 1 831 ? 55.689 -7.725 -36.037 1.00 87.75 831 GLN A N 1
ATOM 6771 C CA . GLN A 1 831 ? 55.374 -9.002 -36.674 1.00 87.75 831 GLN A CA 1
ATOM 6772 C C . GLN A 1 831 ? 55.289 -10.082 -35.604 1.00 87.75 831 GLN A C 1
ATOM 6774 O O . GLN A 1 831 ? 56.232 -10.240 -34.833 1.00 87.75 831 GLN A O 1
ATOM 6779 N N . PHE A 1 832 ? 54.172 -10.805 -35.542 1.00 86.94 832 PHE A N 1
ATOM 6780 C CA . PHE A 1 832 ? 53.988 -11.886 -34.574 1.00 86.94 832 PHE A CA 1
ATOM 6781 C C . PHE A 1 832 ? 55.010 -13.010 -34.795 1.00 86.94 832 PHE A C 1
ATOM 6783 O O . PHE A 1 832 ? 55.255 -13.420 -35.932 1.00 86.94 832 PHE A O 1
ATOM 6790 N N . LEU A 1 833 ? 55.589 -13.498 -33.702 1.00 83.62 833 LEU A N 1
ATOM 6791 C CA . LEU A 1 833 ? 56.612 -14.532 -33.665 1.00 83.62 833 LEU A CA 1
ATOM 6792 C C . LEU A 1 833 ? 56.090 -15.713 -32.840 1.00 83.62 833 LEU A C 1
ATOM 6794 O O . LEU A 1 833 ? 55.797 -15.570 -31.657 1.00 83.62 833 LEU A O 1
ATOM 6798 N N . GLU A 1 834 ? 55.966 -16.881 -33.466 1.00 72.25 834 GLU A N 1
ATOM 6799 C CA . GLU A 1 834 ? 55.417 -18.073 -32.816 1.00 72.25 834 GLU A CA 1
ATOM 6800 C C . GLU A 1 834 ? 56.489 -18.747 -31.939 1.00 72.25 834 GLU A C 1
ATOM 6802 O O . GLU A 1 834 ? 57.352 -19.462 -32.446 1.00 72.25 834 GLU A O 1
ATOM 6807 N N . ILE A 1 835 ? 56.451 -18.486 -30.627 1.00 74.69 835 ILE A N 1
ATOM 6808 C CA . ILE A 1 835 ? 57.337 -19.078 -29.608 1.00 74.69 835 ILE A CA 1
ATOM 6809 C C . ILE A 1 835 ? 56.476 -19.607 -28.452 1.00 74.69 835 ILE A C 1
ATOM 6811 O O . ILE A 1 835 ? 55.702 -18.842 -27.892 1.00 74.69 835 ILE A O 1
ATOM 6815 N N . ASP A 1 836 ? 56.606 -20.898 -28.116 1.00 62.28 836 ASP A N 1
ATOM 6816 C CA . ASP A 1 836 ? 56.174 -21.568 -26.868 1.00 62.28 836 ASP A CA 1
ATOM 6817 C C . ASP A 1 836 ? 54.947 -20.984 -26.123 1.00 62.28 836 ASP A C 1
ATOM 6819 O O . ASP A 1 836 ? 54.983 -20.764 -24.916 1.00 62.28 836 ASP A O 1
ATOM 6823 N N . ASN A 1 837 ? 53.823 -20.778 -26.825 1.00 63.38 837 ASN A N 1
ATOM 6824 C CA . ASN A 1 837 ? 52.571 -20.212 -26.281 1.00 63.38 837 ASN A CA 1
ATOM 6825 C C . ASN A 1 837 ? 52.681 -18.795 -25.671 1.00 63.38 837 ASN A C 1
ATOM 6827 O O . ASN A 1 837 ? 51.762 -18.356 -24.978 1.00 63.38 837 ASN A O 1
ATOM 6831 N N . GLU A 1 838 ? 53.754 -18.060 -25.950 1.00 75.50 838 GLU A N 1
ATOM 6832 C CA . GLU A 1 838 ? 53.950 -16.677 -25.523 1.00 75.50 838 GLU A CA 1
ATOM 6833 C C . GLU A 1 838 ? 53.530 -15.679 -26.613 1.00 75.50 838 GLU A C 1
ATOM 6835 O O . GLU A 1 838 ? 53.735 -15.892 -27.811 1.00 75.50 838 GLU A O 1
ATOM 6840 N N . GLU A 1 839 ? 52.948 -14.546 -26.208 1.00 85.25 839 GLU A N 1
ATOM 6841 C CA . GLU A 1 839 ? 52.543 -13.493 -27.139 1.00 85.25 839 GLU A CA 1
ATOM 6842 C C . GLU A 1 839 ? 53.750 -12.612 -27.517 1.00 85.25 839 GLU A C 1
ATOM 6844 O O . GLU A 1 839 ? 54.004 -11.559 -26.921 1.00 85.25 839 GLU A O 1
ATOM 6849 N N . CYS A 1 840 ? 54.528 -13.077 -28.498 1.00 88.50 840 CYS A N 1
ATOM 6850 C CA . CYS A 1 840 ? 55.801 -12.479 -28.892 1.00 88.50 840 CYS A CA 1
ATOM 6851 C C . CYS A 1 840 ? 55.747 -11.805 -30.274 1.00 88.50 840 CYS A C 1
ATOM 6853 O O . CYS A 1 840 ? 55.087 -12.279 -31.198 1.00 88.50 840 CYS A O 1
ATOM 6855 N N . TYR A 1 841 ? 56.481 -10.703 -30.436 1.00 90.69 841 TYR A N 1
ATOM 6856 C CA . TYR A 1 841 ? 56.573 -9.938 -31.679 1.00 90.69 841 TYR A CA 1
ATOM 6857 C C . TYR A 1 841 ? 58.010 -9.502 -31.974 1.00 90.69 841 TYR A C 1
ATOM 6859 O O . TYR A 1 841 ? 58.824 -9.324 -31.072 1.00 90.69 841 TYR A O 1
ATOM 6867 N N . ILE A 1 842 ? 58.313 -9.251 -33.244 1.00 90.44 842 ILE A N 1
ATOM 6868 C CA . ILE A 1 842 ? 59.534 -8.580 -33.701 1.00 90.44 842 ILE A CA 1
ATOM 6869 C C . ILE A 1 842 ? 59.148 -7.197 -34.215 1.00 90.44 842 ILE A C 1
ATOM 6871 O O . ILE A 1 842 ? 58.225 -7.089 -35.014 1.00 90.44 842 ILE A O 1
ATOM 6875 N N . GLY A 1 843 ? 59.851 -6.144 -33.801 1.00 91.69 843 GLY A N 1
ATOM 6876 C CA . GLY A 1 843 ? 59.593 -4.776 -34.261 1.00 91.69 843 GLY A CA 1
ATOM 6877 C C . GLY A 1 843 ? 60.859 -3.938 -34.408 1.00 91.69 843 GLY A C 1
ATOM 6878 O O . GLY A 1 843 ? 61.971 -4.406 -34.164 1.00 91.69 843 GLY A O 1
ATOM 6879 N N . ASN A 1 844 ? 60.691 -2.677 -34.802 1.00 93.44 844 ASN A N 1
ATOM 6880 C CA . ASN A 1 844 ? 61.778 -1.706 -34.908 1.00 93.44 844 ASN A CA 1
ATOM 6881 C C . ASN A 1 844 ? 61.587 -0.588 -33.881 1.00 93.44 844 ASN A C 1
ATOM 6883 O O . ASN A 1 844 ? 60.632 0.185 -33.952 1.00 93.44 844 ASN A O 1
ATOM 6887 N N . LEU A 1 845 ? 62.523 -0.482 -32.939 1.00 94.69 845 LEU A N 1
ATOM 6888 C CA . LEU A 1 845 ? 62.565 0.581 -31.944 1.00 94.69 845 LEU A CA 1
ATOM 6889 C C . LEU A 1 845 ? 63.089 1.877 -32.578 1.00 94.69 845 LEU A C 1
ATOM 6891 O O . LEU A 1 845 ? 64.153 1.904 -33.209 1.00 94.69 845 LEU A O 1
ATOM 6895 N N . TYR A 1 846 ? 62.369 2.975 -32.374 1.00 94.06 846 TYR A N 1
ATOM 6896 C CA . TYR A 1 846 ? 62.780 4.311 -32.788 1.00 94.06 846 TYR A CA 1
ATOM 68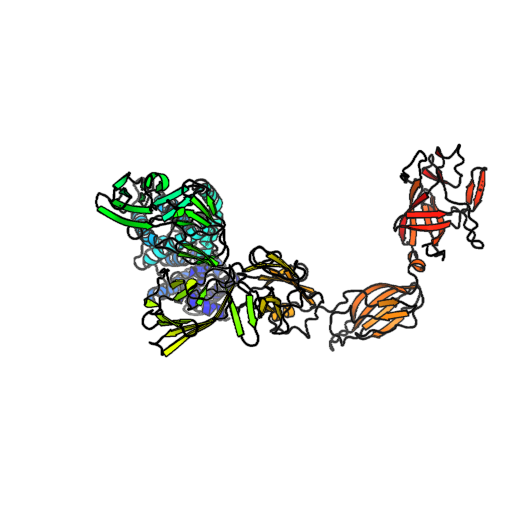97 C C . TYR A 1 846 ? 62.479 5.353 -31.707 1.00 94.06 846 TYR A C 1
ATOM 6899 O O . TYR A 1 846 ? 61.619 5.157 -30.850 1.00 94.06 846 TYR A O 1
ATOM 6907 N N . ALA A 1 847 ? 63.190 6.477 -31.755 1.00 91.75 847 ALA A N 1
ATOM 6908 C CA . ALA A 1 847 ? 62.935 7.644 -30.916 1.00 91.75 847 ALA A CA 1
ATOM 6909 C C . ALA A 1 847 ? 62.563 8.858 -31.779 1.00 91.75 847 ALA A C 1
ATOM 6911 O O . ALA A 1 847 ? 62.985 8.962 -32.936 1.00 91.75 847 ALA A O 1
ATOM 6912 N N . LEU A 1 848 ? 61.783 9.787 -31.227 1.00 89.19 848 LEU A N 1
ATOM 6913 C CA . LEU A 1 848 ? 61.544 11.089 -31.854 1.00 89.19 848 LEU A CA 1
ATOM 6914 C C . LEU A 1 848 ? 62.609 12.100 -31.427 1.00 89.19 848 LEU A C 1
ATOM 6916 O O . LEU A 1 848 ? 62.944 12.210 -30.248 1.00 89.19 848 LEU A O 1
ATOM 6920 N N . THR A 1 849 ? 63.122 12.872 -32.386 1.00 80.75 849 THR A N 1
ATOM 6921 C CA . THR A 1 849 ? 63.964 14.039 -32.080 1.00 80.75 849 THR A CA 1
ATOM 6922 C C . THR A 1 849 ? 63.121 15.213 -31.581 1.00 80.75 849 THR A C 1
ATOM 6924 O O . THR A 1 849 ? 61.902 15.224 -31.728 1.00 80.75 849 THR A O 1
ATOM 6927 N N . TYR A 1 850 ? 63.776 16.266 -31.081 1.00 75.38 850 TYR A N 1
ATOM 6928 C CA . TYR A 1 850 ? 63.117 17.527 -30.709 1.00 75.38 850 TYR A CA 1
ATOM 6929 C C . TYR A 1 850 ? 62.343 18.202 -31.866 1.00 75.38 850 TYR A C 1
ATOM 6931 O O . TYR A 1 850 ? 61.526 19.083 -31.619 1.00 75.38 850 TYR A O 1
ATOM 6939 N N . LEU A 1 851 ? 62.589 17.795 -33.121 1.00 79.50 851 LEU A N 1
ATOM 6940 C CA . LEU A 1 851 ? 61.869 18.240 -34.323 1.00 79.50 851 LEU A CA 1
ATOM 6941 C C . LEU A 1 851 ? 60.792 17.239 -34.788 1.00 79.50 851 LEU A C 1
ATOM 6943 O O . LEU A 1 851 ? 60.314 17.357 -35.911 1.00 79.50 851 LEU A O 1
ATOM 6947 N N . ASN A 1 852 ? 60.437 16.237 -33.975 1.00 79.62 852 ASN A N 1
ATOM 6948 C CA . ASN A 1 852 ? 59.517 15.140 -34.313 1.00 79.62 852 ASN A CA 1
ATOM 6949 C C . ASN A 1 852 ? 59.946 14.262 -35.507 1.00 79.62 852 ASN A C 1
ATOM 6951 O O . ASN A 1 852 ? 59.125 13.554 -36.087 1.00 79.62 852 ASN A O 1
ATOM 6955 N N . ASN A 1 853 ? 61.235 14.240 -35.858 1.00 85.50 853 ASN A N 1
ATOM 6956 C CA . ASN A 1 853 ? 61.729 13.305 -36.872 1.00 85.50 853 ASN A CA 1
ATOM 6957 C C . ASN A 1 853 ? 61.925 11.910 -36.262 1.00 85.50 853 ASN A C 1
ATOM 6959 O O . ASN A 1 853 ? 62.506 11.794 -35.180 1.00 85.50 853 ASN A O 1
ATOM 6963 N N . LYS A 1 854 ? 61.489 10.860 -36.975 1.00 89.88 854 LYS A N 1
ATOM 6964 C CA . LYS A 1 854 ? 61.714 9.457 -36.590 1.00 89.88 854 LYS A CA 1
ATOM 6965 C C . LYS A 1 854 ? 63.187 9.080 -36.764 1.00 89.88 854 LYS A C 1
ATOM 6967 O O . LYS A 1 854 ? 63.728 9.204 -37.862 1.00 89.88 854 LYS A O 1
ATOM 6972 N N . VAL A 1 855 ? 63.820 8.585 -35.702 1.00 91.69 855 VAL A N 1
ATOM 6973 C CA . VAL A 1 855 ? 65.193 8.057 -35.731 1.00 91.69 855 VAL A CA 1
ATOM 6974 C C . VAL A 1 855 ? 65.192 6.625 -35.213 1.00 91.69 855 VAL A C 1
ATOM 6976 O O . VAL A 1 855 ? 65.016 6.389 -34.018 1.00 91.69 855 VAL A O 1
ATOM 6979 N N . TYR A 1 856 ? 65.394 5.666 -36.118 1.00 92.38 856 TYR A N 1
ATOM 6980 C CA . TYR A 1 856 ? 65.497 4.249 -35.769 1.00 92.38 856 TYR A CA 1
ATOM 6981 C C . TYR A 1 856 ? 66.776 3.968 -34.985 1.00 92.38 856 TYR A C 1
ATOM 6983 O O . TYR A 1 856 ? 67.879 4.305 -35.423 1.00 92.38 856 TYR A O 1
ATOM 6991 N N . LEU A 1 857 ? 66.628 3.307 -33.839 1.00 91.44 857 LEU A N 1
ATOM 6992 C CA . LEU A 1 857 ? 67.728 2.929 -32.958 1.00 91.44 857 LEU A CA 1
ATOM 6993 C C . LEU A 1 857 ? 68.353 1.628 -33.462 1.00 91.44 857 LEU A C 1
ATOM 6995 O O . LEU A 1 857 ? 68.246 0.587 -32.833 1.00 91.44 857 LEU A O 1
ATOM 6999 N N . ASN A 1 858 ? 68.971 1.674 -34.644 1.00 90.25 858 ASN A N 1
ATOM 7000 C CA . ASN A 1 858 ? 69.550 0.483 -35.271 1.00 90.25 858 ASN A CA 1
ATOM 7001 C C . ASN A 1 858 ? 70.820 0.006 -34.566 1.00 90.25 858 ASN A C 1
ATOM 7003 O O . ASN A 1 858 ? 71.082 -1.194 -34.537 1.00 90.25 858 ASN A O 1
ATOM 7007 N N . THR A 1 859 ? 71.591 0.928 -33.991 1.00 89.44 859 THR A N 1
ATOM 7008 C CA . THR A 1 859 ? 72.766 0.617 -33.180 1.00 89.44 859 THR A CA 1
ATOM 7009 C C . THR A 1 859 ? 72.835 1.504 -31.940 1.00 89.44 859 THR A C 1
ATOM 7011 O O . THR A 1 859 ? 72.378 2.648 -31.956 1.00 89.44 859 THR A O 1
ATOM 7014 N N . MET A 1 860 ? 73.420 0.988 -30.859 1.00 89.88 860 MET A N 1
ATOM 7015 C CA . MET A 1 860 ? 73.698 1.738 -29.629 1.00 89.88 860 MET A CA 1
ATOM 7016 C C . MET A 1 860 ? 75.093 1.412 -29.103 1.00 89.88 860 MET A C 1
ATOM 7018 O O . MET A 1 860 ? 75.611 0.318 -29.315 1.00 89.88 860 MET A O 1
ATOM 7022 N N . ILE A 1 861 ? 75.700 2.378 -28.413 1.00 87.50 861 ILE A N 1
ATOM 7023 C CA . ILE A 1 861 ? 77.009 2.207 -27.779 1.00 87.50 861 ILE A CA 1
ATOM 7024 C C . ILE A 1 861 ? 76.864 1.299 -26.548 1.00 87.50 861 ILE A C 1
ATOM 7026 O O . ILE A 1 861 ? 75.971 1.518 -25.730 1.00 87.50 861 ILE A O 1
ATOM 7030 N N . ASN A 1 862 ? 77.753 0.317 -26.409 1.00 85.88 862 ASN A N 1
ATOM 7031 C CA . ASN A 1 862 ? 77.837 -0.584 -25.259 1.00 85.88 862 ASN A CA 1
ATOM 7032 C C . ASN A 1 862 ? 78.907 -0.158 -24.241 1.00 85.88 862 ASN A C 1
ATOM 7034 O O . ASN A 1 862 ? 79.602 0.848 -24.403 1.00 85.88 862 ASN A O 1
ATOM 7038 N N . GLU A 1 863 ? 79.084 -0.940 -23.177 1.00 82.12 863 GLU A N 1
ATOM 7039 C CA . GLU A 1 863 ? 80.023 -0.645 -22.091 1.00 82.12 863 GLU A CA 1
ATOM 7040 C C . GLU A 1 863 ? 81.501 -0.594 -22.518 1.00 82.12 863 GLU A C 1
ATOM 7042 O O . GLU A 1 863 ? 82.317 -0.008 -21.801 1.00 82.12 863 GLU A O 1
ATOM 7047 N N . LYS A 1 864 ? 81.839 -1.163 -23.684 1.00 84.06 864 LYS A N 1
ATOM 7048 C CA . LYS A 1 864 ? 83.184 -1.162 -24.286 1.00 84.06 864 LYS A CA 1
ATOM 7049 C C . LYS A 1 864 ? 83.404 -0.007 -25.271 1.00 84.06 864 LYS A C 1
ATOM 7051 O O . LYS A 1 864 ? 84.444 0.033 -25.924 1.00 84.06 864 LYS A O 1
ATOM 7056 N N . ASN A 1 865 ? 82.462 0.935 -25.376 1.00 81.31 865 ASN A N 1
ATOM 7057 C CA . ASN A 1 865 ? 82.449 2.021 -26.367 1.00 81.31 865 ASN A CA 1
ATOM 7058 C C . ASN A 1 865 ? 82.419 1.536 -27.831 1.00 81.31 865 ASN A C 1
ATOM 7060 O O . ASN A 1 865 ? 82.876 2.235 -28.735 1.00 81.31 865 ASN A O 1
ATOM 7064 N N . THR A 1 866 ? 81.871 0.346 -28.070 1.00 86.81 866 THR A N 1
ATOM 7065 C CA . THR A 1 866 ? 81.603 -0.191 -29.414 1.00 86.81 866 THR A CA 1
ATOM 7066 C C . THR A 1 866 ? 80.105 -0.149 -29.710 1.00 86.81 866 THR A C 1
ATOM 7068 O O . THR A 1 866 ? 79.309 0.004 -28.787 1.00 86.81 866 THR A O 1
ATOM 7071 N N . TYR A 1 867 ? 79.710 -0.223 -30.983 1.00 86.75 867 TYR A N 1
ATOM 7072 C CA . TYR A 1 867 ? 78.299 -0.181 -31.379 1.00 86.75 867 TYR A CA 1
ATOM 7073 C C . TYR A 1 867 ? 77.745 -1.592 -31.560 1.00 86.75 867 TYR A C 1
ATOM 7075 O O . TYR A 1 867 ? 78.221 -2.317 -32.434 1.00 86.75 867 TYR A O 1
ATOM 7083 N N . ASP A 1 868 ? 76.702 -1.928 -30.805 1.00 89.06 868 ASP A N 1
ATOM 7084 C CA . ASP A 1 868 ? 75.928 -3.153 -31.001 1.00 89.06 868 ASP A CA 1
ATOM 7085 C C . ASP A 1 868 ? 74.683 -2.876 -31.845 1.00 89.06 868 ASP A C 1
ATOM 7087 O O . ASP A 1 868 ? 74.162 -1.758 -31.860 1.00 89.06 868 ASP A O 1
ATOM 7091 N N . LYS A 1 869 ? 74.199 -3.901 -32.551 1.00 89.75 869 LYS A N 1
ATOM 7092 C CA . LYS A 1 869 ? 72.995 -3.841 -33.389 1.00 89.75 869 LYS A CA 1
ATOM 7093 C C . LYS A 1 869 ? 71.745 -4.077 -32.542 1.00 89.75 869 LYS A C 1
ATOM 7095 O O . LYS A 1 869 ? 71.558 -5.171 -32.037 1.00 89.75 869 LYS A O 1
ATOM 7100 N N . ILE A 1 870 ? 70.877 -3.077 -32.431 1.00 91.50 870 ILE A N 1
ATOM 7101 C CA . ILE A 1 870 ? 69.704 -3.104 -31.542 1.00 91.50 870 ILE A CA 1
ATOM 7102 C C . ILE A 1 870 ? 68.426 -3.514 -32.270 1.00 91.50 870 ILE A C 1
ATOM 7104 O O . ILE A 1 870 ? 67.661 -4.305 -31.729 1.00 91.50 870 ILE A O 1
ATOM 7108 N N . ASN A 1 871 ? 68.194 -3.014 -33.488 1.00 90.88 871 ASN A N 1
ATOM 7109 C CA . ASN A 1 871 ? 67.045 -3.435 -34.288 1.00 90.88 871 ASN A CA 1
ATOM 7110 C C . ASN A 1 871 ? 67.388 -4.656 -35.165 1.00 90.88 871 ASN A C 1
ATOM 7112 O O . ASN A 1 871 ? 68.481 -4.707 -35.744 1.00 90.88 871 ASN A O 1
ATOM 7116 N N . PRO A 1 872 ? 66.442 -5.587 -35.362 1.00 91.06 872 PRO A N 1
ATOM 7117 C CA . PRO A 1 872 ? 65.095 -5.574 -34.794 1.00 91.06 872 PRO A CA 1
ATOM 7118 C C . PRO A 1 872 ? 65.080 -5.992 -33.312 1.00 91.06 872 PRO A C 1
ATOM 7120 O O . PRO A 1 872 ? 65.962 -6.708 -32.840 1.00 91.06 872 PRO A O 1
ATOM 7123 N N . VAL A 1 873 ? 64.069 -5.525 -32.584 1.00 91.88 873 VAL A N 1
ATOM 7124 C CA . VAL A 1 873 ? 63.835 -5.857 -31.173 1.00 91.88 873 VAL A CA 1
ATOM 7125 C C . VAL A 1 873 ? 62.778 -6.951 -31.058 1.00 91.88 873 VAL A C 1
ATOM 7127 O O . VAL A 1 873 ? 61.801 -6.949 -31.809 1.00 91.88 873 VAL A O 1
ATOM 7130 N N . ARG A 1 874 ? 62.950 -7.863 -30.099 1.00 90.81 874 ARG A N 1
ATOM 7131 C CA . ARG A 1 874 ? 61.927 -8.834 -29.702 1.00 90.81 874 ARG A CA 1
ATOM 7132 C C . ARG A 1 874 ? 61.097 -8.246 -28.562 1.00 90.81 874 ARG A C 1
ATOM 7134 O O . ARG A 1 874 ? 61.649 -7.728 -27.594 1.00 90.81 874 ARG A O 1
ATOM 7141 N N . VAL A 1 875 ? 59.781 -8.316 -28.699 1.00 91.56 875 VAL A N 1
ATOM 7142 C CA . VAL A 1 875 ? 58.780 -7.744 -27.800 1.00 91.56 875 VAL A CA 1
ATOM 7143 C C . VAL A 1 875 ? 57.931 -8.881 -27.258 1.00 91.56 875 VAL A C 1
ATOM 7145 O O . VAL A 1 875 ? 57.185 -9.499 -28.010 1.00 91.56 875 VAL A O 1
ATOM 7148 N N . LEU A 1 876 ? 58.033 -9.150 -25.963 1.00 90.38 876 LEU A N 1
ATOM 7149 C CA . LEU A 1 876 ? 57.188 -10.125 -25.281 1.00 90.38 876 LEU A CA 1
ATOM 7150 C C . LEU A 1 876 ? 56.096 -9.379 -24.512 1.00 90.38 876 LEU A C 1
ATOM 7152 O O . LEU A 1 876 ? 56.401 -8.537 -23.667 1.00 90.38 876 LEU A O 1
ATOM 7156 N N . ILE A 1 877 ? 54.826 -9.650 -24.812 1.00 89.81 877 ILE A N 1
ATOM 7157 C CA . ILE A 1 877 ? 53.708 -9.020 -24.105 1.00 89.81 877 ILE A CA 1
ATOM 7158 C C . ILE A 1 877 ? 53.439 -9.781 -22.805 1.00 89.81 877 ILE A C 1
ATOM 7160 O O . ILE A 1 877 ? 53.075 -10.951 -22.825 1.00 89.81 877 ILE A O 1
ATOM 7164 N N . VAL A 1 878 ? 53.599 -9.095 -21.670 1.00 86.88 878 VAL A N 1
ATOM 7165 C CA . VAL A 1 878 ? 53.415 -9.682 -20.328 1.00 86.88 878 VAL A CA 1
ATOM 7166 C C . VAL A 1 878 ? 52.006 -9.417 -19.808 1.00 86.88 878 VAL A C 1
ATOM 7168 O O . VAL A 1 878 ? 51.356 -10.289 -19.242 1.00 86.88 878 VAL A O 1
ATOM 7171 N N . THR A 1 879 ? 51.516 -8.192 -20.007 1.00 86.62 879 THR A N 1
ATOM 7172 C CA . THR A 1 879 ? 50.131 -7.801 -19.721 1.00 86.62 879 THR A CA 1
ATOM 7173 C C . THR A 1 879 ? 49.618 -6.850 -20.807 1.00 86.62 879 THR A C 1
ATOM 7175 O O . THR A 1 879 ? 50.363 -6.428 -21.695 1.00 86.62 879 THR A O 1
ATOM 7178 N N . ASN A 1 880 ? 48.355 -6.424 -20.715 1.00 84.56 880 ASN A N 1
ATOM 7179 C CA . ASN A 1 880 ? 47.761 -5.469 -21.659 1.00 84.56 880 ASN A CA 1
ATOM 7180 C C . ASN A 1 880 ? 48.455 -4.090 -21.712 1.00 84.56 880 ASN A C 1
ATOM 7182 O O . ASN A 1 880 ? 48.139 -3.303 -22.599 1.00 84.56 880 ASN A O 1
ATOM 7186 N N . ASN A 1 881 ? 49.366 -3.767 -20.786 1.00 89.12 881 ASN A N 1
ATOM 7187 C CA . ASN A 1 881 ? 50.089 -2.489 -20.776 1.00 89.12 881 ASN A CA 1
ATOM 7188 C C . ASN A 1 881 ? 51.584 -2.598 -20.418 1.00 89.12 881 ASN A C 1
ATOM 7190 O O . ASN A 1 881 ? 52.247 -1.565 -20.290 1.00 89.12 881 ASN A O 1
ATOM 7194 N N . THR A 1 882 ? 52.127 -3.811 -20.269 1.00 91.19 882 THR A N 1
ATOM 7195 C CA . THR A 1 882 ? 53.556 -4.046 -20.013 1.00 91.19 882 THR A CA 1
ATOM 7196 C C . THR A 1 882 ? 54.149 -5.052 -20.988 1.00 91.19 882 THR A C 1
ATOM 7198 O O . THR A 1 882 ? 53.520 -6.059 -21.314 1.00 91.19 882 THR A O 1
ATOM 7201 N N . LEU A 1 883 ? 55.377 -4.791 -21.423 1.00 93.06 883 LEU A N 1
ATOM 7202 C CA . LEU A 1 883 ? 56.148 -5.668 -22.300 1.00 93.06 883 LEU A CA 1
ATOM 7203 C C . LEU A 1 883 ? 57.577 -5.847 -21.785 1.00 93.06 883 LEU A C 1
ATOM 7205 O O . LEU A 1 883 ? 58.101 -4.967 -21.099 1.00 93.06 883 LEU A O 1
ATOM 7209 N N . GLU A 1 884 ? 58.216 -6.947 -22.161 1.00 91.44 884 GLU A N 1
ATOM 7210 C CA . GLU A 1 884 ? 59.669 -7.104 -22.100 1.00 91.44 884 GLU A CA 1
ATOM 7211 C C . GLU A 1 884 ? 60.264 -6.829 -23.477 1.00 91.44 884 GLU A C 1
ATOM 7213 O O . GLU A 1 884 ? 59.694 -7.193 -24.511 1.00 91.44 884 GLU A O 1
ATOM 7218 N N . LEU A 1 885 ? 61.416 -6.161 -23.491 1.00 91.25 885 LEU A N 1
ATOM 7219 C CA . LEU A 1 885 ? 62.089 -5.754 -24.714 1.00 91.25 885 LEU A CA 1
ATOM 7220 C C . LEU A 1 885 ? 63.502 -6.316 -24.745 1.00 91.25 885 LEU A C 1
ATOM 7222 O O . LEU A 1 885 ? 64.325 -6.001 -23.884 1.00 91.25 885 LEU A O 1
ATOM 7226 N N . ILE A 1 886 ? 63.791 -7.093 -25.780 1.00 89.69 886 ILE A N 1
ATOM 7227 C CA . ILE A 1 886 ? 65.091 -7.720 -25.990 1.00 89.69 886 ILE A CA 1
ATOM 7228 C C . ILE A 1 886 ? 65.698 -7.161 -27.275 1.00 89.69 886 ILE A C 1
ATOM 7230 O O . ILE A 1 886 ? 65.081 -7.187 -28.341 1.00 89.69 886 ILE A O 1
ATOM 7234 N N . ALA A 1 887 ? 66.908 -6.624 -27.161 1.00 88.94 887 ALA A N 1
ATOM 7235 C CA . ALA A 1 887 ? 67.622 -5.981 -28.251 1.00 88.94 887 ALA A CA 1
ATOM 7236 C C . ALA A 1 887 ? 68.406 -6.979 -29.111 1.00 88.94 887 ALA A C 1
ATOM 7238 O O . ALA A 1 887 ? 68.879 -8.011 -28.634 1.00 88.94 887 ALA A O 1
ATOM 7239 N N . GLY A 1 888 ? 68.590 -6.615 -30.381 1.00 84.00 888 GLY A N 1
ATOM 7240 C CA . GLY A 1 888 ? 69.501 -7.280 -31.307 1.00 84.00 888 GLY A CA 1
ATOM 7241 C C . GLY A 1 888 ? 69.070 -8.682 -31.699 1.00 84.00 888 GLY A C 1
ATOM 7242 O O . GLY A 1 888 ? 69.915 -9.565 -31.785 1.00 84.00 888 GLY A O 1
ATOM 7243 N N . HIS A 1 889 ? 67.771 -8.889 -31.912 1.00 81.19 889 HIS A N 1
ATOM 7244 C CA . HIS A 1 889 ? 67.241 -10.185 -32.311 1.00 81.19 889 HIS A CA 1
ATOM 7245 C C . HIS A 1 889 ? 67.717 -10.560 -33.722 1.00 81.19 889 HIS A C 1
ATOM 7247 O O . HIS A 1 889 ? 67.562 -9.778 -34.671 1.00 81.19 889 HIS A O 1
ATOM 7253 N N . ASP A 1 890 ? 68.298 -11.751 -33.864 1.00 75.25 890 ASP A N 1
ATOM 7254 C CA . ASP A 1 890 ? 68.654 -12.315 -35.162 1.00 75.25 890 ASP A CA 1
ATOM 7255 C C . ASP A 1 890 ? 67.435 -12.979 -35.818 1.00 75.25 890 ASP A C 1
ATOM 7257 O O . ASP A 1 890 ? 66.684 -13.709 -35.177 1.00 75.25 890 ASP A O 1
ATOM 7261 N N . LYS A 1 891 ? 67.232 -12.722 -37.113 1.00 64.50 891 LYS A N 1
ATOM 7262 C CA . LYS A 1 891 ? 66.126 -13.326 -37.870 1.00 64.50 891 LYS A CA 1
ATOM 7263 C C . LYS A 1 891 ? 66.385 -14.796 -38.204 1.00 64.50 891 LYS A C 1
ATOM 7265 O O . LYS A 1 891 ? 65.421 -15.516 -38.443 1.00 64.50 891 LYS A O 1
ATOM 7270 N N . ASP A 1 892 ? 67.651 -15.218 -38.217 1.00 66.25 892 ASP A N 1
ATOM 7271 C CA . ASP A 1 892 ? 68.059 -16.569 -38.617 1.00 66.25 892 ASP A CA 1
ATOM 7272 C C . ASP A 1 892 ? 68.335 -17.499 -37.412 1.00 66.25 892 ASP A C 1
ATOM 7274 O O . ASP A 1 892 ? 68.408 -18.716 -37.587 1.00 66.25 892 ASP A O 1
ATOM 7278 N N . ASP A 1 893 ? 68.441 -16.958 -36.187 1.00 73.25 893 ASP A N 1
ATOM 7279 C CA . ASP A 1 893 ? 68.607 -17.720 -34.938 1.00 73.25 893 ASP A CA 1
ATOM 7280 C C . ASP A 1 893 ? 67.853 -17.064 -33.765 1.00 73.25 893 ASP A C 1
ATOM 7282 O O . ASP A 1 893 ? 68.279 -16.058 -33.195 1.00 73.25 893 ASP A O 1
ATOM 7286 N N . LEU A 1 894 ? 66.741 -17.689 -33.365 1.00 63.84 894 LEU A N 1
ATOM 7287 C CA . LEU A 1 894 ? 65.843 -17.231 -32.296 1.00 63.84 894 LEU A CA 1
ATOM 7288 C C . LEU A 1 894 ? 66.520 -17.074 -30.922 1.00 63.84 894 LEU A C 1
ATOM 7290 O O . LEU A 1 894 ? 66.021 -16.316 -30.083 1.00 63.84 894 LEU A O 1
ATOM 7294 N N . ASN A 1 895 ? 67.635 -17.773 -30.688 1.00 66.75 895 ASN A N 1
ATOM 7295 C CA . ASN A 1 895 ? 68.381 -17.748 -29.427 1.00 66.75 895 ASN A CA 1
ATOM 7296 C C . ASN A 1 895 ? 69.546 -16.747 -29.435 1.00 66.75 895 ASN A C 1
ATOM 7298 O O . ASN A 1 895 ? 70.207 -16.572 -28.411 1.00 66.75 895 ASN A O 1
ATOM 7302 N N . ASN A 1 896 ? 69.799 -16.082 -30.566 1.00 73.69 896 ASN A N 1
ATOM 7303 C CA . ASN A 1 896 ? 70.860 -15.096 -30.706 1.00 73.69 896 ASN A CA 1
ATOM 7304 C C . ASN A 1 896 ? 70.296 -13.677 -30.516 1.00 73.69 896 ASN A C 1
ATOM 7306 O O . ASN A 1 896 ? 69.632 -13.119 -31.392 1.00 73.69 896 ASN A O 1
ATOM 7310 N N . TYR A 1 897 ? 70.534 -13.100 -29.338 1.00 79.62 897 TYR A N 1
ATOM 7311 C CA . TYR A 1 897 ? 70.112 -11.748 -28.971 1.00 79.62 897 TYR A CA 1
ATOM 7312 C C . TYR A 1 897 ? 71.099 -11.097 -27.992 1.00 79.62 897 TYR A C 1
ATOM 7314 O O . TYR A 1 897 ? 71.867 -11.781 -27.317 1.00 79.62 897 TYR A O 1
ATOM 7322 N N . LEU A 1 898 ? 71.072 -9.763 -27.890 1.00 80.75 898 LEU A N 1
ATOM 7323 C CA . LEU A 1 898 ? 71.960 -9.003 -26.996 1.00 80.75 898 LEU A CA 1
ATOM 7324 C C . LEU A 1 898 ? 71.500 -9.022 -25.533 1.00 80.75 898 LEU A C 1
ATOM 7326 O O . LEU A 1 898 ? 72.330 -8.975 -24.629 1.00 80.75 898 LEU A O 1
ATOM 7330 N N . GLY A 1 899 ? 70.186 -9.091 -25.306 1.00 82.25 899 GLY A N 1
ATOM 7331 C CA . GLY A 1 899 ? 69.563 -9.069 -23.979 1.00 82.25 899 GLY A CA 1
ATOM 7332 C C . GLY A 1 899 ? 68.667 -7.847 -23.769 1.00 82.25 899 GLY A C 1
ATOM 7333 O O . GLY A 1 899 ? 68.295 -7.160 -24.722 1.00 82.25 899 GLY A O 1
ATOM 7334 N N . THR A 1 900 ? 68.280 -7.595 -22.520 1.00 86.12 900 THR A N 1
ATOM 7335 C CA . THR A 1 900 ? 67.449 -6.444 -22.134 1.00 86.12 900 THR A CA 1
ATOM 7336 C C . THR A 1 900 ? 68.250 -5.144 -22.155 1.00 86.12 900 THR A C 1
ATOM 7338 O O . THR A 1 900 ? 69.401 -5.115 -21.720 1.00 86.12 900 THR A O 1
ATOM 7341 N N . LEU A 1 901 ? 67.622 -4.046 -22.580 1.00 89.75 901 LEU A N 1
ATOM 7342 C CA . LEU A 1 901 ? 68.215 -2.710 -22.467 1.00 89.75 901 LEU A CA 1
ATOM 7343 C C . LEU A 1 901 ? 68.313 -2.253 -20.996 1.00 89.75 901 LEU A C 1
ATOM 7345 O O . LEU A 1 901 ? 67.609 -2.746 -20.113 1.00 89.75 901 LEU A O 1
ATOM 7349 N N . SER A 1 902 ? 69.171 -1.273 -20.733 1.00 89.19 902 SER A N 1
ATOM 7350 C CA . SER A 1 902 ? 69.311 -0.602 -19.439 1.00 89.19 902 SER A CA 1
ATOM 7351 C C . SER A 1 902 ? 68.724 0.812 -19.466 1.00 89.19 902 SER A C 1
ATOM 7353 O O . SER A 1 902 ? 68.485 1.400 -20.524 1.00 89.19 902 SER A O 1
ATOM 7355 N N . TYR A 1 903 ? 68.463 1.374 -18.288 1.00 89.00 903 TYR A N 1
ATOM 7356 C CA . TYR A 1 903 ? 67.959 2.737 -18.127 1.00 89.00 903 TYR A CA 1
ATOM 7357 C C . TYR A 1 903 ? 69.096 3.692 -17.752 1.00 89.00 903 TYR A C 1
ATOM 7359 O O . TYR A 1 903 ? 69.672 3.556 -16.679 1.00 89.00 903 TYR A O 1
ATOM 7367 N N . ASP A 1 904 ? 69.402 4.690 -18.580 1.00 88.94 904 ASP A N 1
ATOM 7368 C CA . ASP A 1 904 ? 70.368 5.745 -18.245 1.00 88.94 904 ASP A CA 1
ATOM 7369 C C . ASP A 1 904 ? 69.750 6.715 -17.227 1.00 88.94 904 ASP A C 1
ATOM 7371 O O . ASP A 1 904 ? 68.863 7.507 -17.554 1.00 88.94 904 ASP A O 1
ATOM 7375 N N . VAL A 1 905 ? 70.232 6.667 -15.981 1.00 84.88 905 VAL A N 1
ATOM 7376 C CA . VAL A 1 905 ? 69.707 7.493 -14.880 1.00 84.88 905 VAL A CA 1
ATOM 7377 C C . VAL A 1 905 ? 69.988 8.985 -15.073 1.00 84.88 905 VAL A C 1
ATOM 7379 O O . VAL A 1 905 ? 69.235 9.801 -14.552 1.00 84.88 905 VAL A O 1
ATOM 7382 N N . LYS A 1 906 ? 71.038 9.365 -15.814 1.00 85.38 906 LYS A N 1
ATOM 7383 C CA . LYS A 1 906 ? 71.403 10.777 -16.033 1.00 85.38 906 LYS A CA 1
ATOM 7384 C C . LYS A 1 906 ? 70.603 11.407 -17.167 1.00 85.38 906 LYS A C 1
ATOM 7386 O O . LYS A 1 906 ? 70.323 12.598 -17.110 1.00 85.38 906 LYS A O 1
ATOM 7391 N N . ARG A 1 907 ? 70.293 10.630 -18.206 1.00 84.19 907 ARG A N 1
ATOM 7392 C CA . ARG A 1 907 ? 69.576 11.098 -19.405 1.00 84.19 907 ARG A CA 1
ATOM 7393 C C . ARG A 1 907 ? 68.099 10.720 -19.431 1.00 84.19 907 ARG A C 1
ATOM 7395 O O . ARG A 1 907 ? 67.409 11.078 -20.379 1.00 84.19 907 ARG A O 1
ATOM 7402 N N . HIS A 1 908 ? 67.636 9.956 -18.442 1.00 87.69 908 HIS A N 1
ATOM 7403 C CA . HIS A 1 908 ? 66.278 9.420 -18.389 1.00 87.69 908 HIS A CA 1
ATOM 7404 C C . HIS A 1 908 ? 65.878 8.729 -19.712 1.00 87.69 908 HIS A C 1
ATOM 7406 O O . HIS A 1 908 ? 64.819 8.994 -20.284 1.00 87.69 908 HIS A O 1
ATOM 7412 N N . SER A 1 909 ? 66.758 7.870 -20.241 1.00 89.56 909 SER A N 1
ATOM 7413 C CA . SER A 1 909 ? 66.666 7.312 -21.600 1.00 89.56 909 SER A CA 1
ATOM 7414 C C . SER A 1 909 ? 67.008 5.820 -21.657 1.00 89.56 909 SER A C 1
ATOM 7416 O O . SER A 1 909 ? 67.690 5.305 -20.773 1.00 89.56 909 SER A O 1
ATOM 7418 N N . LEU A 1 910 ? 66.580 5.126 -22.718 1.00 90.69 910 LEU A N 1
ATOM 7419 C CA . LEU A 1 910 ? 66.991 3.738 -22.972 1.00 90.69 910 LEU A CA 1
ATOM 7420 C C . LEU A 1 910 ? 68.473 3.687 -23.385 1.00 90.69 910 LEU A C 1
ATOM 7422 O O . LEU A 1 910 ? 68.948 4.569 -24.104 1.00 90.69 910 LEU A O 1
ATOM 7426 N N . SER A 1 911 ? 69.196 2.662 -22.939 1.00 88.31 911 SER A N 1
ATOM 7427 C CA . SER A 1 911 ? 70.632 2.472 -23.170 1.00 88.31 911 SER A CA 1
ATOM 7428 C C . SER A 1 911 ? 70.973 0.996 -23.392 1.00 88.31 911 SER A C 1
ATOM 7430 O O . SER A 1 911 ? 70.268 0.113 -22.919 1.00 88.31 911 SER A O 1
ATOM 7432 N N . ASN A 1 912 ? 72.077 0.728 -24.092 1.00 88.50 912 ASN A N 1
ATOM 7433 C CA . ASN A 1 912 ? 72.646 -0.617 -24.262 1.00 88.50 912 ASN A CA 1
ATOM 7434 C C . ASN A 1 912 ? 73.923 -0.821 -23.419 1.00 88.50 912 ASN A C 1
ATOM 7436 O O . ASN A 1 912 ? 74.725 -1.716 -23.666 1.00 88.50 912 ASN A O 1
ATOM 7440 N N . ILE A 1 913 ? 74.176 0.048 -22.437 1.00 84.38 913 ILE A N 1
ATOM 7441 C CA . ILE A 1 913 ? 75.326 -0.103 -21.540 1.00 84.38 913 ILE A CA 1
ATOM 7442 C C . ILE A 1 913 ? 74.954 -1.110 -20.453 1.00 84.38 913 ILE A C 1
ATOM 7444 O O . ILE A 1 913 ? 74.086 -0.829 -19.625 1.00 84.38 913 ILE A O 1
ATOM 7448 N N . ASN A 1 914 ? 75.623 -2.265 -20.436 1.00 73.06 914 ASN A N 1
ATOM 7449 C CA . ASN A 1 914 ? 75.348 -3.308 -19.453 1.00 73.06 914 ASN A CA 1
ATOM 7450 C C . ASN A 1 914 ? 75.737 -2.902 -18.024 1.00 73.06 914 ASN A C 1
ATOM 7452 O O . ASN A 1 914 ? 76.792 -2.309 -17.764 1.00 73.06 914 ASN A O 1
ATOM 7456 N N . ALA A 1 915 ? 74.889 -3.296 -17.077 1.00 63.97 915 ALA A N 1
ATOM 7457 C CA . ALA A 1 915 ? 75.094 -3.116 -15.649 1.00 63.97 915 ALA A CA 1
ATOM 7458 C C . ALA A 1 915 ? 76.139 -4.110 -15.106 1.00 63.97 915 ALA A C 1
ATOM 7460 O O . ALA A 1 915 ? 75.799 -5.118 -14.494 1.00 63.97 915 ALA A O 1
ATOM 7461 N N . CYS A 1 916 ? 77.436 -3.840 -15.273 1.00 58.28 916 CYS A N 1
ATOM 7462 C CA . CYS A 1 916 ? 78.434 -4.475 -14.402 1.00 58.28 916 CYS A CA 1
ATOM 7463 C C . CYS A 1 916 ? 78.224 -3.988 -12.954 1.00 58.28 916 CYS A C 1
ATOM 7465 O O . CYS A 1 916 ? 77.718 -2.882 -12.750 1.00 58.28 916 CYS A O 1
ATOM 7467 N N . ALA A 1 917 ? 78.651 -4.757 -11.944 1.00 56.06 917 ALA A N 1
ATOM 7468 C CA . ALA A 1 917 ? 78.434 -4.436 -10.523 1.00 56.06 917 ALA A CA 1
ATOM 7469 C C . ALA A 1 917 ? 78.809 -2.984 -10.126 1.00 56.06 917 ALA A C 1
ATOM 7471 O O . ALA A 1 917 ? 78.168 -2.396 -9.260 1.00 56.06 917 ALA A O 1
ATOM 7472 N N . GLU A 1 918 ? 79.791 -2.372 -10.799 1.00 59.62 918 GLU A N 1
ATOM 7473 C CA . GLU A 1 918 ? 80.218 -0.980 -10.575 1.00 59.62 918 GLU A CA 1
ATOM 7474 C C . GLU A 1 918 ? 79.312 0.090 -11.224 1.00 59.62 918 GLU A C 1
ATOM 7476 O O . GLU A 1 918 ? 79.259 1.219 -10.741 1.00 59.62 918 GLU A O 1
ATOM 7481 N N . LYS A 1 919 ? 78.581 -0.237 -12.300 1.00 66.31 919 LYS A N 1
ATOM 7482 C CA . LYS A 1 919 ? 77.747 0.703 -13.082 1.00 66.31 919 LYS A CA 1
ATOM 7483 C C . LYS A 1 919 ? 76.238 0.498 -12.916 1.00 66.31 919 LYS A C 1
ATOM 7485 O O . LYS A 1 919 ? 75.463 1.298 -13.435 1.00 66.31 919 LYS A O 1
ATOM 7490 N N . ALA A 1 920 ? 75.810 -0.503 -12.146 1.00 68.62 920 ALA A N 1
ATOM 7491 C CA . ALA A 1 920 ? 74.397 -0.847 -11.952 1.00 68.62 920 ALA A CA 1
ATOM 7492 C C . ALA A 1 920 ? 73.530 0.290 -11.370 1.00 68.62 920 ALA A C 1
ATOM 7494 O O . ALA A 1 920 ? 72.326 0.326 -11.607 1.00 68.62 920 ALA A O 1
ATOM 7495 N N . LYS A 1 921 ? 74.125 1.254 -10.648 1.00 73.81 921 LYS A N 1
ATOM 7496 C CA . LYS A 1 921 ? 73.411 2.456 -10.172 1.00 73.81 921 LYS A CA 1
ATOM 7497 C C . LYS A 1 921 ? 73.171 3.500 -11.266 1.00 73.81 921 LYS A C 1
ATOM 7499 O O . LYS A 1 921 ? 72.202 4.245 -11.173 1.00 73.81 921 LYS A O 1
ATOM 7504 N N . GLU A 1 922 ? 74.053 3.582 -12.262 1.00 81.00 922 GLU A N 1
ATOM 7505 C CA . GLU A 1 922 ? 73.942 4.548 -13.365 1.00 81.00 922 GLU A CA 1
ATOM 7506 C C . GLU A 1 922 ? 73.125 3.993 -14.539 1.00 81.00 922 GLU A C 1
ATOM 7508 O O . GLU A 1 922 ? 72.430 4.760 -15.203 1.00 81.00 922 GLU A O 1
ATOM 7513 N N . TYR A 1 923 ? 73.183 2.673 -14.750 1.00 85.00 923 TYR A N 1
ATOM 7514 C CA . TYR A 1 923 ? 72.500 1.956 -15.829 1.00 85.00 923 TYR A CA 1
ATOM 7515 C C . TYR A 1 923 ? 71.786 0.694 -15.313 1.00 85.00 923 TYR A C 1
ATOM 7517 O O . TYR A 1 923 ? 72.202 -0.410 -15.653 1.00 85.00 923 TYR A O 1
ATOM 7525 N N . PRO A 1 924 ? 70.759 0.795 -14.451 1.00 84.56 924 PRO A N 1
ATOM 7526 C CA . PRO A 1 924 ? 70.003 -0.373 -14.002 1.00 84.56 924 PRO A CA 1
ATOM 7527 C C . PRO A 1 924 ? 69.321 -1.100 -15.171 1.00 84.56 924 PRO A C 1
ATOM 7529 O O . PRO A 1 924 ? 68.843 -0.460 -16.112 1.00 84.56 924 PRO A O 1
ATOM 7532 N N . CYS A 1 925 ? 69.257 -2.432 -15.092 1.00 84.62 925 CYS A N 1
ATOM 7533 C CA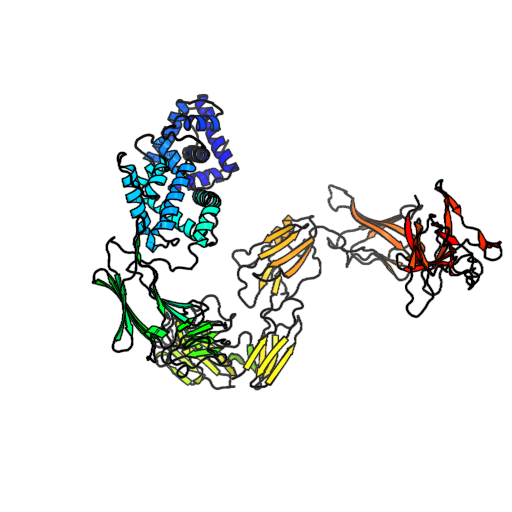 . CYS A 1 925 ? 68.558 -3.263 -16.073 1.00 84.62 925 CYS A CA 1
ATOM 7534 C C . CYS A 1 925 ? 67.059 -2.946 -16.086 1.00 84.62 925 CYS A C 1
ATOM 7536 O O . CYS A 1 925 ? 66.455 -2.694 -15.039 1.00 84.62 925 CYS A O 1
ATOM 7538 N N . ILE A 1 926 ? 66.472 -2.941 -17.282 1.00 88.44 926 ILE A N 1
ATOM 7539 C CA . ILE A 1 926 ? 65.033 -2.787 -17.466 1.00 88.44 926 ILE A CA 1
ATOM 7540 C C . ILE A 1 926 ? 64.419 -4.177 -17.512 1.00 88.44 926 ILE A C 1
ATOM 7542 O O . ILE A 1 926 ? 64.740 -4.962 -18.400 1.00 88.44 926 ILE A O 1
ATOM 7546 N N . ASN A 1 927 ? 63.501 -4.440 -16.587 1.00 85.81 927 ASN A N 1
ATOM 7547 C CA . ASN A 1 927 ? 62.789 -5.713 -16.536 1.00 85.81 927 ASN A CA 1
ATOM 7548 C C . ASN A 1 927 ? 61.510 -5.623 -17.369 1.00 85.81 927 ASN A C 1
ATOM 7550 O O . ASN A 1 927 ? 61.226 -6.505 -18.165 1.00 85.81 927 ASN A O 1
ATOM 7554 N N . TYR A 1 928 ? 60.784 -4.505 -17.257 1.00 90.06 928 TYR A N 1
ATOM 7555 C CA . TYR A 1 928 ? 59.544 -4.281 -17.998 1.00 90.06 928 TYR A CA 1
ATOM 7556 C C . TYR A 1 928 ? 59.459 -2.854 -18.528 1.00 90.06 928 TYR A C 1
ATOM 7558 O O . TYR A 1 928 ? 59.931 -1.904 -17.905 1.00 90.06 928 TYR A O 1
ATOM 7566 N N . LEU A 1 929 ? 58.778 -2.679 -19.652 1.00 91.94 929 LEU A N 1
ATOM 7567 C CA . LEU A 1 929 ? 58.394 -1.386 -20.200 1.00 91.94 929 LEU A CA 1
ATOM 7568 C C . LEU A 1 929 ? 56.876 -1.252 -20.164 1.00 91.94 929 LEU A C 1
ATOM 7570 O O . LEU A 1 929 ? 56.158 -2.156 -20.584 1.00 91.94 929 LEU A O 1
ATOM 7574 N N . LYS A 1 930 ? 56.380 -0.102 -19.705 1.00 92.94 930 LYS A N 1
ATOM 7575 C CA . LYS A 1 930 ? 54.974 0.266 -19.882 1.00 92.94 930 LYS A CA 1
ATOM 7576 C C . LYS A 1 930 ? 54.780 0.830 -21.272 1.00 92.94 930 LYS A C 1
ATOM 7578 O O . LYS A 1 930 ? 55.552 1.693 -21.694 1.00 92.94 930 LYS A O 1
ATOM 7583 N N . TYR A 1 931 ? 53.723 0.399 -21.942 1.00 93.81 931 TYR A N 1
ATOM 7584 C CA . TYR A 1 931 ? 53.388 0.880 -23.271 1.00 93.81 931 TYR A CA 1
ATOM 7585 C C . TYR A 1 931 ? 51.911 1.242 -23.396 1.00 93.81 931 TYR A C 1
ATOM 7587 O O . TYR A 1 931 ? 51.077 0.862 -22.574 1.00 93.81 931 TYR A O 1
ATOM 7595 N N . LYS A 1 932 ? 51.597 1.984 -24.457 1.00 92.19 932 LYS A N 1
ATOM 7596 C CA . LYS A 1 932 ? 50.239 2.103 -24.990 1.00 92.19 932 LYS A CA 1
ATOM 7597 C C . LYS A 1 932 ? 50.242 1.875 -26.494 1.00 92.19 932 LYS A C 1
ATOM 7599 O O . LYS A 1 932 ? 51.209 2.218 -27.175 1.00 92.19 932 LYS A O 1
ATOM 7604 N N . GLU A 1 933 ? 49.153 1.307 -26.988 1.00 92.12 933 GLU A N 1
ATOM 7605 C CA . GLU A 1 933 ? 48.904 1.132 -28.416 1.00 92.12 933 GLU A CA 1
ATOM 7606 C C . GLU A 1 933 ? 48.489 2.474 -29.038 1.00 92.12 933 GLU A C 1
ATOM 7608 O O . GLU A 1 933 ? 47.708 3.224 -28.449 1.00 92.12 933 GLU A O 1
ATOM 7613 N N . ILE A 1 934 ? 49.031 2.792 -30.212 1.00 88.00 934 ILE A N 1
ATOM 7614 C CA . ILE A 1 934 ? 48.693 3.992 -30.986 1.00 88.00 934 ILE A CA 1
ATOM 7615 C C . ILE A 1 934 ? 48.501 3.580 -32.440 1.00 88.00 934 ILE A C 1
ATOM 7617 O O . ILE A 1 934 ? 49.356 2.893 -32.997 1.00 88.00 934 ILE A O 1
ATOM 7621 N N . ASP A 1 935 ? 47.416 4.026 -33.061 1.00 82.50 935 ASP A N 1
ATOM 7622 C CA . ASP A 1 935 ? 47.178 3.809 -34.488 1.00 82.50 935 ASP A CA 1
ATOM 7623 C C . ASP A 1 935 ? 48.206 4.586 -35.335 1.00 82.50 935 ASP A C 1
ATOM 7625 O O . ASP A 1 935 ? 48.604 5.701 -34.977 1.00 82.50 935 ASP A O 1
ATOM 7629 N N . TYR A 1 936 ? 48.662 4.030 -36.465 1.00 71.25 936 TYR A N 1
ATOM 7630 C CA . TYR A 1 936 ? 49.401 4.850 -37.433 1.00 71.25 936 TYR A CA 1
ATOM 7631 C C . TYR A 1 936 ? 48.465 5.931 -37.976 1.00 71.25 936 TYR A C 1
ATOM 7633 O O . TYR A 1 936 ? 47.365 5.628 -38.442 1.00 71.25 936 TYR A O 1
ATOM 7641 N N . VAL A 1 937 ? 48.924 7.182 -37.909 1.00 49.88 937 VAL A N 1
ATOM 7642 C CA . VAL A 1 937 ? 48.295 8.322 -38.590 1.00 49.88 937 VAL A CA 1
ATOM 7643 C C . VAL A 1 937 ? 48.608 8.271 -40.076 1.00 49.88 937 VAL A C 1
ATOM 7645 O O . VAL A 1 937 ? 49.799 8.045 -40.403 1.00 49.88 937 VAL A O 1
#

Foldseek 3Di:
DDQDPVLVVLLLCLLQPPQQSQFADDDPVSLVSLLQQLLVQVVCVVVVNDPARDDDLSSNLSNLLSLQAVDDDDDDDLPPPPVSQLSSCCSRHVDNDHDPRVVVRNVVSLVVCVVVVSYPWDPDDPTVSLRSCLSNVPDLQQVLLVLVLLVQCCVFPFVLDDDPQCLVVLVLLLVVLLVLVPDDDDDPDPAPNNVSSSSHGRNLNSLSNDPVRNVVNSVLSNVSSVLSSCVLVVHDDDSPTPSSVSSVVSVVVCVVVSVVSCVVSVDPADGEDELVPFDWFWWDDFQFIWTKGHKYWDDDDDKWKWKWKADDPVRHTDDIDTFDWRDGPRIIIGGMDIHTQCSRCPPHQWGWMWIWMDIPNHTSDIDIDTGQKWKADHTHTDPFQEEEQDKIKMFGSDCPQKDAAPAWDRRYDRIIIHGHDQQDWIDHPQGIHHYHHPLPDDPDLQAFDKGQFDPQKWWDDDPDIAGEHAHWIKTKAFPVDDLPQKWKDWPPDIDRPVPADWHDGPGITIGTCRVVADALDWTWIWTAHPVVRDTRDTGIHHYQYFWDKDFPDPEAAAPDFAWIWTTRPPDIDIDGDDQVDQWDWDDDSNTIITGGHFAWWKDKPPDDIHRYADPDAAECVPPAAQQIKMDIDGSHDLDFKWKWKAFPNDIDIFGADPVRITRCRNVLVVCAQRFKIWIWIDGPPDDTHTHYMYTNHWAFQDDQWDADPLWIKRHQQRTIHDDQAFWKKKWWDFPPDDIDIDTRHGNDMDTDPDDDFGKTWMWMWTFDPDPVDRDIDTRDTDIDGRDDCLQHVQPQKKKKFAWFWFFDDDDDDTDTDTFGAPWIKMWDPWGFDDDDPFSKTWTWIWTADPVRDTGTPQWAQEQVRDIDGFPGWMWTDPDQFKIFIWGDQDPVDRPDTLGFWWAQPVNRHTHRYDDDVVCCVRTTTGGMTTIDMDGND

Radius of gyration: 44.05 Å; chains: 1; bounding box: 120×93×99 Å

Sequence (937 aa):
MGIDTDLLKKAKEAILYNKLVGDVSFSDEEYENLVEYTRVYSLSYLHGIGSFLGGDESIHFIALVEIAKHWKRIDDDENDEKGFWQFVFKTLIGIDGYETRLYQSFTDIIKALGHAKKIFFVDHGKKFWATLMMHAFAPIRSIYAFLDLNYNIYRNDLDFNYTDSDKGICELATIRFCEILQSSVGDDKTISIGSNTYGVRIGLRNLALNSETQNEFITLMHRTLEIINKLFHKQKCEPKSYYEKIIFDWWQNKLAEVMSDRKTTGNKSMPAVSKQNISVKFMRENDKVFLIIPPIRLDEKETNVILSVYVGIDDKGKLSEELFTKIGELTITTKETHIDLDEILEGENRIILRVEISENGSIIFNKKIDKEFILFDDESELQSQIHKENNYFLYSLDISELNTPENIFAIGNNVYNICPKAGETLSGEDRKVFFIDKSSIGTNQTDLSFLGNLPYCEWCLDDIVCAVFSRSIGLLIPNDISLNGLVLFVDNNRMIIDGLPFTEGNNNKLFDITSQIPINEPVKIVVFSHLKDKSLLDNTIILFPKLDIGFSKPLYYGDDEKKITLTIGEESKELMWDNSQSEVIYPYNSGNLIISIPYLRWRINGKEWHNESYNYIQWYKPDFHSGSILEIDSPYDLGKVILIAIVAEKAESLDQNSSGKFDIGEFIHKQENVGEIFFLLKIPEKIPMGLFIVSTKEHFINIPIVYSNSKVFWKPEDTFTGDKSREFQITFKRTGEDMQSVKGLNCNDEEIEGLEEGLYKIKITSQDKNMFKKEIIVFYEGDFIVGRKEKFRFEKKQLQIISAGTELNMCENTEIYWKPLESQYFIDNLQFLEIDNEECYIGNLYALTYLNNKVYLNTMINEKNTYDKINPVRVLIVTNNTLELIAGHDKDDLNNYLGTLSYDVKRHSLSNINACAEKAKEYPCINYLKYKEIDYV